Protein AF-0000000080712301 (afdb_homodimer)

Sequence (1314 aa):
MTIVARLCGILAAYFTLVSAQSAAVVVEVSPVVHVAAPFSALVRLPPSYAATGRTEAKASLVDAQGGEKELAKQKLKVSAGGEVFLEHKLEGLLVGSIGTSTIRVRVGGETQDVRVTCVPGLVSLLPPLVTLAISILYRQVLVALLVGIWAGALLVSGFNPLGAFLRTFDTYFVGAFVGEGNAEVLLFTFLLGGTIGLVQRSGGALGLANALKGFMGTRTRGQVCTVTLGCLIFFDDYSSILIVGNSLRDVVRTVGVSPEKFAWLVHSVGVALASLSPISSWVGLQIGYTAAVLDSLGAPLDGFLVVLRSLPFRFFPLFYLLLIIIVLVSGKDFGPMASAEDSGSSDAVSGDQNTESPASGSQLEGDSAAGGGGGGITPKAGTPLRSRNALVPFAAVIGVTFLGMILDGISKIEAAGNEVPKTMVNILSSCDSVSVLIWASAAGWLTSLVLVCGQGILTLPEAMETWMEGMKEVLEPQFVLVLAWALGQVVKDVQTAEYLSGALETGIPPYMLPALISALCYVISYACGSTFGTMGIVFPLVGPLAWRLGNGDIEFLHHCFACILGASIFGNVCSPISDTTILTSLATGCGLGEHVRTTSPYTFIVAALSIILGSIPVGMGLYGPWVALLLGTGVMAALVYGLGKEPTSSTSSKKAAMTIVARLCGILAAYFTLVSAQSAAVVVEVSPVVHVAAPFSALVRLPPSYAATGRTEAKASLVDAQGGEKELAKQKLKVSAGGEVFLEHKLEGLLVGSIGTSTIRVRVGGETQDVRVTCVPGLVSLLPPLVTLAISILYRQVLVALLVGIWAGALLVSGFNPLGAFLRTFDTYFVGAFVGEGNAEVLLFTFLLGGTIGLVQRSGGALGLANALKGFMGTRTRGQVCTVTLGCLIFFDDYSSILIVGNSLRDVVRTVGVSPEKFAWLVHSVGVALASLSPISSWVGLQIGYTAAVLDSLGAPLDGFLVVLRSLPFRFFPLFYLLLIIIVLVSGKDFGPMASAEDSGSSDAVSGDQNTESPASGSQLEGDSAAGGGGGGITPKAGTPLRSRNALVPFAAVIGVTFLGMILDGISKIEAAGNEVPKTMVNILSSCDSVSVLIWASAAGWLTSLVLVCGQGILTLPEAMETWMEGMKEVLEPQFVLVLAWALGQVVKDVQTAEYLSGALETGIPPYMLPALISALCYVISYACGSTFGTMGIVFPLVGPLAWRLGNGDIEFLHHCFACILGASIFGNVCSPISDTTILTSLATGCGLGEHVRTTSPYTFIVAALSIILGSIPVGMGLYGPWVALLLGTGVMAALVYGLGKEPTSSTSSKKAA

Secondary structure (DSSP, 8-state):
-HHHHHHHHHHHHHHHHHHH--SS--------EEE-S-EEEEEE--HHHHHHT-SEEEEEEEETTTTSEEEEEEEEE--TTSEEEEEE---S-EES-SEEEEEEEEETTEEEEEEEEEE-GGGGGHHHHHHHHHHHHH--HHHHHHHHHHHHHHHHTTT-HHHHHHHIIIIIIHHHHH-HHHHHHHHHHHHHHHHHHHHHHTTHHHHHHHHHHTT--SHHHHHHHHHHHHHHTTT-HHHHHHHHHHHHHHHHHHTT--HHHHHHHHHHHHHHHHHH-SSSTTHHHHHHHHHHHHHHHT----HHHHHHHTGGG-HHHHHHHHHHHHHHHH--B-THHHHHHHHHHHHHHS----------S------SS-S-S-STTSPPTT----THHHHHHHHHHHHHHHHHHHHHHHHHHHHTTS-S---HHHHHHHS-HHHHHHHHHHHHHHHHHHHHHHTTSS-HHHHHHHHHHHHHHTHHHHHHHHHHHHHHHHHHHHTHHHHHHHHHTTTS-GGGHHHHHHHHHHHHHHHH--HHHHHHHHHHHHHHHHHHHTTT-HHHHHHHHHHHHHHTTHHHHH-TTSHHHHHHHHHH---HHHHHHHHHHHHHHHHHHIIIIIIHHHHHTSS-HHHHHHHHHHHHHHHHHHH-B--HHHHHHHHH-/-HHHHHHHHHHHHHHHHHHH--SS------------S-EEEEEE--HHHHHHT-SEEEEEEEETTTTSEEEEEEEEE--TTSEEEEEE---S---S-SEEEEEEEEETTEEEEEEEEE--GGGGGHHHHHHHHHHHHH--HHHHHHHHHHHHHHHHTTT-HHHHHHHIIIIIIHHHHH-HHHHHHHHHHHHHHHHHHHHHHTTHHHHHHHHHHTT--SHHHHHHHHHHHHHHTTT-HHHHHHHHHHHHHHHHHHTT--HHHHHHHHHHHHHHHHHH-SSSTTHHHHHHHHHHHHHHHT----HHHHHHHTGGG-HHHHHHHHHHHHHHHH--B-THHHHHHHHHHHHHHS----------S-----TTS---S-GGGSPPTT----THHHHHHHHHHHHHHHHHHHHHHHHHHHHTTS-S---HHHHHHHS-HHHHHHHHHHHHHHHHHHHHHHTTSS-HHHHHHHHHHHHHHTHHHHHHHHHHHHHHHHHHHHTHHHHHHHHHTTTS-GGGHHHHHHHHHHHHHHHH--HHHHHHHHHHHHHHHHHHHTTT-HHHHHHHHHHHHHHTTHHHHH-TTSHHHHHHHHHH---HHHHHHHHHHHHHHHHHHIIIIIIHHHHHTSS-HHHHHHHHHHHHHHHHHHH-B--HHHHHHHHH-

Organism: Ectocarpus siliculosus (NCBI:txid2880)

Structure (mmCIF, N/CA/C/O backbone):
data_AF-0000000080712301-model_v1
#
loop_
_entity.id
_entity.type
_entity.pdbx_description
1 polymer 'Na+/H+ antiporter NhaC-like C-terminal domain-containing protein'
#
loop_
_atom_site.group_PDB
_atom_site.id
_atom_site.type_symbol
_atom_site.label_atom_id
_atom_site.label_alt_id
_atom_site.label_comp_id
_atom_site.label_asym_id
_atom_site.label_entity_id
_atom_site.label_seq_id
_atom_site.pdbx_PDB_ins_code
_atom_site.Cartn_x
_atom_site.Cartn_y
_atom_site.Cartn_z
_atom_site.occupancy
_atom_site.B_iso_or_equiv
_atom_site.auth_seq_id
_atom_site.auth_comp_id
_atom_site.auth_asym_id
_atom_site.auth_atom_id
_atom_site.pdbx_PDB_model_num
ATOM 1 N N . MET A 1 1 ? 10.25 -5.762 -34.031 1 31.62 1 MET A N 1
ATOM 2 C CA . MET A 1 1 ? 9.039 -5.262 -34.688 1 31.62 1 MET A CA 1
ATOM 3 C C . MET A 1 1 ? 8.367 -6.359 -35.5 1 31.62 1 MET A C 1
ATOM 5 O O . MET A 1 1 ? 7.137 -6.469 -35.5 1 31.62 1 MET A O 1
ATOM 9 N N . THR A 1 2 ? 9.266 -7.23 -36.062 1 39.69 2 THR A N 1
ATOM 10 C CA . THR A 1 2 ? 8.727 -8.227 -36.969 1 39.69 2 THR A CA 1
ATOM 11 C C . THR A 1 2 ? 8.078 -9.375 -36.188 1 39.69 2 THR A C 1
ATOM 13 O O . THR A 1 2 ? 7.035 -9.891 -36.594 1 39.69 2 THR A O 1
ATOM 16 N N . ILE A 1 3 ? 8.711 -9.703 -35.156 1 35 3 ILE A N 1
ATOM 17 C CA . ILE A 1 3 ? 8.18 -10.852 -34.438 1 35 3 ILE A CA 1
ATOM 18 C C . ILE A 1 3 ? 6.887 -10.461 -33.719 1 35 3 ILE A C 1
ATOM 20 O O . ILE A 1 3 ? 5.938 -11.242 -33.688 1 35 3 ILE A O 1
ATOM 24 N N . VAL A 1 4 ? 6.844 -9.258 -33.281 1 35.81 4 VAL A N 1
ATOM 25 C CA . VAL A 1 4 ? 5.625 -8.742 -32.656 1 35.81 4 VAL A CA 1
ATOM 26 C C . VAL A 1 4 ? 4.512 -8.656 -33.719 1 35.81 4 VAL A C 1
ATOM 28 O O . VAL A 1 4 ? 3.371 -9.047 -33.438 1 35.81 4 VAL A O 1
ATOM 31 N N . ALA A 1 5 ? 4.883 -8.266 -34.875 1 37.12 5 ALA A N 1
ATOM 32 C CA . ALA A 1 5 ? 3.924 -8.219 -35.969 1 37.12 5 ALA A CA 1
ATOM 33 C C . ALA A 1 5 ? 3.432 -9.617 -36.312 1 37.12 5 ALA A C 1
ATOM 35 O O . ALA A 1 5 ? 2.238 -9.82 -36.562 1 37.12 5 ALA A O 1
ATOM 36 N N . ARG A 1 6 ? 4.316 -10.531 -36.281 1 39.47 6 ARG A N 1
ATOM 37 C CA . ARG A 1 6 ? 3.904 -11.891 -36.625 1 39.47 6 ARG A CA 1
ATOM 38 C C . ARG A 1 6 ? 3.051 -12.492 -35.5 1 39.47 6 ARG A C 1
ATOM 40 O O . ARG A 1 6 ? 2.066 -13.18 -35.781 1 39.47 6 ARG A O 1
ATOM 47 N N . LEU A 1 7 ? 3.441 -12.133 -34.344 1 37.69 7 LEU A N 1
ATOM 48 C CA . LEU A 1 7 ? 2.65 -12.672 -33.25 1 37.69 7 LEU A CA 1
ATOM 49 C C . LEU A 1 7 ? 1.282 -12.008 -33.188 1 37.69 7 LEU A C 1
ATOM 51 O O . LEU A 1 7 ? 0.269 -12.672 -32.969 1 37.69 7 LEU A O 1
ATOM 55 N N . CYS A 1 8 ? 1.254 -10.742 -33.375 1 40.34 8 CYS A N 1
ATOM 56 C CA . CYS A 1 8 ? -0.028 -10.078 -33.594 1 40.34 8 CYS A CA 1
ATOM 57 C C . CYS A 1 8 ? -0.733 -10.625 -34.812 1 40.34 8 CYS A C 1
ATOM 59 O O . CYS A 1 8 ? -1.96 -10.742 -34.844 1 40.34 8 CYS A O 1
ATOM 61 N N . GLY A 1 9 ? 0.039 -10.992 -35.812 1 39.66 9 GLY A N 1
ATOM 62 C CA . GLY A 1 9 ? -0.502 -11.664 -37 1 39.66 9 GLY A CA 1
ATOM 63 C C . GLY A 1 9 ? -1.082 -13.031 -36.688 1 39.66 9 GLY A C 1
ATOM 64 O O . GLY A 1 9 ? -2.162 -13.375 -37.156 1 39.66 9 GLY A O 1
ATOM 65 N N . ILE A 1 10 ? -0.347 -13.758 -35.969 1 40.22 10 ILE A N 1
ATOM 66 C CA . ILE A 1 10 ? -0.856 -15.07 -35.594 1 40.22 10 ILE A CA 1
ATOM 67 C C . ILE A 1 10 ? -2.08 -14.922 -34.688 1 40.22 10 ILE A C 1
ATOM 69 O O . ILE A 1 10 ? -3.078 -15.625 -34.875 1 40.22 10 ILE A O 1
ATOM 73 N N . LEU A 1 11 ? -1.97 -14.008 -33.781 1 40.12 11 LEU A N 1
ATOM 74 C CA . LEU A 1 11 ? -3.178 -13.734 -33 1 40.12 11 LEU A CA 1
ATOM 75 C C . LEU A 1 11 ? -4.262 -13.133 -33.906 1 40.12 11 LEU A C 1
ATOM 77 O O . LEU A 1 11 ? -5.434 -13.5 -33.781 1 40.12 11 LEU A O 1
ATOM 81 N N . ALA A 1 12 ? -3.863 -12.297 -34.812 1 38.16 12 ALA A N 1
ATOM 82 C CA . ALA A 1 12 ? -4.781 -11.836 -35.844 1 38.16 12 ALA A CA 1
ATOM 83 C C . ALA A 1 12 ? -5.184 -12.977 -36.781 1 38.16 12 ALA A C 1
ATOM 85 O O . ALA A 1 12 ? -6.355 -13.102 -37.156 1 38.16 12 ALA A O 1
ATOM 86 N N . ALA A 1 13 ? -4.227 -13.758 -37.312 1 37.91 13 ALA A N 1
ATOM 87 C CA . ALA A 1 13 ? -4.57 -14.93 -38.094 1 37.91 13 ALA A CA 1
ATOM 88 C C . ALA A 1 13 ? -5.469 -15.883 -37.312 1 37.91 13 ALA A C 1
ATOM 90 O O . ALA A 1 13 ? -6.395 -16.469 -37.875 1 37.91 13 ALA A O 1
ATOM 91 N N . TYR A 1 14 ? -5.109 -16.109 -36.125 1 35.28 14 TYR A N 1
ATOM 92 C CA . TYR A 1 14 ? -6.031 -16.906 -35.344 1 35.28 14 TYR A CA 1
ATOM 93 C C . TYR A 1 14 ? -7.398 -16.234 -35.25 1 35.28 14 TYR A C 1
ATOM 95 O O . TYR A 1 14 ? -8.43 -16.875 -35.406 1 35.28 14 TYR A O 1
ATOM 103 N N . PHE A 1 15 ? -7.328 -14.953 -35.156 1 35.94 15 PHE A N 1
ATOM 104 C CA . PHE A 1 15 ? -8.617 -14.273 -35.25 1 35.94 15 PHE A CA 1
ATOM 105 C C . PHE A 1 15 ? -9.133 -14.305 -36.688 1 35.94 15 PHE A C 1
ATOM 107 O O . PHE A 1 15 ? -10.344 -14.383 -36.906 1 35.94 15 PHE A O 1
ATOM 114 N N . THR A 1 16 ? -8.281 -14.227 -37.688 1 32.91 16 THR A N 1
ATOM 115 C CA . THR A 1 16 ? -8.734 -14.359 -39.062 1 32.91 16 THR A CA 1
ATOM 116 C C . THR A 1 16 ? -9.133 -15.797 -39.375 1 32.91 16 THR A C 1
ATOM 118 O O . THR A 1 16 ? -10.078 -16.047 -40.125 1 32.91 16 THR A O 1
ATOM 121 N N . LEU A 1 17 ? -8.32 -16.797 -39.125 1 31.56 17 LEU A N 1
ATOM 122 C CA . LEU A 1 17 ? -8.773 -18.156 -39.375 1 31.56 17 LEU A CA 1
ATOM 123 C C . LEU A 1 17 ? -10.125 -18.406 -38.719 1 31.56 17 LEU A C 1
ATOM 125 O O . LEU A 1 17 ? -10.977 -19.109 -39.281 1 31.56 17 LEU A O 1
ATOM 129 N N . VAL A 1 18 ? -10.242 -17.859 -37.625 1 31.31 18 VAL A N 1
ATOM 130 C CA . VAL A 1 18 ? -11.602 -17.938 -37.094 1 31.31 18 VAL A CA 1
ATOM 131 C C . VAL A 1 18 ? -12.547 -17.141 -38 1 31.31 18 VAL A C 1
ATOM 133 O O . VAL A 1 18 ? -13.695 -17.547 -38.219 1 31.31 18 VAL A O 1
ATOM 136 N N . SER A 1 19 ? -11.961 -16.219 -38.75 1 28.56 19 SER A N 1
ATOM 137 C CA . SER A 1 19 ? -12.852 -15.477 -39.656 1 28.56 19 SER A CA 1
ATOM 138 C C . SER A 1 19 ? -13 -16.172 -41 1 28.56 19 SER A C 1
ATOM 140 O O . SER A 1 19 ? -13.984 -15.969 -41.688 1 28.56 19 SER A O 1
ATOM 142 N N . ALA A 1 20 ? -12.023 -16.844 -41.656 1 28.25 20 ALA A N 1
ATOM 143 C CA . ALA A 1 20 ? -12.164 -17.328 -43.031 1 28.25 20 ALA A CA 1
ATOM 144 C C . ALA A 1 20 ? -13.164 -18.484 -43.094 1 28.25 20 ALA A C 1
ATOM 146 O O . ALA A 1 20 ? -13.516 -18.938 -44.188 1 28.25 20 ALA A O 1
ATOM 147 N N . GLN A 1 21 ? -13.195 -19.453 -42.375 1 26.77 21 GLN A N 1
ATOM 148 C CA . GLN A 1 21 ? -14.242 -20.406 -42.719 1 26.77 21 GLN A CA 1
ATOM 149 C C . GLN A 1 21 ? -15.586 -19.703 -42.906 1 26.77 21 GLN A C 1
ATOM 151 O O . GLN A 1 21 ? -16.344 -19.547 -41.938 1 26.77 21 GLN A O 1
ATOM 156 N N . SER A 1 22 ? -15.688 -18.75 -43.812 1 25.59 22 SER A N 1
ATOM 157 C CA . SER A 1 22 ? -16.906 -18.125 -44.312 1 25.59 22 SER A CA 1
ATOM 158 C C . SER A 1 22 ? -17.688 -19.062 -45.219 1 25.59 22 SER A C 1
ATOM 160 O O . SER A 1 22 ? -18.516 -18.625 -46.031 1 25.59 22 SER A O 1
ATOM 162 N N . ALA A 1 23 ? -17.391 -20.234 -45.688 1 24.27 23 ALA A N 1
ATOM 163 C CA . ALA A 1 23 ? -18.562 -20.781 -46.375 1 24.27 23 ALA A CA 1
ATOM 164 C C . ALA A 1 23 ? -19.844 -20.484 -45.594 1 24.27 23 ALA A C 1
ATOM 166 O O . ALA A 1 23 ? -19.797 -20.156 -44.406 1 24.27 23 ALA A O 1
ATOM 167 N N . ALA A 1 24 ? -21.203 -20.953 -46.531 1 23.81 24 ALA A N 1
ATOM 168 C CA . ALA A 1 24 ? -22.609 -20.641 -46.219 1 23.81 24 ALA A CA 1
ATOM 169 C C . ALA A 1 24 ? -22.906 -20.906 -44.75 1 23.81 24 ALA A C 1
ATOM 171 O O . ALA A 1 24 ? -24.078 -20.938 -44.344 1 23.81 24 ALA A O 1
ATOM 172 N N . VAL A 1 25 ? -22.188 -21.781 -44.156 1 22.56 25 VAL A N 1
ATOM 173 C CA . VAL A 1 25 ? -22.844 -22.062 -42.906 1 22.56 25 VAL A CA 1
ATOM 174 C C . VAL A 1 25 ? -23.219 -20.734 -42.219 1 22.56 25 VAL A C 1
ATOM 176 O O . VAL A 1 25 ? -22.375 -19.875 -42.031 1 22.56 25 VAL A O 1
ATOM 179 N N . VAL A 1 26 ? -24.578 -20.266 -42.531 1 23.77 26 VAL A N 1
ATOM 180 C CA . VAL A 1 26 ? -25.391 -19.312 -41.781 1 23.77 26 VAL A CA 1
ATOM 181 C C . VAL A 1 26 ? -24.938 -19.297 -40.312 1 23.77 26 VAL A C 1
ATOM 183 O O . VAL A 1 26 ? -25.219 -20.234 -39.562 1 23.77 26 VAL A O 1
ATOM 186 N N . VAL A 1 27 ? -23.781 -19.484 -40.25 1 24.03 27 VAL A N 1
ATOM 187 C CA . VAL A 1 27 ? -23.469 -19.297 -38.844 1 24.03 27 VAL A CA 1
ATOM 188 C C . VAL A 1 27 ? -24.219 -18.078 -38.312 1 24.03 27 VAL A C 1
ATOM 190 O O . VAL A 1 27 ? -23.953 -16.953 -38.75 1 24.03 27 VAL A O 1
ATOM 193 N N . GLU A 1 28 ? -25.547 -18.266 -38.281 1 23.92 28 GLU A N 1
ATOM 194 C CA . GLU A 1 28 ? -26.406 -17.438 -37.438 1 23.92 28 GLU A CA 1
ATOM 195 C C . GLU A 1 28 ? -25.641 -16.906 -36.25 1 23.92 28 GLU A C 1
ATOM 197 O O . GLU A 1 28 ? -25.453 -17.625 -35.25 1 23.92 28 GLU A O 1
ATOM 202 N N . VAL A 1 29 ? -24.516 -16.656 -36.5 1 27.3 29 VAL A N 1
ATOM 203 C CA . VAL A 1 29 ? -23.781 -15.891 -35.5 1 27.3 29 VAL A CA 1
ATOM 204 C C . VAL A 1 29 ? -24.688 -14.812 -34.938 1 27.3 29 VAL A C 1
ATOM 206 O O . VAL A 1 29 ? -25.031 -13.852 -35.625 1 27.3 29 VAL A O 1
ATOM 209 N N . SER A 1 30 ? -25.844 -15.234 -34.531 1 27.44 30 SER A N 1
ATOM 210 C CA . SER A 1 30 ? -26.688 -14.422 -33.656 1 27.44 30 SER A CA 1
ATOM 211 C C . SER A 1 30 ? -25.844 -13.477 -32.781 1 27.44 30 SER A C 1
ATOM 213 O O . SER A 1 30 ? -24.906 -13.906 -32.125 1 27.44 30 SER A O 1
ATOM 215 N N . PRO A 1 31 ? -25.641 -12.32 -33.281 1 31.12 31 PRO A N 1
ATOM 216 C CA . PRO A 1 31 ? -24.969 -11.188 -32.656 1 31.12 31 PRO A CA 1
ATOM 217 C C . PRO A 1 31 ? -25.188 -11.133 -31.156 1 31.12 31 PRO A C 1
ATOM 219 O O . PRO A 1 31 ? -26.297 -10.883 -30.688 1 31.12 31 PRO A O 1
ATOM 222 N N . VAL A 1 32 ? -25.016 -12.102 -30.531 1 33.91 32 VAL A N 1
ATOM 223 C CA . VAL A 1 32 ? -25.156 -12.055 -29.078 1 33.91 32 VAL A CA 1
ATOM 224 C C . VAL A 1 32 ? -24.391 -10.859 -28.516 1 33.91 32 VAL A C 1
ATOM 226 O O . VAL A 1 32 ? -23.172 -10.75 -28.688 1 33.91 32 VAL A O 1
ATOM 229 N N . VAL A 1 33 ? -24.906 -9.703 -28.797 1 40.81 33 VAL A N 1
ATOM 230 C CA . VAL A 1 33 ? -24.484 -8.461 -28.156 1 40.81 33 VAL A CA 1
ATOM 231 C C . VAL A 1 33 ? -24.641 -8.586 -26.641 1 40.81 33 VAL A C 1
ATOM 233 O O . VAL A 1 33 ? -25.703 -8.945 -26.141 1 40.81 33 VAL A O 1
ATOM 236 N N . HIS A 1 34 ? -23.797 -8.992 -25.953 1 40.91 34 HIS A N 1
ATOM 237 C CA . HIS A 1 34 ? -23.891 -8.977 -24.5 1 40.91 34 HIS A CA 1
ATOM 238 C C . HIS A 1 34 ? -24.094 -7.562 -23.969 1 40.91 34 HIS A C 1
ATOM 240 O O . HIS A 1 34 ? -23.516 -6.609 -24.516 1 40.91 34 HIS A O 1
ATOM 246 N N . VAL A 1 35 ? -25.359 -7.34 -23.531 1 44.47 35 VAL A N 1
ATOM 247 C CA . VAL A 1 35 ? -25.75 -6.152 -22.781 1 44.47 35 VAL A CA 1
ATOM 248 C C . VAL A 1 35 ? -24.766 -5.91 -21.641 1 44.47 35 VAL A C 1
ATOM 250 O O . VAL A 1 35 ? -24.672 -6.715 -20.719 1 44.47 35 VAL A O 1
ATOM 253 N N . ALA A 1 36 ? -23.781 -5.539 -21.969 1 41.78 36 ALA A N 1
ATOM 254 C CA . ALA A 1 36 ? -22.688 -5.301 -21.031 1 41.78 36 ALA A CA 1
ATOM 255 C C . ALA A 1 36 ? -23.172 -4.535 -19.812 1 41.78 36 ALA A C 1
ATOM 257 O O . ALA A 1 36 ? -22.625 -4.684 -18.719 1 41.78 36 ALA A O 1
ATOM 258 N N . ALA A 1 37 ? -23.906 -3.262 -20.016 1 39.25 37 ALA A N 1
ATOM 259 C CA . ALA A 1 37 ? -24 -2.426 -18.812 1 39.25 37 ALA A CA 1
ATOM 260 C C . ALA A 1 37 ? -25.156 -2.869 -17.922 1 39.25 37 ALA A C 1
ATOM 262 O O . ALA A 1 37 ? -26.203 -3.279 -18.422 1 39.25 37 ALA A O 1
ATOM 263 N N . PRO A 1 38 ? -24.969 -3.227 -16.703 1 40.41 38 PRO A N 1
ATOM 264 C CA . PRO A 1 38 ? -26.078 -3.379 -15.773 1 40.41 38 PRO A CA 1
ATOM 265 C C . PRO A 1 38 ? -27.172 -2.338 -15.992 1 40.41 38 PRO A C 1
ATOM 267 O O . PRO A 1 38 ? -26.875 -1.17 -16.266 1 40.41 38 PRO A O 1
ATOM 270 N N . PHE A 1 39 ? -28.312 -2.711 -16.594 1 41.03 39 PHE A N 1
ATOM 271 C CA . PHE A 1 39 ? -29.375 -1.715 -16.703 1 41.03 39 PHE A CA 1
ATOM 272 C C . PHE A 1 39 ? -30.375 -1.884 -15.57 1 41.03 39 PHE A C 1
ATOM 274 O O . PHE A 1 39 ? -30.547 -2.982 -15.031 1 41.03 39 PHE A O 1
ATOM 281 N N . SER A 1 40 ? -30.531 -0.935 -14.852 1 41.78 40 SER A N 1
ATOM 282 C CA . SER A 1 40 ? -31.609 -0.895 -13.875 1 41.78 40 SER A CA 1
ATOM 283 C C . SER A 1 40 ? -32.906 -0.349 -14.492 1 41.78 40 SER A C 1
ATOM 285 O O . SER A 1 40 ? -32.844 0.558 -15.328 1 41.78 40 SER A O 1
ATOM 287 N N . ALA A 1 41 ? -33.969 -1.261 -14.555 1 41.78 41 ALA A N 1
ATOM 288 C CA . ALA A 1 41 ? -35.25 -0.764 -15.031 1 41.78 41 ALA A CA 1
ATOM 289 C C . ALA A 1 41 ? -36.281 -0.791 -13.914 1 41.78 41 ALA A C 1
ATOM 291 O O . ALA A 1 41 ? -36.344 -1.745 -13.141 1 41.78 41 ALA A O 1
ATOM 292 N N . LEU A 1 42 ? -36.75 0.309 -13.609 1 43.72 42 LEU A N 1
ATOM 293 C CA . LEU A 1 42 ? -37.875 0.393 -12.711 1 43.72 42 LEU A CA 1
ATOM 294 C C . LEU A 1 42 ? -39.188 0.097 -13.453 1 43.72 42 LEU A C 1
ATOM 296 O O . LEU A 1 42 ? -39.531 0.801 -14.398 1 43.72 42 LEU A O 1
ATOM 300 N N . VAL A 1 43 ? -39.688 -1.2 -13.297 1 46.56 43 VAL A N 1
ATOM 301 C CA . VAL A 1 43 ? -40.969 -1.527 -13.898 1 46.56 43 VAL A CA 1
ATOM 302 C C . VAL A 1 43 ? -42.062 -1.407 -12.852 1 46.56 43 VAL A C 1
ATOM 304 O O . VAL A 1 43 ? -41.969 -1.979 -11.766 1 46.56 43 VAL A O 1
ATOM 307 N N . ARG A 1 44 ? -42.906 -0.51 -12.992 1 48.94 44 ARG A N 1
ATOM 308 C CA . ARG A 1 44 ? -44.062 -0.391 -12.133 1 48.94 44 ARG A CA 1
ATOM 309 C C . ARG A 1 44 ? -45.094 -1.479 -12.445 1 48.94 44 ARG A C 1
ATOM 311 O O . ARG A 1 44 ? -45.562 -1.58 -13.578 1 48.94 44 ARG A O 1
ATOM 318 N N . LEU A 1 45 ? -45.156 -2.416 -11.547 1 54.75 45 LEU A N 1
ATOM 319 C CA . LEU A 1 45 ? -46.094 -3.508 -11.727 1 54.75 45 LEU A CA 1
ATOM 320 C C . LEU A 1 45 ? -47.531 -3.047 -11.438 1 54.75 45 LEU A C 1
ATOM 322 O O . LEU A 1 45 ? -47.719 -2.092 -10.68 1 54.75 45 LEU A O 1
ATOM 326 N N . PRO A 1 46 ? -48.438 -3.639 -12.156 1 52.78 46 PRO A N 1
ATOM 327 C CA . PRO A 1 46 ? -49.844 -3.291 -11.852 1 52.78 46 PRO A CA 1
ATOM 328 C C . PRO A 1 46 ? -50.188 -3.52 -10.383 1 52.78 46 PRO A C 1
ATOM 330 O O . PRO A 1 46 ? -49.562 -4.352 -9.719 1 52.78 46 PRO A O 1
ATOM 333 N N . PRO A 1 47 ? -50.906 -2.68 -9.828 1 52.88 47 PRO A N 1
ATOM 334 C CA . PRO A 1 47 ? -51.344 -2.77 -8.438 1 52.88 47 PRO A CA 1
ATOM 335 C C . PRO A 1 47 ? -51.781 -4.18 -8.047 1 52.88 47 PRO A C 1
ATOM 337 O O . PRO A 1 47 ? -51.719 -4.543 -6.867 1 52.88 47 PRO A O 1
ATOM 340 N N . SER A 1 48 ? -52.188 -4.965 -9.016 1 56.47 48 SER A N 1
ATOM 341 C CA . SER A 1 48 ? -52.656 -6.309 -8.688 1 56.47 48 SER A CA 1
ATOM 342 C C . SER A 1 48 ? -51.531 -7.16 -8.094 1 56.47 48 SER A C 1
ATOM 344 O O . SER A 1 48 ? -51.781 -8.055 -7.285 1 56.47 48 SER A O 1
ATOM 346 N N . TYR A 1 49 ? -50.281 -6.883 -8.453 1 55.84 49 TYR A N 1
ATOM 347 C CA . TYR A 1 49 ? -49.188 -7.684 -7.934 1 55.84 49 TYR A CA 1
ATOM 348 C C . TYR A 1 49 ? -48.875 -7.301 -6.492 1 55.84 49 TYR A C 1
ATOM 350 O O . TYR A 1 49 ? -48.5 -8.156 -5.684 1 55.84 49 TYR A O 1
ATOM 358 N N . ALA A 1 50 ? -48.969 -6.039 -6.242 1 53.09 50 ALA A N 1
ATOM 359 C CA . ALA A 1 50 ? -48.844 -5.609 -4.852 1 53.09 50 ALA A CA 1
ATOM 360 C C . ALA A 1 50 ? -49.938 -6.238 -3.992 1 53.09 50 ALA A C 1
ATOM 362 O O . ALA A 1 50 ? -49.719 -6.566 -2.826 1 53.09 50 ALA A O 1
ATOM 363 N N . ALA A 1 51 ? -51.094 -6.438 -4.582 1 54.56 51 ALA A N 1
ATOM 364 C CA . ALA A 1 51 ? -52.219 -6.984 -3.852 1 54.56 51 ALA A CA 1
ATOM 365 C C . ALA A 1 51 ? -52.062 -8.484 -3.627 1 54.56 51 ALA A C 1
ATOM 367 O O . ALA A 1 51 ? -52.531 -9.016 -2.615 1 54.56 51 ALA A O 1
ATOM 368 N N . THR A 1 52 ? -51.5 -9.125 -4.617 1 55.47 52 THR A N 1
ATOM 369 C CA . THR A 1 52 ? -51.469 -10.578 -4.504 1 55.47 52 THR A CA 1
ATOM 370 C C . THR A 1 52 ? -50.219 -11.031 -3.736 1 55.47 52 THR A C 1
ATOM 372 O O . THR A 1 52 ? -50.094 -12.219 -3.408 1 55.47 52 THR A O 1
ATOM 375 N N . GLY A 1 53 ? -49.375 -10.086 -3.104 1 53.19 53 GLY A N 1
ATOM 376 C CA . GLY A 1 53 ? -48.25 -10.438 -2.266 1 53.19 53 GLY A CA 1
ATOM 377 C C . GLY A 1 53 ? -47.188 -11.227 -3.002 1 53.19 53 GLY A C 1
ATOM 378 O O . GLY A 1 53 ? -46.406 -11.945 -2.383 1 53.19 53 GLY A O 1
ATOM 379 N N . ARG A 1 54 ? -47.156 -11.375 -4.203 1 57.19 54 ARG A N 1
ATOM 380 C CA . ARG A 1 54 ? -46.156 -12.172 -4.938 1 57.19 54 ARG A CA 1
ATOM 381 C C . ARG A 1 54 ? -44.781 -11.531 -4.887 1 57.19 54 ARG A C 1
ATOM 383 O O . ARG A 1 54 ? -44.656 -10.32 -5.105 1 57.19 54 ARG A O 1
ATOM 390 N N . THR A 1 55 ? -43.812 -12.219 -4.355 1 58.06 55 THR A N 1
ATOM 391 C CA . THR A 1 55 ? -42.469 -11.734 -4.16 1 58.06 55 THR A CA 1
ATOM 392 C C . THR A 1 55 ? -41.625 -11.945 -5.422 1 58.06 55 THR A C 1
ATOM 394 O O . THR A 1 55 ? -40.5 -11.453 -5.512 1 58.06 55 THR A O 1
ATOM 397 N N . GLU A 1 56 ? -42.25 -12.711 -6.391 1 63.22 56 GLU A N 1
ATOM 398 C CA . GLU A 1 56 ? -41.531 -12.961 -7.629 1 63.22 56 GLU A CA 1
ATOM 399 C C . GLU A 1 56 ? -42.406 -12.766 -8.852 1 63.22 56 GLU A C 1
ATOM 401 O O . GLU A 1 56 ? -43.625 -13.008 -8.781 1 63.22 56 GLU A O 1
ATOM 406 N N . ALA A 1 57 ? -42.031 -12.023 -9.805 1 63.81 57 ALA A N 1
ATOM 407 C CA . ALA A 1 57 ? -42.75 -11.883 -11.07 1 63.81 57 ALA A CA 1
ATOM 408 C C . ALA A 1 57 ? -41.938 -12.406 -12.234 1 63.81 57 ALA A C 1
ATOM 410 O O . ALA A 1 57 ? -40.719 -12.258 -12.25 1 63.81 57 ALA A O 1
ATOM 411 N N . LYS A 1 58 ? -42.562 -13.156 -13.039 1 66.62 58 LYS A N 1
ATOM 412 C CA . LYS A 1 58 ? -41.906 -13.633 -14.25 1 66.62 58 LYS A CA 1
ATOM 413 C C . LYS A 1 58 ? -41.844 -12.547 -15.312 1 66.62 58 LYS A C 1
ATOM 415 O O . LYS A 1 58 ? -42.875 -11.945 -15.656 1 66.62 58 LYS A O 1
ATOM 420 N N . ALA A 1 59 ? -40.656 -12.125 -15.578 1 67.25 59 ALA A N 1
ATOM 421 C CA . ALA A 1 59 ? -40.469 -11.117 -16.625 1 67.25 59 ALA A CA 1
ATOM 422 C C . ALA A 1 59 ? -39.906 -11.75 -17.891 1 67.25 59 ALA A C 1
ATOM 424 O O . ALA A 1 59 ? -39.094 -12.68 -17.844 1 67.25 59 ALA A O 1
ATOM 425 N N . SER A 1 60 ? -40.594 -11.391 -18.984 1 71.56 60 SER A N 1
ATOM 426 C CA . SER A 1 60 ? -40.094 -11.781 -20.297 1 71.56 60 SER A CA 1
ATOM 427 C C . SER A 1 60 ? -39.375 -10.617 -20.984 1 71.56 60 SER A C 1
ATOM 429 O O . SER A 1 60 ? -39.938 -9.508 -21.062 1 71.56 60 SER A O 1
ATOM 431 N N . LEU A 1 61 ? -38.094 -10.82 -21.281 1 68.62 61 LEU A N 1
ATOM 432 C CA . LEU A 1 61 ? -37.312 -9.828 -22.016 1 68.62 61 LEU A CA 1
ATOM 433 C C . LEU A 1 61 ? -37.406 -10.078 -23.516 1 68.62 61 LEU A C 1
ATOM 435 O O . LEU A 1 61 ? -37.156 -11.195 -23.984 1 68.62 61 LEU A O 1
ATOM 439 N N . VAL A 1 62 ? -37.969 -9.133 -24.219 1 71.19 62 VAL A N 1
ATOM 440 C CA . VAL A 1 62 ? -38.156 -9.281 -25.656 1 71.19 62 VAL A CA 1
ATOM 441 C C . VAL A 1 62 ? -37.375 -8.211 -26.406 1 71.19 62 VAL A C 1
ATOM 443 O O . VAL A 1 62 ? -37.25 -7.082 -25.922 1 71.19 62 VAL A O 1
ATOM 446 N N . ASP A 1 63 ? -36.719 -8.57 -27.438 1 66 63 ASP A N 1
ATOM 447 C CA . ASP A 1 63 ? -36.062 -7.621 -28.344 1 66 63 ASP A CA 1
ATOM 448 C C . ASP A 1 63 ? -37.094 -6.809 -29.125 1 66 63 ASP A C 1
ATOM 450 O O . ASP A 1 63 ? -37.688 -7.309 -30.062 1 66 63 ASP A O 1
ATOM 454 N N . ALA A 1 64 ? -37.281 -5.637 -28.594 1 67.56 64 ALA A N 1
ATOM 455 C CA . ALA A 1 64 ? -38.312 -4.812 -29.188 1 67.56 64 ALA A CA 1
ATOM 456 C C . ALA A 1 64 ? -37.969 -4.438 -30.625 1 67.56 64 ALA A C 1
ATOM 458 O O . ALA A 1 64 ? -38.875 -4.23 -31.453 1 67.56 64 ALA A O 1
ATOM 459 N N . GLN A 1 65 ? -36.688 -4.281 -30.891 1 62.22 65 GLN A N 1
ATOM 460 C CA . GLN A 1 65 ? -36.312 -3.832 -32.219 1 62.22 65 GLN A CA 1
ATOM 461 C C . GLN A 1 65 ? -36.125 -5.012 -33.156 1 62.22 65 GLN A C 1
ATOM 463 O O . GLN A 1 65 ? -36.281 -4.863 -34.375 1 62.22 65 GLN A O 1
ATOM 468 N N . GLY A 1 66 ? -35.781 -6.27 -32.656 1 57.81 66 GLY A N 1
ATOM 469 C CA . GLY A 1 66 ? -35.531 -7.418 -33.5 1 57.81 66 GLY A CA 1
ATOM 470 C C . GLY A 1 66 ? -36.719 -8.352 -33.625 1 57.81 66 GLY A C 1
ATOM 471 O O . GLY A 1 66 ? -36.594 -9.57 -33.469 1 57.81 66 GLY A O 1
ATOM 472 N N . GLY A 1 67 ? -38 -7.887 -33.781 1 60.72 67 GLY A N 1
ATOM 473 C CA . GLY A 1 67 ? -39.156 -8.711 -34.062 1 60.72 67 GLY A CA 1
ATOM 474 C C . GLY A 1 67 ? -39.781 -9.312 -32.812 1 60.72 67 GLY A C 1
ATOM 475 O O . GLY A 1 67 ? -40.406 -10.383 -32.875 1 60.72 67 GLY A O 1
ATOM 476 N N . GLU A 1 68 ? -39.594 -8.703 -31.609 1 63.53 68 GLU A N 1
ATOM 477 C CA . GLU A 1 68 ? -40.188 -9.094 -30.344 1 63.53 68 GLU A CA 1
ATOM 478 C C . GLU A 1 68 ? -39.781 -10.508 -29.938 1 63.53 68 GLU A C 1
ATOM 480 O O . GLU A 1 68 ? -40.594 -11.281 -29.422 1 63.53 68 GLU A O 1
ATOM 485 N N . LYS A 1 69 ? -38.656 -10.883 -30.375 1 64.62 69 LYS A N 1
ATOM 486 C CA . LYS A 1 69 ? -38.125 -12.18 -29.969 1 64.62 69 LYS A CA 1
ATOM 487 C C . LYS A 1 69 ? -37.844 -12.203 -28.469 1 64.62 69 LYS A C 1
ATOM 489 O O . LYS A 1 69 ? -37.281 -11.242 -27.922 1 64.62 69 LYS A O 1
ATOM 494 N N . GLU A 1 70 ? -38.344 -13.281 -27.812 1 66.06 70 GLU A N 1
ATOM 495 C CA . GLU A 1 70 ? -38.094 -13.453 -26.375 1 66.06 70 GLU A CA 1
ATOM 496 C C . GLU A 1 70 ? -36.625 -13.781 -26.109 1 66.06 70 GLU A C 1
ATOM 498 O O . GLU A 1 70 ? -36.094 -14.742 -26.656 1 66.06 70 GLU A O 1
ATOM 503 N N . LEU A 1 71 ? -35.969 -12.891 -25.5 1 65.06 71 LEU A N 1
ATOM 504 C CA . LEU A 1 71 ? -34.562 -13.016 -25.219 1 65.06 71 LEU A CA 1
ATOM 505 C C . LEU A 1 71 ? -34.312 -13.867 -23.984 1 65.06 71 LEU A C 1
ATOM 507 O O . LEU A 1 71 ? -33.406 -14.711 -23.969 1 65.06 71 LEU A O 1
ATOM 511 N N . ALA A 1 72 ? -35.031 -13.531 -22.953 1 63.62 72 ALA A N 1
ATOM 512 C CA . ALA A 1 72 ? -34.875 -14.266 -21.703 1 63.62 72 ALA A CA 1
ATOM 513 C C . ALA A 1 72 ? -36.094 -14.141 -20.812 1 63.62 72 ALA A C 1
ATOM 515 O O . ALA A 1 72 ? -36.875 -13.188 -20.953 1 63.62 72 ALA A O 1
ATOM 516 N N . LYS A 1 73 ? -36.375 -15.273 -20.094 1 63.25 73 LYS A N 1
ATOM 517 C CA . LYS A 1 73 ? -37.344 -15.25 -19.016 1 63.25 73 LYS A CA 1
ATOM 518 C C . LYS A 1 73 ? -36.656 -15.234 -17.656 1 63.25 73 LYS A C 1
ATOM 520 O O . LYS A 1 73 ? -35.719 -15.984 -17.422 1 63.25 73 LYS A O 1
ATOM 525 N N . GLN A 1 74 ? -36.781 -14.117 -17.031 1 62.22 74 GLN A N 1
ATOM 526 C CA . GLN A 1 74 ? -36.156 -14.047 -15.711 1 62.22 74 GLN A CA 1
ATOM 527 C C . GLN A 1 74 ? -37.188 -13.805 -14.617 1 62.22 74 GLN A C 1
ATOM 529 O O . GLN A 1 74 ? -38.281 -13.266 -14.883 1 62.22 74 GLN A O 1
ATOM 534 N N . LYS A 1 75 ? -36.969 -14.398 -13.453 1 61.81 75 LYS A N 1
ATOM 535 C CA . LYS A 1 75 ? -37.75 -14.125 -12.25 1 61.81 75 LYS A CA 1
ATOM 536 C C . LYS A 1 75 ? -37.25 -12.883 -11.531 1 61.81 75 LYS A C 1
ATOM 538 O O . LYS A 1 75 ? -36.031 -12.766 -11.25 1 61.81 75 LYS A O 1
ATOM 543 N N . LEU A 1 76 ? -38.062 -11.93 -11.484 1 58.31 76 LEU A N 1
ATOM 544 C CA . LEU A 1 76 ? -37.688 -10.68 -10.812 1 58.31 76 LEU A CA 1
ATOM 545 C C . LEU A 1 76 ? -38.281 -10.648 -9.398 1 58.31 76 LEU A C 1
ATOM 547 O O . LEU A 1 76 ? -39.344 -11.18 -9.141 1 58.31 76 LEU A O 1
ATOM 551 N N . LYS A 1 77 ? -37.531 -10.219 -8.438 1 58.06 77 LYS A N 1
ATOM 552 C CA . LYS A 1 77 ? -38.031 -10.016 -7.078 1 58.06 77 LYS A CA 1
ATOM 553 C C . LYS A 1 77 ? -38.812 -8.719 -6.965 1 58.06 77 LYS A C 1
ATOM 555 O O . LYS A 1 77 ? -38.375 -7.672 -7.438 1 58.06 77 LYS A O 1
ATOM 560 N N . VAL A 1 78 ? -40.062 -8.922 -6.539 1 55.72 78 VAL A N 1
ATOM 561 C CA . VAL A 1 78 ? -41 -7.805 -6.383 1 55.72 78 VAL A CA 1
ATOM 562 C C . VAL A 1 78 ? -40.906 -7.25 -4.965 1 55.72 78 VAL A C 1
ATOM 564 O O . VAL A 1 78 ? -40.938 -8.008 -3.992 1 55.72 78 VAL A O 1
ATOM 567 N N . SER A 1 79 ? -40.375 -6.055 -4.879 1 51.34 79 SER A N 1
ATOM 568 C CA . SER A 1 79 ? -40.406 -5.434 -3.559 1 51.34 79 SER A CA 1
ATOM 569 C C . SER A 1 79 ? -41.812 -5.156 -3.094 1 51.34 79 SER A C 1
ATOM 571 O O . SER A 1 79 ? -42.75 -5.117 -3.904 1 51.34 79 SER A O 1
ATOM 573 N N . ALA A 1 80 ? -42 -5.07 -1.892 1 47.72 80 ALA A N 1
ATOM 574 C CA . ALA A 1 80 ? -43.281 -4.973 -1.217 1 47.72 80 ALA A CA 1
ATOM 575 C C . ALA A 1 80 ? -44.125 -3.85 -1.811 1 47.72 80 ALA A C 1
ATOM 577 O O . ALA A 1 80 ? -45.375 -3.938 -1.837 1 47.72 80 ALA A O 1
ATOM 578 N N . GLY A 1 81 ? -43.625 -2.672 -2.045 1 48.12 81 GLY A N 1
ATOM 579 C CA . GLY A 1 81 ? -44.531 -1.557 -2.318 1 48.12 81 GLY A CA 1
ATOM 580 C C . GLY A 1 81 ? -45.094 -1.566 -3.73 1 48.12 81 GLY A C 1
ATOM 581 O O . GLY A 1 81 ? -45.781 -0.629 -4.141 1 48.12 81 GLY A O 1
ATOM 582 N N . GLY A 1 82 ? -45.125 -2.637 -4.453 1 44.09 82 GLY A N 1
ATOM 583 C CA . GLY A 1 82 ? -45.656 -2.76 -5.801 1 44.09 82 GLY A CA 1
ATOM 584 C C . GLY A 1 82 ? -44.719 -2.25 -6.867 1 44.09 82 GLY A C 1
ATOM 585 O O . GLY A 1 82 ? -45.031 -2.279 -8.055 1 44.09 82 GLY A O 1
ATOM 586 N N . GLU A 1 83 ? -43.969 -1.211 -6.664 1 41.84 83 GLU A N 1
ATOM 587 C CA . GLU A 1 83 ? -42.969 -0.744 -7.645 1 41.84 83 GLU A CA 1
ATOM 588 C C . GLU A 1 83 ? -41.75 -1.662 -7.688 1 41.84 83 GLU A C 1
ATOM 590 O O . GLU A 1 83 ? -41.25 -2.062 -6.645 1 41.84 83 GLU A O 1
ATOM 595 N N . VAL A 1 84 ? -41.75 -2.555 -8.477 1 42.06 84 VAL A N 1
ATOM 596 C CA . VAL A 1 84 ? -40.594 -3.42 -8.664 1 42.06 84 VAL A CA 1
ATOM 597 C C . VAL A 1 84 ? -39.438 -2.613 -9.25 1 42.06 84 VAL A C 1
ATOM 599 O O . VAL A 1 84 ? -39.531 -2.072 -10.352 1 42.06 84 VAL A O 1
ATOM 602 N N . PHE A 1 85 ? -38.656 -1.902 -8.539 1 40.47 85 PHE A N 1
ATOM 603 C CA . PHE A 1 85 ? -37.375 -1.424 -9.055 1 40.47 85 PHE A CA 1
ATOM 604 C C . PHE A 1 85 ? -36.5 -2.59 -9.492 1 40.47 85 PHE A C 1
ATOM 606 O O . PHE A 1 85 ? -36.156 -3.445 -8.68 1 40.47 85 PHE A O 1
ATOM 613 N N . LEU A 1 86 ? -36.75 -3.084 -10.633 1 39.59 86 LEU A N 1
ATOM 614 C CA . LEU A 1 86 ? -35.906 -4.09 -11.266 1 39.59 86 LEU A CA 1
ATOM 615 C C . LEU A 1 86 ? -34.469 -3.584 -11.406 1 39.59 86 LEU A C 1
ATOM 617 O O . LEU A 1 86 ? -34.188 -2.684 -12.211 1 39.59 86 LEU A O 1
ATOM 621 N N . GLU A 1 87 ? -33.781 -3.299 -10.508 1 40.03 87 GLU A N 1
ATOM 622 C CA . GLU A 1 87 ? -32.375 -3.145 -10.797 1 40.03 87 GLU A CA 1
ATOM 623 C C . GLU A 1 87 ? -31.75 -4.457 -11.289 1 40.03 87 GLU A C 1
ATOM 625 O O . GLU A 1 87 ? -31.484 -5.355 -10.492 1 40.03 87 GLU A O 1
ATOM 630 N N . HIS A 1 88 ? -32.375 -5.027 -12.398 1 39.88 88 HIS A N 1
ATOM 631 C CA . HIS A 1 88 ? -31.766 -6.293 -12.781 1 39.88 88 HIS A CA 1
ATOM 632 C C . HIS A 1 88 ? -30.609 -6.074 -13.75 1 39.88 88 HIS A C 1
ATOM 634 O O . HIS A 1 88 ? -30.703 -5.246 -14.656 1 39.88 88 HIS A O 1
ATOM 640 N N . LYS A 1 89 ? -29.516 -6.426 -13.328 1 44.31 89 LYS A N 1
ATOM 641 C CA . LYS A 1 89 ? -28.375 -6.598 -14.234 1 44.31 89 LYS A CA 1
ATOM 642 C C . LYS A 1 89 ? -28.641 -7.73 -15.227 1 44.31 89 LYS A C 1
ATOM 644 O O . LYS A 1 89 ? -28.906 -8.867 -14.82 1 44.31 89 LYS A O 1
ATOM 649 N N . LEU A 1 90 ? -29.219 -7.457 -16.391 1 44.22 90 LEU A N 1
ATOM 650 C CA . LEU A 1 90 ? -29.391 -8.477 -17.422 1 44.22 90 LEU A CA 1
ATOM 651 C C . LEU A 1 90 ? -28.062 -9.078 -17.828 1 44.22 90 LEU A C 1
ATOM 653 O O . LEU A 1 90 ? -27.172 -8.359 -18.312 1 44.22 90 LEU A O 1
ATOM 657 N N . GLU A 1 91 ? -27.656 -10.047 -17.219 1 47.56 91 GLU A N 1
ATOM 658 C CA . GLU A 1 91 ? -26.438 -10.75 -17.562 1 47.56 91 GLU A CA 1
ATOM 659 C C . GLU A 1 91 ? -26.688 -11.789 -18.656 1 47.56 91 GLU A C 1
ATOM 661 O O . GLU A 1 91 ? -27.75 -12.43 -18.688 1 47.56 91 GLU A O 1
ATOM 666 N N . GLY A 1 92 ? -25.922 -11.789 -19.672 1 47.88 92 GLY A N 1
ATOM 667 C CA . GLY A 1 92 ? -25.875 -12.891 -20.609 1 47.88 92 GLY A CA 1
ATOM 668 C C . GLY A 1 92 ? -26.875 -12.766 -21.734 1 47.88 92 GLY A C 1
ATOM 669 O O . GLY A 1 92 ? -27.328 -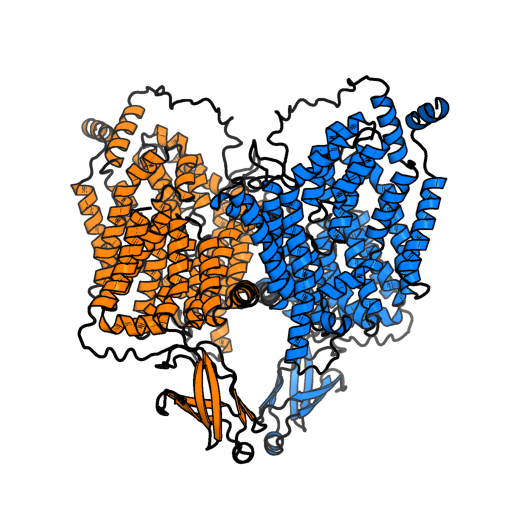13.766 -22.297 1 47.88 92 GLY A O 1
ATOM 670 N N . LEU A 1 93 ? -27.453 -11.57 -21.891 1 53.56 93 LEU A N 1
ATOM 671 C CA . LEU A 1 93 ? -28.438 -11.477 -22.969 1 53.56 93 LEU A CA 1
ATOM 672 C C . LEU A 1 93 ? -27.766 -11.172 -24.297 1 53.56 93 LEU A C 1
ATOM 674 O O . LEU A 1 93 ? -26.906 -10.289 -24.375 1 53.56 93 LEU A O 1
ATOM 678 N N . LEU A 1 94 ? -27.922 -12.039 -25.266 1 54.19 94 LEU A N 1
ATOM 679 C CA . LEU A 1 94 ? -27.422 -11.867 -26.609 1 54.19 94 LEU A CA 1
ATOM 680 C C . LEU A 1 94 ? -28.438 -11.148 -27.5 1 54.19 94 LEU A C 1
ATOM 682 O O . LEU A 1 94 ? -29.578 -11.586 -27.609 1 54.19 94 LEU A O 1
ATOM 686 N N . VAL A 1 95 ? -28.125 -9.836 -27.703 1 56.53 95 VAL A N 1
ATOM 687 C CA . VAL A 1 95 ? -29.016 -9.086 -28.578 1 56.53 95 VAL A CA 1
ATOM 688 C C . VAL A 1 95 ? -28.422 -9.039 -29.984 1 56.53 95 VAL A C 1
ATOM 690 O O . VAL A 1 95 ? -27.203 -8.969 -30.156 1 56.53 95 VAL A O 1
ATOM 693 N N . GLY A 1 96 ? -29.125 -9.406 -31.031 1 50.28 96 GLY A N 1
ATOM 694 C CA . GLY A 1 96 ? -28.703 -9.477 -32.406 1 50.28 96 GLY A CA 1
ATOM 695 C C . GLY A 1 96 ? -28.469 -8.109 -33.031 1 50.28 96 GLY A C 1
ATOM 696 O O . GLY A 1 96 ? -28.203 -8.008 -34.25 1 50.28 96 GLY A O 1
ATOM 697 N N . SER A 1 97 ? -28.688 -6.941 -32.281 1 53.28 97 SER A N 1
ATOM 698 C CA . SER A 1 97 ? -28.531 -5.645 -32.938 1 53.28 97 SER A CA 1
ATOM 699 C C . SER A 1 97 ? -27.359 -4.863 -32.344 1 53.28 97 SER A C 1
ATOM 701 O O . SER A 1 97 ? -27.047 -5.023 -31.156 1 53.28 97 SER A O 1
ATOM 703 N N . ILE A 1 98 ? -26.516 -4.238 -33.25 1 56.06 98 ILE A N 1
ATOM 704 C CA . ILE A 1 98 ? -25.422 -3.35 -32.875 1 56.06 98 ILE A CA 1
ATOM 705 C C . ILE A 1 98 ? -25.969 -1.942 -32.625 1 56.06 98 ILE A C 1
ATOM 707 O O . ILE A 1 98 ? -26.828 -1.467 -33.375 1 56.06 98 ILE A O 1
ATOM 711 N N . GLY A 1 99 ? -25.531 -1.255 -31.422 1 58.97 99 GLY A N 1
ATOM 712 C CA . GLY A 1 99 ? -25.938 0.095 -31.078 1 58.97 99 GLY A CA 1
ATOM 713 C C . GLY A 1 99 ? -26.938 0.139 -29.938 1 58.97 99 GLY A C 1
ATOM 714 O O . GLY A 1 99 ? -26.875 -0.665 -29.016 1 58.97 99 GLY A O 1
ATOM 715 N N . THR A 1 100 ? -27.812 1.134 -29.938 1 60.09 100 THR A N 1
ATOM 716 C CA . THR A 1 100 ? -28.844 1.27 -28.906 1 60.09 100 THR A CA 1
ATOM 717 C C . THR A 1 100 ? -30.031 0.367 -29.219 1 60.09 100 THR A C 1
ATOM 719 O O . THR A 1 100 ? -30.594 0.411 -30.312 1 60.09 100 THR A O 1
ATOM 722 N N . SER A 1 101 ? -30.094 -0.73 -28.453 1 62.62 101 SER A N 1
ATOM 723 C CA . SER A 1 101 ? -31.25 -1.604 -28.625 1 62.62 101 SER A CA 1
ATOM 724 C C . SER A 1 101 ? -32.25 -1.417 -27.484 1 62.62 101 SER A C 1
ATOM 726 O O . SER A 1 101 ? -31.891 -0.993 -26.391 1 62.62 101 SER A O 1
ATOM 728 N N . THR A 1 102 ? -33.562 -1.415 -27.828 1 63.97 102 THR A N 1
ATOM 729 C CA . THR A 1 102 ? -34.625 -1.315 -26.828 1 63.97 102 THR A CA 1
ATOM 730 C C . THR A 1 102 ? -35.094 -2.703 -26.406 1 63.97 102 THR A C 1
ATOM 732 O O . THR A 1 102 ? -35.438 -3.529 -27.25 1 63.97 102 THR A O 1
ATOM 735 N N . ILE A 1 103 ? -34.812 -2.99 -25.156 1 65.25 103 ILE A N 1
ATOM 736 C CA . ILE A 1 103 ? -35.312 -4.234 -24.594 1 65.25 103 ILE A CA 1
ATOM 737 C C . ILE A 1 103 ? -36.656 -3.971 -23.859 1 65.25 103 ILE A C 1
ATOM 739 O O . ILE A 1 103 ? -36.75 -3.043 -23.062 1 65.25 103 ILE A O 1
ATOM 743 N N . ARG A 1 104 ? -37.75 -4.691 -24.359 1 68.25 104 ARG A N 1
ATOM 744 C CA . ARG A 1 104 ? -39.062 -4.582 -23.734 1 68.25 104 ARG A CA 1
ATOM 745 C C . ARG A 1 104 ? -39.219 -5.617 -22.625 1 68.25 104 ARG A C 1
ATOM 747 O O . ARG A 1 104 ? -39.031 -6.812 -22.844 1 68.25 104 ARG A O 1
ATOM 754 N N . VAL A 1 105 ? -39.25 -5.141 -21.406 1 66.12 105 VAL A N 1
ATOM 755 C CA . VAL A 1 105 ? -39.5 -6.004 -20.25 1 66.12 105 VAL A CA 1
ATOM 756 C C . VAL A 1 105 ? -41 -6.145 -20.016 1 66.12 105 VAL A C 1
ATOM 758 O O . VAL A 1 105 ? -41.688 -5.145 -19.844 1 66.12 105 VAL A O 1
ATOM 761 N N . ARG A 1 106 ? -41.531 -7.367 -20.203 1 68.88 106 ARG A N 1
ATOM 762 C CA . ARG A 1 106 ? -42.938 -7.652 -20 1 68.88 106 ARG A CA 1
ATOM 763 C C . ARG A 1 106 ? -43.188 -8.344 -18.672 1 68.88 106 ARG A C 1
ATOM 765 O O . ARG A 1 106 ? -42.594 -9.406 -18.406 1 68.88 106 ARG A O 1
ATOM 772 N N . VAL A 1 107 ? -43.719 -7.621 -17.75 1 64.12 107 VAL A N 1
ATOM 773 C CA . VAL A 1 107 ? -44.062 -8.203 -16.469 1 64.12 107 VAL A CA 1
ATOM 774 C C . VAL A 1 107 ? -45.594 -8.117 -16.266 1 64.12 107 VAL A C 1
ATOM 776 O O . VAL A 1 107 ? -46.156 -7.02 -16.172 1 64.12 107 VAL A O 1
ATOM 779 N N . GLY A 1 108 ? -46.25 -9.281 -15.969 1 60.44 108 GLY A N 1
ATOM 780 C CA . GLY A 1 108 ? -47.688 -9.312 -15.648 1 60.44 108 GLY A CA 1
ATOM 781 C C . GLY A 1 108 ? -48.531 -8.461 -16.578 1 60.44 108 GLY A C 1
ATOM 782 O O . GLY A 1 108 ? -49.469 -7.801 -16.141 1 60.44 108 GLY A O 1
ATOM 783 N N . GLY A 1 109 ? -48.188 -8.352 -17.828 1 61.25 109 GLY A N 1
ATOM 784 C CA . GLY A 1 109 ? -48.969 -7.609 -18.797 1 61.25 109 GLY A CA 1
ATOM 785 C C . GLY A 1 109 ? -48.438 -6.207 -19.031 1 61.25 109 GLY A C 1
ATOM 786 O O . GLY A 1 109 ? -48.844 -5.539 -19.984 1 61.25 109 GLY A O 1
ATOM 787 N N . GLU A 1 110 ? -47.688 -5.652 -18.109 1 60.91 110 GLU A N 1
ATOM 788 C CA . GLU A 1 110 ? -47.062 -4.336 -18.312 1 60.91 110 GLU A CA 1
ATOM 789 C C . GLU A 1 110 ? -45.719 -4.441 -19.016 1 60.91 110 GLU A C 1
ATOM 791 O O . GLU A 1 110 ? -45 -5.426 -18.844 1 60.91 110 GLU A O 1
ATOM 796 N N . THR A 1 111 ? -45.625 -3.48 -20 1 65.25 111 THR A N 1
ATOM 797 C CA . THR A 1 111 ? -44.375 -3.488 -20.781 1 65.25 111 THR A CA 1
ATOM 798 C C . THR A 1 111 ? -43.594 -2.215 -20.547 1 65.25 111 THR A C 1
ATOM 800 O O . THR A 1 111 ? -44.156 -1.135 -20.375 1 65.25 111 THR A O 1
ATOM 803 N N . GLN A 1 112 ? -42.281 -2.363 -20.172 1 61.06 112 GLN A N 1
ATOM 804 C CA . GLN A 1 112 ? -41.344 -1.231 -20.094 1 61.06 112 GLN A CA 1
ATOM 805 C C . GLN A 1 112 ? -40.156 -1.409 -21.031 1 61.06 112 GLN A C 1
ATOM 807 O O . GLN A 1 112 ? -39.594 -2.5 -21.141 1 61.06 112 GLN A O 1
ATOM 812 N N . ASP A 1 113 ? -39.969 -0.336 -21.828 1 63.06 113 ASP A N 1
ATOM 813 C CA . ASP A 1 113 ? -38.844 -0.344 -22.75 1 63.06 113 ASP A CA 1
ATOM 814 C C . ASP A 1 113 ? -37.594 0.258 -22.109 1 63.06 113 ASP A C 1
ATOM 816 O O . ASP A 1 113 ? -37.656 1.288 -21.438 1 63.06 113 ASP A O 1
ATOM 820 N N . VAL A 1 114 ? -36.562 -0.591 -22.062 1 61.75 114 VAL A N 1
ATOM 821 C CA . VAL A 1 114 ? -35.281 -0.102 -21.578 1 61.75 114 VAL A CA 1
ATOM 822 C C . VAL A 1 114 ? -34.281 -0.02 -22.734 1 61.75 114 VAL A C 1
ATOM 824 O O . VAL A 1 114 ? -34.188 -0.949 -23.531 1 61.75 114 VAL A O 1
ATOM 827 N N . ARG A 1 115 ? -33.75 1.193 -22.891 1 61.09 115 ARG A N 1
ATOM 828 C CA . ARG A 1 115 ? -32.719 1.377 -23.922 1 61.09 115 ARG A CA 1
ATOM 829 C C . ARG A 1 115 ? -31.359 0.89 -23.422 1 61.09 115 ARG A C 1
ATOM 831 O O . ARG A 1 115 ? -30.922 1.246 -22.328 1 61.09 115 ARG A O 1
ATOM 838 N N . VAL A 1 116 ? -30.812 -0.146 -24.141 1 60.19 116 VAL A N 1
ATOM 839 C CA . VAL A 1 116 ? -29.516 -0.666 -23.766 1 60.19 116 VAL A CA 1
ATOM 840 C C . VAL A 1 116 ? -28.531 -0.49 -24.922 1 60.19 116 VAL A C 1
ATOM 842 O O . VAL A 1 116 ? -28.922 -0.568 -26.094 1 60.19 116 VAL A O 1
ATOM 845 N N . THR A 1 117 ? -27.328 -0.01 -24.641 1 62.5 117 THR A N 1
ATOM 846 C CA . THR A 1 117 ? -26.266 0.069 -25.656 1 62.5 117 THR A CA 1
ATOM 847 C C . THR A 1 117 ? -25.625 -1.298 -25.875 1 62.5 117 THR A C 1
ATOM 849 O O . THR A 1 117 ? -25.203 -1.95 -24.922 1 62.5 117 THR A O 1
ATOM 852 N N . CYS A 1 118 ? -25.75 -1.768 -27.156 1 62.78 118 CYS A N 1
ATOM 853 C CA . CYS A 1 118 ? -25.203 -3.074 -27.5 1 62.78 118 CYS A CA 1
ATOM 854 C C . CYS A 1 118 ? -23.922 -2.93 -28.328 1 62.78 118 CYS A C 1
ATOM 856 O O . CYS A 1 118 ? -23.859 -2.084 -29.219 1 62.78 118 CYS A O 1
ATOM 858 N N . VAL A 1 119 ? -22.891 -3.6 -27.891 1 68 119 VAL A N 1
ATOM 859 C CA . VAL A 1 119 ? -21.625 -3.621 -28.625 1 68 119 VAL A CA 1
ATOM 860 C C . VAL A 1 119 ? -21.359 -5.027 -29.156 1 68 119 VAL A C 1
ATOM 862 O O . VAL A 1 119 ? -21.75 -6.016 -28.531 1 68 119 VAL A O 1
ATOM 865 N N . PRO A 1 120 ? -20.766 -5.141 -30.469 1 67.88 120 PRO A N 1
ATOM 866 C CA . PRO A 1 120 ? -20.453 -6.469 -31 1 67.88 120 PRO A CA 1
ATOM 867 C C . PRO A 1 120 ? -19.562 -7.277 -30.047 1 67.88 120 PRO A C 1
ATOM 869 O O . PRO A 1 120 ? -18.703 -6.719 -29.375 1 67.88 120 PRO A O 1
ATOM 872 N N . GLY A 1 121 ? -19.859 -8.562 -29.984 1 69.69 121 GLY A N 1
ATOM 873 C CA . GLY A 1 121 ? -19.125 -9.453 -29.109 1 69.69 121 GLY A CA 1
ATOM 874 C C . GLY A 1 121 ? -17.625 -9.422 -29.328 1 69.69 121 GLY A C 1
ATOM 875 O O . GLY A 1 121 ? -16.844 -9.492 -28.375 1 69.69 121 GLY A O 1
ATOM 876 N N . LEU A 1 122 ? -17.188 -9.203 -30.547 1 72.94 122 LEU A N 1
ATOM 877 C CA . LEU A 1 122 ? -15.766 -9.172 -30.891 1 72.94 122 LEU A CA 1
ATOM 878 C C . LEU A 1 122 ? -15.07 -8 -30.203 1 72.94 122 LEU A C 1
ATOM 880 O O . LEU A 1 122 ? -13.891 -8.094 -29.844 1 72.94 122 LEU A O 1
ATOM 884 N N . VAL A 1 123 ? -15.859 -6.977 -29.984 1 80 123 VAL A N 1
ATOM 885 C CA . VAL A 1 123 ? -15.289 -5.773 -29.391 1 80 123 VAL A CA 1
ATOM 886 C C . VAL A 1 123 ? -15.031 -6.004 -27.906 1 80 123 VAL A C 1
ATOM 888 O O . VAL A 1 123 ? -14.227 -5.293 -27.297 1 80 123 VAL A O 1
ATOM 891 N N . SER A 1 124 ? -15.688 -7.047 -27.375 1 81.62 124 SER A N 1
ATOM 892 C CA . SER A 1 124 ? -15.469 -7.367 -25.969 1 81.62 124 SER A CA 1
ATOM 893 C C . SER A 1 124 ? -14.055 -7.867 -25.719 1 81.62 124 SER A C 1
ATOM 895 O O . SER A 1 124 ? -13.586 -7.891 -24.578 1 81.62 124 SER A O 1
ATOM 897 N N . LEU A 1 125 ? -13.391 -8.203 -26.797 1 82.12 125 LEU A N 1
ATOM 898 C CA . LEU A 1 125 ? -12.016 -8.695 -26.672 1 82.12 125 LEU A CA 1
ATOM 899 C C . LEU A 1 125 ? -11.023 -7.543 -26.641 1 82.12 125 LEU A C 1
ATOM 901 O O . LEU A 1 125 ? -9.844 -7.742 -26.359 1 82.12 125 LEU A O 1
ATOM 905 N N . LEU A 1 126 ? -11.453 -6.41 -26.766 1 86.38 126 LEU A N 1
ATOM 906 C CA . LEU A 1 126 ? -10.578 -5.246 -26.859 1 86.38 126 LEU A CA 1
ATOM 907 C C . LEU A 1 126 ? -9.758 -5.078 -25.594 1 86.38 126 LEU A C 1
ATOM 9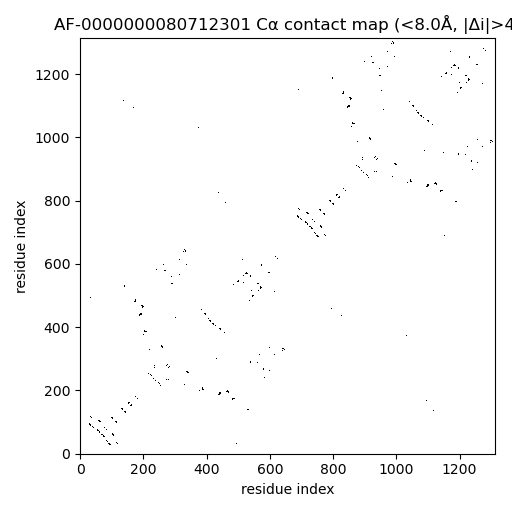09 O O . LEU A 1 126 ? -8.539 -4.906 -25.641 1 86.38 126 LEU A O 1
ATOM 913 N N . PRO A 1 127 ? -10.375 -5.168 -24.422 1 89.19 127 PRO A N 1
ATOM 914 C CA . PRO A 1 127 ? -9.594 -4.93 -23.203 1 89.19 127 PRO A CA 1
ATOM 915 C C . PRO A 1 127 ? -8.445 -5.922 -23.031 1 89.19 127 PRO A C 1
ATOM 917 O O . PRO A 1 127 ? -7.289 -5.516 -22.875 1 89.19 127 PRO A O 1
ATOM 920 N N . PRO A 1 128 ? -8.727 -7.203 -23.094 1 86 128 PRO A N 1
ATOM 921 C CA . PRO A 1 128 ? -7.605 -8.133 -22.938 1 86 128 PRO A CA 1
ATOM 922 C C . PRO A 1 128 ? -6.594 -8.031 -24.078 1 86 128 PRO A C 1
ATOM 924 O O . PRO A 1 128 ? -5.387 -8.172 -23.844 1 86 128 PRO A O 1
ATOM 927 N N . LEU A 1 129 ? -6.984 -7.746 -25.266 1 84.94 129 LEU A N 1
ATOM 928 C CA . LEU A 1 129 ? -6.078 -7.68 -26.406 1 84.94 129 LEU A CA 1
ATOM 929 C C . LEU A 1 129 ? -5.184 -6.449 -26.328 1 84.94 129 LEU A C 1
ATOM 931 O O . LEU A 1 129 ? -3.994 -6.52 -26.641 1 84.94 129 LEU A O 1
ATOM 935 N N . VAL A 1 130 ? -5.797 -5.418 -26 1 90.19 130 VAL A N 1
ATOM 936 C CA . VAL A 1 130 ? -5.016 -4.191 -25.859 1 90.19 130 VAL A CA 1
ATOM 937 C C . VAL A 1 130 ? -4.004 -4.348 -24.719 1 90.19 130 VAL A C 1
ATOM 939 O O . VAL A 1 130 ? -2.861 -3.898 -24.844 1 90.19 130 VAL A O 1
ATOM 942 N N . THR A 1 131 ? -4.426 -4.961 -23.625 1 90.12 131 THR A N 1
ATOM 943 C CA . THR A 1 131 ? -3.518 -5.207 -22.516 1 90.12 131 THR A CA 1
ATOM 944 C C . THR A 1 131 ? -2.328 -6.055 -22.953 1 90.12 131 THR A C 1
ATOM 946 O O . THR A 1 131 ? -1.18 -5.734 -22.641 1 90.12 131 THR A O 1
ATOM 949 N N . LEU A 1 132 ? -2.631 -7.078 -23.672 1 84.94 132 LEU A N 1
ATOM 950 C CA . LEU A 1 132 ? -1.593 -7.98 -24.156 1 84.94 132 LEU A CA 1
ATOM 951 C C . LEU A 1 132 ? -0.646 -7.254 -25.109 1 84.94 132 LEU A C 1
ATOM 953 O O . LEU A 1 132 ? 0.575 -7.34 -24.953 1 84.94 132 LEU A O 1
ATOM 957 N N . ALA A 1 133 ? -1.141 -6.516 -25.984 1 86.25 133 ALA A N 1
ATOM 958 C CA . ALA A 1 133 ? -0.349 -5.816 -27 1 86.25 133 ALA A CA 1
ATOM 959 C C . ALA A 1 133 ? 0.569 -4.781 -26.359 1 86.25 133 ALA A C 1
ATOM 961 O O . ALA A 1 133 ? 1.76 -4.719 -26.672 1 86.25 133 ALA A O 1
ATOM 962 N N . ILE A 1 134 ? 0.014 -4.055 -25.5 1 88 134 ILE A N 1
ATOM 963 C CA . ILE A 1 134 ? 0.783 -2.982 -24.875 1 88 134 ILE A CA 1
ATOM 964 C C . ILE A 1 134 ? 1.857 -3.582 -23.969 1 88 134 ILE A C 1
ATOM 966 O O . ILE A 1 134 ? 2.963 -3.047 -23.875 1 88 134 ILE A O 1
ATOM 970 N N . SER A 1 135 ? 1.502 -4.625 -23.281 1 85.31 135 SER A N 1
ATOM 971 C CA . SER A 1 135 ? 2.473 -5.266 -22.406 1 85.31 135 SER A CA 1
ATOM 972 C C . SER A 1 135 ? 3.684 -5.766 -23.188 1 85.31 135 SER A C 1
ATOM 974 O O . SER A 1 135 ? 4.812 -5.688 -22.703 1 85.31 135 SER A O 1
ATOM 976 N N . ILE A 1 136 ? 3.496 -6.289 -24.281 1 80.31 136 ILE A N 1
ATOM 977 C CA . ILE A 1 136 ? 4.559 -6.859 -25.109 1 80.31 136 ILE A CA 1
ATOM 978 C C . ILE A 1 136 ? 5.328 -5.742 -25.812 1 80.31 136 ILE A C 1
ATOM 980 O O . ILE A 1 136 ? 6.559 -5.746 -25.828 1 80.31 136 ILE A O 1
ATOM 984 N N . LEU A 1 137 ? 4.582 -4.715 -26.328 1 82.38 137 LEU A N 1
ATOM 985 C CA . LEU A 1 137 ? 5.184 -3.658 -27.125 1 82.38 137 LEU A CA 1
ATOM 986 C C . LEU A 1 137 ? 5.988 -2.701 -26.25 1 82.38 137 LEU A C 1
ATOM 988 O O . LEU A 1 137 ? 7.074 -2.268 -26.641 1 82.38 137 LEU A O 1
ATOM 992 N N . TYR A 1 138 ? 5.441 -2.396 -25.109 1 82.25 138 TYR A N 1
ATOM 993 C CA . TYR A 1 138 ? 6.078 -1.369 -24.297 1 82.25 138 TYR A CA 1
ATOM 994 C C . TYR A 1 138 ? 6.766 -1.985 -23.078 1 82.25 138 TYR A C 1
ATOM 996 O O . TYR A 1 138 ? 7.465 -1.293 -22.344 1 82.25 138 TYR A O 1
ATOM 1004 N N . ARG A 1 139 ? 6.602 -3.268 -22.906 1 81.56 139 ARG A N 1
ATOM 1005 C CA . ARG A 1 139 ? 7.258 -4.016 -21.844 1 81.56 139 ARG A CA 1
ATOM 1006 C C . ARG A 1 139 ? 6.934 -3.414 -20.469 1 81.56 139 ARG A C 1
ATOM 1008 O O . ARG A 1 139 ? 7.824 -3.238 -19.641 1 81.56 139 ARG A O 1
ATOM 1015 N N . GLN A 1 140 ? 5.691 -2.912 -20.438 1 85.94 140 GLN A N 1
ATOM 1016 C CA . GLN A 1 140 ? 5.211 -2.344 -19.172 1 85.94 140 GLN A CA 1
ATOM 1017 C C . GLN A 1 140 ? 3.834 -2.895 -18.812 1 85.94 140 GLN A C 1
ATOM 1019 O O . GLN A 1 140 ? 2.826 -2.482 -19.391 1 85.94 140 GLN A O 1
ATOM 1024 N N . VAL A 1 141 ? 3.879 -3.619 -17.734 1 87 141 VAL A N 1
ATOM 1025 C CA . VAL A 1 141 ? 2.672 -4.344 -17.359 1 87 141 VAL A CA 1
ATOM 1026 C C . VAL A 1 141 ? 1.665 -3.383 -16.734 1 87 141 VAL A C 1
ATOM 1028 O O . VAL A 1 141 ? 0.461 -3.488 -16.969 1 87 141 VAL A O 1
ATOM 1031 N N . LEU A 1 142 ? 2.119 -2.455 -15.914 1 90.38 142 LEU A N 1
ATOM 1032 C CA . LEU A 1 142 ? 1.224 -1.534 -15.219 1 90.38 142 LEU A CA 1
ATOM 1033 C C . LEU A 1 142 ? 0.458 -0.67 -16.219 1 90.38 142 LEU A C 1
ATOM 1035 O O . LEU A 1 142 ? -0.759 -0.508 -16.094 1 90.38 142 LEU A O 1
ATOM 1039 N N . VAL A 1 143 ? 1.139 -0.154 -17.188 1 90.38 143 VAL A N 1
ATOM 1040 C CA . VAL A 1 143 ? 0.52 0.676 -18.203 1 90.38 143 VAL A CA 1
ATOM 1041 C C . VAL A 1 143 ? -0.423 -0.172 -19.062 1 90.38 143 VAL A C 1
ATOM 1043 O O . VAL A 1 143 ? -1.51 0.279 -19.422 1 90.38 143 VAL A O 1
ATOM 1046 N N . ALA A 1 144 ? 0.049 -1.353 -19.312 1 91.62 144 ALA A N 1
ATOM 1047 C CA . ALA A 1 144 ? -0.768 -2.262 -20.125 1 91.62 144 ALA A CA 1
ATOM 1048 C C . ALA A 1 144 ? -2.104 -2.541 -19.438 1 91.62 144 ALA A C 1
ATOM 1050 O O . ALA A 1 144 ? -3.156 -2.508 -20.078 1 91.62 144 ALA A O 1
ATOM 1051 N N . LEU A 1 145 ? -2.07 -2.838 -18.172 1 92.12 145 LEU A N 1
ATOM 1052 C CA . LEU A 1 145 ? -3.283 -3.127 -17.406 1 92.12 145 LEU A CA 1
ATOM 1053 C C . LEU A 1 145 ? -4.188 -1.899 -17.344 1 92.12 145 LEU A C 1
ATOM 1055 O O . LEU A 1 145 ? -5.402 -2.01 -17.5 1 92.12 145 LEU A O 1
ATOM 1059 N N . LEU A 1 146 ? -3.607 -0.737 -17.141 1 93.19 146 LEU A N 1
ATOM 1060 C CA . LEU A 1 146 ? -4.387 0.493 -17.062 1 93.19 146 LEU A CA 1
ATOM 1061 C C . LEU A 1 146 ? -5.078 0.792 -18.391 1 93.19 146 LEU A C 1
ATOM 1063 O O . LEU A 1 146 ? -6.242 1.193 -18.406 1 93.19 146 LEU A O 1
ATOM 1067 N N . VAL A 1 147 ? -4.375 0.652 -19.453 1 93.12 147 VAL A N 1
ATOM 1068 C CA . VAL A 1 147 ? -4.938 0.91 -20.781 1 93.12 147 VAL A CA 1
ATOM 1069 C C . VAL A 1 147 ? -6.02 -0.123 -21.094 1 93.12 147 VAL A C 1
ATOM 1071 O O . VAL A 1 147 ? -7.027 0.195 -21.734 1 93.12 147 VAL A O 1
ATOM 1074 N N . GLY A 1 148 ? -5.75 -1.378 -20.719 1 93.12 148 GLY A N 1
ATOM 1075 C CA . GLY A 1 148 ? -6.777 -2.395 -20.875 1 93.12 148 GLY A CA 1
ATOM 1076 C C . GLY A 1 148 ? -8.062 -2.068 -20.125 1 93.12 148 GLY A C 1
ATOM 1077 O O . GLY A 1 148 ? -9.156 -2.23 -20.672 1 93.12 148 GLY A O 1
ATOM 1078 N N . ILE A 1 149 ? -7.973 -1.619 -18.875 1 94.19 149 ILE A N 1
ATOM 1079 C CA . ILE A 1 149 ? -9.125 -1.216 -18.078 1 94.19 149 ILE A CA 1
ATOM 1080 C C . ILE A 1 149 ? -9.836 -0.042 -18.75 1 94.19 149 ILE A C 1
ATOM 1082 O O . ILE A 1 149 ? -11.062 -0.025 -18.844 1 94.19 149 ILE A O 1
ATOM 1086 N N . TRP A 1 150 ? -9.016 0.914 -19.203 1 94.31 150 TRP A N 1
ATOM 1087 C CA . TRP A 1 150 ? -9.586 2.07 -19.875 1 94.31 150 TRP A CA 1
ATOM 1088 C C . TRP A 1 150 ? -10.336 1.647 -21.141 1 94.31 150 TRP A C 1
ATOM 1090 O O . TRP A 1 150 ? -11.414 2.172 -21.438 1 94.31 150 TRP A O 1
ATOM 1100 N N . ALA A 1 151 ? -9.797 0.741 -21.891 1 92 151 ALA A N 1
ATOM 1101 C CA . ALA A 1 151 ? -10.438 0.249 -23.109 1 92 151 ALA A CA 1
ATOM 1102 C C . ALA A 1 151 ? -11.773 -0.416 -22.797 1 92 151 ALA A C 1
ATOM 1104 O O . ALA A 1 151 ? -12.742 -0.255 -23.547 1 92 151 ALA A O 1
ATOM 1105 N N . GLY A 1 152 ? -11.812 -1.226 -21.781 1 90.25 152 GLY A N 1
ATOM 1106 C CA . GLY A 1 152 ? -13.07 -1.818 -21.359 1 90.25 152 GLY A CA 1
ATOM 1107 C C . GLY A 1 152 ? -14.07 -0.795 -20.844 1 90.25 152 GLY A C 1
ATOM 1108 O O . GLY A 1 152 ? -15.266 -0.892 -21.141 1 90.25 152 GLY A O 1
ATOM 1109 N N . ALA A 1 153 ? -13.523 0.177 -20.078 1 89.69 153 ALA A N 1
ATOM 1110 C CA . ALA A 1 153 ? -14.383 1.246 -19.562 1 89.69 153 ALA A CA 1
ATOM 1111 C C . ALA A 1 153 ? -14.953 2.078 -20.703 1 89.69 153 ALA A C 1
ATOM 1113 O O . ALA A 1 153 ? -16.062 2.598 -20.609 1 89.69 153 ALA A O 1
ATOM 1114 N N . LEU A 1 154 ? -14.203 2.223 -21.781 1 87.94 154 LEU A N 1
ATOM 1115 C CA . LEU A 1 154 ? -14.68 2.928 -22.969 1 87.94 154 LEU A CA 1
ATOM 1116 C C . LEU A 1 154 ? -15.914 2.246 -23.547 1 87.94 154 LEU A C 1
ATOM 1118 O O . LEU A 1 154 ? -16.859 2.918 -23.984 1 87.94 154 LEU A O 1
ATOM 1122 N N . LEU A 1 155 ? -15.898 0.958 -23.516 1 81.44 155 LEU A N 1
ATOM 1123 C CA . LEU A 1 155 ? -17.031 0.192 -24.031 1 81.44 155 LEU A CA 1
ATOM 1124 C C . LEU A 1 155 ? -18.234 0.314 -23.109 1 81.44 155 LEU A C 1
ATOM 1126 O O . LEU A 1 155 ? -19.359 0.472 -23.578 1 81.44 155 LEU A O 1
ATOM 1130 N N . VAL A 1 156 ? -17.984 0.284 -21.828 1 80.69 156 VAL A N 1
ATOM 1131 C CA . VAL A 1 156 ? -19.062 0.326 -20.844 1 80.69 156 VAL A CA 1
ATOM 1132 C C . VAL A 1 156 ? -19.672 1.728 -20.797 1 80.69 156 VAL A C 1
ATOM 1134 O O . VAL A 1 156 ? -20.859 1.886 -20.562 1 80.69 156 VAL A O 1
ATOM 1137 N N . SER A 1 157 ? -18.828 2.73 -21.062 1 78.12 157 SER A N 1
ATOM 1138 C CA . SER A 1 157 ? -19.266 4.113 -20.969 1 78.12 157 SER A CA 1
ATOM 1139 C C . SER A 1 157 ? -19.797 4.621 -22.312 1 78.12 157 SER A C 1
ATOM 1141 O O . SER A 1 157 ? -19.828 5.828 -22.547 1 78.12 157 SER A O 1
ATOM 1143 N N . GLY A 1 158 ? -20.125 3.854 -23.25 1 74.25 158 GLY A N 1
ATOM 1144 C CA . GLY A 1 158 ? -20.672 4.27 -24.531 1 74.25 158 GLY A CA 1
ATOM 1145 C C . GLY A 1 158 ? -19.656 4.977 -25.406 1 74.25 158 GLY A C 1
ATOM 1146 O O . GLY A 1 158 ? -19.969 5.973 -26.062 1 74.25 158 GLY A O 1
ATOM 1147 N N . PHE A 1 159 ? -18.438 4.621 -25.297 1 78.19 159 PHE A N 1
ATOM 1148 C CA . PHE A 1 159 ? -17.328 5.102 -26.125 1 78.19 159 PHE A CA 1
ATOM 1149 C C . PHE A 1 159 ? -17.016 6.555 -25.797 1 78.19 159 PHE A C 1
ATOM 1151 O O . PHE A 1 159 ? -16.547 7.305 -26.656 1 78.19 159 PHE A O 1
ATOM 1158 N N . ASN A 1 160 ? -17.359 7.016 -24.656 1 81.69 160 ASN A N 1
ATOM 1159 C CA . ASN A 1 160 ? -16.938 8.32 -24.141 1 81.69 160 ASN A CA 1
ATOM 1160 C C . ASN A 1 160 ? -15.562 8.242 -23.484 1 81.69 160 ASN A C 1
ATOM 1162 O O . ASN A 1 160 ? -15.422 7.66 -22.406 1 81.69 160 ASN A O 1
ATOM 1166 N N . PRO A 1 161 ? -14.578 8.859 -24.047 1 88.94 161 PRO A N 1
ATOM 1167 C CA . PRO A 1 161 ? -13.219 8.711 -23.531 1 88.94 161 PRO A CA 1
ATOM 1168 C C . PRO A 1 161 ? -13.047 9.328 -22.141 1 88.94 161 PRO A C 1
ATOM 1170 O O . PRO A 1 161 ? -12.328 8.773 -21.297 1 88.94 161 PRO A O 1
ATOM 1173 N N . LEU A 1 162 ? -13.68 10.43 -21.906 1 87.38 162 LEU A N 1
ATOM 1174 C CA . LEU A 1 162 ? -13.562 11.062 -20.609 1 87.38 162 LEU A CA 1
ATOM 1175 C C . LEU A 1 162 ? -14.289 10.25 -19.547 1 87.38 162 LEU A C 1
ATOM 1177 O O . LEU A 1 162 ? -13.789 10.086 -18.422 1 87.38 162 LEU A O 1
ATOM 1181 N N . GLY A 1 163 ? -15.484 9.805 -19.922 1 85.75 163 GLY A N 1
ATOM 1182 C CA . GLY A 1 163 ? -16.203 8.93 -19 1 85.75 163 GLY A CA 1
ATOM 1183 C C . GLY A 1 163 ? -15.43 7.664 -18.672 1 85.75 163 GLY A C 1
ATOM 1184 O O . GLY A 1 163 ? -15.445 7.211 -17.516 1 85.75 163 GLY A O 1
ATOM 1185 N N . ALA A 1 164 ? -14.789 7.156 -19.672 1 88.75 164 ALA A N 1
ATOM 1186 C CA . ALA A 1 164 ? -13.984 5.953 -19.469 1 88.75 164 ALA A CA 1
ATOM 1187 C C . ALA A 1 164 ? -12.82 6.215 -18.531 1 88.75 164 ALA A C 1
ATOM 1189 O O . ALA A 1 164 ? -12.477 5.363 -17.703 1 88.75 164 ALA A O 1
ATOM 1190 N N . PHE A 1 165 ? -12.266 7.406 -18.688 1 90.19 165 PHE A N 1
ATOM 1191 C CA . PHE A 1 165 ? -11.156 7.785 -17.828 1 90.19 165 PHE A CA 1
ATOM 1192 C C . PHE A 1 165 ? -11.609 7.902 -16.375 1 90.19 165 PHE A C 1
ATOM 1194 O O . PHE A 1 165 ? -10.945 7.395 -15.469 1 90.19 165 PHE A O 1
ATOM 1201 N N . LEU A 1 166 ? -12.695 8.531 -16.188 1 88.44 166 LEU A N 1
ATOM 1202 C CA . LEU A 1 166 ? -13.211 8.711 -14.844 1 88.44 166 LEU A CA 1
ATOM 1203 C C . LEU A 1 166 ? -13.586 7.371 -14.219 1 88.44 166 LEU A C 1
ATOM 1205 O O . LEU A 1 166 ? -13.227 7.102 -13.07 1 88.44 166 LEU A O 1
ATOM 1209 N N . ARG A 1 167 ? -14.172 6.477 -14.953 1 88.25 167 ARG A N 1
ATOM 1210 C CA . ARG A 1 167 ? -14.641 5.191 -14.445 1 88.25 167 ARG A CA 1
ATOM 1211 C C . ARG A 1 167 ? -13.469 4.254 -14.172 1 88.25 167 ARG A C 1
ATOM 1213 O O . ARG A 1 167 ? -13.539 3.404 -13.281 1 88.25 167 ARG A O 1
ATOM 1220 N N . THR A 1 168 ? -12.453 4.422 -14.938 1 92.06 168 THR A N 1
ATOM 1221 C CA . THR A 1 168 ? -11.258 3.607 -14.719 1 92.06 168 THR A CA 1
ATOM 1222 C C . THR A 1 168 ? -10.75 3.764 -13.289 1 92.06 168 THR A C 1
ATOM 1224 O O . THR A 1 168 ? -10.406 2.775 -12.633 1 92.06 168 THR A O 1
ATOM 1227 N N . PHE A 1 169 ? -10.828 4.953 -12.797 1 90.06 169 PHE A N 1
ATOM 1228 C CA . PHE A 1 169 ? -10.18 5.211 -11.516 1 90.06 169 PHE A CA 1
ATOM 1229 C C . PHE A 1 169 ? -11.195 5.227 -10.383 1 90.06 169 PHE A C 1
ATOM 1231 O O . PHE A 1 169 ? -10.914 4.77 -9.273 1 90.06 169 PHE A O 1
ATOM 1238 N N . ASP A 1 170 ? -12.367 5.762 -10.664 1 86.06 170 ASP A N 1
ATOM 1239 C CA . ASP A 1 170 ? -13.312 5.902 -9.57 1 86.06 170 ASP A CA 1
ATOM 1240 C C . ASP A 1 170 ? -14.109 4.621 -9.359 1 86.06 170 ASP A C 1
ATOM 1242 O O . ASP A 1 170 ? -14.586 4.348 -8.258 1 86.06 170 ASP A O 1
ATOM 1246 N N . THR A 1 171 ? -14.336 3.842 -10.391 1 87.25 171 THR A N 1
ATOM 1247 C CA . THR A 1 171 ? -15.18 2.66 -10.289 1 87.25 171 THR A CA 1
ATOM 1248 C C . THR A 1 171 ? -14.336 1.389 -10.273 1 87.25 171 THR A C 1
ATOM 1250 O O . THR A 1 171 ? -14.352 0.633 -9.305 1 87.25 171 THR A O 1
ATOM 1253 N N . TYR A 1 172 ? -13.578 1.194 -11.273 1 89.25 172 TYR A N 1
ATOM 1254 C CA . TYR A 1 172 ? -12.891 -0.083 -11.43 1 89.25 172 TYR A CA 1
ATOM 1255 C C . TYR A 1 172 ? -11.68 -0.164 -10.5 1 89.25 172 TYR A C 1
ATOM 1257 O O . TYR A 1 172 ? -11.453 -1.189 -9.859 1 89.25 172 TYR A O 1
ATOM 1265 N N . PHE A 1 173 ? -10.898 0.876 -10.469 1 89.62 173 PHE A N 1
ATOM 1266 C CA . PHE A 1 173 ? -9.711 0.881 -9.625 1 89.62 173 PHE A CA 1
ATOM 1267 C C . PHE A 1 173 ? -10.086 0.822 -8.148 1 89.62 173 PHE A C 1
ATOM 1269 O O . PHE A 1 173 ? -9.547 0.015 -7.395 1 89.62 173 PHE A O 1
ATOM 1276 N N . VAL A 1 174 ? -11.031 1.608 -7.738 1 86.38 174 VAL A N 1
ATOM 1277 C CA . VAL A 1 174 ? -11.477 1.654 -6.348 1 86.38 174 VAL A CA 1
ATOM 1278 C C . VAL A 1 174 ? -12.211 0.361 -5.996 1 86.38 174 VAL A C 1
ATOM 1280 O O . VAL A 1 174 ? -12.016 -0.192 -4.91 1 86.38 174 VAL A O 1
ATOM 1283 N N . GLY A 1 175 ? -13.031 -0.114 -6.902 1 85.94 175 GLY A N 1
ATOM 1284 C CA . GLY A 1 175 ? -13.773 -1.347 -6.68 1 85.94 175 GLY A CA 1
ATOM 1285 C C . GLY A 1 175 ? -12.875 -2.549 -6.461 1 85.94 175 GLY A C 1
ATOM 1286 O O . GLY A 1 175 ? -13.211 -3.451 -5.691 1 85.94 175 GLY A O 1
ATOM 1287 N N . ALA A 1 176 ? -11.82 -2.504 -7.109 1 85.31 176 ALA A N 1
ATOM 1288 C CA . ALA A 1 176 ? -10.859 -3.596 -6.98 1 85.31 176 ALA A CA 1
ATOM 1289 C C . ALA A 1 176 ? -10.211 -3.598 -5.598 1 85.31 176 ALA A C 1
ATOM 1291 O O . ALA A 1 176 ? -9.859 -4.656 -5.07 1 85.31 176 ALA A O 1
ATOM 1292 N N . PHE A 1 177 ? -10.211 -2.516 -4.992 1 81.81 177 PHE A N 1
ATOM 1293 C CA . PHE A 1 177 ? -9.523 -2.338 -3.719 1 81.81 177 PHE A CA 1
ATOM 1294 C C . PHE A 1 177 ? -10.445 -2.688 -2.555 1 81.81 177 PHE A C 1
ATOM 1296 O O . PHE A 1 177 ? -9.984 -3.145 -1.506 1 81.81 177 PHE A O 1
ATOM 1303 N N . VAL A 1 178 ? -11.773 -2.553 -2.592 1 77.25 178 VAL A N 1
ATOM 1304 C CA . VAL A 1 178 ? -12.727 -2.605 -1.489 1 77.25 178 VAL A CA 1
ATOM 1305 C C . VAL A 1 178 ? -13.195 -4.043 -1.282 1 77.25 178 VAL A C 1
ATOM 1307 O O . VAL A 1 178 ? -13.625 -4.41 -0.185 1 77.25 178 VAL A O 1
ATOM 1310 N N . GLY A 1 179 ? -13.016 -4.953 -2.023 1 74.62 179 GLY A N 1
ATOM 1311 C CA . GLY A 1 179 ? -13.477 -6.305 -1.744 1 74.62 179 GLY A CA 1
ATOM 1312 C C . GLY A 1 179 ? -12.82 -6.918 -0.523 1 74.62 179 GLY A C 1
ATOM 1313 O O . GLY A 1 179 ? -11.602 -6.816 -0.348 1 74.62 179 GLY A O 1
ATOM 1314 N N . GLU A 1 180 ? -13.617 -7.277 0.534 1 66.75 180 GLU A N 1
ATOM 1315 C CA . GLU A 1 180 ? -13.094 -7.824 1.783 1 66.75 180 GLU A CA 1
ATOM 1316 C C . GLU A 1 180 ? -12.039 -8.891 1.52 1 66.75 180 GLU A C 1
ATOM 1318 O O . GLU A 1 180 ? -10.977 -8.891 2.148 1 66.75 180 GLU A O 1
ATOM 1323 N N . GLY A 1 181 ? -12.352 -9.805 0.634 1 77.62 181 GLY A N 1
ATOM 1324 C CA . GLY A 1 181 ? -11.359 -10.82 0.31 1 77.62 181 GLY A CA 1
ATOM 1325 C C . GLY A 1 181 ? -10.078 -10.242 -0.261 1 77.62 181 GLY A C 1
ATOM 1326 O O . GLY A 1 181 ? -8.984 -10.711 0.061 1 77.62 181 GLY A O 1
ATOM 1327 N N . ASN A 1 182 ? -10.211 -9.195 -1.01 1 85.25 182 ASN A N 1
ATOM 1328 C CA . ASN A 1 182 ? -9.055 -8.555 -1.628 1 85.25 182 ASN A CA 1
ATOM 1329 C C . ASN A 1 182 ? -8.188 -7.84 -0.594 1 85.25 182 ASN A C 1
ATOM 1331 O O . ASN A 1 182 ? -6.957 -7.883 -0.672 1 85.25 182 ASN A O 1
ATOM 1335 N N . ALA A 1 183 ? -8.859 -7.258 0.401 1 85.5 183 ALA A N 1
ATOM 1336 C CA . ALA A 1 183 ? -8.141 -6.52 1.437 1 85.5 183 ALA A CA 1
ATOM 1337 C C . ALA A 1 183 ? -7.277 -7.453 2.279 1 85.5 183 ALA A C 1
ATOM 1339 O O . ALA A 1 183 ? -6.152 -7.109 2.648 1 85.5 183 ALA A O 1
ATOM 1340 N N . GLU A 1 184 ? -7.816 -8.586 2.598 1 87.31 184 GLU A N 1
ATOM 1341 C CA . GLU A 1 184 ? -7.082 -9.555 3.408 1 87.31 184 GLU A CA 1
ATOM 1342 C C . GLU A 1 184 ? -5.824 -10.039 2.688 1 87.31 184 GLU A C 1
ATOM 1344 O O . GLU A 1 184 ? -4.766 -10.188 3.303 1 87.31 184 GLU A O 1
ATOM 1349 N N . VAL A 1 185 ? -6.008 -10.25 1.391 1 87.25 185 VAL A N 1
ATOM 1350 C CA . VAL A 1 185 ? -4.887 -10.719 0.582 1 87.25 185 VAL A CA 1
ATOM 1351 C C . VAL A 1 185 ? -3.797 -9.656 0.542 1 87.25 185 VAL A C 1
ATOM 1353 O O . VAL A 1 185 ? -2.611 -9.961 0.685 1 87.25 185 VAL A O 1
ATOM 1356 N N . LEU A 1 186 ? -4.195 -8.453 0.359 1 89.81 186 LEU A N 1
ATOM 1357 C CA . LEU A 1 186 ? -3.242 -7.355 0.296 1 89.81 186 LEU A CA 1
ATOM 1358 C C . LEU A 1 186 ? -2.516 -7.188 1.627 1 89.81 186 LEU A C 1
ATOM 1360 O O . LEU A 1 186 ? -1.29 -7.055 1.657 1 89.81 186 LEU A O 1
ATOM 1364 N N . LEU A 1 187 ? -3.227 -7.227 2.715 1 89.56 187 LEU A N 1
ATOM 1365 C CA . LEU A 1 187 ? -2.664 -6.957 4.031 1 89.56 187 LEU A CA 1
ATOM 1366 C C . LEU A 1 187 ? -1.701 -8.062 4.449 1 89.56 187 LEU A C 1
ATOM 1368 O O . LEU A 1 187 ? -0.632 -7.789 4.996 1 89.56 187 LEU A O 1
ATOM 1372 N N . PHE A 1 188 ? -2.105 -9.289 4.316 1 90.81 188 PHE A N 1
ATOM 1373 C CA . PHE A 1 188 ? -1.185 -10.32 4.777 1 90.81 188 PHE A CA 1
ATOM 1374 C C . PHE A 1 188 ? 0.072 -10.352 3.914 1 90.81 188 PHE A C 1
ATOM 1376 O O . PHE A 1 188 ? 1.153 -10.695 4.395 1 90.81 188 PHE A O 1
ATOM 1383 N N . THR A 1 189 ? -0.035 -10 2.557 1 90.12 189 THR A N 1
ATOM 1384 C CA . THR A 1 189 ? 1.139 -9.922 1.694 1 90.12 189 THR A CA 1
ATOM 1385 C C . THR A 1 189 ? 2.1 -8.844 2.18 1 90.12 189 THR A C 1
ATOM 1387 O O . THR A 1 189 ? 3.316 -9.031 2.162 1 90.12 189 THR A O 1
ATOM 1390 N N . PHE A 1 190 ? 1.542 -7.719 2.58 1 92.06 190 PHE A N 1
ATOM 1391 C CA . PHE A 1 190 ? 2.371 -6.656 3.137 1 92.06 190 PHE A CA 1
ATOM 1392 C C . PHE A 1 190 ? 3.068 -7.125 4.41 1 92.06 190 PHE A C 1
ATOM 1394 O O . PHE A 1 190 ? 4.266 -6.895 4.586 1 92.06 190 PHE A O 1
ATOM 1401 N N . LEU A 1 191 ? 2.354 -7.77 5.297 1 92.44 191 LEU A N 1
ATOM 1402 C CA . LEU A 1 191 ? 2.92 -8.242 6.555 1 92.44 191 LEU A CA 1
ATOM 1403 C C . LEU A 1 191 ? 4.043 -9.242 6.305 1 92.44 191 LEU A C 1
ATOM 1405 O O . LEU A 1 191 ? 5.094 -9.18 6.945 1 92.44 191 LEU A O 1
ATOM 1409 N N . LEU A 1 192 ? 3.748 -10.078 5.379 1 91.81 192 LEU A N 1
ATOM 1410 C CA . LEU A 1 192 ? 4.754 -11.086 5.047 1 91.81 192 LEU A CA 1
ATOM 1411 C C . LEU A 1 192 ? 5.988 -10.438 4.43 1 91.81 192 LEU A C 1
ATOM 1413 O O . LEU A 1 192 ? 7.117 -10.844 4.707 1 91.81 192 LEU A O 1
ATOM 1417 N N . GLY A 1 193 ? 5.754 -9.516 3.496 1 91.31 193 GLY A N 1
ATOM 1418 C CA . GLY A 1 193 ? 6.871 -8.773 2.936 1 91.31 193 GLY A CA 1
ATOM 1419 C C . GLY A 1 193 ? 7.73 -8.109 3.992 1 91.31 193 GLY A C 1
ATOM 1420 O O . GLY A 1 193 ? 8.961 -8.117 3.893 1 91.31 193 GLY A O 1
ATOM 1421 N N . GLY A 1 194 ? 7.109 -7.496 4.965 1 93 194 GLY A N 1
ATOM 1422 C CA . GLY A 1 194 ? 7.852 -6.922 6.074 1 93 194 GLY A CA 1
ATOM 1423 C C . GLY A 1 194 ? 8.664 -7.945 6.848 1 93 194 GLY A C 1
ATOM 1424 O O . GLY A 1 194 ? 9.789 -7.672 7.254 1 93 194 GLY A O 1
ATOM 1425 N N . THR A 1 195 ? 8.078 -9.109 7.07 1 92.88 195 THR A N 1
ATOM 1426 C CA . THR A 1 195 ? 8.766 -10.188 7.777 1 92.88 195 THR A CA 1
ATOM 1427 C C . THR A 1 195 ? 10.016 -10.617 7.012 1 92.88 195 THR A C 1
ATOM 1429 O O . THR A 1 195 ? 11.07 -10.836 7.609 1 92.88 195 THR A O 1
ATOM 1432 N N . ILE A 1 196 ? 9.852 -10.734 5.738 1 91.38 196 ILE A N 1
ATOM 1433 C CA . ILE A 1 196 ? 10.977 -11.109 4.891 1 91.38 196 ILE A CA 1
ATOM 1434 C C . ILE A 1 196 ? 12.078 -10.07 5.012 1 91.38 196 ILE A C 1
ATOM 1436 O O . ILE A 1 196 ? 13.266 -10.414 5.105 1 91.38 196 ILE A O 1
ATOM 1440 N N . GLY A 1 197 ? 11.711 -8.797 5.051 1 90.56 197 GLY A N 1
ATOM 1441 C CA . GLY A 1 197 ? 12.688 -7.73 5.234 1 90.56 197 GLY A CA 1
ATOM 1442 C C . GLY A 1 197 ? 13.438 -7.832 6.551 1 90.56 197 GLY A C 1
ATOM 1443 O O . GLY A 1 197 ? 14.656 -7.656 6.59 1 90.56 197 GLY A O 1
ATOM 1444 N N . LEU A 1 198 ? 12.766 -8.125 7.602 1 92.38 198 LEU A N 1
ATOM 1445 C CA . LEU A 1 198 ? 13.375 -8.258 8.922 1 92.38 198 LEU A CA 1
ATOM 1446 C C . LEU A 1 198 ? 14.336 -9.438 8.961 1 92.38 198 LEU A C 1
ATOM 1448 O O . LEU A 1 198 ? 15.414 -9.352 9.562 1 92.38 198 LEU A O 1
ATOM 1452 N N . VAL A 1 199 ? 13.938 -10.5 8.383 1 90.81 199 VAL A N 1
ATOM 1453 C CA . VAL A 1 199 ? 14.758 -11.711 8.359 1 90.81 199 VAL A CA 1
ATOM 1454 C C . VAL A 1 199 ? 16.047 -11.445 7.586 1 90.81 199 VAL A C 1
ATOM 1456 O O . VAL A 1 199 ? 17.125 -11.906 7.98 1 90.81 199 VAL A O 1
ATOM 1459 N N . GLN A 1 200 ? 15.945 -10.734 6.547 1 88.44 200 GLN A N 1
ATOM 1460 C CA . GLN A 1 200 ? 17.125 -10.406 5.75 1 88.44 200 GLN A CA 1
ATOM 1461 C C . GLN A 1 200 ? 18.078 -9.5 6.527 1 88.44 200 GLN A C 1
ATOM 1463 O O . GLN A 1 200 ? 19.281 -9.75 6.57 1 88.44 200 GLN A O 1
ATOM 1468 N N . ARG A 1 201 ? 17.516 -8.508 7.125 1 90.81 201 ARG A N 1
ATOM 1469 C CA . ARG A 1 201 ? 18.344 -7.547 7.84 1 90.81 201 ARG A CA 1
ATOM 1470 C C . ARG A 1 201 ? 18.938 -8.164 9.102 1 90.81 201 ARG A C 1
ATOM 1472 O O . ARG A 1 201 ? 19.984 -7.742 9.578 1 90.81 201 ARG A O 1
ATOM 1479 N N . SER A 1 202 ? 18.297 -9.148 9.656 1 91.62 202 SER A N 1
ATOM 1480 C CA . SER A 1 202 ? 18.781 -9.82 10.867 1 91.62 202 SER A CA 1
ATOM 1481 C C . SER A 1 202 ? 20.016 -10.672 10.578 1 91.62 202 SER A C 1
ATOM 1483 O O . SER A 1 202 ? 20.719 -11.086 11.492 1 91.62 202 SER A O 1
ATOM 1485 N N . GLY A 1 203 ? 20.281 -10.922 9.281 1 88.88 203 GLY A N 1
ATOM 1486 C CA . GLY A 1 203 ? 21.391 -11.781 8.898 1 88.88 203 GLY A CA 1
ATOM 1487 C C . GLY A 1 203 ? 21.062 -13.258 8.984 1 88.88 203 GLY A C 1
ATOM 1488 O O . GLY A 1 203 ? 21.953 -14.102 8.875 1 88.88 203 GLY A O 1
ATOM 1489 N N . GLY A 1 204 ? 19.875 -13.547 9.234 1 88.06 204 GLY A N 1
ATOM 1490 C CA . GLY A 1 204 ? 19.484 -14.945 9.359 1 88.06 204 GLY A CA 1
ATOM 1491 C C . GLY A 1 204 ? 19.781 -15.766 8.117 1 88.06 204 GLY A C 1
ATOM 1492 O O . GLY A 1 204 ? 20.328 -16.875 8.219 1 88.06 204 GLY A O 1
ATOM 1493 N N . ALA A 1 205 ? 19.469 -15.281 6.98 1 85.69 205 ALA A N 1
ATOM 1494 C CA . ALA A 1 205 ? 19.719 -15.984 5.727 1 85.69 205 ALA A CA 1
ATOM 1495 C C . ALA A 1 205 ? 21.219 -16.125 5.461 1 85.69 205 ALA A C 1
ATOM 1497 O O . ALA A 1 205 ? 21.672 -17.141 4.93 1 85.69 205 ALA A O 1
ATOM 1498 N N . LEU A 1 206 ? 21.938 -15.094 5.836 1 87.31 206 LEU A N 1
ATOM 1499 C CA . LEU A 1 206 ? 23.391 -15.164 5.715 1 87.31 206 LEU A CA 1
ATOM 1500 C C . LEU A 1 206 ? 23.969 -16.203 6.668 1 87.31 206 LEU A C 1
ATOM 1502 O O . LEU A 1 206 ? 24.969 -16.859 6.355 1 87.31 206 LEU A O 1
ATOM 1506 N N . GLY A 1 207 ? 23.359 -16.312 7.809 1 88.44 207 GLY A N 1
ATOM 1507 C CA . GLY A 1 207 ? 23.75 -17.359 8.727 1 88.44 207 GLY A CA 1
ATOM 1508 C C . GLY A 1 207 ? 23.594 -18.75 8.141 1 88.44 207 GLY A C 1
ATOM 1509 O O . GLY A 1 207 ? 24.438 -19.625 8.367 1 88.44 207 GLY A O 1
ATOM 1510 N N . LEU A 1 208 ? 22.562 -18.984 7.414 1 87.94 208 LEU A N 1
ATOM 1511 C CA . LEU A 1 208 ? 22.344 -20.25 6.723 1 87.94 208 LEU A CA 1
ATOM 1512 C C . LEU A 1 208 ? 23.438 -20.5 5.684 1 87.94 208 LEU A C 1
ATOM 1514 O O . LEU A 1 208 ? 23.922 -21.625 5.543 1 87.94 208 LEU A O 1
ATOM 1518 N N . ALA A 1 209 ? 23.75 -19.469 4.949 1 87.62 209 ALA A N 1
ATOM 1519 C CA . ALA A 1 209 ? 24.797 -19.562 3.936 1 87.62 209 ALA A CA 1
ATOM 1520 C C . ALA A 1 209 ? 26.125 -19.938 4.562 1 87.62 209 ALA A C 1
ATOM 1522 O O . ALA A 1 209 ? 26.844 -20.797 4.035 1 87.62 209 ALA A O 1
ATOM 1523 N N . ASN A 1 210 ? 26.438 -19.375 5.668 1 87.5 210 ASN A N 1
ATOM 1524 C CA . ASN A 1 210 ? 27.688 -19.641 6.355 1 87.5 210 ASN A CA 1
ATOM 1525 C C . ASN A 1 210 ? 27.734 -21.078 6.879 1 87.5 210 ASN A C 1
ATOM 1527 O O . ASN A 1 210 ? 28.797 -21.719 6.871 1 87.5 210 ASN A O 1
ATOM 1531 N N . ALA A 1 211 ? 26.703 -21.547 7.32 1 88.56 211 ALA A N 1
ATOM 1532 C CA . ALA A 1 211 ? 26.625 -22.922 7.832 1 88.56 211 ALA A CA 1
ATOM 1533 C C . ALA A 1 211 ? 26.891 -23.938 6.723 1 88.56 211 ALA A C 1
ATOM 1535 O O . ALA A 1 211 ? 27.469 -25 6.965 1 88.56 211 ALA A O 1
ATOM 1536 N N . LEU A 1 212 ? 26.562 -23.609 5.496 1 90.06 212 LEU A N 1
ATOM 1537 C CA . LEU A 1 212 ? 26.656 -24.562 4.395 1 90.06 212 LEU A CA 1
ATOM 1538 C C . LEU A 1 212 ? 28.016 -24.453 3.707 1 90.06 212 LEU A C 1
ATOM 1540 O O . LEU A 1 212 ? 28.453 -25.391 3.035 1 90.06 212 LEU A O 1
ATOM 1544 N N . LYS A 1 213 ? 28.688 -23.297 3.83 1 88.06 213 LYS A N 1
ATOM 1545 C CA . LYS A 1 213 ? 30 -23.094 3.209 1 88.06 213 LYS A CA 1
ATOM 1546 C C . LYS A 1 213 ? 31 -24.141 3.674 1 88.06 213 LYS A C 1
ATOM 1548 O O . LYS A 1 213 ? 31.875 -24.547 2.912 1 88.06 213 LYS A O 1
ATOM 1553 N N . GLY A 1 214 ? 30.797 -24.578 4.871 1 85.06 214 GLY A N 1
ATOM 1554 C CA . GLY A 1 214 ? 31.703 -25.562 5.422 1 85.06 214 GLY A CA 1
ATOM 1555 C C . GLY A 1 214 ? 31.609 -26.922 4.742 1 85.06 214 GLY A C 1
ATOM 1556 O O . GLY A 1 214 ? 32.531 -27.719 4.805 1 85.06 214 GLY A O 1
ATOM 1557 N N . PHE A 1 215 ? 30.594 -27.141 3.969 1 90 215 PHE A N 1
ATOM 1558 C CA . PHE A 1 215 ? 30.375 -28.453 3.354 1 90 215 PHE A CA 1
ATOM 1559 C C . PHE A 1 215 ? 30.766 -28.438 1.882 1 90 215 PHE A C 1
ATOM 1561 O O . PHE A 1 215 ? 30.688 -29.453 1.199 1 90 215 PHE A O 1
ATOM 1568 N N . MET A 1 216 ? 31.312 -27.297 1.364 1 89.06 216 MET A N 1
ATOM 1569 C CA . MET A 1 216 ? 31.578 -27.125 -0.063 1 89.06 216 MET A CA 1
ATOM 1570 C C . MET A 1 216 ? 33 -27.469 -0.403 1 89.06 216 MET A C 1
ATOM 1572 O O . MET A 1 216 ? 33.812 -26.609 -0.769 1 89.06 216 MET A O 1
ATOM 1576 N N . GLY A 1 217 ? 33.312 -28.75 -0.39 1 85.69 217 GLY A N 1
ATOM 1577 C CA . GLY A 1 217 ? 34.688 -29.172 -0.621 1 85.69 217 GLY A CA 1
ATOM 1578 C C . GLY A 1 217 ? 34.906 -29.703 -2.02 1 85.69 217 GLY A C 1
ATOM 1579 O O . GLY A 1 217 ? 36.062 -29.766 -2.484 1 85.69 217 GLY A O 1
ATOM 1580 N N . THR A 1 218 ? 33.906 -30.234 -2.686 1 88.31 218 THR A N 1
ATOM 1581 C CA . THR A 1 218 ? 34.031 -30.781 -4.031 1 88.31 218 THR A CA 1
ATOM 1582 C C . THR A 1 218 ? 33.031 -30.094 -4.977 1 88.31 218 THR A C 1
ATOM 1584 O O . THR A 1 218 ? 32.156 -29.344 -4.535 1 88.31 218 THR A O 1
ATOM 1587 N N . ARG A 1 219 ? 33.25 -30.391 -6.219 1 89.5 219 ARG A N 1
ATOM 1588 C CA . ARG A 1 219 ? 32.375 -29.797 -7.246 1 89.5 219 ARG A CA 1
ATOM 1589 C C . ARG A 1 219 ? 30.922 -30.188 -7.031 1 89.5 219 ARG A C 1
ATOM 1591 O O . ARG A 1 219 ? 30.031 -29.344 -7.066 1 89.5 219 ARG A O 1
ATOM 1598 N N . THR A 1 220 ? 30.719 -31.438 -6.793 1 90.88 220 THR A N 1
ATOM 1599 C CA . THR A 1 220 ? 29.359 -31.938 -6.586 1 90.88 220 THR A CA 1
ATOM 1600 C C . THR A 1 220 ? 28.766 -31.375 -5.301 1 90.88 220 THR A C 1
ATOM 1602 O O . THR A 1 220 ? 27.609 -30.953 -5.281 1 90.88 220 THR A O 1
ATOM 1605 N N . ARG A 1 221 ? 29.484 -31.312 -4.305 1 92.12 221 ARG A N 1
ATOM 1606 C CA . ARG A 1 221 ? 29 -30.781 -3.031 1 92.12 221 ARG A CA 1
ATOM 1607 C C . ARG A 1 221 ? 28.703 -29.297 -3.139 1 92.12 221 ARG A C 1
ATOM 1609 O O . ARG A 1 221 ? 27.781 -28.781 -2.492 1 92.12 221 ARG A O 1
ATOM 1616 N N . GLY A 1 222 ? 29.562 -28.641 -3.912 1 91.81 222 GLY A N 1
ATOM 1617 C CA . GLY A 1 222 ? 29.312 -27.219 -4.141 1 91.81 222 GLY A CA 1
ATOM 1618 C C . GLY A 1 222 ? 27.969 -26.953 -4.805 1 91.81 222 GLY A C 1
ATOM 1619 O O . GLY A 1 222 ? 27.25 -26.031 -4.422 1 91.81 222 GLY A O 1
ATOM 1620 N N . GLN A 1 223 ? 27.688 -27.75 -5.777 1 94.56 223 GLN A N 1
ATOM 1621 C CA . GLN A 1 223 ? 26.406 -27.594 -6.48 1 94.56 223 GLN A CA 1
ATOM 1622 C C . GLN A 1 223 ? 25.234 -27.969 -5.582 1 94.56 223 GLN A C 1
ATOM 1624 O O . GLN A 1 223 ? 24.219 -27.281 -5.57 1 94.56 223 GLN A O 1
ATOM 1629 N N . VAL A 1 224 ? 25.391 -29.031 -4.844 1 94.75 224 VAL A N 1
ATOM 1630 C CA . VAL A 1 224 ? 24.328 -29.5 -3.955 1 94.75 224 VAL A CA 1
ATOM 1631 C C . VAL A 1 224 ? 24.094 -28.469 -2.854 1 94.75 224 VAL A C 1
ATOM 1633 O O . VAL A 1 224 ? 22.953 -28.203 -2.479 1 94.75 224 VAL A O 1
ATOM 1636 N N . CYS A 1 225 ? 25.141 -27.891 -2.357 1 93.75 225 CYS A N 1
ATOM 1637 C CA . CYS A 1 225 ? 25.016 -26.859 -1.329 1 93.75 225 CYS A CA 1
ATOM 1638 C C . CYS A 1 225 ? 24.297 -25.625 -1.877 1 93.75 225 CYS A C 1
ATOM 1640 O O . CYS A 1 225 ? 23.516 -25 -1.172 1 93.75 225 CYS A O 1
ATOM 1642 N N . THR A 1 226 ? 24.625 -25.297 -3.08 1 94.88 226 THR A N 1
ATOM 1643 C CA . THR A 1 226 ? 23.953 -24.172 -3.732 1 94.88 226 THR A CA 1
ATOM 1644 C C . THR A 1 226 ? 22.453 -24.406 -3.812 1 94.88 226 THR A C 1
ATOM 1646 O O . THR A 1 226 ? 21.656 -23.531 -3.451 1 94.88 226 THR A O 1
ATOM 1649 N N . VAL A 1 227 ? 22.078 -25.562 -4.23 1 96.19 227 VAL A N 1
ATOM 1650 C CA . VAL A 1 227 ? 20.672 -25.906 -4.383 1 96.19 227 VAL A CA 1
ATOM 1651 C C . VAL A 1 227 ? 20.016 -26.016 -3.012 1 96.19 227 VAL A C 1
ATOM 1653 O O . VAL A 1 227 ? 18.875 -25.562 -2.826 1 96.19 227 VAL A O 1
ATOM 1656 N N . THR A 1 228 ? 20.672 -26.594 -2.068 1 95.06 228 THR A N 1
ATOM 1657 C CA . THR A 1 228 ? 20.141 -26.75 -0.722 1 95.06 228 THR A CA 1
ATOM 1658 C C . THR A 1 228 ? 19.891 -25.391 -0.078 1 95.06 228 THR A C 1
ATOM 1660 O O . THR A 1 228 ? 18.859 -25.172 0.559 1 95.06 228 THR A O 1
ATOM 1663 N N . LEU A 1 229 ? 20.859 -24.516 -0.242 1 93.44 229 LEU A N 1
ATOM 1664 C CA . LEU A 1 229 ? 20.688 -23.172 0.302 1 93.44 229 LEU A CA 1
ATOM 1665 C C . LEU A 1 229 ? 19.484 -22.484 -0.35 1 93.44 229 LEU A C 1
ATOM 1667 O O . LEU A 1 229 ? 18.703 -21.812 0.328 1 93.44 229 LEU A O 1
ATOM 1671 N N . GLY A 1 230 ? 19.375 -22.625 -1.645 1 93.94 230 GLY A N 1
ATOM 1672 C CA . GLY A 1 230 ? 18.203 -22.094 -2.33 1 93.94 230 GLY A CA 1
ATOM 1673 C C . GLY A 1 230 ? 16.891 -22.672 -1.803 1 93.94 230 GLY A C 1
ATOM 1674 O O . GLY A 1 230 ? 15.906 -21.938 -1.671 1 93.94 230 GLY A O 1
ATOM 1675 N N . CYS A 1 231 ? 16.938 -23.875 -1.479 1 94 231 CYS A N 1
ATOM 1676 C CA . CYS A 1 231 ? 15.75 -24.531 -0.955 1 94 231 CYS A CA 1
ATOM 1677 C C . CYS A 1 231 ? 15.414 -24.031 0.445 1 94 231 CYS A C 1
ATOM 1679 O O . CYS A 1 231 ? 14.242 -23.938 0.812 1 94 231 CYS A O 1
ATOM 1681 N N . LEU A 1 232 ? 16.406 -23.719 1.141 1 91.38 232 LEU A N 1
ATOM 1682 C CA . LEU A 1 232 ? 16.188 -23.234 2.5 1 91.38 232 LEU A CA 1
ATOM 1683 C C . LEU A 1 232 ? 15.664 -21.797 2.494 1 91.38 232 LEU A C 1
ATOM 1685 O O . LEU A 1 232 ? 14.922 -21.391 3.393 1 91.38 232 LEU A O 1
ATOM 1689 N N . ILE A 1 233 ? 16.109 -21.109 1.479 1 91.38 233 ILE A N 1
ATOM 1690 C CA . ILE A 1 233 ? 15.617 -19.75 1.34 1 91.38 233 ILE A CA 1
ATOM 1691 C C . ILE A 1 233 ? 14.469 -19.719 0.333 1 91.38 233 ILE A C 1
ATOM 1693 O O . ILE A 1 233 ? 14.508 -18.953 -0.635 1 91.38 233 ILE A O 1
ATOM 1697 N N . PHE A 1 234 ? 13.453 -20.438 0.602 1 91.19 234 PHE A N 1
ATOM 1698 C CA . PHE A 1 234 ? 12.336 -20.656 -0.314 1 91.19 234 PHE A CA 1
ATOM 1699 C C . PHE A 1 234 ? 11.344 -19.516 -0.243 1 91.19 234 PHE A C 1
ATOM 1701 O O . PHE A 1 234 ? 10.477 -19.375 -1.108 1 91.19 234 PHE A O 1
ATOM 1708 N N . PHE A 1 235 ? 11.461 -18.625 0.688 1 88.25 235 PHE A N 1
ATOM 1709 C CA . PHE A 1 235 ? 10.391 -17.703 1.042 1 88.25 235 PHE A CA 1
ATOM 1710 C C . PHE A 1 235 ? 10.391 -16.484 0.121 1 88.25 235 PHE A C 1
ATOM 1712 O O . PHE A 1 235 ? 9.422 -15.727 0.072 1 88.25 235 PHE A O 1
ATOM 1719 N N . ASP A 1 236 ? 11.477 -16.312 -0.57 1 90.25 236 ASP A N 1
ATOM 1720 C CA . ASP A 1 236 ? 11.555 -15.164 -1.469 1 90.25 236 ASP A CA 1
ATOM 1721 C C . ASP A 1 236 ? 12.602 -15.391 -2.559 1 90.25 236 ASP A C 1
ATOM 1723 O O . ASP A 1 236 ? 13.742 -15.758 -2.266 1 90.25 236 ASP A O 1
ATOM 1727 N N . ASP A 1 237 ? 12.25 -15.133 -3.797 1 93.12 237 ASP A N 1
ATOM 1728 C CA . ASP A 1 237 ? 13.172 -15.422 -4.895 1 93.12 237 ASP A CA 1
ATOM 1729 C C . ASP A 1 237 ? 14.281 -14.375 -4.969 1 93.12 237 ASP A C 1
ATOM 1731 O O . ASP A 1 237 ? 15.445 -14.711 -5.184 1 93.12 237 ASP A O 1
ATOM 1735 N N . TYR A 1 238 ? 13.992 -13.117 -4.777 1 88.06 238 TYR A N 1
ATOM 1736 C CA . TYR A 1 238 ? 15.016 -12.07 -4.82 1 88.06 238 TYR A CA 1
ATOM 1737 C C . TYR A 1 238 ? 16.062 -12.289 -3.736 1 88.06 238 TYR A C 1
ATOM 1739 O O . TYR A 1 238 ? 17.266 -12.258 -4.012 1 88.06 238 TYR A O 1
ATOM 1747 N N . SER A 1 239 ? 15.578 -12.523 -2.572 1 88.94 239 SER A N 1
ATOM 1748 C CA . SER A 1 239 ? 16.484 -12.773 -1.461 1 88.94 239 SER A CA 1
ATOM 1749 C C . SER A 1 239 ? 17.312 -14.031 -1.697 1 88.94 239 SER A C 1
ATOM 1751 O O . SER A 1 239 ? 18.516 -14.055 -1.397 1 88.94 239 SER A O 1
ATOM 1753 N N . SER A 1 240 ? 16.641 -15.047 -2.197 1 93.69 240 SER A N 1
ATOM 1754 C CA . SER A 1 240 ? 17.359 -16.281 -2.477 1 93.69 240 SER A CA 1
ATOM 1755 C C . SER A 1 240 ? 18.484 -16.062 -3.48 1 93.69 240 SER A C 1
ATOM 1757 O O . SER A 1 240 ? 19.625 -16.469 -3.236 1 93.69 240 SER A O 1
ATOM 1759 N N . ILE A 1 241 ? 18.234 -15.383 -4.539 1 93.19 241 ILE A N 1
ATOM 1760 C CA . ILE A 1 241 ? 19.203 -15.148 -5.605 1 93.19 241 ILE A CA 1
ATOM 1761 C C . ILE A 1 241 ? 20.344 -14.281 -5.082 1 93.19 241 ILE A C 1
ATOM 1763 O O . ILE A 1 241 ? 21.516 -14.586 -5.305 1 93.19 241 ILE A O 1
ATOM 1767 N N . LEU A 1 242 ? 20.016 -13.266 -4.359 1 87.62 242 LEU A N 1
ATOM 1768 C CA . LEU A 1 242 ? 21.031 -12.32 -3.879 1 87.62 242 LEU A CA 1
ATOM 1769 C C . LEU A 1 242 ? 21.922 -12.961 -2.82 1 87.62 242 LEU A C 1
ATOM 1771 O O . LEU A 1 242 ? 23.141 -12.805 -2.848 1 87.62 242 LEU A O 1
ATOM 1775 N N . ILE A 1 243 ? 21.312 -13.68 -1.944 1 88.19 243 ILE A N 1
ATOM 1776 C CA . ILE A 1 243 ? 22.062 -14.227 -0.818 1 88.19 243 ILE A CA 1
ATOM 1777 C C . ILE A 1 243 ? 22.875 -15.438 -1.277 1 88.19 243 ILE A C 1
ATOM 1779 O O . ILE A 1 243 ? 24.062 -15.539 -0.976 1 88.19 243 ILE A O 1
ATOM 1783 N N . VAL A 1 244 ? 22.266 -16.312 -1.966 1 93.12 244 VAL A N 1
ATOM 1784 C CA . VAL A 1 244 ? 22.984 -17.484 -2.453 1 93.12 244 VAL A CA 1
ATOM 1785 C C . VAL A 1 244 ? 24.078 -17.047 -3.432 1 93.12 244 VAL A C 1
ATOM 1787 O O . VAL A 1 244 ? 25.219 -17.516 -3.344 1 93.12 244 VAL A O 1
ATOM 1790 N N . GLY A 1 245 ? 23.781 -16.172 -4.328 1 92.12 245 GLY A N 1
ATOM 1791 C CA . GLY A 1 245 ? 24.719 -15.703 -5.328 1 92.12 245 GLY A CA 1
ATOM 1792 C C . GLY A 1 245 ? 25.906 -14.984 -4.734 1 92.12 245 GLY A C 1
ATOM 1793 O O . GLY A 1 245 ? 27.062 -15.32 -5.031 1 92.12 245 GLY A O 1
ATOM 1794 N N . ASN A 1 246 ? 25.703 -14.125 -3.84 1 86 246 ASN A N 1
ATOM 1795 C CA . ASN A 1 246 ? 26.766 -13.312 -3.262 1 86 246 ASN A CA 1
ATOM 1796 C C . ASN A 1 246 ? 27.578 -14.102 -2.238 1 86 246 ASN A C 1
ATOM 1798 O O . ASN A 1 246 ? 28.781 -13.914 -2.131 1 86 246 ASN A O 1
ATOM 1802 N N . SER A 1 247 ? 26.953 -14.914 -1.565 1 87.56 247 SER A N 1
ATOM 1803 C CA . SER A 1 247 ? 27.609 -15.586 -0.455 1 87.56 247 SER A CA 1
ATOM 1804 C C . SER A 1 247 ? 28.484 -16.734 -0.946 1 87.56 247 SER A C 1
ATOM 1806 O O . SER A 1 247 ? 29.5 -17.062 -0.334 1 87.56 247 SER A O 1
ATOM 1808 N N . LEU A 1 248 ? 28.094 -17.344 -2.01 1 91.25 248 LEU A N 1
ATOM 1809 C CA . LEU A 1 248 ? 28.781 -18.578 -2.395 1 91.25 248 LEU A CA 1
ATOM 1810 C C . LEU A 1 248 ? 29.625 -18.359 -3.641 1 91.25 248 LEU A C 1
ATOM 1812 O O . LEU A 1 248 ? 30.375 -19.25 -4.055 1 91.25 248 LEU A O 1
ATOM 1816 N N . ARG A 1 249 ? 29.547 -17.25 -4.207 1 88.69 249 ARG A N 1
ATOM 1817 C CA . ARG A 1 249 ? 30.188 -16.953 -5.484 1 88.69 249 ARG A CA 1
ATOM 1818 C C . ARG A 1 249 ? 31.672 -17.312 -5.445 1 88.69 249 ARG A C 1
ATOM 1820 O O . ARG A 1 249 ? 32.188 -18 -6.34 1 88.69 249 ARG A O 1
ATOM 1827 N N . ASP A 1 250 ? 32.406 -16.953 -4.398 1 82.81 250 ASP A N 1
ATOM 1828 C CA . ASP A 1 250 ? 33.844 -17.172 -4.312 1 82.81 250 ASP A CA 1
ATOM 1829 C C . ASP A 1 250 ? 34.156 -18.641 -4.031 1 82.81 250 ASP A C 1
ATOM 1831 O O . ASP A 1 250 ? 35.094 -19.203 -4.598 1 82.81 250 ASP A O 1
ATOM 1835 N N . VAL A 1 251 ? 33.375 -19.234 -3.268 1 87.12 251 VAL A N 1
ATOM 1836 C CA . VAL A 1 251 ? 33.625 -20.625 -2.871 1 87.12 251 VAL A CA 1
ATOM 1837 C C . VAL A 1 251 ? 33.344 -21.562 -4.047 1 87.12 251 VAL A C 1
ATOM 1839 O O . VAL A 1 251 ? 34.062 -22.531 -4.262 1 87.12 251 VAL A O 1
ATOM 1842 N N . VAL A 1 252 ? 32.344 -21.297 -4.746 1 89.25 252 VAL A N 1
ATOM 1843 C CA . VAL A 1 252 ? 31.922 -22.156 -5.852 1 89.25 252 VAL A CA 1
ATOM 1844 C C . VAL A 1 252 ? 32.969 -22.109 -6.953 1 89.25 252 VAL A C 1
ATOM 1846 O O . VAL A 1 252 ? 33.219 -23.125 -7.625 1 89.25 252 VAL A O 1
ATOM 1849 N N . ARG A 1 253 ? 33.594 -21.062 -7.125 1 83.31 253 ARG A N 1
ATOM 1850 C CA . ARG A 1 253 ? 34.656 -20.938 -8.125 1 83.31 253 ARG A CA 1
ATOM 1851 C C . ARG A 1 253 ? 35.875 -21.797 -7.758 1 83.31 253 ARG A C 1
ATOM 1853 O O . ARG A 1 253 ? 36.531 -22.344 -8.641 1 83.31 253 ARG A O 1
ATOM 1860 N N . THR A 1 254 ? 36.094 -21.938 -6.539 1 84.25 254 THR A N 1
ATOM 1861 C CA . THR A 1 254 ? 37.25 -22.688 -6.07 1 84.25 254 THR A CA 1
ATOM 1862 C C . THR A 1 254 ? 37.031 -24.188 -6.277 1 84.25 254 THR A C 1
ATOM 1864 O O . THR A 1 254 ? 38 -24.938 -6.391 1 84.25 254 THR A O 1
ATOM 1867 N N . VAL A 1 255 ? 35.875 -24.578 -6.324 1 87.81 255 VAL A N 1
ATOM 1868 C CA . VAL A 1 255 ? 35.594 -26.016 -6.422 1 87.81 255 VAL A CA 1
ATOM 1869 C C . VAL A 1 255 ? 35.406 -26.391 -7.887 1 87.81 255 VAL A C 1
ATOM 1871 O O . VAL A 1 255 ? 35.125 -27.562 -8.195 1 87.81 255 VAL A O 1
ATOM 1874 N N . GLY A 1 256 ? 35.469 -25.422 -8.812 1 86.75 256 GLY A N 1
ATOM 1875 C CA . GLY A 1 256 ? 35.5 -25.734 -10.234 1 86.75 256 GLY A CA 1
ATOM 1876 C C . GLY A 1 256 ? 34.156 -25.672 -10.906 1 86.75 256 GLY A C 1
ATOM 1877 O O . GLY A 1 256 ? 33.938 -26.281 -11.961 1 86.75 256 GLY A O 1
ATOM 1878 N N . VAL A 1 257 ? 33.219 -25.094 -10.344 1 91.69 257 VAL A N 1
ATOM 1879 C CA . VAL A 1 257 ? 31.906 -24.891 -10.969 1 91.69 257 VAL A CA 1
ATOM 1880 C C . VAL A 1 257 ? 31.938 -23.609 -11.805 1 91.69 257 VAL A C 1
ATOM 1882 O O . VAL A 1 257 ? 32.406 -22.578 -11.344 1 91.69 257 VAL A O 1
ATOM 1885 N N . SER A 1 258 ? 31.547 -23.703 -13 1 92.62 258 SER A N 1
ATOM 1886 C CA . SER A 1 258 ? 31.531 -22.531 -13.867 1 92.62 258 SER A CA 1
ATOM 1887 C C . SER A 1 258 ? 30.547 -21.484 -13.352 1 92.62 258 SER A C 1
ATOM 1889 O O . SER A 1 258 ? 29.547 -21.828 -12.727 1 92.62 258 SER A O 1
ATOM 1891 N N . PRO A 1 259 ? 30.797 -20.25 -13.609 1 93.56 259 PRO A N 1
ATOM 1892 C CA . PRO A 1 259 ? 29.844 -19.203 -13.227 1 93.56 259 PRO A CA 1
ATOM 1893 C C . PRO A 1 259 ? 28.484 -19.359 -13.875 1 93.56 259 PRO A C 1
ATOM 1895 O O . PRO A 1 259 ? 27.469 -19 -13.281 1 93.56 259 PRO A O 1
ATOM 1898 N N . GLU A 1 260 ? 28.469 -19.906 -15.039 1 95.06 260 GLU A N 1
ATOM 1899 C CA . GLU A 1 260 ? 27.219 -20.109 -15.758 1 95.06 260 GLU A CA 1
ATOM 1900 C C . GLU A 1 260 ? 26.359 -21.156 -15.055 1 95.06 260 GLU A C 1
ATOM 1902 O O . GLU A 1 260 ? 25.156 -20.953 -14.883 1 95.06 260 GLU A O 1
ATOM 1907 N N . LYS A 1 261 ? 26.984 -22.219 -14.672 1 95.44 261 LYS A N 1
ATOM 1908 C CA . LYS A 1 261 ? 26.266 -23.266 -13.953 1 95.44 261 LYS A CA 1
ATOM 1909 C C . LYS A 1 261 ? 25.781 -22.781 -12.594 1 95.44 261 LYS A C 1
ATOM 1911 O O . LYS A 1 261 ? 24.656 -23.062 -12.188 1 95.44 261 LYS A O 1
ATOM 1916 N N . PHE A 1 262 ? 26.688 -22.094 -11.945 1 95.62 262 PHE A N 1
ATOM 1917 C CA . PHE A 1 262 ? 26.344 -21.516 -10.656 1 95.62 262 PHE A CA 1
ATOM 1918 C C . PHE A 1 262 ? 25.141 -20.578 -10.805 1 95.62 262 PHE A C 1
ATOM 1920 O O . PHE A 1 262 ? 24.188 -20.656 -10.023 1 95.62 262 PHE A O 1
ATOM 1927 N N . ALA A 1 263 ? 25.109 -19.75 -11.797 1 96.81 263 ALA A N 1
ATOM 1928 C CA . ALA A 1 263 ? 24.031 -18.797 -12.055 1 96.81 263 ALA A CA 1
ATOM 1929 C C . ALA A 1 263 ? 22.734 -19.531 -12.383 1 96.81 263 ALA A C 1
ATOM 1931 O O . ALA A 1 263 ? 21.656 -19.109 -11.938 1 96.81 263 ALA A O 1
ATOM 1932 N N . TRP A 1 264 ? 22.875 -20.547 -13.156 1 97.31 264 TRP A N 1
ATOM 1933 C CA . TRP A 1 264 ? 21.688 -21.312 -13.539 1 97.31 264 TRP A CA 1
ATOM 1934 C C . TRP A 1 264 ? 21.031 -21.938 -12.312 1 97.31 264 TRP A C 1
ATOM 1936 O O . TRP A 1 264 ? 19.812 -21.906 -12.172 1 97.31 264 TRP A O 1
ATOM 1946 N N . LEU A 1 265 ? 21.781 -22.516 -11.438 1 97 265 LEU A N 1
ATOM 1947 C CA . LEU A 1 265 ? 21.266 -23.156 -10.234 1 97 265 LEU A CA 1
ATOM 1948 C C . LEU A 1 265 ? 20.609 -22.125 -9.312 1 97 265 LEU A C 1
ATOM 1950 O O . LEU A 1 265 ? 19.5 -22.344 -8.836 1 97 265 LEU A O 1
ATOM 1954 N N . VAL A 1 266 ? 21.328 -21.047 -9.102 1 96.38 266 VAL A N 1
ATOM 1955 C CA . VAL A 1 266 ? 20.844 -20 -8.203 1 96.38 266 VAL A CA 1
ATOM 1956 C C . VAL A 1 266 ? 19.531 -19.422 -8.734 1 96.38 266 VAL A C 1
ATOM 1958 O O . VAL A 1 266 ? 18.578 -19.25 -7.984 1 96.38 266 VAL A O 1
ATOM 1961 N N . HIS A 1 267 ? 19.484 -19.156 -9.953 1 96.62 267 HIS A N 1
ATOM 1962 C CA . HIS A 1 267 ? 18.359 -18.516 -10.633 1 96.62 267 HIS A CA 1
ATOM 1963 C C . HIS A 1 267 ? 17.141 -19.422 -10.625 1 96.62 267 HIS A C 1
ATOM 1965 O O . HIS A 1 267 ? 16.062 -19.016 -10.164 1 96.62 267 HIS A O 1
ATOM 1971 N N . SER A 1 268 ? 17.312 -20.578 -11.109 1 96 268 SER A N 1
ATOM 1972 C CA . SER A 1 268 ? 16.188 -21.484 -11.336 1 96 268 SER A CA 1
ATOM 1973 C C . SER A 1 268 ? 15.602 -21.984 -10.023 1 96 268 SER A C 1
ATOM 1975 O O . SER A 1 268 ? 14.383 -22.047 -9.859 1 96 268 SER A O 1
ATOM 1977 N N . VAL A 1 269 ? 16.422 -22.344 -9.102 1 95.88 269 VAL A N 1
ATOM 1978 C CA . VAL A 1 269 ? 15.938 -22.828 -7.816 1 95.88 269 VAL A CA 1
ATOM 1979 C C . VAL A 1 269 ? 15.219 -21.703 -7.07 1 95.88 269 VAL A C 1
ATOM 1981 O O . VAL A 1 269 ? 14.141 -21.922 -6.5 1 95.88 269 VAL A O 1
ATOM 1984 N N . GLY A 1 270 ? 15.812 -20.578 -7.105 1 94.44 270 GLY A N 1
ATOM 1985 C CA . GLY A 1 270 ? 15.211 -19.453 -6.41 1 94.44 270 GLY A CA 1
ATOM 1986 C C . GLY A 1 270 ? 13.812 -19.125 -6.895 1 94.44 270 GLY A C 1
ATOM 1987 O O . GLY A 1 270 ? 12.883 -19 -6.09 1 94.44 270 GLY A O 1
ATOM 1988 N N . VAL A 1 271 ? 13.633 -19.078 -8.148 1 95.31 271 VAL A N 1
ATOM 1989 C CA . VAL A 1 271 ? 12.367 -18.656 -8.734 1 95.31 271 VAL A CA 1
ATOM 1990 C C . VAL A 1 271 ? 11.359 -19.797 -8.633 1 95.31 271 VAL A C 1
ATOM 1992 O O . VAL A 1 271 ? 10.203 -19.594 -8.258 1 95.31 271 VAL A O 1
ATOM 1995 N N . ALA A 1 272 ? 11.75 -21 -8.938 1 96.06 272 ALA A N 1
ATOM 1996 C CA . ALA A 1 272 ? 10.852 -22.141 -8.945 1 96.06 272 ALA A CA 1
ATOM 1997 C C . ALA A 1 272 ? 10.328 -22.453 -7.547 1 96.06 272 ALA A C 1
ATOM 1999 O O . ALA A 1 272 ? 9.133 -22.688 -7.359 1 96.06 272 ALA A O 1
ATOM 2000 N N . LEU A 1 273 ? 11.148 -22.422 -6.605 1 94.75 273 LEU A N 1
ATOM 2001 C CA . LEU A 1 273 ? 10.734 -22.781 -5.254 1 94.75 273 LEU A CA 1
ATOM 2002 C C . LEU A 1 273 ? 9.828 -21.703 -4.664 1 94.75 273 LEU A C 1
ATOM 2004 O O . LEU A 1 273 ? 8.875 -22.016 -3.947 1 94.75 273 LEU A O 1
ATOM 2008 N N . ALA A 1 274 ? 10.219 -20.484 -4.859 1 92.94 274 ALA A N 1
ATOM 2009 C CA . ALA A 1 274 ? 9.375 -19.391 -4.371 1 92.94 274 ALA A CA 1
ATOM 2010 C C . ALA A 1 274 ? 7.973 -19.484 -4.965 1 92.94 274 ALA A C 1
ATOM 2012 O O . ALA A 1 274 ? 6.988 -19.156 -4.297 1 92.94 274 ALA A O 1
ATOM 2013 N N . SER A 1 275 ? 7.848 -19.891 -6.191 1 94.81 275 SER A N 1
ATOM 2014 C CA . SER A 1 275 ? 6.559 -19.984 -6.871 1 94.81 275 SER A CA 1
ATOM 2015 C C . SER A 1 275 ? 5.754 -21.172 -6.371 1 94.81 275 SER A C 1
ATOM 2017 O O . SER A 1 275 ? 4.52 -21.156 -6.414 1 94.81 275 SER A O 1
ATOM 2019 N N . LEU A 1 276 ? 6.418 -22.188 -5.887 1 95.31 276 LEU A N 1
ATOM 2020 C CA . LEU A 1 276 ? 5.75 -23.422 -5.508 1 95.31 276 LEU A CA 1
ATOM 2021 C C . LEU A 1 276 ? 5.473 -23.469 -4.012 1 95.31 276 LEU A C 1
ATOM 2023 O O . LEU A 1 276 ? 4.609 -24.219 -3.551 1 95.31 276 LEU A O 1
ATOM 2027 N N . SER A 1 277 ? 6.152 -22.641 -3.258 1 92.06 277 SER A N 1
ATOM 2028 C CA . SER A 1 277 ? 6.051 -22.688 -1.804 1 92.06 277 SER A CA 1
ATOM 2029 C C . SER A 1 277 ? 4.723 -22.109 -1.323 1 92.06 277 SER A C 1
ATOM 2031 O O . SER A 1 277 ? 4.273 -21.078 -1.818 1 92.06 277 SER A O 1
ATOM 2033 N N . PRO A 1 278 ? 4.113 -22.828 -0.373 1 88.25 278 PRO A N 1
ATOM 2034 C CA . PRO A 1 278 ? 2.844 -22.344 0.168 1 88.25 278 PRO A CA 1
ATOM 2035 C C . PRO A 1 278 ? 3 -21.062 0.994 1 88.25 278 PRO A C 1
ATOM 2037 O O . PRO A 1 278 ? 2.016 -20.375 1.264 1 88.25 278 PRO A O 1
ATOM 2040 N N . ILE A 1 279 ? 4.219 -20.859 1.445 1 87.12 279 ILE A N 1
ATOM 2041 C CA . ILE A 1 279 ? 4.488 -19.641 2.205 1 87.12 279 ILE A CA 1
ATOM 2042 C C . ILE A 1 279 ? 5.676 -18.891 1.589 1 87.12 279 ILE A C 1
ATOM 2044 O O . ILE A 1 279 ? 6.828 -19.297 1.775 1 87.12 279 ILE A O 1
ATOM 2048 N N . SER A 1 280 ? 5.434 -17.984 0.786 1 90.44 280 SER A N 1
ATOM 2049 C CA . SER A 1 280 ? 6.457 -17.188 0.128 1 90.44 280 SER A CA 1
ATOM 2050 C C . SER A 1 280 ? 5.91 -15.812 -0.271 1 90.44 280 SER A C 1
ATOM 2052 O O . SER A 1 280 ? 4.73 -15.531 -0.068 1 90.44 280 SER A O 1
ATOM 2054 N N . SER A 1 281 ? 6.781 -15.039 -0.745 1 87.75 281 SER A N 1
ATOM 2055 C CA . SER A 1 281 ? 6.391 -13.719 -1.226 1 87.75 281 SER A CA 1
ATOM 2056 C C . SER A 1 281 ? 5.438 -13.82 -2.41 1 87.75 281 SER A C 1
ATOM 2058 O O . SER A 1 281 ? 4.781 -12.836 -2.771 1 87.75 281 SER A O 1
ATOM 2060 N N . TRP A 1 282 ? 5.242 -15 -2.988 1 92.19 282 TRP A N 1
ATOM 2061 C CA . TRP A 1 282 ? 4.426 -15.203 -4.18 1 92.19 282 TRP A CA 1
ATOM 2062 C C . TRP A 1 282 ? 2.994 -15.562 -3.805 1 92.19 282 TRP A C 1
ATOM 2064 O O . TRP A 1 282 ? 2.068 -15.359 -4.594 1 92.19 282 TRP A O 1
ATOM 2074 N N . VAL A 1 283 ? 2.865 -16.141 -2.703 1 90.38 283 VAL A N 1
ATOM 2075 C CA . VAL A 1 283 ? 1.637 -16.844 -2.365 1 90.38 283 VAL A CA 1
ATOM 2076 C C . VAL A 1 283 ? 0.47 -15.867 -2.303 1 90.38 283 VAL A C 1
ATOM 2078 O O . VAL A 1 283 ? -0.639 -16.172 -2.74 1 90.38 283 VAL A O 1
ATOM 2081 N N . GLY A 1 284 ? 0.662 -14.75 -1.738 1 88.62 284 GLY A N 1
ATOM 2082 C CA . GLY A 1 284 ? -0.404 -13.766 -1.66 1 88.62 284 GLY A CA 1
ATOM 2083 C C . GLY A 1 284 ? -0.964 -13.383 -3.018 1 88.62 284 GLY A C 1
ATOM 2084 O O . GLY A 1 284 ? -2.182 -13.336 -3.201 1 88.62 284 GLY A O 1
ATOM 2085 N N . LEU A 1 285 ? -0.134 -13.164 -3.906 1 91.19 285 LEU A N 1
ATOM 2086 C CA . LEU A 1 285 ? -0.551 -12.773 -5.25 1 91.19 285 LEU A CA 1
ATOM 2087 C C . LEU A 1 285 ? -1.232 -13.938 -5.965 1 91.19 285 LEU A C 1
ATOM 2089 O O . LEU A 1 285 ? -2.244 -13.742 -6.645 1 91.19 285 LEU A O 1
ATOM 2093 N N . GLN A 1 286 ? -0.723 -15.086 -5.789 1 94.88 286 GLN A N 1
ATOM 2094 C CA . GLN A 1 286 ? -1.319 -16.25 -6.43 1 94.88 286 GLN A CA 1
ATOM 2095 C C . GLN A 1 286 ? -2.732 -16.5 -5.91 1 94.88 286 GLN A C 1
ATOM 2097 O O . GLN A 1 286 ? -3.645 -16.781 -6.688 1 94.88 286 GLN A O 1
ATOM 2102 N N . ILE A 1 287 ? -2.859 -16.422 -4.648 1 92.69 287 ILE A N 1
ATOM 2103 C CA . ILE A 1 287 ? -4.176 -16.578 -4.043 1 92.69 287 ILE A CA 1
ATOM 2104 C C . ILE A 1 287 ? -5.098 -15.453 -4.523 1 92.69 287 ILE A C 1
ATOM 2106 O O . ILE A 1 287 ? -6.27 -15.695 -4.828 1 92.69 287 ILE A O 1
ATOM 2110 N N . GLY A 1 288 ? -4.551 -14.266 -4.57 1 91.5 288 GLY A N 1
ATOM 2111 C CA . GLY A 1 288 ? -5.344 -13.117 -5 1 91.5 288 GLY A CA 1
ATOM 2112 C C . GLY A 1 288 ? -5.926 -13.289 -6.391 1 91.5 288 GLY A C 1
ATOM 2113 O O . GLY A 1 288 ? -7.109 -13.023 -6.605 1 91.5 288 GLY A O 1
ATOM 2114 N N . TYR A 1 289 ? -5.152 -13.734 -7.332 1 93.25 289 TYR A N 1
ATOM 2115 C CA . TYR A 1 289 ? -5.621 -13.953 -8.695 1 93.25 289 TYR A CA 1
ATOM 2116 C C . TYR A 1 289 ? -6.672 -15.055 -8.742 1 93.25 289 TYR A C 1
ATOM 2118 O O . TYR A 1 289 ? -7.719 -14.898 -9.375 1 93.25 289 TYR A O 1
ATOM 2126 N N . THR A 1 290 ? -6.402 -16.094 -8.062 1 93.38 290 THR A N 1
ATOM 2127 C CA . THR A 1 290 ? -7.266 -17.281 -8.094 1 93.38 290 THR A CA 1
ATOM 2128 C C . THR A 1 290 ? -8.594 -16.984 -7.41 1 93.38 290 THR A C 1
ATOM 2130 O O . THR A 1 290 ? -9.656 -17.297 -7.953 1 93.38 290 THR A O 1
ATOM 2133 N N . ALA A 1 291 ? -8.523 -16.391 -6.281 1 89.69 291 ALA A N 1
ATOM 2134 C CA . ALA A 1 291 ? -9.727 -16.094 -5.512 1 89.69 291 ALA A CA 1
ATOM 2135 C C . ALA A 1 291 ? -10.633 -15.117 -6.254 1 89.69 291 ALA A C 1
ATOM 2137 O O . ALA A 1 291 ? -11.859 -15.227 -6.195 1 89.69 291 ALA A O 1
ATOM 2138 N N . ALA A 1 292 ? -10.047 -14.242 -6.898 1 87.88 292 ALA A N 1
ATOM 2139 C CA . ALA A 1 292 ? -10.828 -13.25 -7.633 1 87.88 292 ALA A CA 1
ATOM 2140 C C . ALA A 1 292 ? -11.641 -13.906 -8.742 1 87.88 292 ALA A C 1
ATOM 2142 O O . ALA A 1 292 ? -12.805 -13.555 -8.961 1 87.88 292 ALA A O 1
ATOM 2143 N N . VAL A 1 293 ? -11.008 -14.773 -9.438 1 89 293 VAL A N 1
ATOM 2144 C CA . VAL A 1 293 ? -11.695 -15.477 -10.516 1 89 293 VAL A CA 1
ATOM 2145 C C . VAL A 1 293 ? -12.797 -16.359 -9.938 1 89 293 VAL A C 1
ATOM 2147 O O . VAL A 1 293 ? -13.914 -16.391 -10.461 1 89 293 VAL A O 1
ATOM 2150 N N . LEU A 1 294 ? -12.516 -17.047 -8.883 1 89.25 294 LEU A N 1
ATOM 2151 C CA . LEU A 1 294 ? -13.492 -17.922 -8.25 1 89.25 294 LEU A CA 1
ATOM 2152 C C . LEU A 1 294 ? -14.695 -17.125 -7.7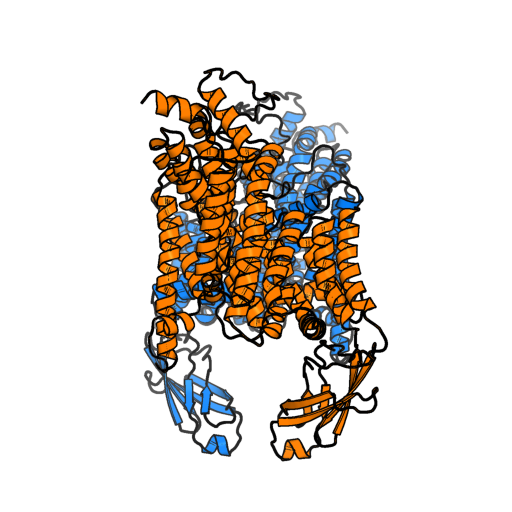62 1 89.25 294 LEU A C 1
ATOM 2154 O O . LEU A 1 294 ? -15.836 -17.578 -7.898 1 89.25 294 LEU A O 1
ATOM 2158 N N . ASP A 1 295 ? -14.445 -16.016 -7.234 1 84.25 295 ASP A N 1
ATOM 2159 C CA . ASP A 1 295 ? -15.523 -15.141 -6.762 1 84.25 295 ASP A CA 1
ATOM 2160 C C . ASP A 1 295 ? -16.391 -14.656 -7.922 1 84.25 295 ASP A C 1
ATOM 2162 O O . ASP A 1 295 ? -17.609 -14.578 -7.805 1 84.25 295 ASP A O 1
ATOM 2166 N N . SER A 1 296 ? -15.703 -14.352 -8.945 1 80.12 296 SER A N 1
ATOM 2167 C CA . SER A 1 296 ? -16.438 -13.867 -10.109 1 80.12 296 SER A CA 1
ATOM 2168 C C . SER A 1 296 ? -17.328 -14.953 -10.703 1 80.12 296 SER A C 1
ATOM 2170 O O . SER A 1 296 ? -18.344 -14.664 -11.32 1 80.12 296 SER A O 1
ATOM 2172 N N . LEU A 1 297 ? -16.953 -16.203 -10.469 1 81.81 297 LEU A N 1
ATOM 2173 C CA . LEU A 1 297 ? -17.688 -17.344 -11.008 1 81.81 297 LEU A CA 1
ATOM 2174 C C . LEU A 1 297 ? -18.734 -17.812 -10.008 1 81.81 297 LEU A C 1
ATOM 2176 O O . LEU A 1 297 ? -19.625 -18.594 -10.367 1 81.81 297 LEU A O 1
ATOM 2180 N N . GLY A 1 298 ? -18.641 -17.281 -8.789 1 79.12 298 GLY A N 1
ATOM 2181 C CA . GLY A 1 298 ? -19.547 -17.75 -7.742 1 79.12 298 GLY A CA 1
ATOM 2182 C C . GLY A 1 298 ? -19.234 -19.156 -7.27 1 79.12 298 GLY A C 1
ATOM 2183 O O . GLY A 1 298 ? -20.109 -19.859 -6.777 1 79.12 298 GLY A O 1
ATOM 2184 N N . ALA A 1 299 ? -18.047 -19.578 -7.535 1 79.19 299 ALA A N 1
ATOM 2185 C CA . ALA A 1 299 ? -17.641 -20.922 -7.102 1 79.19 299 ALA A CA 1
ATOM 2186 C C . ALA A 1 299 ? -17.266 -20.922 -5.625 1 79.19 299 ALA A C 1
ATOM 2188 O O . ALA A 1 299 ? -16.484 -20.078 -5.176 1 79.19 299 ALA A O 1
ATOM 2189 N N . PRO A 1 300 ? -17.875 -21.688 -4.855 1 77.81 300 PRO A N 1
ATOM 2190 C CA . PRO A 1 300 ? -17.594 -21.719 -3.418 1 77.81 300 PRO A CA 1
ATOM 2191 C C . PRO A 1 300 ? -16.281 -22.438 -3.084 1 77.81 300 PRO A C 1
ATOM 2193 O O . PRO A 1 300 ? -16.281 -23.422 -2.346 1 77.81 300 PRO A O 1
ATOM 2196 N N . LEU A 1 301 ? -15.242 -22.141 -3.678 1 84.12 301 LEU A N 1
ATOM 2197 C CA . LEU A 1 301 ? -13.938 -22.734 -3.436 1 84.12 301 LEU A CA 1
ATOM 2198 C C . LEU A 1 301 ? -13 -21.734 -2.762 1 84.12 301 LEU A C 1
ATOM 2200 O O . LEU A 1 301 ? -13.062 -20.531 -3.035 1 84.12 301 LEU A O 1
ATOM 2204 N N . ASP A 1 302 ? -12.156 -22.297 -1.871 1 86.94 302 ASP A N 1
ATOM 2205 C CA . ASP A 1 302 ? -11.164 -21.484 -1.18 1 86.94 302 ASP A CA 1
ATOM 2206 C C . ASP A 1 302 ? -9.945 -21.25 -2.064 1 86.94 302 ASP A C 1
ATOM 2208 O O . ASP A 1 302 ? -9.383 -22.188 -2.627 1 86.94 302 ASP A O 1
ATOM 2212 N N . GLY A 1 303 ? -9.531 -20 -2.146 1 88.5 303 GLY A N 1
ATOM 2213 C CA . GLY A 1 303 ? -8.43 -19.625 -3.018 1 88.5 303 GLY A CA 1
ATOM 2214 C C . GLY A 1 303 ? -7.129 -20.312 -2.66 1 88.5 303 GLY A C 1
ATOM 2215 O O . GLY A 1 303 ? -6.391 -20.75 -3.543 1 88.5 303 GLY A O 1
ATOM 2216 N N . PHE A 1 304 ? -6.785 -20.391 -1.403 1 89.44 304 PHE A N 1
ATOM 2217 C CA . PHE A 1 304 ? -5.539 -21 -0.955 1 89.44 304 PHE A CA 1
ATOM 2218 C C . PHE A 1 304 ? -5.531 -22.484 -1.252 1 89.44 304 PHE A C 1
ATOM 2220 O O . PHE A 1 304 ? -4.527 -23.031 -1.726 1 89.44 304 PHE A O 1
ATOM 2227 N N . LEU A 1 305 ? -6.641 -23.109 -0.998 1 88.25 305 LEU A N 1
ATOM 2228 C CA . LEU A 1 305 ? -6.723 -24.547 -1.224 1 88.25 305 LEU A CA 1
ATOM 2229 C C . LEU A 1 305 ? -6.641 -24.875 -2.713 1 88.25 305 LEU A C 1
ATOM 2231 O O . LEU A 1 305 ? -6.074 -25.906 -3.1 1 88.25 305 LEU A O 1
ATOM 2235 N N . VAL A 1 306 ? -7.219 -24.031 -3.494 1 91 306 VAL A N 1
ATOM 2236 C CA . VAL A 1 306 ? -7.152 -24.234 -4.938 1 91 306 VAL A CA 1
ATOM 2237 C C . VAL A 1 306 ? -5.707 -24.094 -5.414 1 91 306 VAL A C 1
ATOM 2239 O O . VAL A 1 306 ? -5.25 -24.844 -6.27 1 91 306 VAL A O 1
ATOM 2242 N N . VAL A 1 307 ? -5.016 -23.141 -4.848 1 93.06 307 VAL A N 1
ATOM 2243 C CA . VAL A 1 307 ? -3.615 -22.938 -5.199 1 93.06 307 VAL A CA 1
ATOM 2244 C C . VAL A 1 307 ? -2.797 -24.156 -4.793 1 93.06 307 VAL A C 1
ATOM 2246 O O . VAL A 1 307 ? -1.924 -24.609 -5.543 1 93.06 307 VAL A O 1
ATOM 2249 N N . LEU A 1 308 ? -3.066 -24.703 -3.68 1 90.75 308 LEU A N 1
ATOM 2250 C CA . LEU A 1 308 ? -2.342 -25.875 -3.199 1 90.75 308 LEU A CA 1
ATOM 2251 C C . LEU A 1 308 ? -2.668 -27.109 -4.043 1 90.75 308 LEU A C 1
ATOM 2253 O O . LEU A 1 308 ? -1.78 -27.906 -4.359 1 90.75 308 LEU A O 1
ATOM 2257 N N . ARG A 1 309 ? -3.881 -27.203 -4.43 1 91.19 309 ARG A N 1
ATOM 2258 C CA . ARG A 1 309 ? -4.312 -28.359 -5.207 1 91.19 309 ARG A CA 1
ATOM 2259 C C . ARG A 1 309 ? -3.809 -28.281 -6.645 1 91.19 309 ARG A C 1
ATOM 2261 O O . ARG A 1 309 ? -3.736 -29.281 -7.344 1 91.19 309 ARG A O 1
ATOM 2268 N N . SER A 1 310 ? -3.463 -27.109 -7.047 1 94.19 310 SER A N 1
ATOM 2269 C CA . SER A 1 310 ? -2.961 -26.922 -8.406 1 94.19 310 SER A CA 1
ATOM 2270 C C . SER A 1 310 ? -1.491 -27.328 -8.508 1 94.19 310 SER A C 1
ATOM 2272 O O . SER A 1 310 ? -0.959 -27.469 -9.609 1 94.19 310 SER A O 1
ATOM 2274 N N . LEU A 1 311 ? -0.821 -27.594 -7.414 1 95 311 LEU A N 1
ATOM 2275 C CA . LEU A 1 311 ? 0.624 -27.797 -7.367 1 95 311 LEU A CA 1
ATOM 2276 C C . LEU A 1 311 ? 1.05 -28.953 -8.266 1 95 311 LEU A C 1
ATOM 2278 O O . LEU A 1 311 ? 1.986 -28.812 -9.055 1 95 311 LEU A O 1
ATOM 2282 N N . PRO A 1 312 ? 0.303 -30.094 -8.258 1 94.25 312 PRO A N 1
ATOM 2283 C CA . PRO A 1 312 ? 0.76 -31.203 -9.094 1 94.25 312 PRO A CA 1
ATOM 2284 C C . PRO A 1 312 ? 0.623 -30.922 -10.586 1 94.25 312 PRO A C 1
ATOM 2286 O O . PRO A 1 312 ? 1.285 -31.562 -11.398 1 94.25 312 PRO A O 1
ATOM 2289 N N . PHE A 1 313 ? -0.197 -29.922 -10.922 1 95.75 313 PHE A N 1
ATOM 2290 C CA . PHE A 1 313 ? -0.442 -29.594 -12.32 1 95.75 313 PHE A CA 1
ATOM 2291 C C . PHE A 1 313 ? 0.527 -28.531 -12.812 1 95.75 313 PHE A C 1
ATOM 2293 O O . PHE A 1 313 ? 0.536 -28.188 -14 1 95.75 313 PHE A O 1
ATOM 2300 N N . ARG A 1 314 ? 1.362 -28.016 -11.891 1 97.44 314 ARG A N 1
ATOM 2301 C CA . ARG A 1 314 ? 2.32 -26.984 -12.281 1 97.44 314 ARG A CA 1
ATOM 2302 C C . ARG A 1 314 ? 3.564 -27.594 -12.914 1 97.44 314 ARG A C 1
ATOM 2304 O O . ARG A 1 314 ? 4.656 -27.516 -12.344 1 97.44 314 ARG A O 1
ATOM 2311 N N . PHE A 1 315 ? 3.473 -28 -14.031 1 97.44 315 PHE A N 1
ATOM 2312 C CA . PHE A 1 315 ? 4.461 -28.859 -14.68 1 97.44 315 PHE A CA 1
ATOM 2313 C C . PHE A 1 315 ? 5.754 -28.094 -14.938 1 97.44 315 PHE A C 1
ATOM 2315 O O . PHE A 1 315 ? 6.848 -28.625 -14.727 1 97.44 315 PHE A O 1
ATOM 2322 N N . PHE A 1 316 ? 5.68 -26.891 -15.352 1 97.44 316 PHE A N 1
ATOM 2323 C CA . PHE A 1 316 ? 6.887 -26.188 -15.75 1 97.44 316 PHE A CA 1
ATOM 2324 C C . PHE A 1 316 ? 7.852 -26.047 -14.578 1 97.44 316 PHE A C 1
ATOM 2326 O O . PHE A 1 316 ? 8.992 -26.516 -14.648 1 97.44 316 PHE A O 1
ATOM 2333 N N . PRO A 1 317 ? 7.449 -25.422 -13.477 1 97.56 317 PRO A N 1
ATOM 2334 C CA . PRO A 1 317 ? 8.406 -25.297 -12.375 1 97.56 317 PRO A CA 1
ATOM 2335 C C . PRO A 1 317 ? 8.789 -26.641 -11.766 1 97.56 317 PRO A C 1
ATOM 2337 O O . PRO A 1 317 ? 9.922 -26.828 -11.328 1 97.56 317 PRO A O 1
ATOM 2340 N N . LEU A 1 318 ? 7.934 -27.562 -11.719 1 97.5 318 LEU A N 1
ATOM 2341 C CA . LEU A 1 318 ? 8.242 -28.859 -11.156 1 97.5 318 LEU A CA 1
ATOM 2342 C C . LEU A 1 318 ? 9.25 -29.609 -12.039 1 97.5 318 LEU A C 1
ATOM 2344 O O . LEU A 1 318 ? 10.211 -30.188 -11.531 1 97.5 318 LEU A O 1
ATOM 2348 N N . PHE A 1 319 ? 8.977 -29.609 -13.352 1 97.25 319 PHE A N 1
ATOM 2349 C CA . PHE A 1 319 ? 9.922 -30.219 -14.273 1 97.25 319 PHE A CA 1
ATOM 2350 C C . PHE A 1 319 ? 11.281 -29.531 -14.188 1 97.25 319 PHE A C 1
ATOM 2352 O O . PHE A 1 319 ? 12.32 -30.188 -14.344 1 97.25 319 PHE A O 1
ATOM 2359 N N . TYR A 1 320 ? 11.219 -28.234 -13.992 1 96.19 320 TYR A N 1
ATOM 2360 C CA . TYR A 1 320 ? 12.469 -27.484 -13.898 1 96.19 320 TYR A CA 1
ATOM 2361 C C . TYR A 1 320 ? 13.281 -27.938 -12.688 1 96.19 320 TYR A C 1
ATOM 2363 O O . TYR A 1 320 ? 14.5 -28.109 -12.781 1 96.19 320 TYR A O 1
ATOM 2371 N N . LEU A 1 321 ? 12.664 -28.062 -11.547 1 96.44 321 LEU A N 1
ATOM 2372 C CA . LEU A 1 321 ? 13.336 -28.531 -10.344 1 96.44 321 LEU A CA 1
ATOM 2373 C C . LEU A 1 321 ? 13.836 -29.969 -10.523 1 96.44 321 LEU A C 1
ATOM 2375 O O . LEU A 1 321 ? 14.93 -30.312 -10.078 1 96.44 321 LEU A O 1
ATOM 2379 N N . LEU A 1 322 ? 13.07 -30.766 -11.164 1 96.44 322 LEU A N 1
ATOM 2380 C CA . LEU A 1 322 ? 13.461 -32.156 -11.414 1 96.44 322 LEU A CA 1
ATOM 2381 C C . LEU A 1 322 ? 14.656 -32.188 -12.359 1 96.44 322 LEU A C 1
ATOM 2383 O O . LEU A 1 322 ? 15.539 -33.062 -12.203 1 96.44 322 LEU A O 1
ATOM 2387 N N . LEU A 1 323 ? 14.648 -31.359 -13.367 1 96.62 323 LEU A N 1
ATOM 2388 C CA . LEU A 1 323 ? 15.797 -31.297 -14.258 1 96.62 323 LEU A CA 1
ATOM 2389 C C . LEU A 1 323 ? 17.062 -30.969 -13.477 1 96.62 323 LEU A C 1
ATOM 2391 O O . LEU A 1 323 ? 18.125 -31.547 -13.742 1 96.62 323 LEU A O 1
ATOM 2395 N N . ILE A 1 324 ? 16.984 -30.031 -12.57 1 96.5 324 ILE A N 1
ATOM 2396 C CA . ILE A 1 324 ? 18.125 -29.641 -11.75 1 96.5 324 ILE A CA 1
ATOM 2397 C C . ILE A 1 324 ? 18.641 -30.844 -10.969 1 96.5 324 ILE A C 1
ATOM 2399 O O . ILE A 1 324 ? 19.844 -31.094 -10.914 1 96.5 324 ILE A O 1
ATOM 2403 N N . ILE A 1 325 ? 17.734 -31.609 -10.398 1 95.94 325 ILE A N 1
ATOM 2404 C CA . ILE A 1 325 ? 18.109 -32.781 -9.633 1 95.94 325 ILE A CA 1
ATOM 2405 C C . ILE A 1 325 ? 18.781 -33.812 -10.562 1 95.94 325 ILE A C 1
ATOM 2407 O O . ILE A 1 325 ? 19.797 -34.406 -10.203 1 95.94 325 ILE A O 1
ATOM 2411 N N . ILE A 1 326 ? 18.297 -34 -11.734 1 95.81 326 ILE A N 1
ATOM 2412 C CA . ILE A 1 326 ? 18.828 -34.969 -12.695 1 95.81 326 ILE A CA 1
ATOM 2413 C C . ILE A 1 326 ? 20.234 -34.562 -13.125 1 95.81 326 ILE A C 1
ATOM 2415 O O . ILE A 1 326 ? 21.125 -35.406 -13.234 1 95.81 326 ILE A O 1
ATOM 2419 N N . VAL A 1 327 ? 20.375 -33.281 -13.359 1 94.75 327 VAL A N 1
ATOM 2420 C CA . VAL A 1 327 ? 21.672 -32.75 -13.789 1 94.75 327 VAL A CA 1
ATOM 2421 C C . VAL A 1 327 ? 22.688 -32.906 -12.656 1 94.75 327 VAL A C 1
ATOM 2423 O O . VAL A 1 327 ? 23.859 -33.25 -12.898 1 94.75 327 VAL A O 1
ATOM 2426 N N . LEU A 1 328 ? 22.297 -32.719 -11.43 1 93.56 328 LEU A N 1
ATOM 2427 C CA . LEU A 1 328 ? 23.188 -32.844 -10.273 1 93.56 328 LEU A CA 1
ATOM 2428 C C . LEU A 1 328 ? 23.578 -34.312 -10.047 1 93.56 328 LEU A C 1
ATOM 2430 O O . LEU A 1 328 ? 24.719 -34.594 -9.711 1 93.56 328 LEU A O 1
ATOM 2434 N N . VAL A 1 329 ? 22.656 -35.219 -10.25 1 92.56 329 VAL A N 1
ATOM 2435 C CA . VAL A 1 329 ? 22.906 -36.625 -10 1 92.56 329 VAL A CA 1
ATOM 2436 C C . VAL A 1 329 ? 23.719 -37.219 -11.148 1 92.56 329 VAL A C 1
ATOM 2438 O O . VAL A 1 329 ? 24.641 -38.031 -10.922 1 92.56 329 VAL A O 1
ATOM 2441 N N . SER A 1 330 ? 23.484 -36.844 -12.352 1 92 330 SER A N 1
ATOM 2442 C CA . SER A 1 330 ? 24.188 -37.406 -13.516 1 92 330 SER A CA 1
ATOM 2443 C C . SER A 1 330 ? 25.578 -36.781 -13.664 1 92 330 SER A C 1
ATOM 2445 O O . SER A 1 330 ? 26.484 -37.406 -14.195 1 92 330 SER A O 1
ATOM 2447 N N . GLY A 1 331 ? 25.656 -35.469 -13.281 1 90.5 331 GLY A N 1
ATOM 2448 C CA . GLY A 1 331 ? 26.906 -34.719 -13.461 1 90.5 331 GLY A CA 1
ATOM 2449 C C . GLY A 1 331 ? 27.141 -34.312 -14.898 1 90.5 331 GLY A C 1
ATOM 2450 O O . GLY A 1 331 ? 28.266 -33.938 -15.258 1 90.5 331 GLY A O 1
ATOM 2451 N N . LYS A 1 332 ? 26.078 -34.5 -15.703 1 93.19 332 LYS A N 1
ATOM 2452 C CA . LYS A 1 332 ? 26.203 -34.188 -17.125 1 93.19 332 LYS A CA 1
ATOM 2453 C C . LYS A 1 332 ? 25.484 -32.906 -17.484 1 93.19 332 LYS A C 1
ATOM 2455 O O . LYS A 1 332 ? 24.469 -32.562 -16.875 1 93.19 332 LYS A O 1
ATOM 2460 N N . ASP A 1 333 ? 26.109 -32.188 -18.391 1 94.38 333 ASP A N 1
ATOM 2461 C CA . ASP A 1 333 ? 25.5 -31 -18.953 1 94.38 333 ASP A CA 1
ATOM 2462 C C . ASP A 1 333 ? 25.438 -31.078 -20.484 1 94.38 333 ASP A C 1
ATOM 2464 O O . ASP A 1 333 ? 26.125 -31.906 -21.094 1 94.38 333 ASP A O 1
ATOM 2468 N N . PHE A 1 334 ? 24.562 -30.344 -21.062 1 92.31 334 PHE A N 1
ATOM 2469 C CA . PHE A 1 334 ? 24.469 -30.359 -22.516 1 92.31 334 PHE A CA 1
ATOM 2470 C C . PHE A 1 334 ? 24.344 -28.953 -23.062 1 92.31 334 PHE A C 1
ATOM 2472 O O . PHE A 1 334 ? 24.125 -28 -22.312 1 92.31 334 PHE A O 1
ATOM 2479 N N . GLY A 1 335 ? 24.656 -28.797 -24.406 1 91.75 335 GLY A N 1
ATOM 2480 C CA . GLY A 1 335 ? 24.562 -27.5 -25.047 1 91.75 335 GLY A CA 1
ATOM 2481 C C . GLY A 1 335 ? 25.656 -26.547 -24.609 1 91.75 335 GLY A C 1
ATOM 2482 O O . GLY A 1 335 ? 26.781 -26.953 -24.344 1 91.75 335 GLY A O 1
ATOM 2483 N N . PRO A 1 336 ? 25.312 -25.312 -24.594 1 93.62 336 PRO A N 1
ATOM 2484 C CA . PRO A 1 336 ? 26.297 -24.297 -24.203 1 93.62 336 PRO A CA 1
ATOM 2485 C C . PRO A 1 336 ? 26.766 -24.438 -22.766 1 93.62 336 PRO A C 1
ATOM 2487 O O . PRO A 1 336 ? 27.891 -24.047 -22.422 1 93.62 336 PRO A O 1
ATOM 2490 N N . MET A 1 337 ? 25.953 -24.984 -21.922 1 94.75 337 MET A N 1
ATOM 2491 C CA . MET A 1 337 ? 26.328 -25.172 -20.531 1 94.75 337 MET A CA 1
ATOM 2492 C C . MET A 1 337 ? 27.469 -26.188 -20.406 1 94.75 337 MET A C 1
ATOM 2494 O O . MET A 1 337 ? 28.344 -26.047 -19.547 1 94.75 337 MET A O 1
ATOM 2498 N N . ALA A 1 338 ? 27.438 -27.188 -21.25 1 93.19 338 ALA A N 1
ATOM 2499 C CA . ALA A 1 338 ? 28.5 -28.172 -21.25 1 93.19 338 ALA A CA 1
ATOM 2500 C C . ALA A 1 338 ? 29.844 -27.531 -21.625 1 93.19 338 ALA A C 1
ATOM 2502 O O . ALA A 1 338 ? 30.875 -27.875 -21.047 1 93.19 338 ALA A O 1
ATOM 2503 N N . SER A 1 339 ? 29.75 -26.656 -22.594 1 91.44 339 SER A N 1
ATOM 2504 C CA . SER A 1 339 ? 30.953 -25.938 -23 1 91.44 339 SER A CA 1
ATOM 2505 C C . SER A 1 339 ? 31.453 -25.031 -21.891 1 91.44 339 SER A C 1
ATOM 2507 O O . SER A 1 339 ? 32.656 -24.859 -21.703 1 91.44 339 SER A O 1
ATOM 2509 N N . ALA A 1 340 ? 30.562 -24.422 -21.203 1 91.81 340 ALA A N 1
ATOM 2510 C CA . ALA A 1 340 ? 30.938 -23.547 -20.094 1 91.81 340 ALA A CA 1
ATOM 2511 C C . ALA A 1 340 ? 31.562 -24.328 -18.953 1 91.81 340 ALA A C 1
ATOM 2513 O O . ALA A 1 340 ? 32.531 -23.875 -18.344 1 91.81 340 ALA A O 1
ATOM 2514 N N . GLU A 1 341 ? 31 -25.453 -18.641 1 90.38 341 GLU A N 1
ATOM 2515 C CA . GLU A 1 341 ? 31.5 -26.281 -17.547 1 90.38 341 GLU A CA 1
ATOM 2516 C C . GLU A 1 341 ? 32.875 -26.859 -17.891 1 90.38 341 GLU A C 1
ATOM 2518 O O . GLU A 1 341 ? 33.719 -27.047 -17 1 90.38 341 GLU A O 1
ATOM 2523 N N . ASP A 1 342 ? 33.125 -27.156 -19.078 1 87 342 ASP A N 1
ATOM 2524 C CA . ASP A 1 342 ? 34.406 -27.656 -19.516 1 87 342 ASP A CA 1
ATOM 2525 C C . ASP A 1 342 ? 35.5 -26.578 -19.391 1 87 342 ASP A C 1
ATOM 2527 O O . ASP A 1 342 ? 36.625 -26.875 -19 1 87 342 ASP A O 1
ATOM 2531 N N . SER A 1 343 ? 35.094 -25.406 -19.703 1 82.31 343 SER A N 1
ATOM 2532 C CA . SER A 1 343 ? 36.031 -24.297 -19.594 1 82.31 343 SER A CA 1
ATOM 2533 C C . SER A 1 343 ? 36.312 -23.953 -18.125 1 82.31 343 SER A C 1
ATOM 2535 O O . SER A 1 343 ? 37.469 -23.609 -17.781 1 82.31 343 SER A O 1
ATOM 2537 N N . GLY A 1 344 ? 35.375 -23.969 -17.328 1 72.44 344 GLY A N 1
ATOM 2538 C CA . GLY A 1 344 ? 35.5 -23.641 -15.914 1 72.44 344 GLY A CA 1
ATOM 2539 C C . GLY A 1 344 ? 36.375 -24.656 -15.164 1 72.44 344 GLY A C 1
ATOM 2540 O O . GLY A 1 344 ? 37.156 -24.281 -14.289 1 72.44 344 GLY A O 1
ATOM 2541 N N . SER A 1 345 ? 36.25 -25.859 -15.484 1 67.81 345 SER A N 1
ATOM 2542 C CA . SER A 1 345 ? 37 -26.922 -14.844 1 67.81 345 SER A CA 1
ATOM 2543 C C . SER A 1 345 ? 38.469 -26.859 -15.219 1 67.81 345 SER A C 1
ATOM 2545 O O . SER A 1 345 ? 39.344 -27.203 -14.406 1 67.81 345 SER A O 1
ATOM 2547 N N . SER A 1 346 ? 38.688 -26.422 -16.406 1 63.62 346 SER A N 1
ATOM 2548 C CA . SER A 1 346 ? 40.062 -26.281 -16.859 1 63.62 346 SER A CA 1
ATOM 2549 C C . SER A 1 346 ? 40.75 -25.125 -16.156 1 63.62 346 SER A C 1
ATOM 2551 O O . SER A 1 346 ? 41.969 -25.203 -15.852 1 63.62 346 SER A O 1
ATOM 2553 N N . ASP A 1 347 ? 40.031 -24.078 -15.945 1 57.78 347 ASP A N 1
ATOM 2554 C CA . ASP A 1 347 ? 40.625 -22.906 -15.289 1 57.78 347 ASP A CA 1
ATOM 2555 C C . ASP A 1 347 ? 40.969 -23.219 -13.836 1 57.78 347 ASP A C 1
ATOM 2557 O O . ASP A 1 347 ? 41.969 -22.688 -13.305 1 57.78 347 ASP A O 1
ATOM 2561 N N . ALA A 1 348 ? 40.219 -23.953 -13.141 1 56.66 348 ALA A N 1
ATOM 2562 C CA . ALA A 1 348 ? 40.5 -24.328 -11.758 1 56.66 348 ALA A CA 1
ATOM 2563 C C . ALA A 1 348 ? 41.75 -25.188 -11.648 1 56.66 348 ALA A C 1
ATOM 2565 O O . ALA A 1 348 ? 42.5 -25.094 -10.68 1 56.66 348 ALA A O 1
ATOM 2566 N N . VAL A 1 349 ? 42.062 -26.141 -12.648 1 49.47 349 VAL A N 1
ATOM 2567 C CA . VAL A 1 349 ? 43.25 -26.984 -12.633 1 49.47 349 VAL A CA 1
ATOM 2568 C C . VAL A 1 349 ? 44.469 -26.141 -12.977 1 49.47 349 VAL A C 1
ATOM 2570 O O . VAL A 1 349 ? 45.562 -26.344 -12.406 1 49.47 349 VAL A O 1
ATOM 2573 N N . SER A 1 350 ? 44.344 -25.312 -14.086 1 46.91 350 SER A N 1
ATOM 2574 C CA . SER A 1 350 ? 45.531 -24.609 -14.492 1 46.91 350 SER A CA 1
ATOM 2575 C C . SER A 1 350 ? 45.875 -23.484 -13.516 1 46.91 350 SER A C 1
ATOM 2577 O O . SER A 1 350 ? 47 -22.938 -13.562 1 46.91 350 SER A O 1
ATOM 2579 N N . GLY A 1 351 ? 45.719 -23.453 -12.305 1 42.72 351 GLY A N 1
ATOM 2580 C CA . GLY A 1 351 ? 46.125 -22.438 -11.359 1 42.72 351 GLY A CA 1
ATOM 2581 C C . GLY A 1 351 ? 46.062 -21.031 -11.938 1 42.72 351 GLY A C 1
ATOM 2582 O O . GLY A 1 351 ? 46.656 -20.094 -11.375 1 42.72 351 GLY A O 1
ATOM 2583 N N . ASP A 1 352 ? 46.094 -20.828 -13.195 1 36.56 352 ASP A N 1
ATOM 2584 C CA . ASP A 1 352 ? 46.188 -19.516 -13.828 1 36.56 352 ASP A CA 1
ATOM 2585 C C . ASP A 1 352 ? 45.031 -18.625 -13.43 1 36.56 352 ASP A C 1
ATOM 2587 O O . ASP A 1 352 ? 43.906 -18.828 -13.875 1 36.56 352 ASP A O 1
ATOM 2591 N N . GLN A 1 353 ? 45 -18.234 -12.32 1 36.91 353 GLN A N 1
ATOM 2592 C CA . GLN A 1 353 ? 44.125 -17.234 -11.742 1 36.91 353 GLN A CA 1
ATOM 2593 C C . GLN A 1 353 ? 44.031 -15.992 -12.633 1 36.91 353 GLN A C 1
ATOM 2595 O O . GLN A 1 353 ? 43.344 -15.023 -12.289 1 36.91 353 GLN A O 1
ATOM 2600 N N . ASN A 1 354 ? 45.062 -15.797 -13.625 1 32.34 354 ASN A N 1
ATOM 2601 C CA . ASN A 1 354 ? 45.188 -14.492 -14.258 1 32.34 354 ASN A CA 1
ATOM 2602 C C . ASN A 1 354 ? 44.062 -14.234 -15.266 1 32.34 354 ASN A C 1
ATOM 2604 O O . ASN A 1 354 ? 44.219 -13.391 -16.156 1 32.34 354 ASN A O 1
ATOM 2608 N N . THR A 1 355 ? 43.531 -15.18 -15.797 1 32.16 355 THR A N 1
ATOM 2609 C CA . THR A 1 355 ? 42.625 -14.641 -16.781 1 32.16 355 THR A CA 1
ATOM 2610 C C . THR A 1 355 ? 41.844 -13.453 -16.219 1 32.16 355 THR A C 1
ATOM 2612 O O . THR A 1 355 ? 41.125 -13.602 -15.234 1 32.16 355 THR A O 1
ATOM 2615 N N . GLU A 1 356 ? 42.5 -12.312 -16.438 1 28.89 356 GLU A N 1
ATOM 2616 C CA . GLU A 1 356 ? 42 -10.961 -16.219 1 28.89 356 GLU A CA 1
ATOM 2617 C C . GLU A 1 356 ? 40.5 -10.891 -16.562 1 28.89 356 GLU A C 1
ATOM 2619 O O . GLU A 1 356 ? 40.094 -11.172 -17.703 1 28.89 356 GLU A O 1
ATOM 2624 N N . SER A 1 357 ? 39.719 -11.461 -15.922 1 30.7 357 SER A N 1
ATOM 2625 C CA . SER A 1 357 ? 38.375 -10.875 -16.141 1 30.7 357 SER A CA 1
ATOM 2626 C C . SER A 1 357 ? 38.5 -9.414 -16.562 1 30.7 357 SER A C 1
ATOM 2628 O O . SER A 1 357 ? 39.312 -8.664 -16.031 1 30.7 357 SER A O 1
ATOM 2630 N N . PRO A 1 358 ? 38.531 -9.062 -17.891 1 26.94 358 PRO A N 1
ATOM 2631 C CA . PRO A 1 358 ? 38.625 -7.617 -18.141 1 26.94 358 PRO A CA 1
ATOM 2632 C C . PRO A 1 358 ? 38.219 -6.785 -16.938 1 26.94 358 PRO A C 1
ATOM 2634 O O . PRO A 1 358 ? 37.125 -6.977 -16.375 1 26.94 358 PRO A O 1
ATOM 2637 N N . ALA A 1 359 ? 39.25 -6.449 -16.156 1 26.86 359 ALA A N 1
ATOM 2638 C CA . ALA A 1 359 ? 39.219 -5.379 -15.172 1 26.86 359 ALA A CA 1
ATOM 2639 C C . ALA A 1 359 ? 38.562 -4.121 -15.727 1 26.86 359 ALA A C 1
ATOM 2641 O O . ALA A 1 359 ? 39.25 -3.234 -16.25 1 26.86 359 ALA A O 1
ATOM 2642 N N . SER A 1 360 ? 37.906 -3.949 -16.859 1 25.5 360 SER A N 1
ATOM 2643 C CA . SER A 1 360 ? 37.406 -2.582 -16.75 1 25.5 360 SER A CA 1
ATOM 2644 C C . SER A 1 360 ? 37.25 -2.18 -15.289 1 25.5 360 SER A C 1
ATOM 2646 O O . SER A 1 360 ? 36.75 -2.961 -14.477 1 25.5 360 SER A O 1
ATOM 2648 N N . GLY A 1 361 ? 38.219 -1.434 -14.727 1 25.53 361 GLY A N 1
ATOM 2649 C CA . GLY A 1 361 ? 38.625 -0.624 -13.578 1 25.53 361 GLY A CA 1
ATOM 2650 C C . GLY A 1 361 ? 37.438 -0.124 -12.773 1 25.53 361 GLY A C 1
ATOM 2651 O O . GLY A 1 361 ? 37.562 0.765 -11.93 1 25.53 361 GLY A O 1
ATOM 2652 N N . SER A 1 362 ? 36.312 0.097 -13.406 1 24.81 362 SER A N 1
ATOM 2653 C CA . SER A 1 362 ? 35.531 0.709 -12.336 1 24.81 362 SER A CA 1
ATOM 2654 C C . SER A 1 362 ? 35.594 -0.142 -11.07 1 24.81 362 SER A C 1
ATOM 2656 O O . SER A 1 362 ? 35.125 -1.291 -11.07 1 24.81 362 SER A O 1
ATOM 2658 N N . GLN A 1 363 ? 36.875 -0.337 -10.492 1 24.17 363 GLN A N 1
ATOM 2659 C CA . GLN A 1 363 ? 36.938 -0.651 -9.07 1 24.17 363 GLN A CA 1
ATOM 2660 C C . GLN A 1 363 ? 35.594 -0.46 -8.391 1 24.17 363 GLN A C 1
ATOM 2662 O O . GLN A 1 363 ? 35.156 0.671 -8.203 1 24.17 363 GLN A O 1
ATOM 2667 N N . LEU A 1 364 ? 34.75 -1.324 -8.742 1 25.11 364 LEU A N 1
ATOM 2668 C CA . LEU A 1 364 ? 33.75 -1.324 -7.691 1 25.11 364 LEU A CA 1
ATOM 2669 C C . LEU A 1 364 ? 34.406 -1.312 -6.312 1 25.11 364 LEU A C 1
ATOM 2671 O O . LEU A 1 364 ? 35.125 -2.246 -5.953 1 25.11 364 LEU A O 1
ATOM 2675 N N . GLU A 1 365 ? 35.281 -0.313 -5.848 1 25.8 365 GLU A N 1
ATOM 2676 C CA . GLU A 1 365 ? 35.469 -0.058 -4.426 1 25.8 365 GLU A CA 1
ATOM 2677 C C . GLU A 1 365 ? 34.688 -1.04 -3.566 1 25.8 365 GLU A C 1
ATOM 2679 O O . GLU A 1 365 ? 33.594 -1.47 -3.951 1 25.8 365 GLU A O 1
ATOM 2684 N N . GLY A 1 366 ? 35.5 -1.879 -2.748 1 25.86 366 GLY A N 1
ATOM 2685 C CA . GLY A 1 366 ? 35.156 -2.836 -1.709 1 25.86 366 GLY A CA 1
ATOM 2686 C C . GLY A 1 366 ? 33.75 -2.641 -1.155 1 25.86 366 GLY A C 1
ATOM 2687 O O . GLY A 1 366 ? 33.406 -1.568 -0.638 1 25.86 366 GLY A O 1
ATOM 2688 N N . ASP A 1 367 ? 32.969 -3.441 -1.659 1 27.81 367 ASP A N 1
ATOM 2689 C CA . ASP A 1 367 ? 31.562 -3.768 -1.834 1 27.81 367 ASP A CA 1
ATOM 2690 C C . ASP A 1 367 ? 30.859 -3.943 -0.485 1 27.81 367 ASP A C 1
ATOM 2692 O O . ASP A 1 367 ? 30.672 -5.07 -0.022 1 27.81 367 ASP A O 1
ATOM 2696 N N . SER A 1 368 ? 31.453 -3.621 0.558 1 27.34 368 SER A N 1
ATOM 2697 C CA . SER A 1 368 ? 30.469 -3.457 1.633 1 27.34 368 SER A CA 1
ATOM 2698 C C . SER A 1 368 ? 29.125 -2.971 1.094 1 27.34 368 SER A C 1
ATOM 2700 O O . SER A 1 368 ? 28.141 -2.91 1.832 1 27.34 368 SER A O 1
ATOM 2702 N N . ALA A 1 369 ? 29.281 -2.252 -0.112 1 28.72 369 ALA A N 1
ATOM 2703 C CA . ALA A 1 369 ? 28.031 -1.771 -0.722 1 28.72 369 ALA A CA 1
ATOM 2704 C C . ALA A 1 369 ? 27.344 -2.885 -1.497 1 28.72 369 ALA A C 1
ATOM 2706 O O . ALA A 1 369 ? 26.453 -2.619 -2.307 1 28.72 369 ALA A O 1
ATOM 2707 N N . ALA A 1 370 ? 27.891 -4.004 -1.88 1 28.81 370 ALA A N 1
ATOM 2708 C CA . ALA A 1 370 ? 27.422 -5.051 -2.779 1 28.81 370 ALA A CA 1
ATOM 2709 C C . ALA A 1 370 ? 26 -5.457 -2.445 1 28.81 370 ALA A C 1
ATOM 2711 O O . ALA A 1 370 ? 25.406 -6.297 -3.131 1 28.81 370 ALA A O 1
ATOM 2712 N N . GLY A 1 371 ? 25.75 -5.957 -1.255 1 31.2 371 GLY A N 1
ATOM 2713 C CA . GLY A 1 371 ? 24.328 -6.258 -1.23 1 31.2 371 GLY A CA 1
ATOM 2714 C C . GLY A 1 371 ? 23.484 -5.188 -1.896 1 31.2 371 GLY A C 1
ATOM 2715 O O . GLY A 1 371 ? 23.344 -4.086 -1.362 1 31.2 371 GLY A O 1
ATOM 2716 N N . GLY A 1 372 ? 23.641 -5 -3.096 1 32.47 372 GLY A N 1
ATOM 2717 C CA . GLY A 1 372 ? 22.875 -4.105 -3.949 1 32.47 372 GLY A CA 1
ATOM 2718 C C . GLY A 1 372 ? 21.484 -3.828 -3.422 1 32.47 372 GLY A C 1
ATOM 2719 O O . GLY A 1 372 ? 20.625 -3.346 -4.156 1 32.47 372 GLY A O 1
ATOM 2720 N N . GLY A 1 373 ? 20.969 -4.934 -3.021 1 34.09 373 GLY A N 1
ATOM 2721 C CA . GLY A 1 373 ? 19.672 -4.438 -2.602 1 34.09 373 GLY A CA 1
ATOM 2722 C C . GLY A 1 373 ? 19.734 -3.061 -1.971 1 34.09 373 GLY A C 1
ATOM 2723 O O . GLY A 1 373 ? 20.703 -2.725 -1.291 1 34.09 373 GLY A O 1
ATOM 2724 N N . GLY A 1 374 ? 19.312 -2.186 -2.656 1 38.09 374 GLY A N 1
ATOM 2725 C CA . GLY A 1 374 ? 19.234 -0.847 -2.094 1 38.09 374 GLY A CA 1
ATOM 2726 C C . GLY A 1 374 ? 19.453 -0.813 -0.596 1 38.09 374 GLY A C 1
ATOM 2727 O O . GLY A 1 374 ? 19.766 -1.84 0.013 1 38.09 374 GLY A O 1
ATOM 2728 N N . GLY A 1 375 ? 18.656 0.07 0.041 1 44.5 375 GLY A N 1
ATOM 2729 C CA . GLY A 1 375 ? 18.484 0.838 1.266 1 44.5 375 GLY A CA 1
ATOM 2730 C C . GLY A 1 375 ? 18.625 -0.005 2.52 1 44.5 375 GLY A C 1
ATOM 2731 O O . GLY A 1 375 ? 19.25 -1.064 2.5 1 44.5 375 GLY A O 1
ATOM 2732 N N . GLY A 1 376 ? 17.719 0.02 3.443 1 57.03 376 GLY A N 1
ATOM 2733 C CA . GLY A 1 376 ? 17.391 -0.149 4.852 1 57.03 376 GLY A CA 1
ATOM 2734 C C . GLY A 1 376 ? 17.281 -1.604 5.266 1 57.03 376 GLY A C 1
ATOM 2735 O O . GLY A 1 376 ? 17.047 -1.903 6.441 1 57.03 376 GLY A O 1
ATOM 2736 N N . ILE A 1 377 ? 17.703 -2.781 4.152 1 71.94 377 ILE A N 1
ATOM 2737 C CA . ILE A 1 377 ? 17.438 -4.125 4.645 1 71.94 377 ILE A CA 1
ATOM 2738 C C . ILE A 1 377 ? 18.734 -4.926 4.707 1 71.94 377 ILE A C 1
ATOM 2740 O O . ILE A 1 377 ? 18.719 -6.129 4.977 1 71.94 377 ILE A O 1
ATOM 2744 N N . THR A 1 378 ? 19.938 -4.426 4.512 1 74.88 378 THR A N 1
ATOM 2745 C CA . THR A 1 378 ? 21.219 -5.09 4.676 1 74.88 378 THR A CA 1
ATOM 2746 C C . THR A 1 378 ? 21.656 -5.086 6.141 1 74.88 378 THR A C 1
ATOM 2748 O O . THR A 1 378 ? 21.438 -4.102 6.852 1 74.88 378 THR A O 1
ATOM 2751 N N . PRO A 1 379 ? 22.062 -6.281 6.543 1 83.75 379 PRO A N 1
ATOM 2752 C CA . PRO A 1 379 ? 22.5 -6.328 7.945 1 83.75 379 PRO A CA 1
ATOM 2753 C C . PRO A 1 379 ? 23.594 -5.32 8.258 1 83.75 379 PRO A C 1
ATOM 2755 O O . PRO A 1 379 ? 24.469 -5.066 7.418 1 83.75 379 PRO A O 1
ATOM 2758 N N . LYS A 1 380 ? 23.5 -4.762 9.484 1 79.94 380 LYS A N 1
ATOM 2759 C CA . LYS A 1 380 ? 24.547 -3.852 9.953 1 79.94 380 LYS A CA 1
ATOM 2760 C C . LYS A 1 380 ? 25.875 -4.574 10.086 1 79.94 380 LYS A C 1
ATOM 2762 O O . LYS A 1 380 ? 25.906 -5.793 10.266 1 79.94 380 LYS A O 1
ATOM 2767 N N . ALA A 1 381 ? 26.922 -3.764 9.961 1 78.56 381 ALA A N 1
ATOM 2768 C CA . ALA A 1 381 ? 28.266 -4.328 10.148 1 78.56 381 ALA A CA 1
ATOM 2769 C C . ALA A 1 381 ? 28.406 -4.938 11.539 1 78.56 381 ALA A C 1
ATOM 2771 O O . ALA A 1 381 ? 28 -4.336 12.531 1 78.56 381 ALA A O 1
ATOM 2772 N N . GLY A 1 382 ? 28.812 -6.184 11.641 1 79 382 GLY A N 1
ATOM 2773 C CA . GLY A 1 382 ? 29.094 -6.824 12.922 1 79 382 GLY A CA 1
ATOM 2774 C C . GLY A 1 382 ? 27.906 -7.613 13.453 1 79 382 GLY A C 1
ATOM 2775 O O . GLY A 1 382 ? 27.969 -8.18 14.547 1 79 382 GLY A O 1
ATOM 2776 N N . THR A 1 383 ? 26.906 -7.648 12.711 1 86.94 383 THR A N 1
ATOM 2777 C CA . THR A 1 383 ? 25.734 -8.383 13.156 1 86.94 383 THR A CA 1
ATOM 2778 C C . THR A 1 383 ? 26.016 -9.883 13.195 1 86.94 383 THR A C 1
ATOM 2780 O O . THR A 1 383 ? 26.594 -10.438 12.266 1 86.94 383 THR A O 1
ATOM 2783 N N . PRO A 1 384 ? 25.719 -10.516 14.32 1 87.81 384 PRO A N 1
ATOM 2784 C CA . PRO A 1 384 ? 25.891 -11.977 14.375 1 87.81 384 PRO A CA 1
ATOM 2785 C C . PRO A 1 384 ? 24.969 -12.703 13.391 1 87.81 384 PRO A C 1
ATOM 2787 O O . PRO A 1 384 ? 23.766 -12.438 13.352 1 87.81 384 PRO A O 1
ATOM 2790 N N . LEU A 1 385 ? 25.594 -13.508 12.648 1 89.06 385 LEU A N 1
ATOM 2791 C CA . LEU A 1 385 ? 24.844 -14.234 11.625 1 89.06 385 LEU A CA 1
ATOM 2792 C C . LEU A 1 385 ? 24.344 -15.57 12.172 1 89.06 385 LEU A C 1
ATOM 2794 O O . LEU A 1 385 ? 25.094 -16.547 12.219 1 89.06 385 LEU A O 1
ATOM 2798 N N . ARG A 1 386 ? 23.078 -15.578 12.617 1 90.94 386 ARG A N 1
ATOM 2799 C CA . ARG A 1 386 ? 22.469 -16.781 13.195 1 90.94 386 ARG A CA 1
ATOM 2800 C C . ARG A 1 386 ? 21.344 -17.297 12.312 1 90.94 386 ARG A C 1
ATOM 2802 O O . ARG A 1 386 ? 20.359 -16.578 12.07 1 90.94 386 ARG A O 1
ATOM 2809 N N . SER A 1 387 ? 21.359 -18.594 11.945 1 91.25 387 SER A N 1
ATOM 2810 C CA . SER A 1 387 ? 20.375 -19.203 11.055 1 91.25 387 SER A CA 1
ATOM 2811 C C . SER A 1 387 ? 19 -19.234 11.695 1 91.25 387 SER A C 1
ATOM 2813 O O . SER A 1 387 ? 17.984 -19.219 10.992 1 91.25 387 SER A O 1
ATOM 2815 N N . ARG A 1 388 ? 18.875 -19.219 12.953 1 92.69 388 ARG A N 1
ATOM 2816 C CA . ARG A 1 388 ? 17.609 -19.281 13.672 1 92.69 388 ARG A CA 1
ATOM 2817 C C . ARG A 1 388 ? 16.75 -18.047 13.375 1 92.69 388 ARG A C 1
ATOM 2819 O O . ARG A 1 388 ? 15.523 -18.125 13.43 1 92.69 388 ARG A O 1
ATOM 2826 N N . ASN A 1 389 ? 17.422 -16.953 13.086 1 93 389 ASN A N 1
ATOM 2827 C CA . ASN A 1 389 ? 16.688 -15.711 12.812 1 93 389 ASN A CA 1
ATOM 2828 C C . ASN A 1 389 ? 15.953 -15.781 11.477 1 93 389 ASN A C 1
ATOM 2830 O O . ASN A 1 389 ? 15.086 -14.953 11.203 1 93 389 ASN A O 1
ATOM 2834 N N . ALA A 1 390 ? 16.266 -16.781 10.68 1 90.19 390 ALA A N 1
ATOM 2835 C CA . ALA A 1 390 ? 15.523 -17 9.445 1 90.19 390 ALA A CA 1
ATOM 2836 C C . ALA A 1 390 ? 14.555 -18.172 9.594 1 90.19 390 ALA A C 1
ATOM 2838 O O . ALA A 1 390 ? 13.398 -18.094 9.156 1 90.19 390 ALA A O 1
ATOM 2839 N N . LEU A 1 391 ? 14.898 -19.188 10.203 1 92 391 LEU A N 1
ATOM 2840 C CA . LEU A 1 391 ? 14.148 -20.438 10.258 1 92 391 LEU A CA 1
ATOM 2841 C C . LEU A 1 391 ? 12.961 -20.312 11.203 1 92 391 LEU A C 1
ATOM 2843 O O . LEU A 1 391 ? 11.875 -20.828 10.914 1 92 391 LEU A O 1
ATOM 2847 N N . VAL A 1 392 ? 13.102 -19.688 12.328 1 93.62 392 VAL A N 1
ATOM 2848 C CA . VAL A 1 392 ? 12.078 -19.672 13.367 1 93.62 392 VAL A CA 1
ATOM 2849 C C . VAL A 1 392 ? 10.867 -18.859 12.898 1 93.62 392 VAL A C 1
ATOM 2851 O O . VAL A 1 392 ? 9.727 -19.297 13.031 1 93.62 392 VAL A O 1
ATOM 2854 N N . PRO A 1 393 ? 11.086 -17.641 12.398 1 92.81 393 PRO A N 1
ATOM 2855 C CA . PRO A 1 393 ? 9.93 -16.875 11.93 1 92.81 393 PRO A CA 1
ATOM 2856 C C . PRO A 1 393 ? 9.125 -17.609 10.859 1 92.81 393 PRO A C 1
ATOM 2858 O O . PRO A 1 393 ? 7.895 -17.625 10.914 1 92.81 393 PRO A O 1
ATOM 2861 N N . PHE A 1 394 ? 9.75 -18.219 9.93 1 90.06 394 PHE A N 1
ATOM 2862 C CA . PHE A 1 394 ? 9.023 -18.891 8.859 1 90.06 394 PHE A CA 1
ATOM 2863 C C . PHE A 1 394 ? 8.438 -20.203 9.336 1 90.06 394 PHE A C 1
ATOM 2865 O O . PHE A 1 394 ? 7.371 -20.625 8.875 1 90.06 394 PHE A O 1
ATOM 2872 N N . ALA A 1 395 ? 9.07 -20.859 10.234 1 92 395 ALA A N 1
ATOM 2873 C CA . ALA A 1 395 ? 8.453 -22.016 10.883 1 92 395 ALA A CA 1
ATOM 2874 C C . ALA A 1 395 ? 7.172 -21.609 11.609 1 92 395 ALA A C 1
ATOM 2876 O O . ALA A 1 395 ? 6.191 -22.359 11.609 1 92 395 ALA A O 1
ATOM 2877 N N . ALA A 1 396 ? 7.258 -20.453 12.242 1 92.5 396 ALA A N 1
ATOM 2878 C CA . ALA A 1 396 ? 6.074 -19.938 12.922 1 92.5 396 ALA A CA 1
ATOM 2879 C C . ALA A 1 396 ? 4.945 -19.656 11.922 1 92.5 396 ALA A C 1
ATOM 2881 O O . ALA A 1 396 ? 3.785 -19.984 12.195 1 92.5 396 ALA A O 1
ATOM 2882 N N . VAL A 1 397 ? 5.234 -19.016 10.812 1 92.19 397 VAL A N 1
ATOM 2883 C CA . VAL A 1 397 ? 4.227 -18.734 9.797 1 92.19 397 VAL A CA 1
ATOM 2884 C C . VAL A 1 397 ? 3.605 -20.031 9.297 1 92.19 397 VAL A C 1
ATOM 2886 O O . VAL A 1 397 ? 2.383 -20.156 9.203 1 92.19 397 VAL A O 1
ATOM 2889 N N . ILE A 1 398 ? 4.426 -21.016 8.984 1 91.19 398 ILE A N 1
ATOM 2890 C CA . ILE A 1 398 ? 3.959 -22.312 8.484 1 91.19 398 ILE A CA 1
ATOM 2891 C C . ILE A 1 398 ? 3.123 -23 9.562 1 91.19 398 ILE A C 1
ATOM 2893 O O . ILE A 1 398 ? 2.025 -23.5 9.281 1 91.19 398 ILE A O 1
ATOM 2897 N N . GLY A 1 399 ? 3.594 -23.047 10.734 1 91.56 399 GLY A N 1
ATOM 2898 C CA . GLY A 1 399 ? 2.887 -23.672 11.836 1 91.56 399 GLY A CA 1
ATOM 2899 C C . GLY A 1 399 ? 1.535 -23.047 12.117 1 91.56 399 GLY A C 1
ATOM 2900 O O . GLY A 1 399 ? 0.533 -23.75 12.25 1 91.56 399 GLY A O 1
ATOM 2901 N N . VAL A 1 400 ? 1.503 -21.734 12.203 1 91.56 400 VAL A N 1
ATOM 2902 C CA . VAL A 1 400 ? 0.257 -21.031 12.492 1 91.56 400 VAL A CA 1
ATOM 2903 C C . VAL A 1 400 ? -0.708 -21.188 11.32 1 91.56 400 VAL A C 1
ATOM 2905 O O . VAL A 1 400 ? -1.923 -21.266 11.516 1 91.56 400 VAL A O 1
ATOM 2908 N N . THR A 1 401 ? -0.217 -21.219 10.125 1 89.81 401 THR A N 1
ATOM 2909 C CA . THR A 1 401 ? -1.078 -21.406 8.961 1 89.81 401 THR A CA 1
ATOM 2910 C C . THR A 1 401 ? -1.818 -22.734 9.039 1 89.81 401 THR A C 1
ATOM 2912 O O . THR A 1 401 ? -3.047 -22.781 8.953 1 89.81 401 THR A O 1
ATOM 2915 N N . PHE A 1 402 ? -1.113 -23.781 9.25 1 89.44 402 PHE A N 1
ATOM 2916 C CA . PHE A 1 402 ? -1.733 -25.094 9.25 1 89.44 402 PHE A CA 1
ATOM 2917 C C . PHE A 1 402 ? -2.557 -25.312 10.508 1 89.44 402 PHE A C 1
ATOM 2919 O O . PHE A 1 402 ? -3.684 -25.812 10.445 1 89.44 402 PHE A O 1
ATOM 2926 N N . LEU A 1 403 ? -2.016 -24.922 11.609 1 89.62 403 LEU A N 1
ATOM 2927 C CA . LEU A 1 403 ? -2.768 -25.047 12.852 1 89.62 403 LEU A CA 1
ATOM 2928 C C . LEU A 1 403 ? -3.984 -24.125 12.844 1 89.62 403 LEU A C 1
ATOM 2930 O O . LEU A 1 403 ? -5.055 -24.5 13.336 1 89.62 403 LEU A O 1
ATOM 2934 N N . GLY A 1 404 ? -3.822 -22.938 12.359 1 88.75 404 GLY A N 1
ATOM 2935 C CA . GLY A 1 404 ? -4.926 -22 12.266 1 88.75 404 GLY A CA 1
ATOM 2936 C C . GLY A 1 404 ? -6.047 -22.469 11.359 1 88.75 404 GLY A C 1
ATOM 2937 O O . GLY A 1 404 ? -7.223 -22.281 11.672 1 88.75 404 GLY A O 1
ATOM 2938 N N . MET A 1 405 ? -5.695 -23.062 10.289 1 87.94 405 MET A N 1
ATOM 2939 C CA . MET A 1 405 ? -6.699 -23.578 9.359 1 87.94 405 MET A CA 1
ATOM 2940 C C . MET A 1 405 ? -7.516 -24.703 10.008 1 87.94 405 MET A C 1
ATOM 2942 O O . MET A 1 405 ? -8.734 -24.75 9.852 1 87.94 405 MET A O 1
ATOM 2946 N N . ILE A 1 406 ? -6.863 -25.531 10.711 1 88.12 406 ILE A N 1
ATOM 2947 C CA . ILE A 1 406 ? -7.535 -26.641 11.383 1 88.12 406 ILE A CA 1
ATOM 2948 C C . ILE A 1 406 ? -8.453 -26.109 12.469 1 88.12 406 ILE A C 1
ATOM 2950 O O . ILE A 1 406 ? -9.633 -26.484 12.547 1 88.12 406 ILE A O 1
ATOM 2954 N N . LEU A 1 407 ? -7.961 -25.172 13.227 1 87 407 LEU A N 1
ATOM 2955 C CA . LEU A 1 407 ? -8.742 -24.656 14.344 1 87 407 LEU A CA 1
ATOM 2956 C C . LEU A 1 407 ? -9.906 -23.797 13.836 1 87 407 LEU A C 1
ATOM 2958 O O . LEU A 1 407 ? -11 -23.859 14.391 1 87 407 LEU A O 1
ATOM 2962 N N . ASP A 1 408 ? -9.664 -23.016 12.852 1 86.94 408 ASP A N 1
ATOM 2963 C CA . ASP A 1 408 ? -10.727 -22.203 12.281 1 86.94 408 ASP A CA 1
ATOM 2964 C C . ASP A 1 408 ? -11.805 -23.078 11.641 1 86.94 408 ASP A C 1
ATOM 2966 O O . ASP A 1 408 ? -13 -22.797 11.773 1 86.94 408 ASP A O 1
ATOM 2970 N N . GLY A 1 409 ? -11.375 -24.094 10.938 1 86.5 409 GLY A N 1
ATOM 2971 C CA . GLY A 1 409 ? -12.312 -25.031 10.344 1 86.5 409 GLY A CA 1
ATOM 2972 C C . GLY A 1 409 ? -13.195 -25.719 11.367 1 86.5 409 GLY A C 1
ATOM 2973 O O . GLY A 1 409 ? -14.406 -25.859 11.172 1 86.5 409 GLY A O 1
ATOM 2974 N N . ILE A 1 410 ? -12.602 -26.156 12.461 1 86.62 410 ILE A N 1
ATOM 2975 C CA . ILE A 1 410 ? -13.328 -26.812 13.531 1 86.62 410 ILE A CA 1
ATOM 2976 C C . ILE A 1 410 ? -14.344 -25.859 14.141 1 86.62 410 ILE A C 1
ATOM 2978 O O . ILE A 1 410 ? -15.492 -26.219 14.383 1 86.62 410 ILE A O 1
ATOM 2982 N N . SER A 1 411 ? -13.875 -24.641 14.352 1 84.56 411 SER A N 1
ATOM 2983 C CA . SER A 1 411 ? -14.742 -23.625 14.953 1 84.56 411 SER A CA 1
ATOM 2984 C C . SER A 1 411 ? -15.938 -23.328 14.055 1 84.56 411 SER A C 1
ATOM 2986 O O . SER A 1 411 ? -17.047 -23.125 14.539 1 84.56 411 SER A O 1
ATOM 2988 N N . LYS A 1 412 ? -15.758 -23.297 12.812 1 83.19 412 LYS A N 1
ATOM 2989 C CA . LYS A 1 412 ? -16.844 -22.984 11.875 1 83.19 412 LYS A CA 1
ATOM 2990 C C . LYS A 1 412 ? -17.812 -24.156 11.773 1 83.19 412 LYS A C 1
ATOM 2992 O O . LYS A 1 412 ? -19.016 -23.953 11.633 1 83.19 412 LYS A O 1
ATOM 2997 N N . ILE A 1 413 ? -17.281 -25.344 11.805 1 84.25 413 ILE A N 1
ATOM 2998 C CA . ILE A 1 413 ? -18.141 -26.516 11.781 1 84.25 413 ILE A CA 1
ATOM 2999 C C . ILE A 1 413 ? -18.969 -26.578 13.055 1 84.25 413 ILE A C 1
ATOM 3001 O O . ILE A 1 413 ? -20.172 -26.906 13.016 1 84.25 413 ILE A O 1
ATOM 3005 N N . GLU A 1 414 ? -18.344 -26.234 14.086 1 80.69 414 GLU A N 1
ATOM 3006 C CA . GLU A 1 414 ? -19.047 -26.219 15.367 1 80.69 414 GLU A CA 1
ATOM 3007 C C . GLU A 1 414 ? -20.094 -25.109 15.406 1 80.69 414 GLU A C 1
ATOM 3009 O O . GLU A 1 414 ? -21.188 -25.312 15.93 1 80.69 414 GLU A O 1
ATOM 3014 N N . ALA A 1 415 ? -19.75 -24 14.883 1 75.88 415 ALA A N 1
ATOM 3015 C CA . ALA A 1 415 ? -20.672 -22.859 14.836 1 75.88 415 ALA A CA 1
ATOM 3016 C C . ALA A 1 415 ? -21.875 -23.172 13.945 1 75.88 415 ALA A C 1
ATOM 3018 O O . ALA A 1 415 ? -22.969 -22.656 14.164 1 75.88 415 ALA A O 1
ATOM 3019 N N . ALA A 1 416 ? -21.609 -24.062 12.922 1 73.44 416 ALA A N 1
ATOM 3020 C CA . ALA A 1 416 ? -22.688 -24.438 12.008 1 73.44 416 ALA A CA 1
ATOM 3021 C C . ALA A 1 416 ? -23.484 -25.609 12.57 1 73.44 416 ALA A C 1
ATOM 3023 O O . ALA A 1 416 ? -24.375 -26.141 11.898 1 73.44 416 ALA A O 1
ATOM 3024 N N . GLY A 1 417 ? -23.281 -25.984 13.805 1 74.75 417 GLY A N 1
ATOM 3025 C CA . GLY A 1 417 ? -24.094 -26.984 14.477 1 74.75 417 GLY A CA 1
ATOM 3026 C C . GLY A 1 417 ? -23.594 -28.406 14.258 1 74.75 417 GLY A C 1
ATOM 3027 O O . GLY A 1 417 ? -24.391 -29.359 14.281 1 74.75 417 GLY A O 1
ATOM 3028 N N . ASN A 1 418 ? -22.328 -28.531 13.805 1 73.25 418 ASN A N 1
ATOM 3029 C CA . ASN A 1 418 ? -21.688 -29.844 13.617 1 73.25 418 ASN A CA 1
ATOM 3030 C C . ASN A 1 418 ? -22.453 -30.688 12.594 1 73.25 418 ASN A C 1
ATOM 3032 O O . ASN A 1 418 ? -22.625 -31.891 12.781 1 73.25 418 ASN A O 1
ATOM 3036 N N . GLU A 1 419 ? -22.984 -30.062 11.695 1 73.69 419 GLU A N 1
ATOM 3037 C CA . GLU A 1 419 ? -23.734 -30.75 10.648 1 73.69 419 GLU A CA 1
ATOM 3038 C C . GLU A 1 419 ? -22.812 -31.594 9.766 1 73.69 419 GLU A C 1
ATOM 3040 O O . GLU A 1 419 ? -23.266 -32.562 9.141 1 73.69 419 GLU A O 1
ATOM 3045 N N . VAL A 1 420 ? -21.672 -31.188 9.695 1 78.56 420 VAL A N 1
ATOM 3046 C CA . VAL A 1 420 ? -20.703 -31.875 8.859 1 78.56 420 VAL A CA 1
ATOM 3047 C C . VAL A 1 420 ? -19.672 -32.562 9.742 1 78.56 420 VAL A C 1
ATOM 3049 O O . VAL A 1 420 ? -19.266 -32.031 10.781 1 78.56 420 VAL A O 1
ATOM 3052 N N . PRO A 1 421 ? -19.422 -33.844 9.422 1 82.88 421 PRO A N 1
ATOM 3053 C CA . PRO A 1 421 ? -18.406 -34.531 10.211 1 82.88 421 PRO A CA 1
ATOM 3054 C C . PRO A 1 421 ? -17.062 -33.812 10.195 1 82.88 421 PRO A C 1
ATOM 3056 O O . PRO A 1 421 ? -16.688 -33.219 9.18 1 82.88 421 PRO A O 1
ATOM 3059 N N . LYS A 1 422 ? -16.453 -33.812 11.32 1 84.62 422 LYS A N 1
ATOM 3060 C CA . LYS A 1 422 ? -15.172 -33.125 11.492 1 84.62 422 LYS A CA 1
ATOM 3061 C C . LYS A 1 422 ? -14.039 -33.938 10.875 1 84.62 422 LYS A C 1
ATOM 3063 O O . LYS A 1 422 ? -13.109 -34.375 11.578 1 84.62 422 LYS A O 1
ATOM 3068 N N . THR A 1 423 ? -14.094 -34.281 9.586 1 83.75 423 THR A N 1
ATOM 3069 C CA . THR A 1 423 ? -12.984 -34.875 8.836 1 83.75 423 THR A CA 1
ATOM 3070 C C . THR A 1 423 ? -12 -33.781 8.391 1 83.75 423 THR A C 1
ATOM 3072 O O . THR A 1 423 ? -12.344 -32.625 8.32 1 83.75 423 THR A O 1
ATOM 3075 N N . MET A 1 424 ? -10.797 -34.25 8.141 1 86.06 424 MET A N 1
ATOM 3076 C CA . MET A 1 424 ? -9.758 -33.281 7.742 1 86.06 424 MET A CA 1
ATOM 3077 C C . MET A 1 424 ? -10.164 -32.531 6.477 1 86.06 424 MET A C 1
ATOM 3079 O O . MET A 1 424 ? -9.906 -31.344 6.348 1 86.06 424 MET A O 1
ATOM 3083 N N . VAL A 1 425 ? -10.836 -33.219 5.648 1 79.75 425 VAL A N 1
ATOM 3084 C CA . VAL A 1 425 ? -11.266 -32.625 4.383 1 79.75 425 VAL A CA 1
ATOM 3085 C C . VAL A 1 425 ? -12.328 -31.578 4.641 1 79.75 425 VAL A C 1
ATOM 3087 O O . VAL A 1 425 ? -12.281 -30.484 4.07 1 79.75 425 VAL A O 1
ATOM 3090 N N . ASN A 1 426 ? -13.242 -31.875 5.5 1 83.62 426 ASN A N 1
ATOM 3091 C CA . ASN A 1 426 ? -14.305 -30.938 5.809 1 83.62 426 ASN A CA 1
ATOM 3092 C C . ASN A 1 426 ? -13.781 -29.734 6.598 1 83.62 426 ASN A C 1
ATOM 3094 O O . ASN A 1 426 ? -14.25 -28.609 6.41 1 83.62 426 ASN A O 1
ATOM 3098 N N . ILE A 1 427 ? -12.859 -30.078 7.449 1 86.38 427 ILE A N 1
ATOM 3099 C CA . ILE A 1 427 ? -12.258 -29.031 8.258 1 86.38 427 ILE A CA 1
ATOM 3100 C C . ILE A 1 427 ? -11.547 -28.016 7.352 1 86.38 427 ILE A C 1
ATOM 3102 O O . ILE A 1 427 ? -11.758 -26.812 7.469 1 86.38 427 ILE A O 1
ATOM 3106 N N . LEU A 1 428 ? -10.859 -28.516 6.422 1 81.5 428 LEU A N 1
ATOM 3107 C CA . LEU A 1 428 ? -10.062 -27.656 5.551 1 81.5 428 LEU A CA 1
ATOM 3108 C C . LEU A 1 428 ? -10.953 -26.938 4.539 1 81.5 428 LEU A C 1
ATOM 3110 O O . LEU A 1 428 ? -10.648 -25.828 4.109 1 81.5 428 LEU A O 1
ATOM 3114 N N . SER A 1 429 ? -12.023 -27.562 4.266 1 79.56 429 SER A N 1
ATOM 3115 C CA . SER A 1 429 ? -12.938 -26.953 3.303 1 79.56 429 SER A CA 1
ATOM 3116 C C . SER A 1 429 ? -13.773 -25.859 3.949 1 79.56 429 SER A C 1
ATOM 3118 O O . SER A 1 429 ? -14.25 -24.953 3.264 1 79.56 429 SER A O 1
ATOM 3120 N N . SER A 1 430 ? -13.875 -25.938 5.223 1 79.44 430 SER A N 1
ATOM 3121 C CA . SER A 1 430 ? -14.734 -24.984 5.918 1 79.44 430 SER A CA 1
ATOM 3122 C C . SER A 1 430 ? -13.93 -23.797 6.465 1 79.44 430 SER A C 1
ATOM 3124 O O . SER A 1 430 ? -14.5 -22.781 6.844 1 79.44 430 SER A O 1
ATOM 3126 N N . CYS A 1 431 ? -12.695 -23.953 6.359 1 84 431 CYS A N 1
ATOM 3127 C CA . CYS A 1 431 ? -11.867 -22.922 6.973 1 84 431 CYS A CA 1
ATOM 3128 C C . CYS A 1 431 ? -11.758 -21.703 6.07 1 84 431 CYS A C 1
ATOM 3130 O O . CYS A 1 431 ? -11.953 -21.797 4.855 1 84 431 CYS A O 1
ATOM 3132 N N . ASP A 1 432 ? -11.508 -20.547 6.676 1 86.06 432 ASP A N 1
ATOM 3133 C CA . ASP A 1 432 ? -11.148 -19.328 5.969 1 86.06 432 ASP A CA 1
ATOM 3134 C C . ASP A 1 432 ? -9.633 -19.141 5.93 1 86.06 432 ASP A C 1
ATOM 3136 O O . ASP A 1 432 ? -9.062 -18.5 6.82 1 86.06 432 ASP A O 1
ATOM 3140 N N . SER A 1 433 ? -9.117 -19.609 4.879 1 85 433 SER A N 1
ATOM 3141 C CA . SER A 1 433 ? -7.664 -19.656 4.762 1 85 433 SER A CA 1
ATOM 3142 C C . SER A 1 433 ? -7.062 -18.25 4.758 1 85 433 SER A C 1
ATOM 3144 O O . SER A 1 433 ? -5.965 -18.047 5.277 1 85 433 SER A O 1
ATOM 3146 N N . VAL A 1 434 ? -7.703 -17.297 4.176 1 83.25 434 VAL A N 1
ATOM 3147 C CA . VAL A 1 434 ? -7.145 -15.953 4.012 1 83.25 434 VAL A CA 1
ATOM 3148 C C . VAL A 1 434 ? -7.027 -15.273 5.375 1 83.25 434 VAL A C 1
ATOM 3150 O O . VAL A 1 434 ? -6.027 -14.609 5.66 1 83.25 434 VAL A O 1
ATOM 3153 N N . SER A 1 435 ? -7.984 -15.422 6.207 1 85.69 435 SER A N 1
ATOM 3154 C CA . SER A 1 435 ? -7.906 -14.883 7.562 1 85.69 435 SER A CA 1
ATOM 3155 C C . SER A 1 435 ? -6.781 -15.539 8.359 1 85.69 435 SER A C 1
ATOM 3157 O O . SER A 1 435 ? -6.086 -14.867 9.125 1 85.69 435 SER A O 1
ATOM 3159 N N . VAL A 1 436 ? -6.688 -16.812 8.18 1 89.19 436 VAL A N 1
ATOM 3160 C CA . VAL A 1 436 ? -5.645 -17.562 8.883 1 89.19 436 VAL A CA 1
ATOM 3161 C C . VAL A 1 436 ? -4.27 -17.062 8.445 1 89.19 436 VAL A C 1
ATOM 3163 O O . VAL A 1 436 ? -3.346 -16.953 9.258 1 89.19 436 VAL A O 1
ATOM 3166 N N . LEU A 1 437 ? -4.18 -16.812 7.168 1 89 437 LEU A N 1
ATOM 3167 C CA . LEU A 1 437 ? -2.896 -16.344 6.645 1 89 437 LEU A CA 1
ATOM 3168 C C . LEU A 1 437 ? -2.51 -15 7.246 1 89 437 LEU A C 1
ATOM 3170 O O . LEU A 1 437 ? -1.325 -14.719 7.438 1 89 437 LEU A O 1
ATOM 3174 N N . ILE A 1 438 ? -3.451 -14.164 7.516 1 90.56 438 ILE A N 1
ATOM 3175 C CA . ILE A 1 438 ? -3.168 -12.891 8.172 1 90.56 438 ILE A CA 1
ATOM 3176 C C . ILE A 1 438 ? -2.625 -13.141 9.578 1 90.56 438 ILE A C 1
ATOM 3178 O O . ILE A 1 438 ? -1.677 -12.477 10.008 1 90.56 438 ILE A O 1
ATOM 3182 N N . TRP A 1 439 ? -3.213 -14.109 10.32 1 92.56 439 TRP A N 1
ATOM 3183 C CA . TRP A 1 439 ? -2.717 -14.492 11.641 1 92.56 439 TRP A CA 1
ATOM 3184 C C . TRP A 1 439 ? -1.282 -15 11.555 1 92.56 439 TRP A C 1
ATOM 3186 O O . TRP A 1 439 ? -0.437 -14.633 12.375 1 92.56 439 TRP A O 1
ATOM 3196 N N . ALA A 1 440 ? -1.163 -15.828 10.594 1 92.12 440 ALA A N 1
ATOM 3197 C CA . ALA A 1 440 ? 0.142 -16.453 10.422 1 92.12 440 ALA A CA 1
ATOM 3198 C C . ALA A 1 440 ? 1.217 -15.422 10.109 1 92.12 440 ALA A C 1
ATOM 3200 O O . ALA A 1 440 ? 2.322 -15.477 10.656 1 92.12 440 ALA A O 1
ATOM 3201 N N . SER A 1 441 ? 0.916 -14.539 9.195 1 92.94 441 SER A N 1
ATOM 3202 C CA . SER A 1 441 ? 1.868 -13.492 8.828 1 92.94 441 SER A CA 1
ATOM 3203 C C . SER A 1 441 ? 2.16 -12.57 10.008 1 92.94 441 SER A C 1
ATOM 3205 O O . SER A 1 441 ? 3.297 -12.133 10.195 1 92.94 441 SER A O 1
ATOM 3207 N N . ALA A 1 442 ? 1.154 -12.227 10.789 1 93.12 442 ALA A N 1
ATOM 3208 C CA . ALA A 1 442 ? 1.343 -11.422 11.984 1 93.12 442 ALA A CA 1
ATOM 3209 C C . ALA A 1 442 ? 2.225 -12.141 13 1 93.12 442 ALA A C 1
ATOM 3211 O O . ALA A 1 442 ? 3.092 -11.523 13.633 1 93.12 442 ALA A O 1
ATOM 3212 N N . ALA A 1 443 ? 1.984 -13.406 13.164 1 92.38 443 ALA A N 1
ATOM 3213 C CA . ALA A 1 443 ? 2.795 -14.211 14.07 1 92.38 443 ALA A CA 1
ATOM 3214 C C . ALA A 1 443 ? 4.25 -14.258 13.617 1 92.38 443 ALA A C 1
ATOM 3216 O O . ALA A 1 443 ? 5.168 -14.211 14.438 1 92.38 443 ALA A O 1
ATOM 3217 N N . GLY A 1 444 ? 4.375 -14.445 12.32 1 92.5 444 GLY A N 1
ATOM 3218 C CA . GLY A 1 444 ? 5.727 -14.414 11.781 1 92.5 444 GLY A CA 1
ATOM 3219 C C . GLY A 1 444 ? 6.441 -13.102 12.047 1 92.5 444 GLY A C 1
ATOM 3220 O O . GLY A 1 444 ? 7.617 -13.094 12.422 1 92.5 444 GLY A O 1
ATOM 3221 N N . TRP A 1 445 ? 5.73 -12 11.828 1 93.38 445 TRP A N 1
ATOM 3222 C CA . TRP A 1 445 ? 6.281 -10.672 12.094 1 93.38 445 TRP A CA 1
ATOM 3223 C C . TRP A 1 445 ? 6.652 -10.523 13.562 1 93.38 445 TRP A C 1
ATOM 3225 O O . TRP A 1 445 ? 7.754 -10.07 13.891 1 93.38 445 TRP A O 1
ATOM 3235 N N . LEU A 1 446 ? 5.793 -10.898 14.438 1 92.44 446 LEU A N 1
ATOM 3236 C CA . LEU A 1 446 ? 6.035 -10.773 15.875 1 92.44 446 LEU A CA 1
ATOM 3237 C C . LEU A 1 446 ? 7.227 -11.625 16.297 1 92.44 446 LEU A C 1
ATOM 3239 O O . LEU A 1 446 ? 8.055 -11.18 17.094 1 92.44 446 LEU A O 1
ATOM 3243 N N . THR A 1 447 ? 7.277 -12.828 15.836 1 93.62 447 THR A N 1
ATOM 3244 C CA . THR A 1 447 ? 8.383 -13.719 16.156 1 93.62 447 THR A CA 1
ATOM 3245 C C . THR A 1 447 ? 9.711 -13.125 15.703 1 93.62 447 THR A C 1
ATOM 3247 O O . THR A 1 447 ? 10.703 -13.156 16.438 1 93.62 447 THR A O 1
ATOM 3250 N N . SER A 1 448 ? 9.688 -12.641 14.477 1 93.81 448 SER A N 1
ATOM 3251 C CA . SER A 1 448 ? 10.898 -12.023 13.945 1 93.81 448 SER A CA 1
ATOM 3252 C C . SER A 1 448 ? 11.289 -10.789 14.75 1 93.81 448 SER A C 1
ATOM 3254 O O . SER A 1 448 ? 12.469 -10.57 15.039 1 93.81 448 SER A O 1
ATOM 3256 N N . LEU A 1 449 ? 10.32 -10.016 15.133 1 93.12 449 LEU A N 1
ATOM 3257 C CA . LEU A 1 449 ? 10.547 -8.805 15.914 1 93.12 449 LEU A CA 1
ATOM 3258 C C . LEU A 1 449 ? 11.148 -9.141 17.266 1 93.12 449 LEU A C 1
ATOM 3260 O O . LEU A 1 449 ? 12.109 -8.5 17.703 1 93.12 449 LEU A O 1
ATOM 3264 N N . VAL A 1 450 ? 10.633 -10.141 17.922 1 92.38 4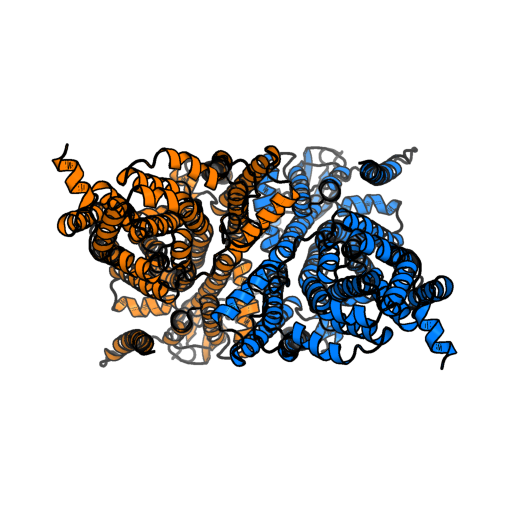50 VAL A N 1
ATOM 3265 C CA . VAL A 1 450 ? 11.102 -10.547 19.234 1 92.38 450 VAL A CA 1
ATOM 3266 C C . VAL A 1 450 ? 12.523 -11.078 19.141 1 92.38 450 VAL A C 1
ATOM 3268 O O . VAL A 1 450 ? 13.367 -10.789 19.984 1 92.38 450 VAL A O 1
ATOM 3271 N N . LEU A 1 451 ? 12.789 -11.812 18.125 1 92.56 451 LEU A N 1
ATOM 3272 C CA . LEU A 1 451 ? 14.117 -12.398 17.953 1 92.56 451 LEU A CA 1
ATOM 3273 C C . LEU A 1 451 ? 15.156 -11.305 17.703 1 92.56 451 LEU A C 1
ATOM 3275 O O . LEU A 1 451 ? 16.219 -11.305 18.312 1 92.56 451 LEU A O 1
ATOM 3279 N N . VAL A 1 452 ? 14.836 -10.391 16.797 1 93.19 452 VAL A N 1
ATOM 3280 C CA . VAL A 1 452 ? 15.812 -9.391 16.375 1 93.19 452 VAL A CA 1
ATOM 3281 C C . VAL A 1 452 ? 16.031 -8.383 17.5 1 93.19 452 VAL A C 1
ATOM 3283 O O . VAL A 1 452 ? 17.172 -7.973 17.766 1 93.19 452 VAL A O 1
ATOM 3286 N N . CYS A 1 453 ? 15.023 -7.961 18.188 1 91.62 453 CYS A N 1
ATOM 3287 C CA . CYS A 1 453 ? 15.141 -7.016 19.281 1 91.62 453 CYS A CA 1
ATOM 3288 C C . CYS A 1 453 ? 15.672 -7.703 20.547 1 91.62 453 CYS A C 1
ATOM 3290 O O . CYS A 1 453 ? 16.469 -7.125 21.281 1 91.62 453 CYS A O 1
ATOM 3292 N N . GLY A 1 454 ? 15.273 -8.914 20.797 1 92.12 454 GLY A N 1
ATOM 3293 C CA . GLY A 1 454 ? 15.711 -9.664 21.969 1 92.12 454 GLY A CA 1
ATOM 3294 C C . GLY A 1 454 ? 17.188 -9.969 21.953 1 92.12 454 GLY A C 1
ATOM 3295 O O . GLY A 1 454 ? 17.828 -9.992 23.016 1 92.12 454 GLY A O 1
ATOM 3296 N N . GLN A 1 455 ? 17.703 -10.18 20.844 1 92.38 455 GLN A N 1
ATOM 3297 C CA . GLN A 1 455 ? 19.125 -10.484 20.703 1 92.38 455 GLN A CA 1
ATOM 3298 C C . GLN A 1 455 ? 19.953 -9.203 20.609 1 92.38 455 GLN A C 1
ATOM 3300 O O . GLN A 1 455 ? 21.188 -9.25 20.562 1 92.38 455 GLN A O 1
ATOM 3305 N N . GLY A 1 456 ? 19.281 -8.031 20.531 1 91.38 456 GLY A N 1
ATOM 3306 C CA . GLY A 1 456 ? 19.969 -6.754 20.469 1 91.38 456 GLY A CA 1
ATOM 3307 C C . GLY A 1 456 ? 20.547 -6.449 19.094 1 91.38 456 GLY A C 1
ATOM 3308 O O . GLY A 1 456 ? 21.484 -5.656 18.969 1 91.38 456 GLY A O 1
ATOM 3309 N N . ILE A 1 457 ? 20.047 -7.18 18.141 1 91.81 457 ILE A N 1
ATOM 3310 C CA . ILE A 1 457 ? 20.547 -6.969 16.781 1 91.81 457 ILE A CA 1
ATOM 3311 C C . ILE A 1 457 ? 20.062 -5.617 16.25 1 91.81 457 ILE A C 1
ATOM 3313 O O . ILE A 1 457 ? 20.828 -4.871 15.648 1 91.81 457 ILE A O 1
ATOM 3317 N N . LEU A 1 458 ? 18.812 -5.344 16.453 1 92.25 458 LEU A N 1
ATOM 3318 C CA . LEU A 1 458 ? 18.188 -4.07 16.078 1 92.25 458 LEU A CA 1
ATOM 3319 C C . LEU A 1 458 ? 17.391 -3.494 17.234 1 92.25 458 LEU A C 1
ATOM 3321 O O . LEU A 1 458 ? 16.828 -4.238 18.047 1 92.25 458 LEU A O 1
ATOM 3325 N N . THR A 1 459 ? 17.406 -2.189 17.312 1 89.88 459 THR A N 1
ATOM 3326 C CA . THR A 1 459 ? 16.469 -1.524 18.219 1 89.88 459 THR A CA 1
ATOM 3327 C C . THR A 1 459 ? 15.055 -1.572 17.641 1 89.88 459 THR A C 1
ATOM 3329 O O . THR A 1 459 ? 14.867 -1.866 16.469 1 89.88 459 THR A O 1
ATOM 3332 N N . LEU A 1 460 ? 14.078 -1.318 18.422 1 89.56 460 LEU A N 1
ATOM 3333 C CA . LEU A 1 460 ? 12.688 -1.384 17.984 1 89.56 460 LEU A CA 1
ATOM 3334 C C . LEU A 1 460 ? 12.43 -0.415 16.844 1 89.56 460 LEU A C 1
ATOM 3336 O O . LEU A 1 460 ? 11.828 -0.787 15.828 1 89.56 460 LEU A O 1
ATOM 3340 N N . PRO A 1 461 ? 12.898 0.848 16.938 1 86.06 461 PRO A N 1
ATOM 3341 C CA . PRO A 1 461 ? 12.688 1.752 15.812 1 86.06 461 PRO A CA 1
ATOM 3342 C C . PRO A 1 461 ? 13.367 1.262 14.531 1 86.06 461 PRO A C 1
ATOM 3344 O O . PRO A 1 461 ? 12.781 1.354 13.445 1 86.06 461 PRO A O 1
ATOM 3347 N N . GLU A 1 462 ? 14.5 0.73 14.695 1 88.69 462 GLU A N 1
ATOM 3348 C CA . GLU A 1 462 ? 15.211 0.195 13.539 1 88.69 462 GLU A CA 1
ATOM 3349 C C . GLU A 1 462 ? 14.469 -0.99 12.93 1 88.69 462 GLU A C 1
ATOM 3351 O O . GLU A 1 462 ? 14.406 -1.131 11.703 1 88.69 462 GLU A O 1
ATOM 3356 N N . ALA A 1 463 ? 14.031 -1.806 13.828 1 92.44 463 ALA A N 1
ATOM 3357 C CA . ALA A 1 463 ? 13.312 -2.994 13.383 1 92.44 463 ALA A CA 1
ATOM 3358 C C . ALA A 1 463 ? 12.055 -2.611 12.609 1 92.44 463 ALA A C 1
ATOM 3360 O O . ALA A 1 463 ? 11.734 -3.213 11.578 1 92.44 463 ALA A O 1
ATOM 3361 N N . MET A 1 464 ? 11.375 -1.635 13.078 1 90 464 MET A N 1
ATOM 3362 C CA . MET A 1 464 ? 10.133 -1.215 12.43 1 90 464 MET A CA 1
ATOM 3363 C C . MET A 1 464 ? 10.422 -0.524 11.102 1 90 464 MET A C 1
ATOM 3365 O O . MET A 1 464 ? 9.648 -0.657 10.148 1 90 464 MET A O 1
ATOM 3369 N N . GLU A 1 465 ? 11.43 0.207 11.109 1 88.5 465 GLU A N 1
ATOM 3370 C CA . GLU A 1 465 ? 11.852 0.812 9.852 1 88.5 465 GLU A CA 1
ATOM 3371 C C . GLU A 1 465 ? 12.18 -0.253 8.805 1 88.5 465 GLU A C 1
ATOM 3373 O O . GLU A 1 465 ? 11.828 -0.115 7.637 1 88.5 465 GLU A O 1
ATOM 3378 N N . THR A 1 466 ? 12.898 -1.271 9.258 1 91.44 466 THR A N 1
ATOM 3379 C CA . THR A 1 466 ? 13.25 -2.379 8.375 1 91.44 466 THR A CA 1
ATOM 3380 C C . THR A 1 466 ? 11.992 -3.102 7.891 1 91.44 466 THR A C 1
ATOM 3382 O O . THR A 1 466 ? 11.906 -3.488 6.723 1 91.44 466 THR A O 1
ATOM 3385 N N . TRP A 1 467 ? 11.109 -3.277 8.82 1 92.69 467 TRP A N 1
ATOM 3386 C CA . TRP A 1 467 ? 9.844 -3.908 8.484 1 92.69 467 TRP A CA 1
ATOM 3387 C C . TRP A 1 467 ? 9.109 -3.125 7.398 1 92.69 467 TRP A C 1
ATOM 3389 O O . TRP A 1 467 ? 8.57 -3.713 6.461 1 92.69 467 TRP A O 1
ATOM 3399 N N . MET A 1 468 ? 9.125 -1.87 7.438 1 90.69 468 MET A N 1
ATOM 3400 C CA . MET A 1 468 ? 8.492 -1.004 6.449 1 90.69 468 MET A CA 1
ATOM 3401 C C . MET A 1 468 ? 9.203 -1.101 5.102 1 90.69 468 MET A C 1
ATOM 3403 O O . MET A 1 468 ? 8.555 -1.115 4.055 1 90.69 468 MET A O 1
ATOM 3407 N N . GLU A 1 469 ? 10.469 -1.117 5.164 1 91.06 469 GLU A N 1
ATOM 3408 C CA . GLU A 1 469 ? 11.234 -1.27 3.934 1 91.06 469 GLU A CA 1
ATOM 3409 C C . GLU A 1 469 ? 10.891 -2.576 3.225 1 91.06 469 GLU A C 1
ATOM 3411 O O . GLU A 1 469 ? 10.82 -2.621 1.995 1 91.06 469 GLU A O 1
ATOM 3416 N N . GLY A 1 470 ? 10.75 -3.629 4.043 1 91 470 GLY A N 1
ATOM 3417 C CA . GLY A 1 470 ? 10.32 -4.895 3.473 1 91 470 GLY A CA 1
ATOM 3418 C C . GLY A 1 470 ? 8.953 -4.812 2.816 1 91 470 GLY A C 1
ATOM 3419 O O . GLY A 1 470 ? 8.727 -5.422 1.769 1 91 470 GLY A O 1
ATOM 3420 N N . MET A 1 471 ? 8.039 -4.078 3.379 1 92.25 471 MET A N 1
ATOM 3421 C CA . MET A 1 471 ? 6.707 -3.893 2.814 1 92.25 471 MET A CA 1
ATOM 3422 C C . MET A 1 471 ? 6.773 -3.117 1.504 1 92.25 471 MET A C 1
ATOM 3424 O O . MET A 1 471 ? 6 -3.377 0.582 1 92.25 471 MET A O 1
ATOM 3428 N N . LYS A 1 472 ? 7.652 -2.168 1.452 1 91.69 472 LYS A N 1
ATOM 3429 C CA . LYS A 1 472 ? 7.809 -1.363 0.244 1 91.69 472 LYS A CA 1
ATOM 3430 C C . LYS A 1 472 ? 8.188 -2.234 -0.951 1 91.69 472 LYS A C 1
ATOM 3432 O O . LYS A 1 472 ? 7.789 -1.951 -2.082 1 91.69 472 LYS A O 1
ATOM 3437 N N . GLU A 1 473 ? 8.859 -3.34 -0.676 1 86.62 473 GLU A N 1
ATOM 3438 C CA . GLU A 1 473 ? 9.344 -4.203 -1.745 1 86.62 473 GLU A CA 1
ATOM 3439 C C . GLU A 1 473 ? 8.203 -4.961 -2.41 1 86.62 473 GLU A C 1
ATOM 3441 O O . GLU A 1 473 ? 8.312 -5.375 -3.566 1 86.62 473 GLU A O 1
ATOM 3446 N N . VAL A 1 474 ? 7.152 -5.121 -1.726 1 89.69 474 VAL A N 1
ATOM 3447 C CA . VAL A 1 474 ? 6.062 -5.906 -2.297 1 89.69 474 VAL A CA 1
ATOM 3448 C C . VAL A 1 474 ? 4.969 -4.973 -2.816 1 89.69 474 VAL A C 1
ATOM 3450 O O . VAL A 1 474 ? 3.926 -5.434 -3.287 1 89.69 474 VAL A O 1
ATOM 3453 N N . LEU A 1 475 ? 5.191 -3.729 -2.84 1 91.25 475 LEU A N 1
ATOM 3454 C CA . LEU A 1 475 ? 4.18 -2.756 -3.24 1 91.25 475 LEU A CA 1
ATOM 3455 C C . LEU A 1 475 ? 3.857 -2.891 -4.727 1 91.25 475 LEU A C 1
ATOM 3457 O O . LEU A 1 475 ? 2.686 -2.932 -5.109 1 91.25 475 LEU A O 1
ATOM 3461 N N . GLU A 1 476 ? 4.836 -2.975 -5.578 1 89.56 476 GLU A N 1
ATOM 3462 C CA . GLU A 1 476 ? 4.613 -3.008 -7.02 1 89.56 476 GLU A CA 1
ATOM 3463 C C . GLU A 1 476 ? 3.793 -4.23 -7.422 1 89.56 476 GLU A C 1
ATOM 3465 O O . GLU A 1 476 ? 2.777 -4.105 -8.109 1 89.56 476 GLU A O 1
ATOM 3470 N N . PRO A 1 477 ? 4.191 -5.449 -6.953 1 88.88 477 PRO A N 1
ATOM 3471 C CA . PRO A 1 477 ? 3.355 -6.609 -7.27 1 88.88 477 PRO A CA 1
ATOM 3472 C C . PRO A 1 477 ? 1.92 -6.457 -6.77 1 88.88 477 PRO A C 1
ATOM 3474 O O . PRO A 1 477 ? 0.987 -6.965 -7.398 1 88.88 477 PRO A O 1
ATOM 3477 N N . GLN A 1 478 ? 1.749 -5.836 -5.703 1 90.75 478 GLN A N 1
ATOM 3478 C CA . GLN A 1 478 ? 0.409 -5.645 -5.16 1 90.75 478 GLN A CA 1
ATOM 3479 C C . GLN A 1 478 ? -0.417 -4.719 -6.047 1 90.75 478 GLN A C 1
ATOM 3481 O O . GLN A 1 478 ? -1.619 -4.93 -6.223 1 90.75 478 GLN A O 1
ATOM 3486 N N . PHE A 1 479 ? 0.159 -3.727 -6.551 1 90.81 479 PHE A N 1
ATOM 3487 C CA . PHE A 1 479 ? -0.572 -2.842 -7.449 1 90.81 479 PHE A CA 1
ATOM 3488 C C . PHE A 1 479 ? -0.918 -3.557 -8.75 1 90.81 479 PHE A C 1
ATOM 3490 O O . PHE A 1 479 ? -1.965 -3.297 -9.344 1 90.81 479 PHE A O 1
ATOM 3497 N N . VAL A 1 480 ? -0.02 -4.426 -9.211 1 90.62 480 VAL A N 1
ATOM 3498 C CA . VAL A 1 480 ? -0.325 -5.25 -10.375 1 90.62 480 VAL A CA 1
ATOM 3499 C C . VAL A 1 480 ? -1.551 -6.113 -10.086 1 90.62 480 VAL A C 1
ATOM 3501 O O . VAL A 1 480 ? -2.43 -6.258 -10.938 1 90.62 480 VAL A O 1
ATOM 3504 N N . LEU A 1 481 ? -1.561 -6.629 -8.922 1 89.88 481 LEU A N 1
ATOM 3505 C CA . LEU A 1 481 ? -2.684 -7.465 -8.508 1 89.88 481 LEU A CA 1
ATOM 3506 C C . LEU A 1 481 ? -3.982 -6.664 -8.5 1 89.88 481 LEU A C 1
ATOM 3508 O O . LEU A 1 481 ? -5.004 -7.133 -9.008 1 89.88 481 LEU A O 1
ATOM 3512 N N . VAL A 1 482 ? -3.955 -5.477 -7.926 1 91 482 VAL A N 1
ATOM 3513 C CA . VAL A 1 482 ? -5.145 -4.641 -7.84 1 91 482 VAL A CA 1
ATOM 3514 C C . VAL A 1 482 ? -5.633 -4.289 -9.242 1 91 482 VAL A C 1
ATOM 3516 O O . VAL A 1 482 ? -6.836 -4.336 -9.516 1 91 482 VAL A O 1
ATOM 3519 N N . LEU A 1 483 ? -4.777 -3.91 -10.117 1 92 483 LEU A N 1
ATOM 3520 C CA . LEU A 1 483 ? -5.156 -3.582 -11.484 1 92 483 LEU A CA 1
ATOM 3521 C C . LEU A 1 483 ? -5.676 -4.812 -12.219 1 92 483 LEU A C 1
ATOM 3523 O O . LEU A 1 483 ? -6.566 -4.711 -13.07 1 92 483 LEU A O 1
ATOM 3527 N N . ALA A 1 484 ? -5.102 -5.957 -11.883 1 89.94 484 ALA A N 1
ATOM 3528 C CA . ALA A 1 484 ? -5.602 -7.203 -12.461 1 89.94 484 ALA A CA 1
ATOM 3529 C C . ALA A 1 484 ? -7.043 -7.469 -12.039 1 89.94 484 ALA A C 1
ATOM 3531 O O . ALA A 1 484 ? -7.855 -7.945 -12.836 1 89.94 484 ALA A O 1
ATOM 3532 N N . TRP A 1 485 ? -7.336 -7.238 -10.766 1 89.44 485 TRP A N 1
ATOM 3533 C CA . TRP A 1 485 ? -8.711 -7.359 -10.273 1 89.44 485 TRP A CA 1
ATOM 3534 C C . TRP A 1 485 ? -9.641 -6.414 -11.023 1 89.44 485 TRP A C 1
ATOM 3536 O O . TRP A 1 485 ? -10.758 -6.789 -11.383 1 89.44 485 TRP A O 1
ATOM 3546 N N . ALA A 1 486 ? -9.148 -5.207 -11.219 1 91.5 486 ALA A N 1
ATOM 3547 C CA . ALA A 1 486 ? -9.938 -4.223 -11.969 1 91.5 486 ALA A CA 1
ATOM 3548 C C . ALA A 1 486 ? -10.172 -4.688 -13.398 1 91.5 486 ALA A C 1
ATOM 3550 O O . ALA A 1 486 ? -11.281 -4.547 -13.93 1 91.5 486 ALA A O 1
ATOM 3551 N N . LEU A 1 487 ? -9.164 -5.176 -14 1 91.31 487 LEU A N 1
ATOM 3552 C CA . LEU A 1 487 ? -9.305 -5.699 -15.352 1 91.31 487 LEU A CA 1
ATOM 3553 C C . LEU A 1 487 ? -10.297 -6.852 -15.391 1 91.31 487 LEU A C 1
ATOM 3555 O O . LEU A 1 487 ? -11.102 -6.949 -16.328 1 91.31 487 LEU A O 1
ATOM 3559 N N . GLY A 1 488 ? -10.211 -7.754 -14.461 1 87 488 GLY A N 1
ATOM 3560 C CA . GLY A 1 488 ? -11.156 -8.852 -14.375 1 87 488 GLY A CA 1
ATOM 3561 C C . GLY A 1 488 ? -12.602 -8.391 -14.32 1 87 488 GLY A C 1
ATOM 3562 O O . GLY A 1 488 ? -13.469 -8.977 -14.977 1 87 488 GLY A O 1
ATOM 3563 N N . GLN A 1 489 ? -12.789 -7.352 -13.57 1 85.75 489 GLN A N 1
ATOM 3564 C CA . GLN A 1 489 ? -14.141 -6.824 -13.438 1 85.75 489 GLN A CA 1
ATOM 3565 C C . GLN A 1 489 ? -14.625 -6.207 -14.75 1 85.75 489 GLN A C 1
ATOM 3567 O O . GLN A 1 489 ? -15.789 -6.371 -15.133 1 85.75 489 GLN A O 1
ATOM 3572 N N . VAL A 1 490 ? -13.742 -5.469 -15.375 1 88.38 490 VAL A N 1
ATOM 3573 C CA . VAL A 1 490 ? -14.141 -4.828 -16.625 1 88.38 490 VAL A CA 1
ATOM 3574 C C . VAL A 1 490 ? -14.414 -5.891 -17.688 1 88.38 490 VAL A C 1
ATOM 3576 O O . VAL A 1 490 ? -15.359 -5.773 -18.469 1 88.38 490 VAL A O 1
ATOM 3579 N N . VAL A 1 491 ? -13.641 -6.875 -17.75 1 84.69 491 VAL A N 1
ATOM 3580 C CA . VAL A 1 491 ? -13.812 -7.973 -18.688 1 84.69 491 VAL A CA 1
ATOM 3581 C C . VAL A 1 491 ? -15.141 -8.688 -18.422 1 84.69 491 VAL A C 1
ATOM 3583 O O . VAL A 1 491 ? -15.828 -9.102 -19.344 1 84.69 491 VAL A O 1
ATOM 3586 N N . LYS A 1 492 ? -15.422 -8.852 -17.156 1 81.06 492 LYS A N 1
ATOM 3587 C CA . LYS A 1 492 ? -16.703 -9.438 -16.781 1 81.06 492 LYS A CA 1
ATOM 3588 C C . LYS A 1 492 ? -17.859 -8.555 -17.234 1 81.06 492 LYS A C 1
ATOM 3590 O O . LYS A 1 492 ? -18.875 -9.055 -17.734 1 81.06 492 LYS A O 1
ATOM 3595 N N . ASP A 1 493 ? -17.656 -7.266 -17.078 1 80.06 493 ASP A N 1
ATOM 3596 C CA . ASP A 1 493 ? -18.719 -6.32 -17.422 1 80.06 493 ASP A CA 1
ATOM 3597 C C . ASP A 1 493 ? -18.969 -6.289 -18.922 1 80.06 493 ASP A C 1
ATOM 3599 O O . ASP A 1 493 ? -20.094 -6.086 -19.359 1 80.06 493 ASP A O 1
ATOM 3603 N N . VAL A 1 494 ? -17.906 -6.488 -19.672 1 80.12 494 VAL A N 1
ATOM 3604 C CA . VAL A 1 494 ? -18.078 -6.445 -21.125 1 80.12 494 VAL A CA 1
ATOM 3605 C C . VAL A 1 494 ? -18.391 -7.844 -21.641 1 80.12 494 VAL A C 1
ATOM 3607 O O . VAL A 1 494 ? -18.578 -8.039 -22.844 1 80.12 494 VAL A O 1
ATOM 3610 N N . GLN A 1 495 ? -18.359 -8.859 -20.797 1 77.44 495 GLN A N 1
ATOM 3611 C CA . GLN A 1 495 ? -18.812 -10.219 -21.062 1 77.44 495 GLN A CA 1
ATOM 3612 C C . GLN A 1 495 ? -17.922 -10.906 -22.109 1 77.44 495 GLN A C 1
ATOM 3614 O O . GLN A 1 495 ? -18.438 -11.516 -23.047 1 77.44 495 GLN A O 1
ATOM 3619 N N . THR A 1 496 ? -16.719 -10.766 -21.938 1 76.62 496 THR A N 1
ATOM 3620 C CA . THR A 1 496 ? -15.742 -11.359 -22.844 1 76.62 496 THR A CA 1
ATOM 3621 C C . THR A 1 496 ? -15.805 -12.883 -22.766 1 76.62 496 THR A C 1
ATOM 3623 O O . THR A 1 496 ? -15.727 -13.555 -23.797 1 76.62 496 THR A O 1
ATOM 3626 N N . ALA A 1 497 ? -15.93 -13.438 -21.609 1 72.06 497 ALA A N 1
ATOM 3627 C CA . ALA A 1 497 ? -15.945 -14.883 -21.422 1 72.06 497 ALA A CA 1
ATOM 3628 C C . ALA A 1 497 ? -17.141 -15.508 -22.141 1 72.06 497 ALA A C 1
ATOM 3630 O O . ALA A 1 497 ? -17.031 -16.594 -22.703 1 72.06 497 ALA A O 1
ATOM 3631 N N . GLU A 1 498 ? -18.188 -14.867 -22 1 67.81 498 GLU A N 1
ATOM 3632 C CA . GLU A 1 498 ? -19.391 -15.352 -22.672 1 67.81 498 GLU A CA 1
ATOM 3633 C C . GLU A 1 498 ? -19.219 -15.367 -24.188 1 67.81 498 GLU A C 1
ATOM 3635 O O . GLU A 1 498 ? -19.641 -16.312 -24.859 1 67.81 498 GLU A O 1
ATOM 3640 N N . TYR A 1 499 ? -18.594 -14.359 -24.656 1 71.38 499 TYR A N 1
ATOM 3641 C CA . TYR A 1 499 ? -18.344 -14.289 -26.094 1 71.38 499 TYR A CA 1
ATOM 3642 C C . TYR A 1 499 ? -17.391 -15.391 -26.531 1 71.38 499 TYR A C 1
ATOM 3644 O O . TYR A 1 499 ? -17.656 -16.094 -27.5 1 71.38 499 TYR A O 1
ATOM 3652 N N . LEU A 1 500 ? -16.375 -15.555 -25.812 1 70.38 500 LEU A N 1
ATOM 3653 C CA . LEU A 1 500 ? -15.359 -16.531 -26.188 1 70.38 500 LEU A CA 1
ATOM 3654 C C . LEU A 1 500 ? -15.891 -17.953 -26.078 1 70.38 500 LEU A C 1
ATOM 3656 O O . LEU A 1 500 ? -15.547 -18.812 -26.891 1 70.38 500 LEU A O 1
ATOM 3660 N N . SER A 1 501 ? -16.609 -18.25 -25.047 1 67.06 501 SER A N 1
ATOM 3661 C CA . SER A 1 501 ? -17.188 -19.594 -24.891 1 67.06 501 SER A CA 1
ATOM 3662 C C . SER A 1 501 ? -18.094 -19.938 -26.062 1 67.06 501 SER A C 1
ATOM 3664 O O . SER A 1 501 ? -18.125 -21.094 -26.5 1 67.06 501 SER A O 1
ATOM 3666 N N . GLY A 1 502 ? -18.797 -18.969 -26.438 1 63.25 502 GLY A N 1
ATOM 3667 C CA . GLY A 1 502 ? -19.656 -19.188 -27.594 1 63.25 502 GLY A CA 1
ATOM 3668 C C . GLY A 1 502 ? -18.891 -19.375 -28.875 1 63.25 502 GLY A C 1
ATOM 3669 O O . GLY A 1 502 ? -19.234 -20.234 -29.703 1 63.25 502 GLY A O 1
ATOM 3670 N N . ALA A 1 503 ? -17.859 -18.656 -28.984 1 62.31 503 ALA A N 1
ATOM 3671 C CA . ALA A 1 503 ? -17.047 -18.688 -30.203 1 62.31 503 ALA A CA 1
ATOM 3672 C C . ALA A 1 503 ? -16.203 -19.953 -30.281 1 62.31 503 ALA A C 1
ATOM 3674 O O . ALA A 1 503 ? -15.938 -20.469 -31.375 1 62.31 503 ALA A O 1
ATOM 3675 N N . LEU A 1 504 ? -15.75 -20.453 -29.125 1 62.34 504 LEU A N 1
ATOM 3676 C CA . LEU A 1 504 ? -14.836 -21.594 -29.078 1 62.34 504 LEU A CA 1
ATOM 3677 C C . LEU A 1 504 ? -15.602 -22.906 -29.031 1 62.34 504 LEU A C 1
ATOM 3679 O O . LEU A 1 504 ? -15.047 -23.969 -29.344 1 62.34 504 LEU A O 1
ATOM 3683 N N . GLU A 1 505 ? -16.703 -22.906 -28.516 1 55.97 505 GLU A N 1
ATOM 3684 C CA . GLU A 1 505 ? -17.484 -24.141 -28.469 1 55.97 505 GLU A CA 1
ATOM 3685 C C . GLU A 1 505 ? -17.422 -24.875 -29.797 1 55.97 505 GLU A C 1
ATOM 3687 O O . GLU A 1 505 ? -17.406 -26.109 -29.844 1 55.97 505 GLU A O 1
ATOM 3692 N N . THR A 1 506 ? -17.266 -24.141 -30.781 1 54.84 506 THR A N 1
ATOM 3693 C CA . THR A 1 506 ? -17.328 -24.828 -32.062 1 54.84 506 THR A CA 1
ATOM 3694 C C . THR A 1 506 ? -15.914 -25.125 -32.562 1 54.84 506 THR A C 1
ATOM 3696 O O . THR A 1 506 ? -15.742 -25.938 -33.5 1 54.84 506 THR A O 1
ATOM 3699 N N . GLY A 1 507 ? -14.93 -24.703 -31.938 1 59.53 507 GLY A N 1
ATOM 3700 C CA . GLY A 1 507 ? -13.648 -24.812 -32.625 1 59.53 507 GLY A CA 1
ATOM 3701 C C . GLY A 1 507 ? -12.586 -25.5 -31.781 1 59.53 507 GLY A C 1
ATOM 3702 O O . GLY A 1 507 ? -12.031 -26.516 -32.188 1 59.53 507 GLY A O 1
ATOM 3703 N N . ILE A 1 508 ? -12.297 -25.062 -30.656 1 66.12 508 ILE A N 1
ATOM 3704 C CA . ILE A 1 508 ? -11.164 -25.578 -29.891 1 66.12 508 ILE A CA 1
ATOM 3705 C C . ILE A 1 508 ? -11.656 -26.562 -28.828 1 66.12 508 ILE A C 1
ATOM 3707 O O . ILE A 1 508 ? -12.516 -26.219 -28 1 66.12 508 ILE A O 1
ATOM 3711 N N . PRO A 1 509 ? -11.148 -27.812 -29.047 1 77.75 509 PRO A N 1
ATOM 3712 C CA . PRO A 1 509 ? -11.531 -28.75 -27.984 1 77.75 509 PRO A CA 1
ATOM 3713 C C . PRO A 1 509 ? -11.094 -28.281 -26.594 1 77.75 509 PRO A C 1
ATOM 3715 O O . PRO A 1 509 ? -9.977 -27.781 -26.438 1 77.75 509 PRO A O 1
ATOM 3718 N N . PRO A 1 510 ? -11.93 -28.344 -25.656 1 81.44 510 PRO A N 1
ATOM 3719 C CA . PRO A 1 510 ? -11.648 -27.859 -24.312 1 81.44 510 PRO A CA 1
ATOM 3720 C C . PRO A 1 510 ? -10.367 -28.469 -23.719 1 81.44 510 PRO A C 1
ATOM 3722 O O . PRO A 1 510 ? -9.688 -27.812 -22.922 1 81.44 510 PRO A O 1
ATOM 3725 N N . TYR A 1 511 ? -10 -29.656 -24.188 1 86.5 511 TYR A N 1
ATOM 3726 C CA . TYR A 1 511 ? -8.844 -30.328 -23.594 1 86.5 511 TYR A CA 1
ATOM 3727 C C . TYR A 1 511 ? -7.547 -29.641 -24 1 86.5 511 TYR A C 1
ATOM 3729 O O . TYR A 1 511 ? -6.5 -29.859 -23.391 1 86.5 511 TYR A O 1
ATOM 3737 N N . MET A 1 512 ? -7.57 -28.75 -25 1 88.81 512 MET A N 1
ATOM 3738 C CA . MET A 1 512 ? -6.379 -28.078 -25.5 1 88.81 512 MET A CA 1
ATOM 3739 C C . MET A 1 512 ? -6.176 -26.75 -24.766 1 88.81 512 MET A C 1
ATOM 3741 O O . MET A 1 512 ? -5.109 -26.141 -24.875 1 88.81 512 MET A O 1
ATOM 3745 N N . LEU A 1 513 ? -7.129 -26.406 -24 1 89.44 513 LEU A N 1
ATOM 3746 C CA . LEU A 1 513 ? -7.086 -25.094 -23.359 1 89.44 513 LEU A CA 1
ATOM 3747 C C . LEU A 1 513 ? -5.875 -24.984 -22.438 1 89.44 513 LEU A C 1
ATOM 3749 O O . LEU A 1 513 ? -5.16 -23.969 -22.469 1 89.44 513 LEU A O 1
ATOM 3753 N N . PRO A 1 514 ? -5.566 -25.984 -21.625 1 94 514 PRO A N 1
ATOM 3754 C CA . PRO A 1 514 ? -4.387 -25.875 -20.766 1 94 514 PRO A CA 1
ATOM 3755 C C . PRO A 1 514 ? -3.096 -25.672 -21.547 1 94 514 PRO A C 1
ATOM 3757 O O . PRO A 1 514 ? -2.248 -24.859 -21.156 1 94 514 PRO A O 1
ATOM 3760 N N . ALA A 1 515 ? -2.971 -26.391 -22.594 1 93.62 515 ALA A N 1
ATOM 3761 C CA . ALA A 1 515 ? -1.778 -26.266 -23.438 1 93.62 515 ALA A CA 1
ATOM 3762 C C . ALA A 1 515 ? -1.681 -24.859 -24.031 1 93.62 515 ALA A C 1
ATOM 3764 O O . ALA A 1 515 ? -0.595 -24.281 -24.094 1 93.62 515 ALA A O 1
ATOM 3765 N N . LEU A 1 516 ? -2.781 -24.406 -24.469 1 89.12 516 LEU A N 1
ATOM 3766 C CA . LEU A 1 516 ? -2.818 -23.062 -25.062 1 89.12 516 LEU A CA 1
ATOM 3767 C C . LEU A 1 516 ? -2.5 -22 -24.016 1 89.12 516 LEU A C 1
ATOM 3769 O O . LEU A 1 516 ? -1.817 -21.016 -24.312 1 89.12 516 LEU A O 1
ATOM 3773 N N . ILE A 1 517 ? -3.033 -22.172 -22.875 1 93.06 517 ILE A N 1
ATOM 3774 C CA . ILE A 1 517 ? -2.762 -21.25 -21.766 1 93.06 517 ILE A CA 1
ATOM 3775 C C . ILE A 1 517 ? -1.264 -21.234 -21.484 1 93.06 517 ILE A C 1
ATOM 3777 O O . ILE A 1 517 ? -0.674 -20.156 -21.328 1 93.06 517 ILE A O 1
ATOM 3781 N N . SER A 1 518 ? -0.673 -22.359 -21.375 1 96.06 518 SER A N 1
ATOM 3782 C CA . SER A 1 518 ? 0.755 -22.453 -21.094 1 96.06 518 SER A CA 1
ATOM 3783 C C . SER A 1 518 ? 1.578 -21.734 -22.156 1 96.06 518 SER A C 1
ATOM 3785 O O . SER A 1 518 ? 2.49 -20.969 -21.844 1 96.06 518 SER A O 1
ATOM 3787 N N . ALA A 1 519 ? 1.259 -21.984 -23.344 1 92.69 519 ALA A N 1
ATOM 3788 C CA . ALA A 1 519 ? 1.978 -21.359 -24.453 1 92.69 519 ALA A CA 1
ATOM 3789 C C . ALA A 1 519 ? 1.836 -19.828 -24.406 1 92.69 519 ALA A C 1
ATOM 3791 O O . ALA A 1 519 ? 2.807 -19.109 -24.625 1 92.69 519 ALA A O 1
ATOM 3792 N N . LEU A 1 520 ? 0.648 -19.438 -24.156 1 88.69 520 LEU A N 1
ATOM 3793 C CA . LEU A 1 520 ? 0.388 -18 -24.062 1 88.69 520 LEU A CA 1
ATOM 3794 C C . LEU A 1 520 ? 1.189 -17.375 -22.922 1 88.69 520 LEU A C 1
ATOM 3796 O O . LEU A 1 520 ? 1.764 -16.297 -23.094 1 88.69 520 LEU A O 1
ATOM 3800 N N . CYS A 1 521 ? 1.223 -17.969 -21.828 1 94.31 521 CYS A N 1
ATOM 3801 C CA . CYS A 1 521 ? 1.953 -17.469 -20.672 1 94.31 521 CYS A CA 1
ATOM 3802 C C . CYS A 1 521 ? 3.451 -17.422 -20.953 1 94.31 521 CYS A C 1
ATOM 3804 O O . CYS A 1 521 ? 4.145 -16.516 -20.5 1 94.31 521 CYS A O 1
ATOM 3806 N N . TYR A 1 522 ? 3.977 -18.453 -21.719 1 94.81 522 TYR A N 1
ATOM 3807 C CA . TYR A 1 522 ? 5.387 -18.453 -22.094 1 94.81 522 TYR A CA 1
ATOM 3808 C C . TYR A 1 522 ? 5.727 -17.203 -22.906 1 94.81 522 TYR A C 1
ATOM 3810 O O . TYR A 1 522 ? 6.711 -16.516 -22.609 1 94.81 522 TYR A O 1
ATOM 3818 N N . VAL A 1 523 ? 4.914 -16.891 -23.766 1 89 523 VAL A N 1
ATOM 3819 C CA . VAL A 1 523 ? 5.172 -15.805 -24.688 1 89 523 VAL A CA 1
ATOM 3820 C C . VAL A 1 523 ? 5.082 -14.469 -23.953 1 89 523 VAL A C 1
ATOM 3822 O O . VAL A 1 523 ? 5.973 -13.625 -24.062 1 89 523 VAL A O 1
ATOM 3825 N N . ILE A 1 524 ? 4.047 -14.297 -23.203 1 87.12 524 ILE A N 1
ATOM 3826 C CA . ILE A 1 524 ? 3.814 -13.023 -22.516 1 87.12 524 ILE A CA 1
ATOM 3827 C C . ILE A 1 524 ? 4.902 -12.797 -21.469 1 87.12 524 ILE A C 1
ATOM 3829 O O . ILE A 1 524 ? 5.473 -11.703 -21.391 1 87.12 524 ILE A O 1
ATOM 3833 N N . SER A 1 525 ? 5.172 -13.781 -20.703 1 93.25 525 SER A N 1
ATOM 3834 C CA . SER A 1 525 ? 6.145 -13.625 -19.625 1 93.25 525 SER A CA 1
ATOM 3835 C C . SER A 1 525 ? 7.543 -13.375 -20.172 1 93.25 525 SER A C 1
ATOM 3837 O O . SER A 1 525 ? 8.328 -12.641 -19.578 1 93.25 525 SER A O 1
ATOM 3839 N N . TYR A 1 526 ? 7.887 -14.008 -21.25 1 90.94 526 TYR A N 1
ATOM 3840 C CA . TYR A 1 526 ? 9.188 -13.781 -21.875 1 90.94 526 TYR A CA 1
ATOM 3841 C C . TYR A 1 526 ? 9.297 -12.359 -22.406 1 90.94 526 TYR A C 1
ATOM 3843 O O . TYR A 1 526 ? 10.344 -11.719 -22.266 1 90.94 526 TYR A O 1
ATOM 3851 N N . ALA A 1 527 ? 8.289 -11.906 -22.969 1 83.81 527 ALA A N 1
ATOM 3852 C CA . ALA A 1 527 ? 8.289 -10.594 -23.594 1 83.81 527 ALA A CA 1
ATOM 3853 C C . ALA A 1 527 ? 8.328 -9.477 -22.547 1 83.81 527 ALA A C 1
ATOM 3855 O O . ALA A 1 527 ? 9.031 -8.484 -22.734 1 83.81 527 ALA A O 1
ATOM 3856 N N . CYS A 1 528 ? 7.617 -9.602 -21.484 1 82.69 528 CYS A N 1
ATOM 3857 C CA . CYS A 1 528 ? 7.516 -8.508 -20.531 1 82.69 528 CYS A CA 1
ATOM 3858 C C . CYS A 1 528 ? 8.445 -8.734 -19.344 1 82.69 528 CYS A C 1
ATOM 3860 O O . CYS A 1 528 ? 8.734 -7.805 -18.578 1 82.69 528 CYS A O 1
ATOM 3862 N N . GLY A 1 529 ? 8.93 -9.945 -19.266 1 84.56 529 GLY A N 1
ATOM 3863 C CA . GLY A 1 529 ? 9.836 -10.25 -18.172 1 84.56 529 GLY A CA 1
ATOM 3864 C C . GLY A 1 529 ? 9.18 -10.164 -16.812 1 84.56 529 GLY A C 1
ATOM 3865 O O . GLY A 1 529 ? 9.82 -9.766 -15.836 1 84.56 529 GLY A O 1
ATOM 3866 N N . SER A 1 530 ? 7.859 -10.422 -16.75 1 88.12 530 SER A N 1
ATOM 3867 C CA . SER A 1 530 ? 7.129 -10.305 -15.484 1 88.12 530 SER A CA 1
ATOM 3868 C C . SER A 1 530 ? 6.145 -11.461 -15.305 1 88.12 530 SER A C 1
ATOM 3870 O O . SER A 1 530 ? 5.227 -11.633 -16.109 1 88.12 530 SER A O 1
ATOM 3872 N N . THR A 1 531 ? 6.379 -12.227 -14.242 1 93.94 531 THR A N 1
ATOM 3873 C CA . THR A 1 531 ? 5.496 -13.344 -13.922 1 93.94 531 THR A CA 1
ATOM 3874 C C . THR A 1 531 ? 4.152 -12.836 -13.406 1 93.94 531 THR A C 1
ATOM 3876 O O . THR A 1 531 ? 3.098 -13.281 -13.867 1 93.94 531 THR A O 1
ATOM 3879 N N . PHE A 1 532 ? 4.145 -11.945 -12.523 1 90.88 532 PHE A N 1
ATOM 3880 C CA . PHE A 1 532 ? 2.918 -11.445 -11.906 1 90.88 532 PHE A CA 1
ATOM 3881 C C . PHE A 1 532 ? 2.094 -10.648 -12.906 1 90.88 532 PHE A C 1
ATOM 3883 O O . PHE A 1 532 ? 0.862 -10.688 -12.875 1 90.88 532 PHE A O 1
ATOM 3890 N N . GLY A 1 533 ? 2.816 -9.922 -13.734 1 89.94 533 GLY A N 1
ATOM 3891 C CA . GLY A 1 533 ? 2.125 -9.242 -14.812 1 89.94 533 GLY A CA 1
ATOM 3892 C C . GLY A 1 533 ? 1.407 -10.18 -15.758 1 89.94 533 GLY A C 1
ATOM 3893 O O . GLY A 1 533 ? 0.258 -9.938 -16.125 1 89.94 533 GLY A O 1
ATOM 3894 N N . THR A 1 534 ? 2.084 -11.242 -16.047 1 92.44 534 THR A N 1
ATOM 3895 C CA . THR A 1 534 ? 1.494 -12.242 -16.922 1 92.44 534 THR A CA 1
ATOM 3896 C C . THR A 1 534 ? 0.261 -12.867 -16.281 1 92.44 534 THR A C 1
ATOM 3898 O O . THR A 1 534 ? -0.789 -12.984 -16.922 1 92.44 534 THR A O 1
ATOM 3901 N N . MET A 1 535 ? 0.366 -13.234 -15.047 1 95.31 535 MET A N 1
ATOM 3902 C CA . MET A 1 535 ? -0.772 -13.789 -14.32 1 95.31 535 MET A CA 1
ATOM 3903 C C . MET A 1 535 ? -1.937 -12.805 -14.297 1 95.31 535 MET A C 1
ATOM 3905 O O . MET A 1 535 ? -3.09 -13.195 -14.492 1 95.31 535 MET A O 1
ATOM 3909 N N . GLY A 1 536 ? -1.616 -11.562 -14.086 1 91.06 536 GLY A N 1
ATOM 3910 C CA . GLY A 1 536 ? -2.633 -10.523 -14.008 1 91.06 536 GLY A CA 1
ATOM 3911 C C . GLY A 1 536 ? -3.393 -10.328 -15.305 1 91.06 536 GLY A C 1
ATOM 3912 O O . GLY A 1 536 ? -4.578 -9.992 -15.289 1 91.06 536 GLY A O 1
ATOM 3913 N N . ILE A 1 537 ? -2.781 -10.594 -16.375 1 87.88 537 ILE A N 1
ATOM 3914 C CA . ILE A 1 537 ? -3.379 -10.414 -17.688 1 87.88 537 ILE A CA 1
ATOM 3915 C C . ILE A 1 537 ? -4.18 -11.656 -18.078 1 87.88 537 ILE A C 1
ATOM 3917 O O . ILE A 1 537 ? -5.285 -11.547 -18.609 1 87.88 537 ILE A O 1
ATOM 3921 N N . VAL A 1 538 ? -3.721 -12.797 -17.688 1 91 538 VAL A N 1
ATOM 3922 C CA . VAL A 1 538 ? -4.25 -14.039 -18.25 1 91 538 VAL A CA 1
ATOM 3923 C C . VAL A 1 538 ? -5.379 -14.562 -17.375 1 91 538 VAL A C 1
ATOM 3925 O O . VAL A 1 538 ? -6.355 -15.125 -17.875 1 91 538 VAL A O 1
ATOM 3928 N N . PHE A 1 539 ? -5.34 -14.406 -16.094 1 93 539 PHE A N 1
ATOM 3929 C CA . PHE A 1 539 ? -6.324 -14.969 -15.18 1 93 539 PHE A CA 1
ATOM 3930 C C . PHE A 1 539 ? -7.719 -14.445 -15.492 1 93 539 PHE A C 1
ATOM 3932 O O . PHE A 1 539 ? -8.672 -15.219 -15.609 1 93 539 PHE A O 1
ATOM 3939 N N . PRO A 1 540 ? -7.836 -13.156 -15.617 1 87 540 PRO A N 1
ATOM 3940 C CA . PRO A 1 540 ? -9.18 -12.641 -15.891 1 87 540 PRO A CA 1
ATOM 3941 C C . PRO A 1 540 ? -9.734 -13.125 -17.219 1 87 540 PRO A C 1
ATOM 3943 O O . PRO A 1 540 ? -10.953 -13.25 -17.375 1 87 540 PRO A O 1
ATOM 3946 N N . LEU A 1 541 ? -8.875 -13.398 -18.109 1 81.75 541 LEU A N 1
ATOM 3947 C CA . LEU A 1 541 ? -9.273 -13.828 -19.438 1 81.75 541 LEU A CA 1
ATOM 3948 C C . LEU A 1 541 ? -9.602 -15.32 -19.453 1 81.75 541 LEU A C 1
ATOM 3950 O O . LEU A 1 541 ? -10.648 -15.727 -19.969 1 81.75 541 LEU A O 1
ATOM 3954 N N . VAL A 1 542 ? -8.836 -16.094 -18.828 1 85.94 542 VAL A N 1
ATOM 3955 C CA . VAL A 1 542 ? -8.875 -17.547 -19.016 1 85.94 542 VAL A CA 1
ATOM 3956 C C . VAL A 1 542 ? -9.727 -18.172 -17.906 1 85.94 542 VAL A C 1
ATOM 3958 O O . VAL A 1 542 ? -10.344 -19.219 -18.125 1 85.94 542 VAL A O 1
ATOM 3961 N N . GLY A 1 543 ? -9.82 -17.547 -16.75 1 87.31 543 GLY A N 1
ATOM 3962 C CA . GLY A 1 543 ? -10.57 -18.109 -15.641 1 87.31 543 GLY A CA 1
ATOM 3963 C C . GLY A 1 543 ? -12.008 -18.422 -15.992 1 87.31 543 GLY A C 1
ATOM 3964 O O . GLY A 1 543 ? -12.422 -19.594 -15.977 1 87.31 543 GLY A O 1
ATOM 3965 N N . PRO A 1 544 ? -12.711 -17.406 -16.359 1 83.12 544 PRO A N 1
ATOM 3966 C CA . PRO A 1 544 ? -14.109 -17.641 -16.734 1 83.12 544 PRO A CA 1
ATOM 3967 C C . PRO A 1 544 ? -14.25 -18.547 -17.953 1 83.12 544 PRO A C 1
ATOM 3969 O O . PRO A 1 544 ? -15.203 -19.328 -18.031 1 83.12 544 PRO A O 1
ATOM 3972 N N . LEU A 1 545 ? -13.32 -18.5 -18.844 1 82 545 LEU A N 1
ATOM 3973 C CA . LEU A 1 545 ? -13.336 -19.344 -20.016 1 82 545 LEU A CA 1
ATOM 3974 C C . LEU A 1 545 ? -13.172 -20.812 -19.641 1 82 545 LEU A C 1
ATOM 3976 O O . LEU A 1 545 ? -13.875 -21.688 -20.156 1 82 545 LEU A O 1
ATOM 3980 N N . ALA A 1 546 ? -12.242 -21.062 -18.781 1 88.38 546 ALA A N 1
ATOM 3981 C CA . ALA A 1 546 ? -12 -22.422 -18.312 1 88.38 546 ALA A CA 1
ATOM 3982 C C . ALA A 1 546 ? -13.227 -22.984 -17.609 1 88.38 546 ALA A C 1
ATOM 3984 O O . ALA A 1 546 ? -13.547 -24.172 -17.75 1 88.38 546 ALA A O 1
ATOM 3985 N N . TRP A 1 547 ? -13.867 -22.156 -16.859 1 86.56 547 TRP A N 1
ATOM 3986 C CA . TRP A 1 547 ? -15.062 -22.594 -16.125 1 86.56 547 TRP A CA 1
ATOM 3987 C C . TRP A 1 547 ? -16.188 -22.953 -17.094 1 86.56 547 TRP A C 1
ATOM 3989 O O . TRP A 1 547 ? -16.859 -23.969 -16.906 1 86.56 547 TRP A O 1
ATOM 3999 N N . ARG A 1 548 ? -16.359 -22.219 -18.094 1 78.69 548 ARG A N 1
ATOM 4000 C CA . ARG A 1 548 ? -17.438 -22.422 -19.062 1 78.69 548 ARG A CA 1
ATOM 4001 C C . ARG A 1 548 ? -17.141 -23.625 -19.953 1 78.69 548 ARG A C 1
ATOM 4003 O O . ARG A 1 548 ? -18.016 -24.469 -20.156 1 78.69 548 ARG A O 1
ATOM 4010 N N . LEU A 1 549 ? -15.961 -23.672 -20.453 1 80.88 549 LEU A N 1
ATOM 4011 C CA . LEU A 1 549 ? -15.602 -24.766 -21.359 1 80.88 549 LEU A CA 1
ATOM 4012 C C . LEU A 1 549 ? -15.523 -26.094 -20.609 1 80.88 549 LEU A C 1
ATOM 4014 O O . LEU A 1 549 ? -15.789 -27.156 -21.188 1 80.88 549 LEU A O 1
ATOM 4018 N N . GLY A 1 550 ? -15.094 -26.016 -19.391 1 85.25 550 GLY A N 1
ATOM 4019 C CA . GLY A 1 550 ? -14.992 -27.219 -18.562 1 85.25 550 GLY A CA 1
ATOM 4020 C C . GLY A 1 550 ? -16.328 -27.641 -17.969 1 85.25 550 GLY A C 1
ATOM 4021 O O . GLY A 1 550 ? -16.406 -28.688 -17.312 1 85.25 550 GLY A O 1
ATOM 4022 N N . ASN A 1 551 ? -17.359 -26.938 -18.188 1 81.75 551 ASN A N 1
ATOM 4023 C CA . ASN A 1 551 ? -18.688 -27.203 -17.688 1 81.75 551 ASN A CA 1
ATOM 4024 C C . ASN A 1 551 ? -18.688 -27.359 -16.156 1 81.75 551 ASN A C 1
ATOM 4026 O O . ASN A 1 551 ? -19.266 -28.312 -15.625 1 81.75 551 ASN A O 1
ATOM 4030 N N . GLY A 1 552 ? -17.859 -26.516 -15.539 1 82.56 552 GLY A N 1
ATOM 4031 C CA . GLY A 1 552 ? -17.844 -26.469 -14.086 1 82.56 552 GLY A CA 1
ATOM 4032 C C . GLY A 1 552 ? -16.969 -27.547 -13.461 1 82.56 552 GLY A C 1
ATOM 4033 O O . GLY A 1 552 ? -17.016 -27.766 -12.25 1 82.56 552 GLY A O 1
ATOM 4034 N N . ASP A 1 553 ? -16.172 -28.234 -14.234 1 87.94 553 ASP A N 1
ATOM 4035 C CA . ASP A 1 553 ? -15.266 -29.25 -13.719 1 87.94 553 ASP A CA 1
ATOM 4036 C C . ASP A 1 553 ? -14.125 -28.625 -12.922 1 87.94 553 ASP A C 1
ATOM 4038 O O . ASP A 1 553 ? -13.297 -27.906 -13.477 1 87.94 553 ASP A O 1
ATOM 4042 N N . ILE A 1 554 ? -14.023 -29 -11.688 1 88.38 554 ILE A N 1
ATOM 4043 C CA . ILE A 1 554 ? -13.094 -28.375 -10.758 1 88.38 554 ILE A CA 1
ATOM 4044 C C . ILE A 1 554 ? -11.664 -28.812 -11.086 1 88.38 554 ILE A C 1
ATOM 4046 O O . ILE A 1 554 ? -10.727 -28.031 -10.953 1 88.38 554 ILE A O 1
ATOM 4050 N N . GLU A 1 555 ? -11.531 -30.031 -11.422 1 89.44 555 GLU A N 1
ATOM 4051 C CA . GLU A 1 555 ? -10.195 -30.516 -11.758 1 89.44 555 GLU A CA 1
ATOM 4052 C C . GLU A 1 555 ? -9.648 -29.844 -13.008 1 89.44 555 GLU A C 1
ATOM 4054 O O . GLU A 1 555 ? -8.453 -29.547 -13.086 1 89.44 555 GLU A O 1
ATOM 4059 N N . PHE A 1 556 ? -10.547 -29.656 -13.961 1 91.5 556 PHE A N 1
ATOM 4060 C CA . PHE A 1 556 ? -10.164 -28.938 -15.172 1 91.5 556 PHE A CA 1
ATOM 4061 C C . PHE A 1 556 ? -9.758 -27.516 -14.844 1 91.5 556 PHE A C 1
ATOM 4063 O O . PHE A 1 556 ? -8.781 -27 -15.398 1 91.5 556 PHE A O 1
ATOM 4070 N N . LEU A 1 557 ? -10.484 -26.938 -13.977 1 92.19 557 LEU A N 1
ATOM 4071 C CA . LEU A 1 557 ? -10.164 -25.578 -13.547 1 92.19 557 LEU A CA 1
ATOM 4072 C C . LEU A 1 557 ? -8.812 -25.531 -12.859 1 92.19 557 LEU A C 1
ATOM 4074 O O . LEU A 1 557 ? -8.016 -24.609 -13.102 1 92.19 557 LEU A O 1
ATOM 4078 N N . HIS A 1 558 ? -8.523 -26.5 -12.008 1 93.75 558 HIS A N 1
ATOM 4079 C CA . HIS A 1 558 ? -7.234 -26.594 -11.336 1 93.75 558 HIS A CA 1
ATOM 4080 C C . HIS A 1 558 ? -6.094 -26.688 -12.344 1 93.75 558 HIS A C 1
ATOM 4082 O O . HIS A 1 558 ? -5.047 -26.062 -12.172 1 93.75 558 HIS A O 1
ATOM 4088 N N . HIS A 1 559 ? -6.375 -27.5 -13.289 1 95.12 559 HIS A N 1
ATOM 4089 C CA . HIS A 1 559 ? -5.375 -27.703 -14.328 1 95.12 559 HIS A CA 1
ATOM 4090 C C . HIS A 1 559 ? -5.094 -26.406 -15.086 1 95.12 559 HIS A C 1
ATOM 4092 O O . HIS A 1 559 ? -3.934 -26.047 -15.305 1 95.12 559 HIS A O 1
ATOM 4098 N N . CYS A 1 560 ? -6.102 -25.688 -15.461 1 94.69 560 CYS A N 1
ATOM 4099 C CA . CYS A 1 560 ? -5.945 -24.422 -16.172 1 94.69 560 CYS A CA 1
ATOM 4100 C C . CYS A 1 560 ? -5.242 -23.391 -15.312 1 94.69 560 CYS A C 1
ATOM 4102 O O . CYS A 1 560 ? -4.344 -22.688 -15.781 1 94.69 560 CYS A O 1
ATOM 4104 N N . PHE A 1 561 ? -5.637 -23.281 -14.047 1 96.5 561 PHE A N 1
ATOM 4105 C CA . PHE A 1 561 ? -5.012 -22.344 -13.125 1 96.5 561 PHE A CA 1
ATOM 4106 C C . PHE A 1 561 ? -3.537 -22.688 -12.93 1 96.5 561 PHE A C 1
ATOM 4108 O O . PHE A 1 561 ? -2.691 -21.781 -12.875 1 96.5 561 PHE A O 1
ATOM 4115 N N . ALA A 1 562 ? -3.289 -23.938 -12.82 1 97.5 562 ALA A N 1
ATOM 4116 C CA . ALA A 1 562 ? -1.914 -24.391 -12.641 1 97.5 562 ALA A CA 1
ATOM 4117 C C . ALA A 1 562 ? -1.05 -24 -13.836 1 97.5 562 ALA A C 1
ATOM 4119 O O . ALA A 1 562 ? 0.131 -23.688 -13.68 1 97.5 562 ALA A O 1
ATOM 4120 N N . CYS A 1 563 ? -1.623 -24.125 -15.008 1 96.88 563 CYS A N 1
ATOM 4121 C CA . CYS A 1 563 ? -0.903 -23.75 -16.219 1 96.88 563 CYS A CA 1
ATOM 4122 C C . CYS A 1 563 ? -0.537 -22.266 -16.188 1 96.88 563 CYS A C 1
ATOM 4124 O O . CYS A 1 563 ? 0.562 -21.891 -16.594 1 96.88 563 CYS A O 1
ATOM 4126 N N . ILE A 1 564 ? -1.434 -21.438 -15.711 1 96.75 564 ILE A N 1
ATOM 4127 C CA . ILE A 1 564 ? -1.141 -20.016 -15.609 1 96.75 564 ILE A CA 1
ATOM 4128 C C . ILE A 1 564 ? -0.042 -19.797 -14.57 1 96.75 564 ILE A C 1
ATOM 4130 O O . ILE A 1 564 ? 0.964 -19.141 -14.859 1 96.75 564 ILE A O 1
ATOM 4134 N N . LEU A 1 565 ? -0.209 -20.344 -13.406 1 97.38 565 LEU A N 1
ATOM 4135 C CA . LEU A 1 565 ? 0.686 -20.141 -12.273 1 97.38 565 LEU A CA 1
ATOM 4136 C C . LEU A 1 565 ? 2.074 -20.703 -12.562 1 97.38 565 LEU A C 1
ATOM 4138 O O . LEU A 1 565 ? 3.078 -20.156 -12.102 1 97.38 565 LEU A O 1
ATOM 4142 N N . GLY A 1 566 ? 2.125 -21.75 -13.289 1 97.38 566 GLY A N 1
ATOM 4143 C CA . GLY A 1 566 ? 3.389 -22.422 -13.57 1 97.38 566 GLY A CA 1
ATOM 4144 C C . GLY A 1 566 ? 4.094 -21.859 -14.789 1 97.38 566 GLY A C 1
ATOM 4145 O O . GLY A 1 566 ? 5.285 -21.547 -14.742 1 97.38 566 GLY A O 1
ATOM 4146 N N . ALA A 1 567 ? 3.408 -21.719 -15.875 1 96.94 567 ALA A N 1
ATOM 4147 C CA . ALA A 1 567 ? 3.994 -21.312 -17.156 1 96.94 567 ALA A CA 1
ATOM 4148 C C . ALA A 1 567 ? 4.418 -19.859 -17.141 1 96.94 567 ALA A C 1
ATOM 4150 O O . ALA A 1 567 ? 5.32 -19.453 -17.875 1 96.94 567 ALA A O 1
ATOM 4151 N N . SER A 1 568 ? 3.842 -19.062 -16.266 1 96.44 568 SER A N 1
ATOM 4152 C CA . SER A 1 568 ? 4.164 -17.641 -16.188 1 96.44 568 SER A CA 1
ATOM 4153 C C . SER A 1 568 ? 5.586 -17.422 -15.688 1 96.44 568 SER A C 1
ATOM 4155 O O . SER A 1 568 ? 6.145 -16.328 -15.836 1 96.44 568 SER A O 1
ATOM 4157 N N . ILE A 1 569 ? 6.156 -18.406 -15.141 1 96.69 569 ILE A N 1
ATOM 4158 C CA . ILE A 1 569 ? 7.48 -18.297 -14.539 1 96.69 569 ILE A CA 1
ATOM 4159 C C . ILE A 1 569 ? 8.547 -18.359 -15.633 1 96.69 569 ILE A C 1
ATOM 4161 O O . ILE A 1 569 ? 9.711 -18.016 -15.391 1 96.69 569 ILE A O 1
ATOM 4165 N N . PHE A 1 570 ? 8.188 -18.766 -16.828 1 96.5 570 PHE A N 1
ATOM 4166 C CA . PHE A 1 570 ? 9.102 -18.969 -17.938 1 96.5 570 PHE A CA 1
ATOM 4167 C C . PHE A 1 570 ? 9.93 -17.719 -18.188 1 96.5 570 PHE A C 1
ATOM 4169 O O . PHE A 1 570 ? 11.156 -17.797 -18.328 1 96.5 570 PHE A O 1
ATOM 4176 N N . GLY A 1 571 ? 9.352 -16.594 -18.203 1 91.81 571 GLY A N 1
ATOM 4177 C CA . GLY A 1 571 ? 10.047 -15.336 -18.438 1 91.81 571 GLY A CA 1
ATOM 4178 C C . GLY A 1 571 ? 11.039 -14.992 -17.344 1 91.81 571 GLY A C 1
ATOM 4179 O O . GLY A 1 571 ? 12.125 -14.484 -17.625 1 91.81 571 GLY A O 1
ATOM 4180 N N . ASN A 1 572 ? 10.703 -15.227 -16.141 1 91.94 572 ASN A N 1
ATOM 4181 C CA . ASN A 1 572 ? 11.562 -14.922 -15.008 1 91.94 572 ASN A CA 1
ATOM 4182 C C . ASN A 1 572 ? 12.852 -15.75 -15.039 1 91.94 572 ASN A C 1
ATOM 4184 O O . ASN A 1 572 ? 13.875 -15.336 -14.492 1 91.94 572 ASN A O 1
ATOM 4188 N N . VAL A 1 573 ? 12.781 -16.859 -15.695 1 93 573 VAL A N 1
ATOM 4189 C CA . VAL A 1 573 ? 13.953 -17.734 -15.664 1 93 573 VAL A CA 1
ATOM 4190 C C . VAL A 1 573 ? 14.781 -17.547 -16.938 1 93 573 VAL A C 1
ATOM 4192 O O . VAL A 1 573 ? 15.969 -17.859 -16.953 1 93 573 VAL A O 1
ATOM 4195 N N . CYS A 1 574 ? 14.203 -16.922 -17.953 1 90.25 574 CYS A N 1
ATOM 4196 C CA . CYS A 1 574 ? 14.938 -17 -19.203 1 90.25 574 CYS A CA 1
ATOM 4197 C C . CYS A 1 574 ? 14.922 -15.664 -19.938 1 90.25 574 CYS A C 1
ATOM 4199 O O . CYS A 1 574 ? 15.719 -15.438 -20.844 1 90.25 574 CYS A O 1
ATOM 4201 N N . SER A 1 575 ? 14.117 -14.75 -19.531 1 91.38 575 SER A N 1
ATOM 4202 C CA . SER A 1 575 ? 14.047 -13.461 -20.219 1 91.38 575 SER A CA 1
ATOM 4203 C C . SER A 1 575 ? 15.203 -12.555 -19.797 1 91.38 575 SER A C 1
ATOM 4205 O O . SER A 1 575 ? 15.477 -12.398 -18.609 1 91.38 575 SER A O 1
ATOM 4207 N N . PRO A 1 576 ? 15.961 -11.961 -20.75 1 89.94 576 PRO A N 1
ATOM 4208 C CA . PRO A 1 576 ? 17.078 -11.07 -20.438 1 89.94 576 PRO A CA 1
ATOM 4209 C C . PRO A 1 576 ? 16.641 -9.773 -19.766 1 89.94 576 PRO A C 1
ATOM 4211 O O . PRO A 1 576 ? 17.453 -9.07 -19.156 1 89.94 576 PRO A O 1
ATOM 4214 N N . ILE A 1 577 ? 15.383 -9.5 -19.844 1 84.38 577 ILE A N 1
ATOM 4215 C CA . ILE A 1 577 ? 14.922 -8.219 -19.328 1 84.38 577 ILE A CA 1
ATOM 4216 C C . ILE A 1 577 ? 14.258 -8.414 -17.969 1 84.38 577 ILE A C 1
ATOM 4218 O O . ILE A 1 577 ? 13.844 -7.445 -17.328 1 84.38 577 ILE A O 1
ATOM 4222 N N . SER A 1 578 ? 14.164 -9.656 -17.547 1 89.19 578 SER A N 1
ATOM 4223 C CA . SER A 1 578 ? 13.539 -9.914 -16.25 1 89.19 578 SER A CA 1
ATOM 4224 C C . SER A 1 578 ? 14.453 -9.484 -15.102 1 89.19 578 SER A C 1
ATOM 4226 O O . SER A 1 578 ? 15.672 -9.625 -15.188 1 89.19 578 SER A O 1
ATOM 4228 N N . ASP A 1 579 ? 13.836 -8.992 -14.109 1 85.69 579 ASP A N 1
ATOM 4229 C CA . ASP A 1 579 ? 14.578 -8.547 -12.938 1 85.69 579 ASP A CA 1
ATOM 4230 C C . ASP A 1 579 ? 15.391 -9.688 -12.328 1 85.69 579 ASP A C 1
ATOM 4232 O O . ASP A 1 579 ? 16.531 -9.484 -11.898 1 85.69 579 ASP A O 1
ATOM 4236 N N . THR A 1 580 ? 14.797 -10.828 -12.281 1 92 580 THR A N 1
ATOM 4237 C CA . THR A 1 580 ? 15.484 -11.953 -11.656 1 92 580 THR A CA 1
ATOM 4238 C C . THR A 1 580 ? 16.688 -12.383 -12.492 1 92 580 THR A C 1
ATOM 4240 O O . THR A 1 580 ? 17.703 -12.797 -11.953 1 92 580 THR A O 1
ATOM 4243 N N . THR A 1 581 ? 16.609 -12.266 -13.805 1 92.56 581 THR A N 1
ATOM 4244 C CA . THR A 1 581 ? 17.734 -12.586 -14.68 1 92.56 581 THR A CA 1
ATOM 4245 C C . THR A 1 581 ? 18.875 -11.602 -14.469 1 92.56 581 THR A C 1
ATOM 4247 O O . THR A 1 581 ? 20.047 -12.008 -14.344 1 92.56 581 THR A O 1
ATOM 4250 N N . ILE A 1 582 ? 18.578 -10.414 -14.414 1 88.81 582 ILE A N 1
ATOM 4251 C CA . ILE A 1 582 ? 19.562 -9.367 -14.211 1 88.81 582 ILE A CA 1
ATOM 4252 C C . ILE A 1 582 ? 20.188 -9.508 -12.82 1 88.81 582 ILE A C 1
ATOM 4254 O O . ILE A 1 582 ? 21.406 -9.43 -12.664 1 88.81 582 ILE A O 1
ATOM 4258 N N . LEU A 1 583 ? 19.328 -9.742 -11.906 1 90.06 583 LEU A N 1
ATOM 4259 C CA . LEU A 1 583 ? 19.781 -9.891 -10.523 1 90.06 583 LEU A CA 1
ATOM 4260 C C . LEU A 1 583 ? 20.719 -11.078 -10.383 1 90.06 583 LEU A C 1
ATOM 4262 O O . LEU A 1 583 ? 21.688 -11.023 -9.633 1 90.06 583 LEU A O 1
ATOM 4266 N N . THR A 1 584 ? 20.359 -12.141 -11.023 1 94.56 584 THR A N 1
ATOM 4267 C CA . THR A 1 584 ? 21.203 -13.336 -10.984 1 94.56 584 THR A CA 1
ATOM 4268 C C . THR A 1 584 ? 22.594 -13.039 -11.547 1 94.56 584 THR A C 1
ATOM 4270 O O . THR A 1 584 ? 23.594 -13.469 -10.984 1 94.56 584 THR A O 1
ATOM 4273 N N . SER A 1 585 ? 22.656 -12.336 -12.641 1 92.62 585 SER A N 1
ATOM 4274 C CA . SER A 1 585 ? 23.938 -11.961 -13.242 1 92.62 585 SER A CA 1
ATOM 4275 C C . SER A 1 585 ? 24.766 -11.109 -12.289 1 92.62 585 SER A C 1
ATOM 4277 O O . SER A 1 585 ? 25.969 -11.352 -12.109 1 92.62 585 SER A O 1
ATOM 4279 N N . LEU A 1 586 ? 24.172 -10.242 -11.633 1 87.25 586 LEU A N 1
ATOM 4280 C CA . LEU A 1 586 ? 24.859 -9.344 -10.703 1 87.25 586 LEU A CA 1
ATOM 4281 C C . LEU A 1 586 ? 25.344 -10.102 -9.477 1 87.25 586 LEU A C 1
ATOM 4283 O O . LEU A 1 586 ? 26.469 -9.906 -9.023 1 87.25 586 LEU A O 1
ATOM 4287 N N . ALA A 1 587 ? 24.5 -10.953 -8.984 1 90.44 587 ALA A N 1
ATOM 4288 C CA . ALA A 1 587 ? 24.797 -11.656 -7.738 1 90.44 587 ALA A CA 1
ATOM 4289 C C . ALA A 1 587 ? 25.859 -12.719 -7.941 1 90.44 587 ALA A C 1
ATOM 4291 O O . ALA A 1 587 ? 26.703 -12.945 -7.059 1 90.44 587 ALA A O 1
ATOM 4292 N N . THR A 1 588 ? 25.906 -13.359 -9.078 1 93.19 588 THR A N 1
ATOM 4293 C CA . THR A 1 588 ? 26.797 -14.5 -9.312 1 93.19 588 THR A CA 1
ATOM 4294 C C . THR A 1 588 ? 28.062 -14.07 -10.039 1 93.19 588 THR A C 1
ATOM 4296 O O . THR A 1 588 ? 29.047 -14.805 -10.07 1 93.19 588 THR A O 1
ATOM 4299 N N . GLY A 1 589 ? 27.969 -12.875 -10.695 1 89.38 589 GLY A N 1
ATOM 4300 C CA . GLY A 1 589 ? 29.094 -12.398 -11.469 1 89.38 589 GLY A CA 1
ATOM 4301 C C . GLY A 1 589 ? 29.156 -12.984 -12.867 1 89.38 589 GLY A C 1
ATOM 4302 O O . GLY A 1 589 ? 30.156 -12.828 -13.57 1 89.38 589 GLY A O 1
ATOM 4303 N N . CYS A 1 590 ? 28.125 -13.742 -13.203 1 93.19 590 CYS A N 1
ATOM 4304 C CA . CYS A 1 590 ? 28.031 -14.281 -14.547 1 93.19 590 CYS A CA 1
ATOM 4305 C C . CYS A 1 590 ? 27.469 -13.242 -15.516 1 93.19 590 CYS A C 1
ATOM 4307 O O . CYS A 1 590 ? 26.484 -12.578 -15.219 1 93.19 590 CYS A O 1
ATOM 4309 N N . GLY A 1 591 ? 28.141 -13.078 -16.656 1 91.62 591 GLY A N 1
ATOM 4310 C CA . GLY A 1 591 ? 27.641 -12.148 -17.656 1 91.62 591 GLY A CA 1
ATOM 4311 C C . GLY A 1 591 ? 26.203 -12.43 -18.062 1 91.62 591 GLY A C 1
ATOM 4312 O O . GLY A 1 591 ? 25.797 -13.594 -18.172 1 91.62 591 GLY A O 1
ATOM 4313 N N . LEU A 1 592 ? 25.438 -11.445 -18.25 1 92.69 592 LEU A N 1
ATOM 4314 C CA . LEU A 1 592 ? 24.016 -11.555 -18.562 1 92.69 592 LEU A CA 1
ATOM 4315 C C . LEU A 1 592 ? 23.812 -12.375 -19.828 1 92.69 592 LEU A C 1
ATOM 4317 O O . LEU A 1 592 ? 22.969 -13.273 -19.859 1 92.69 592 LEU A O 1
ATOM 4321 N N . GLY A 1 593 ? 24.531 -12.039 -20.844 1 91.62 593 GLY A N 1
ATOM 4322 C CA . GLY A 1 593 ? 24.406 -12.758 -22.109 1 91.62 593 GLY A CA 1
ATOM 4323 C C . GLY A 1 593 ? 24.734 -14.234 -21.984 1 91.62 593 GLY A C 1
ATOM 4324 O O . GLY A 1 593 ? 24.047 -15.078 -22.547 1 91.62 593 GLY A O 1
ATOM 4325 N N . GLU A 1 594 ? 25.781 -14.555 -21.297 1 93.69 594 GLU A N 1
ATOM 4326 C CA . GLU A 1 594 ? 26.203 -15.938 -21.109 1 93.69 594 GLU A CA 1
ATOM 4327 C C . GLU A 1 594 ? 25.188 -16.703 -20.266 1 93.69 594 GLU A C 1
ATOM 4329 O O . GLU A 1 594 ? 24.938 -17.891 -20.516 1 93.69 594 GLU A O 1
ATOM 4334 N N . HIS A 1 595 ? 24.672 -16.078 -19.312 1 95.38 595 HIS A N 1
ATOM 4335 C CA . HIS A 1 595 ? 23.656 -16.703 -18.469 1 95.38 595 HIS A CA 1
ATOM 4336 C C . HIS A 1 595 ? 22.438 -17.094 -19.297 1 95.38 595 HIS A C 1
ATOM 4338 O O . HIS A 1 595 ? 21.953 -18.219 -19.203 1 95.38 595 HIS A O 1
ATOM 4344 N N . VAL A 1 596 ? 21.984 -16.156 -20.094 1 94.75 596 VAL A N 1
ATOM 4345 C CA . VAL A 1 596 ? 20.797 -16.406 -20.891 1 94.75 596 VAL A CA 1
ATOM 4346 C C . VAL A 1 596 ? 21.094 -17.469 -21.938 1 94.75 596 VAL A C 1
ATOM 4348 O O . VAL A 1 596 ? 20.266 -18.359 -22.172 1 94.75 596 VAL A O 1
ATOM 4351 N N . ARG A 1 597 ? 22.219 -17.391 -22.5 1 94.5 597 ARG A N 1
ATOM 4352 C CA . ARG A 1 597 ? 22.609 -18.328 -23.547 1 94.5 597 ARG A CA 1
ATOM 4353 C C . ARG A 1 597 ? 22.688 -19.75 -23 1 94.5 597 ARG A C 1
ATOM 4355 O O . ARG A 1 597 ? 22.25 -20.703 -23.656 1 94.5 597 ARG A O 1
ATOM 4362 N N . THR A 1 598 ? 23.188 -19.938 -21.891 1 95.38 598 THR A N 1
ATOM 4363 C CA . THR A 1 598 ? 23.422 -21.266 -21.328 1 95.38 598 THR A CA 1
ATOM 4364 C C . THR A 1 598 ? 22.141 -21.812 -20.688 1 95.38 598 THR A C 1
ATOM 4366 O O . THR A 1 598 ? 21.938 -23.031 -20.641 1 95.38 598 THR A O 1
ATOM 4369 N N . THR A 1 599 ? 21.25 -21 -20.141 1 95.62 599 THR A N 1
ATOM 4370 C CA . THR A 1 599 ? 20.031 -21.422 -19.453 1 95.62 599 THR A CA 1
ATOM 4371 C C . THR A 1 599 ? 18.922 -21.703 -20.453 1 95.62 599 THR A C 1
ATOM 4373 O O . THR A 1 599 ? 18.062 -22.562 -20.203 1 95.62 599 THR A O 1
ATOM 4376 N N . SER A 1 600 ? 18.938 -21.094 -21.594 1 95.19 600 SER A N 1
ATOM 4377 C CA . SER A 1 600 ? 17.828 -21.109 -22.547 1 95.19 600 SER A CA 1
ATOM 4378 C C . SER A 1 600 ? 17.547 -22.531 -23.031 1 95.19 600 SER A C 1
ATOM 4380 O O . SER A 1 600 ? 16.375 -22.953 -23.078 1 95.19 600 SER A O 1
ATOM 4382 N N . PRO A 1 601 ? 18.547 -23.297 -23.406 1 95.06 601 PRO A N 1
ATOM 4383 C CA . PRO A 1 601 ? 18.219 -24.656 -23.875 1 95.06 601 PRO A CA 1
ATOM 4384 C C . PRO A 1 601 ? 17.516 -25.484 -22.812 1 95.06 601 PRO A C 1
ATOM 4386 O O . PRO A 1 601 ? 16.578 -26.234 -23.125 1 95.06 601 PRO A O 1
ATOM 4389 N N . TYR A 1 602 ? 17.969 -25.406 -21.578 1 96.12 602 TYR A N 1
ATOM 4390 C CA . TYR A 1 602 ? 17.328 -26.125 -20.469 1 96.12 602 TYR A CA 1
ATOM 4391 C C . TYR A 1 602 ? 15.883 -25.688 -20.297 1 96.12 602 TYR A C 1
ATOM 4393 O O . TYR A 1 602 ? 14.984 -26.516 -20.141 1 96.12 602 TYR A O 1
ATOM 4401 N N . THR A 1 603 ? 15.656 -24.375 -20.328 1 96.69 603 THR A N 1
ATOM 4402 C CA . THR A 1 603 ? 14.344 -23.797 -20.062 1 96.69 603 THR A CA 1
ATOM 4403 C C . THR A 1 603 ? 13.375 -24.156 -21.188 1 96.69 603 THR A C 1
ATOM 4405 O O . THR A 1 603 ? 12.211 -24.484 -20.922 1 96.69 603 THR A O 1
ATOM 4408 N N . PHE A 1 604 ? 13.844 -24.109 -22.422 1 96 604 PHE A N 1
ATOM 4409 C CA . PHE A 1 604 ? 12.977 -24.406 -23.562 1 96 604 PHE A CA 1
ATOM 4410 C C . PHE A 1 604 ? 12.602 -25.875 -23.594 1 96 604 PHE A C 1
ATOM 4412 O O . PHE A 1 604 ? 11.477 -26.219 -23.969 1 96 604 PHE A O 1
ATOM 4419 N N . ILE A 1 605 ? 13.484 -26.719 -23.25 1 95.5 605 ILE A N 1
ATOM 4420 C CA . ILE A 1 605 ? 13.195 -28.141 -23.203 1 95.5 605 ILE A CA 1
ATOM 4421 C C . ILE A 1 605 ? 12.141 -28.422 -22.141 1 95.5 605 ILE A C 1
ATOM 4423 O O . ILE A 1 605 ? 11.188 -29.172 -22.375 1 95.5 605 ILE A O 1
ATOM 4427 N N . VAL A 1 606 ? 12.336 -27.844 -21 1 97.25 606 VAL A N 1
ATOM 4428 C CA . VAL A 1 606 ? 11.383 -28.031 -19.906 1 97.25 606 VAL A CA 1
ATOM 4429 C C . VAL A 1 606 ? 10.016 -27.484 -20.312 1 97.25 606 VAL A C 1
ATOM 4431 O O . VAL A 1 606 ? 8.984 -28.094 -20.016 1 97.25 606 VAL A O 1
ATOM 4434 N N . ALA A 1 607 ? 10.031 -26.297 -20.953 1 97.56 607 ALA A N 1
ATOM 4435 C CA . ALA A 1 607 ? 8.789 -25.688 -21.406 1 97.56 607 ALA A CA 1
ATOM 4436 C C . ALA A 1 607 ? 8.062 -26.609 -22.406 1 97.56 607 ALA A C 1
ATOM 4438 O O . ALA A 1 607 ? 6.852 -26.812 -22.297 1 97.56 607 ALA A O 1
ATOM 4439 N N . ALA A 1 608 ? 8.789 -27.156 -23.312 1 96.62 608 ALA A N 1
ATOM 4440 C CA . ALA A 1 608 ? 8.211 -28.031 -24.328 1 96.62 608 ALA A CA 1
ATOM 4441 C C . ALA A 1 608 ? 7.668 -29.312 -23.703 1 96.62 608 ALA A C 1
ATOM 4443 O O . ALA A 1 608 ? 6.562 -29.75 -24.016 1 96.62 608 ALA A O 1
ATOM 4444 N N . LEU A 1 609 ? 8.43 -29.906 -22.844 1 96.75 609 LEU A N 1
ATOM 4445 C CA . LEU A 1 609 ? 8.016 -31.141 -22.203 1 96.75 609 LEU A CA 1
ATOM 4446 C C . LEU A 1 609 ? 6.793 -30.922 -21.328 1 96.75 609 LEU A C 1
ATOM 4448 O O . LEU A 1 609 ? 5.945 -31.797 -21.188 1 96.75 609 LEU A O 1
ATOM 4452 N N . SER A 1 610 ? 6.75 -29.719 -20.688 1 97.56 610 SER A N 1
ATOM 4453 C CA . SER A 1 610 ? 5.602 -29.391 -19.859 1 97.56 610 SER A CA 1
ATOM 4454 C C . SER A 1 610 ? 4.309 -29.391 -20.656 1 97.56 610 SER A C 1
ATOM 4456 O O . SER A 1 610 ? 3.256 -29.797 -20.156 1 97.56 610 SER A O 1
ATOM 4458 N N . ILE A 1 611 ? 4.406 -28.969 -21.875 1 96.44 611 ILE A N 1
ATOM 4459 C CA . ILE A 1 611 ? 3.221 -28.922 -22.734 1 96.44 611 ILE A CA 1
ATOM 4460 C C . ILE A 1 611 ? 2.953 -30.297 -23.328 1 96.44 611 ILE A C 1
ATOM 4462 O O . ILE A 1 611 ? 1.834 -30.812 -23.25 1 96.44 611 ILE A O 1
ATOM 4466 N N . ILE A 1 612 ? 3.93 -31 -23.828 1 96.44 612 ILE A N 1
ATOM 4467 C CA . ILE A 1 612 ? 3.793 -32.219 -24.609 1 96.44 612 ILE A CA 1
ATOM 4468 C C . ILE A 1 612 ? 3.432 -33.375 -23.688 1 96.44 612 ILE A C 1
ATOM 4470 O O . ILE A 1 612 ? 2.615 -34.25 -24.047 1 96.44 612 ILE A O 1
ATOM 4474 N N . LEU A 1 613 ? 4.059 -33.406 -22.547 1 96.25 613 LEU A N 1
ATOM 4475 C CA . LEU A 1 613 ? 3.836 -34.562 -21.641 1 96.25 613 LEU A CA 1
ATOM 4476 C C . LEU A 1 613 ? 2.918 -34.156 -20.5 1 96.25 613 LEU A C 1
ATOM 4478 O O . LEU A 1 613 ? 2.365 -35.031 -19.812 1 96.25 613 LEU A O 1
ATOM 4482 N N . GLY A 1 614 ? 2.799 -32.906 -20.266 1 96.12 614 GLY A N 1
ATOM 4483 C CA . GLY A 1 614 ? 2.008 -32.438 -19.141 1 96.12 614 GLY A CA 1
ATOM 4484 C C . GLY A 1 614 ? 0.64 -31.938 -19.531 1 96.12 614 GLY A C 1
ATOM 4485 O O . GLY A 1 614 ? -0.346 -32.656 -19.5 1 96.12 614 GLY A O 1
ATOM 4486 N N . SER A 1 615 ? 0.56 -30.766 -20.109 1 95.12 615 SER A N 1
ATOM 4487 C CA . SER A 1 615 ? -0.684 -30.031 -20.328 1 95.12 615 SER A CA 1
ATOM 4488 C C . SER A 1 615 ? -1.578 -30.75 -21.328 1 95.12 615 SER A C 1
ATOM 4490 O O . SER A 1 615 ? -2.793 -30.828 -21.141 1 95.12 615 SER A O 1
ATOM 4492 N N . ILE A 1 616 ? -1.039 -31.312 -22.422 1 93.62 616 ILE A N 1
ATOM 4493 C CA . ILE A 1 616 ? -1.851 -31.891 -23.484 1 93.62 616 ILE A CA 1
ATOM 4494 C C . ILE A 1 616 ? -2.4 -33.25 -23.031 1 93.62 616 ILE A C 1
ATOM 4496 O O . ILE A 1 616 ? -3.617 -33.438 -23 1 93.62 616 ILE A O 1
ATOM 4500 N N . PRO A 1 617 ? -1.557 -34.219 -22.641 1 95.19 617 PRO A N 1
ATOM 4501 C CA . PRO A 1 617 ? -2.094 -35.531 -22.266 1 95.19 617 PRO A CA 1
ATOM 4502 C C . PRO A 1 617 ? -2.982 -35.469 -21.031 1 95.19 617 PRO A C 1
ATOM 4504 O O . PRO A 1 617 ? -3.973 -36.188 -20.938 1 95.19 617 PRO A O 1
ATOM 4507 N N . VAL A 1 618 ? -2.645 -34.656 -20.078 1 94.44 618 VAL A N 1
ATOM 4508 C CA . VAL A 1 618 ? -3.449 -34.531 -18.875 1 94.44 618 VAL A CA 1
ATOM 4509 C C . VAL A 1 618 ? -4.773 -33.844 -19.203 1 94.44 618 VAL A C 1
ATOM 4511 O O . VAL A 1 618 ? -5.82 -34.219 -18.656 1 94.44 618 VAL A O 1
ATOM 4514 N N . GLY A 1 619 ? -4.75 -32.875 -20.031 1 91 619 GLY A N 1
ATOM 4515 C CA . GLY A 1 619 ? -5.965 -32.188 -20.484 1 91 619 GLY A CA 1
ATOM 4516 C C . GLY A 1 619 ? -6.902 -33.125 -21.234 1 91 619 GLY A C 1
ATOM 4517 O O . GLY A 1 619 ? -8.125 -33 -21.141 1 91 619 GLY A O 1
ATOM 4518 N N . MET A 1 620 ? -6.332 -34.125 -21.922 1 91.25 620 MET A N 1
ATOM 4519 C CA . MET A 1 620 ? -7.109 -35.125 -22.672 1 91.25 620 MET A CA 1
ATOM 4520 C C . MET A 1 620 ? -7.641 -36.219 -21.75 1 91.25 620 MET A C 1
ATOM 4522 O O . MET A 1 620 ? -8.492 -37 -22.141 1 91.25 620 MET A O 1
ATOM 4526 N N . GLY A 1 621 ? -7.148 -36.188 -20.594 1 90.06 621 GLY A N 1
ATOM 4527 C CA . GLY A 1 621 ? -7.578 -37.188 -19.625 1 90.06 621 GLY A CA 1
ATOM 4528 C C . GLY A 1 621 ? -6.867 -38.531 -19.797 1 90.06 621 GLY A C 1
ATOM 4529 O O . GLY A 1 621 ? -7.348 -39.562 -19.328 1 90.06 621 GLY A O 1
ATOM 4530 N N . LEU A 1 622 ? -5.707 -38.562 -20.453 1 92.25 622 LEU A N 1
ATOM 4531 C CA . LEU A 1 622 ? -4.977 -39.781 -20.719 1 92.25 622 LEU A CA 1
ATOM 4532 C C . LEU A 1 622 ? -4.371 -40.344 -19.422 1 92.25 622 LEU A C 1
ATOM 4534 O O . LEU A 1 622 ? -4.387 -41.562 -19.203 1 92.25 622 LEU A O 1
ATOM 4538 N N . TYR A 1 623 ? -3.729 -39.469 -18.672 1 92.94 623 TYR A N 1
ATOM 4539 C CA . TYR A 1 623 ? -3.199 -39.844 -17.359 1 92.94 623 TYR A CA 1
ATOM 4540 C C . TYR A 1 623 ? -3.229 -38.656 -16.406 1 92.94 623 TYR A C 1
ATOM 4542 O O . TYR A 1 623 ? -3.492 -37.531 -16.828 1 92.94 623 TYR A O 1
ATOM 4550 N N . GLY A 1 624 ? -3.025 -38.938 -15.141 1 92.81 624 GLY A N 1
ATOM 4551 C CA . GLY A 1 624 ? -3.033 -37.906 -14.109 1 92.81 624 GLY A CA 1
ATOM 4552 C C . GLY A 1 624 ? -1.737 -37.125 -14.039 1 92.81 624 GLY A C 1
ATOM 4553 O O . GLY A 1 624 ? -0.761 -37.469 -14.711 1 92.81 624 GLY A O 1
ATOM 4554 N N . PRO A 1 625 ? -1.754 -36.062 -13.25 1 94.69 625 PRO A N 1
ATOM 4555 C CA . PRO A 1 625 ? -0.577 -35.188 -13.156 1 94.69 625 PRO A CA 1
ATOM 4556 C C . PRO A 1 625 ? 0.647 -35.906 -12.609 1 94.69 625 PRO A C 1
ATOM 4558 O O . PRO A 1 625 ? 1.774 -35.625 -13.031 1 94.69 625 PRO A O 1
ATOM 4561 N N . TRP A 1 626 ? 0.495 -36.844 -11.711 1 95.12 626 TRP A N 1
ATOM 4562 C CA . TRP A 1 626 ? 1.62 -37.562 -11.117 1 95.12 626 TRP A CA 1
ATOM 4563 C C . TRP A 1 626 ? 2.301 -38.469 -12.141 1 95.12 626 TRP A C 1
ATOM 4565 O O . TRP A 1 626 ? 3.525 -38.594 -12.133 1 95.12 626 TRP A O 1
ATOM 4575 N N . VAL A 1 627 ? 1.506 -39.031 -12.977 1 95.69 627 VAL A N 1
ATOM 4576 C CA . VAL A 1 627 ? 2.057 -39.875 -14.047 1 95.69 627 VAL A CA 1
ATOM 4577 C C . VAL A 1 627 ? 2.814 -39 -15.039 1 95.69 627 VAL A C 1
ATOM 4579 O O . VAL A 1 627 ? 3.863 -39.375 -15.555 1 95.69 627 VAL A O 1
ATOM 4582 N N . ALA A 1 628 ? 2.211 -37.844 -15.297 1 96 628 ALA A N 1
ATOM 4583 C CA . ALA A 1 628 ? 2.891 -36.906 -16.188 1 96 628 ALA A CA 1
ATOM 4584 C C . ALA A 1 628 ? 4.266 -36.531 -15.633 1 96 628 ALA A C 1
ATOM 4586 O O . ALA A 1 628 ? 5.238 -36.438 -16.391 1 96 628 ALA A O 1
ATOM 4587 N N . LEU A 1 629 ? 4.383 -36.312 -14.344 1 96.06 629 LEU A N 1
ATOM 4588 C CA . LEU A 1 629 ? 5.645 -35.938 -13.703 1 96.06 629 LEU A CA 1
ATOM 4589 C C . LEU A 1 629 ? 6.648 -37.062 -13.773 1 96.06 629 LEU A C 1
ATOM 4591 O O . LEU A 1 629 ? 7.84 -36.844 -14 1 96.06 629 LEU A O 1
ATOM 4595 N N . LEU A 1 630 ? 6.188 -38.281 -13.617 1 96 630 LEU A N 1
ATOM 4596 C CA . LEU A 1 630 ? 7.055 -39.438 -13.688 1 96 630 LEU A CA 1
ATOM 4597 C C . LEU A 1 630 ? 7.574 -39.656 -15.109 1 96 630 LEU A C 1
ATOM 4599 O O . LEU A 1 630 ? 8.766 -39.906 -15.312 1 96 630 LEU A O 1
ATOM 4603 N N . LEU A 1 631 ? 6.633 -39.594 -16.047 1 96.12 631 LEU A N 1
ATOM 4604 C CA . LEU A 1 631 ? 7.012 -39.75 -17.453 1 96.12 631 LEU A CA 1
ATOM 4605 C C . LEU A 1 631 ? 7.961 -38.656 -17.891 1 96.12 631 LEU A C 1
ATOM 4607 O O . LEU A 1 631 ? 8.93 -38.906 -18.609 1 96.12 631 LEU A O 1
ATOM 4611 N N . GLY A 1 632 ? 7.617 -37.438 -17.484 1 95.5 632 GLY A N 1
ATOM 4612 C CA . GLY A 1 632 ? 8.484 -36.312 -17.812 1 95.5 632 GLY A CA 1
ATOM 4613 C C . GLY A 1 632 ? 9.875 -36.438 -17.219 1 95.5 632 GLY A C 1
ATOM 4614 O O . GLY A 1 632 ? 10.867 -36.094 -17.875 1 95.5 632 GLY A O 1
ATOM 4615 N N . THR A 1 633 ? 9.922 -36.906 -15.977 1 96.06 633 THR A N 1
ATOM 4616 C CA . THR A 1 633 ? 11.211 -37.125 -15.336 1 96.06 633 THR A CA 1
ATOM 4617 C C . THR A 1 633 ? 12.023 -38.156 -16.109 1 96.06 633 THR A C 1
ATOM 4619 O O . THR A 1 633 ? 13.227 -38 -16.297 1 96.06 633 THR A O 1
ATOM 4622 N N . GLY A 1 634 ? 11.383 -39.219 -16.531 1 96.31 634 GLY A N 1
ATOM 4623 C CA . GLY A 1 634 ? 12.047 -40.25 -17.328 1 96.31 634 GLY A CA 1
ATOM 4624 C C . GLY A 1 634 ? 12.594 -39.719 -18.641 1 96.31 634 GLY A C 1
ATOM 4625 O O . GLY A 1 634 ? 13.734 -40 -19 1 96.31 634 GLY A O 1
ATOM 4626 N N . VAL A 1 635 ? 11.781 -38.938 -19.312 1 96.81 635 VAL A N 1
ATOM 4627 C CA . VAL A 1 635 ? 12.188 -38.406 -20.609 1 96.81 635 VAL A CA 1
ATOM 4628 C C . VAL A 1 635 ? 13.336 -37.406 -20.422 1 96.81 635 VAL A C 1
ATOM 4630 O O . VAL A 1 635 ? 14.273 -37.375 -21.219 1 96.81 635 VAL A O 1
ATOM 4633 N N . MET A 1 636 ? 13.25 -36.562 -19.422 1 96.12 636 MET A N 1
ATOM 4634 C CA . MET A 1 636 ? 14.305 -35.625 -19.141 1 96.12 636 MET A CA 1
ATOM 4635 C C . MET A 1 636 ? 15.609 -36.312 -18.781 1 96.12 636 MET A C 1
ATOM 4637 O O . MET A 1 636 ? 16.688 -35.906 -19.219 1 96.12 636 MET A O 1
ATOM 4641 N N . ALA A 1 637 ? 15.508 -37.375 -17.969 1 96 637 ALA A N 1
ATOM 4642 C CA . ALA A 1 637 ? 16.688 -38.156 -17.625 1 96 637 ALA A CA 1
ATOM 4643 C C . ALA A 1 637 ? 17.312 -38.75 -18.875 1 96 637 ALA A C 1
ATOM 4645 O O . ALA A 1 637 ? 18.547 -38.75 -19.047 1 96 637 ALA A O 1
ATOM 4646 N N . ALA A 1 638 ? 16.469 -39.312 -19.734 1 96 638 ALA A N 1
ATOM 4647 C CA . ALA A 1 638 ? 16.953 -39.875 -20.969 1 96 638 ALA A CA 1
ATOM 4648 C C . ALA A 1 638 ? 17.656 -38.844 -21.844 1 96 638 ALA A C 1
ATOM 4650 O O . ALA A 1 638 ? 18.672 -39.125 -22.469 1 96 638 ALA A O 1
ATOM 4651 N N . LEU A 1 639 ? 17.109 -37.688 -21.875 1 94.88 639 LEU A N 1
ATOM 4652 C CA . LEU A 1 639 ? 17.688 -36.625 -22.672 1 94.88 639 LEU A CA 1
ATOM 4653 C C . LEU A 1 639 ? 19.031 -36.188 -22.109 1 94.88 639 LEU A C 1
ATOM 4655 O O . LEU A 1 639 ? 19.984 -35.969 -22.859 1 94.88 639 LEU A O 1
ATOM 4659 N N . VAL A 1 640 ? 19.109 -36 -20.797 1 93.88 640 VAL A N 1
ATOM 4660 C CA . VAL A 1 640 ? 20.344 -35.531 -20.156 1 93.88 640 VAL A CA 1
ATOM 4661 C C . VAL A 1 640 ? 21.422 -36.625 -20.281 1 93.88 640 VAL A C 1
ATOM 4663 O O . VAL A 1 640 ? 22.578 -36.312 -20.578 1 93.88 640 VAL A O 1
ATOM 4666 N N . TYR A 1 641 ? 21.047 -37.906 -20.094 1 92.94 641 TYR A N 1
ATOM 4667 C CA . TYR A 1 641 ? 22.016 -38.969 -20.203 1 92.94 641 TYR A CA 1
ATOM 4668 C C . TYR A 1 641 ? 22.422 -39.219 -21.656 1 92.94 641 TYR A C 1
ATOM 4670 O O . TYR A 1 641 ? 23.562 -39.594 -21.938 1 92.94 641 TYR A O 1
ATOM 4678 N N . GLY A 1 642 ? 21.562 -38.969 -22.531 1 92.56 642 GLY A N 1
ATOM 4679 C CA . GLY A 1 642 ? 21.844 -39.156 -23.938 1 92.56 642 GLY A CA 1
ATOM 4680 C C . GLY A 1 642 ? 22.625 -38.031 -24.562 1 92.56 642 GLY A C 1
ATOM 4681 O O . GLY A 1 642 ? 23.562 -38.25 -25.312 1 92.56 642 GLY A O 1
ATOM 4682 N N . LEU A 1 643 ? 22.25 -36.812 -24.234 1 90.31 643 LEU A N 1
ATOM 4683 C CA . LEU A 1 643 ? 22.844 -35.625 -24.859 1 90.31 643 LEU A CA 1
ATOM 4684 C C . LEU A 1 643 ? 23.938 -35.031 -23.969 1 90.31 643 LEU A C 1
ATOM 4686 O O . LEU A 1 643 ? 24.766 -34.25 -24.453 1 90.31 643 LEU A O 1
ATOM 4690 N N . GLY A 1 644 ? 23.969 -35.406 -22.75 1 89.94 644 GLY A N 1
ATOM 4691 C CA . GLY A 1 644 ? 24.844 -34.75 -21.781 1 89.94 644 GLY A CA 1
ATOM 4692 C C . GLY A 1 644 ? 26.281 -35.25 -21.859 1 89.94 644 GLY A C 1
ATOM 4693 O O . GLY A 1 644 ? 26.531 -36.375 -22.25 1 89.94 644 GLY A O 1
ATOM 4694 N N . LYS A 1 645 ? 27.219 -34.312 -21.578 1 88.62 645 LYS A N 1
ATOM 4695 C CA . LYS A 1 645 ? 28.656 -34.594 -21.5 1 88.62 645 LYS A CA 1
ATOM 4696 C C . LYS A 1 645 ? 29.188 -34.281 -20.094 1 88.62 645 LYS A C 1
ATOM 4698 O O . LYS A 1 645 ? 28.766 -33.344 -19.453 1 88.62 645 LYS A O 1
ATOM 4703 N N . GLU A 1 646 ? 30.016 -35.156 -19.625 1 85.69 646 GLU A N 1
ATOM 4704 C CA . GLU A 1 646 ? 30.703 -34.906 -18.359 1 85.69 646 GLU A CA 1
ATOM 4705 C C . GLU A 1 646 ? 31.891 -34 -18.547 1 85.69 646 GLU A C 1
ATOM 4707 O O . GLU A 1 646 ? 32.562 -34.031 -19.578 1 85.69 646 GLU A O 1
ATOM 4712 N N . PRO A 1 647 ? 32.031 -33.156 -17.578 1 78.69 647 PRO A N 1
ATOM 4713 C CA . PRO A 1 647 ? 33.188 -32.281 -17.719 1 78.69 647 PRO A CA 1
ATOM 4714 C C . PRO A 1 647 ? 34.5 -33.031 -17.688 1 78.69 647 PRO A C 1
ATOM 4716 O O . PRO A 1 647 ? 34.594 -34.094 -17.031 1 78.69 647 PRO A O 1
ATOM 4719 N N . THR A 1 648 ? 35.469 -32.656 -18.5 1 65.88 648 THR A N 1
ATOM 4720 C CA . THR A 1 648 ? 36.75 -33.344 -18.703 1 65.88 648 THR A CA 1
ATOM 4721 C C . THR A 1 648 ? 37.5 -33.5 -17.375 1 65.88 648 THR A C 1
ATOM 4723 O O . THR A 1 648 ? 38.219 -34.469 -17.172 1 65.88 648 THR A O 1
ATOM 4726 N N . SER A 1 649 ? 37.531 -32.562 -16.547 1 57.88 649 SER A N 1
ATOM 4727 C CA . SER A 1 649 ? 38.375 -32.688 -15.359 1 57.88 649 SER A CA 1
ATOM 4728 C C . SER A 1 649 ? 37.812 -33.75 -14.422 1 57.88 649 SER A C 1
ATOM 4730 O O . SER A 1 649 ? 38.562 -34.312 -13.602 1 57.88 649 SER A O 1
ATOM 4732 N N . SER A 1 650 ? 36.625 -33.938 -14.328 1 54.19 650 SER A N 1
ATOM 4733 C CA . SER A 1 650 ? 36.094 -34.969 -13.43 1 54.19 650 SER A CA 1
ATOM 4734 C C . SER A 1 650 ? 36.406 -36.375 -13.914 1 54.19 650 SER A C 1
ATOM 4736 O O . SER A 1 650 ? 36.438 -37.312 -13.125 1 54.19 650 SER A O 1
ATOM 4738 N N . THR A 1 651 ? 36.625 -36.562 -15.172 1 46.56 651 THR A N 1
ATOM 4739 C CA . THR A 1 651 ? 37 -37.875 -15.719 1 46.56 651 THR A CA 1
ATOM 4740 C C . THR A 1 651 ? 38.438 -38.219 -15.359 1 46.56 651 THR A C 1
ATOM 4742 O O . THR A 1 651 ? 38.781 -39.406 -15.156 1 46.56 651 THR A O 1
ATOM 4745 N N . SER A 1 652 ? 39.281 -37.281 -15.352 1 43.28 652 SER A N 1
ATOM 4746 C CA . SER A 1 652 ? 40.688 -37.625 -15.023 1 43.28 652 SER A CA 1
ATOM 4747 C C . SER A 1 652 ? 40.781 -38.094 -13.57 1 43.28 652 SER A C 1
ATOM 4749 O O . SER A 1 652 ? 41.594 -38.969 -13.258 1 43.28 652 SER A O 1
ATOM 4751 N N . SER A 1 653 ? 40.094 -37.594 -12.75 1 42.09 653 SER A N 1
ATOM 4752 C CA . SER A 1 653 ? 40.219 -38 -11.352 1 42.09 653 SER A CA 1
ATOM 4753 C C . SER A 1 653 ? 39.531 -39.344 -11.125 1 42.09 653 SER A C 1
ATOM 4755 O O . SER A 1 653 ? 39.875 -40.062 -10.164 1 42.09 653 SER A O 1
ATOM 4757 N N . LYS A 1 654 ? 38.656 -39.844 -11.805 1 43.81 654 LYS A N 1
ATOM 4758 C CA . LYS A 1 654 ? 38.062 -41.188 -11.68 1 43.81 654 LYS A CA 1
ATOM 4759 C C . LYS A 1 654 ? 39.031 -42.25 -12.25 1 43.81 654 LYS A C 1
ATOM 4761 O O . LYS A 1 654 ? 39 -43.406 -11.805 1 43.81 654 LYS A O 1
ATOM 4766 N N . LYS A 1 655 ? 39.969 -42.125 -13.305 1 39.47 655 LYS A N 1
ATOM 4767 C CA . LYS A 1 655 ? 40.969 -43.062 -13.781 1 39.47 655 LYS A CA 1
ATOM 4768 C C . LYS A 1 655 ? 42.156 -43.156 -12.805 1 39.47 655 LYS A C 1
ATOM 4770 O O . LYS A 1 655 ? 42.875 -44.156 -12.82 1 39.47 655 LYS A O 1
ATOM 4775 N N . ALA A 1 656 ? 42.312 -42.062 -12.125 1 45.66 656 ALA A N 1
ATOM 4776 C CA . ALA A 1 656 ? 43.406 -42.188 -11.164 1 45.66 656 ALA A CA 1
ATOM 4777 C C . ALA A 1 656 ? 42.938 -42.938 -9.914 1 45.66 656 ALA A C 1
ATOM 4779 O O . ALA A 1 656 ? 43.75 -43.375 -9.102 1 45.66 656 ALA A O 1
ATOM 4780 N N . ALA A 1 657 ? 41.719 -43.031 -9.562 1 36.62 657 ALA A N 1
ATOM 4781 C CA . ALA A 1 657 ? 41.25 -43.844 -8.43 1 36.62 657 ALA A CA 1
ATOM 4782 C C . ALA A 1 657 ? 41 -45.281 -8.844 1 36.62 657 ALA A C 1
ATOM 4784 O O . ALA A 1 657 ? 40.438 -45.531 -9.914 1 36.62 657 ALA A O 1
ATOM 4785 N N . MET B 1 1 ? 13.008 8.602 31.938 1 31.67 1 MET B N 1
ATOM 4786 C CA . MET B 1 1 ? 12.164 7.699 32.719 1 31.67 1 MET B CA 1
ATOM 4787 C C . MET B 1 1 ? 11.297 8.477 33.688 1 31.67 1 MET B C 1
ATOM 4789 O O . MET B 1 1 ? 10.125 8.164 33.875 1 31.67 1 MET B O 1
ATOM 4793 N N . THR B 1 2 ? 11.93 9.586 34.188 1 38.66 2 THR B N 1
ATOM 4794 C CA . THR B 1 2 ? 11.234 10.328 35.219 1 38.66 2 THR B CA 1
ATOM 4795 C C . THR B 1 2 ? 10.141 11.203 34.625 1 38.66 2 THR B C 1
ATOM 4797 O O . THR B 1 2 ? 9.055 11.328 35.219 1 38.66 2 THR B O 1
ATOM 4800 N N . ILE B 1 3 ? 10.469 11.773 33.531 1 33.97 3 ILE B N 1
ATOM 4801 C CA . ILE B 1 3 ? 9.477 12.68 32.969 1 33.97 3 ILE B CA 1
ATOM 4802 C C . ILE B 1 3 ? 8.297 11.867 32.406 1 33.97 3 ILE B C 1
ATOM 4804 O O . ILE B 1 3 ? 7.141 12.266 32.562 1 33.97 3 ILE B O 1
ATOM 4808 N N . VAL B 1 4 ? 8.594 10.742 31.891 1 35.06 4 VAL B N 1
ATOM 4809 C CA . VAL B 1 4 ? 7.531 9.867 31.422 1 35.06 4 VAL B CA 1
ATOM 4810 C C . VAL B 1 4 ? 6.703 9.383 32.594 1 35.06 4 VAL B C 1
ATOM 4812 O O . VAL B 1 4 ? 5.473 9.359 32.562 1 35.06 4 VAL B O 1
ATOM 4815 N N . ALA B 1 5 ? 7.383 9.109 33.656 1 35.94 5 ALA B N 1
ATOM 4816 C CA . ALA B 1 5 ? 6.691 8.727 34.875 1 35.94 5 ALA B CA 1
ATOM 4817 C C . ALA B 1 5 ? 5.832 9.867 35.406 1 35.94 5 ALA B C 1
ATOM 4819 O O . ALA B 1 5 ? 4.691 9.656 35.844 1 35.94 5 ALA B O 1
ATOM 4820 N N . ARG B 1 6 ? 6.34 11.039 35.344 1 37.94 6 ARG B N 1
ATOM 4821 C CA . ARG B 1 6 ? 5.559 12.172 35.812 1 37.94 6 ARG B CA 1
ATOM 4822 C C . ARG B 1 6 ? 4.387 12.469 34.875 1 37.94 6 ARG B C 1
ATOM 4824 O O . ARG B 1 6 ? 3.285 12.773 35.344 1 37.94 6 ARG B O 1
ATOM 4831 N N . LEU B 1 7 ? 4.707 12.312 33.656 1 36.19 7 LEU B N 1
ATOM 4832 C CA . LEU B 1 7 ? 3.607 12.57 32.719 1 36.19 7 LEU B CA 1
ATOM 4833 C C . LEU B 1 7 ? 2.561 11.469 32.812 1 36.19 7 LEU B C 1
ATOM 4835 O O . LEU B 1 7 ? 1.358 11.742 32.781 1 36.19 7 LEU B O 1
ATOM 4839 N N . CYS B 1 8 ? 3 10.273 32.938 1 39.34 8 CYS B N 1
ATOM 4840 C CA . CYS B 1 8 ? 2.074 9.203 33.281 1 39.34 8 CYS B CA 1
ATOM 4841 C C . CYS B 1 8 ? 1.437 9.445 34.625 1 39.34 8 CYS B C 1
ATOM 4843 O O . CYS B 1 8 ? 0.266 9.117 34.844 1 39.34 8 CYS B O 1
ATOM 4845 N N . GLY B 1 9 ? 2.186 10.023 35.562 1 38.53 9 GLY B N 1
ATOM 4846 C CA . GLY B 1 9 ? 1.646 10.445 36.844 1 38.53 9 GLY B CA 1
ATOM 4847 C C . GLY B 1 9 ? 0.613 11.555 36.719 1 38.53 9 GLY B C 1
ATOM 4848 O O . GLY B 1 9 ? -0.428 11.508 37.375 1 38.53 9 GLY B O 1
ATOM 4849 N N . ILE B 1 10 ? 0.956 12.523 35.969 1 38.66 10 ILE B N 1
ATOM 4850 C CA . ILE B 1 10 ? -0.013 13.602 35.781 1 38.66 10 ILE B CA 1
ATOM 4851 C C . ILE B 1 10 ? -1.242 13.055 35.031 1 38.66 10 ILE B C 1
ATOM 4853 O O . ILE B 1 10 ? -2.377 13.375 35.406 1 38.66 10 ILE B O 1
ATOM 4857 N N . LEU B 1 11 ? -0.97 12.258 34.094 1 38.62 11 LEU B N 1
ATOM 4858 C CA . LEU B 1 11 ? -2.121 11.609 33.469 1 38.62 11 LEU B CA 1
ATOM 4859 C C . LEU B 1 11 ? -2.793 10.641 34.438 1 38.62 11 LEU B C 1
ATOM 4861 O O . LEU B 1 11 ? -4.023 10.594 34.531 1 38.62 11 LEU B O 1
ATOM 4865 N N . ALA B 1 12 ? -2.01 9.984 35.25 1 36.78 12 ALA B N 1
ATOM 4866 C CA . ALA B 1 12 ? -2.549 9.211 36.344 1 36.78 12 ALA B CA 1
ATOM 4867 C C . ALA B 1 12 ? -3.145 10.125 37.406 1 36.78 12 ALA B C 1
ATOM 4869 O O . ALA B 1 12 ? -4.215 9.844 37.969 1 36.78 12 ALA B O 1
ATOM 4870 N N . ALA B 1 13 ? -2.434 11.18 37.844 1 36.19 13 ALA B N 1
ATOM 4871 C CA . ALA B 1 13 ? -3.002 12.148 38.781 1 36.19 13 ALA B CA 1
ATOM 4872 C C . ALA B 1 13 ? -4.254 12.797 38.219 1 36.19 13 ALA B C 1
ATOM 4874 O O . ALA B 1 13 ? -5.223 13.047 38.938 1 36.19 13 ALA B O 1
ATOM 4875 N N . TYR B 1 14 ? -4.176 13.219 37.031 1 33.47 14 TYR B N 1
ATOM 4876 C CA . TYR B 1 14 ? -5.406 13.695 36.406 1 33.47 14 TYR B CA 1
ATOM 4877 C C . TYR B 1 14 ? -6.488 12.617 36.438 1 33.47 14 TYR B C 1
ATOM 4879 O O . TYR B 1 14 ? -7.637 12.906 36.781 1 33.47 14 TYR B O 1
ATOM 4887 N N . PHE B 1 15 ? -6.035 11.438 36.219 1 34.22 15 PHE B N 1
ATOM 4888 C CA . PHE B 1 15 ? -7.008 10.367 36.438 1 34.22 15 PHE B CA 1
ATOM 4889 C C . PHE B 1 15 ? -7.285 10.188 37.938 1 34.22 15 PHE B C 1
ATOM 4891 O O . PHE B 1 15 ? -8.414 9.883 38.312 1 34.22 15 PHE B O 1
ATOM 4898 N N . THR B 1 16 ? -6.324 10.359 38.781 1 31.98 16 THR B N 1
ATOM 4899 C CA . THR B 1 16 ? -6.586 10.312 40.219 1 31.98 16 THR B CA 1
ATOM 4900 C C . THR B 1 16 ? -7.34 11.555 40.688 1 31.98 16 THR B C 1
ATOM 4902 O O . THR B 1 16 ? -8.203 11.477 41.562 1 31.98 16 THR B O 1
ATOM 4905 N N . LEU B 1 17 ? -6.93 12.766 40.406 1 30.33 17 LEU B N 1
ATOM 4906 C CA . LEU B 1 17 ? -7.715 13.938 40.812 1 30.33 17 LEU B CA 1
ATOM 4907 C C . LEU B 1 17 ? -9.156 13.805 40.312 1 30.33 17 LEU B C 1
ATOM 4909 O O . LEU B 1 17 ? -10.094 14.188 41.031 1 30.33 17 LEU B O 1
ATOM 4913 N N . VAL B 1 18 ? -9.266 13.297 39.219 1 30.34 18 VAL B N 1
ATOM 4914 C CA . VAL B 1 18 ? -10.641 12.969 38.844 1 30.34 18 VAL B CA 1
ATOM 4915 C C . VAL B 1 18 ? -11.188 11.906 39.781 1 30.34 18 VAL B C 1
ATOM 4917 O O . VAL B 1 18 ? -12.359 11.945 40.156 1 30.34 18 VAL B O 1
ATOM 4920 N N . SER B 1 19 ? -10.281 11.188 40.406 1 28.16 19 SER B N 1
ATOM 4921 C CA . SER B 1 19 ? -10.758 10.203 41.375 1 28.16 19 SER B CA 1
ATOM 4922 C C . SER B 1 19 ? -10.922 10.828 42.75 1 28.16 19 SER B C 1
ATOM 4924 O O . SER B 1 19 ? -11.734 10.359 43.562 1 28.16 19 SER B O 1
ATOM 4926 N N . ALA B 1 20 ? -10.094 11.719 43.281 1 28.33 20 ALA B N 1
ATOM 4927 C CA . ALA B 1 20 ? -10.203 12.148 44.688 1 28.33 20 ALA B CA 1
ATOM 4928 C C . ALA B 1 20 ? -11.461 12.984 44.906 1 28.33 20 ALA B C 1
ATOM 4930 O O . ALA B 1 20 ? -11.898 13.18 46.031 1 28.33 20 ALA B O 1
ATOM 4931 N N . GLN B 1 21 ? -11.797 13.938 44.188 1 26.72 21 GLN B N 1
ATOM 4932 C CA . GLN B 1 21 ? -13.016 14.617 44.625 1 26.72 21 GLN B CA 1
ATOM 4933 C C . GLN B 1 21 ? -14.156 13.617 44.812 1 26.72 21 GLN B C 1
ATOM 4935 O O . GLN B 1 21 ? -15.102 13.586 44.031 1 26.72 21 GLN B O 1
ATOM 4940 N N . SER B 1 22 ? -13.859 12.414 45.25 1 25.66 22 SER B N 1
ATOM 4941 C CA . SER B 1 22 ? -14.914 11.547 45.781 1 25.66 22 SER B CA 1
ATOM 4942 C C . SER B 1 22 ? -15.336 11.961 47.188 1 25.66 22 SER B C 1
ATOM 4944 O O . SER B 1 22 ? -14.773 11.484 48.156 1 25.66 22 SER B O 1
ATOM 4946 N N . ALA B 1 23 ? -15.375 13.07 47.844 1 25.28 23 ALA B N 1
ATOM 4947 C CA . ALA B 1 23 ? -16.391 13.023 48.875 1 25.28 23 ALA B CA 1
ATOM 4948 C C . ALA B 1 23 ? -17.562 12.133 48.469 1 25.28 23 ALA B C 1
ATOM 4950 O O . ALA B 1 23 ? -17.688 11.773 47.312 1 25.28 23 ALA B O 1
ATOM 4951 N N . ALA B 1 24 ? -18.844 12.062 49.594 1 23.61 24 ALA B N 1
ATOM 4952 C CA . ALA B 1 24 ? -20.047 11.227 49.562 1 23.61 24 ALA B CA 1
ATOM 4953 C C . ALA B 1 24 ? -20.672 11.211 48.188 1 23.61 24 ALA B C 1
ATOM 4955 O O . ALA B 1 24 ? -21.828 10.789 48.031 1 23.61 24 ALA B O 1
ATOM 4956 N N . VAL B 1 25 ? -20.469 12.234 47.5 1 22.44 25 VAL B N 1
ATOM 4957 C CA . VAL B 1 25 ? -21.375 12.188 46.344 1 22.44 25 VAL B CA 1
ATOM 4958 C C . VAL B 1 25 ? -21.312 10.797 45.719 1 22.44 25 VAL B C 1
ATOM 4960 O O . VAL B 1 25 ? -20.234 10.297 45.406 1 22.44 25 VAL B O 1
ATOM 4963 N N . VAL B 1 26 ? -22.312 9.898 46.188 1 23.52 26 VAL B N 1
ATOM 4964 C CA . VAL B 1 26 ? -22.859 8.711 45.531 1 23.52 26 VAL B CA 1
ATOM 4965 C C . VAL B 1 26 ? -22.641 8.805 44.031 1 23.52 26 VAL B C 1
ATOM 4967 O O . VAL B 1 26 ? -23.281 9.602 43.344 1 23.52 26 VAL B O 1
ATOM 4970 N N . VAL B 1 27 ? -21.562 9.266 43.812 1 23.89 27 VAL B N 1
ATOM 4971 C CA . VAL B 1 27 ? -21.344 9.172 42.375 1 23.89 27 VAL B CA 1
ATOM 4972 C C . VAL B 1 27 ? -21.906 7.852 41.875 1 23.89 27 VAL B C 1
ATOM 4974 O O . VAL B 1 27 ? -21.422 6.773 42.219 1 23.89 27 VAL B O 1
ATOM 4977 N N . GLU B 1 28 ? -23.266 7.789 42 1 24.36 28 GLU B N 1
ATOM 4978 C CA . GLU B 1 28 ? -24.016 6.871 41.125 1 24.36 28 GLU B CA 1
ATOM 4979 C C . GLU B 1 28 ? -23.25 6.562 39.844 1 24.36 28 GLU B C 1
ATOM 4981 O O . GLU B 1 28 ? -23.125 7.414 38.969 1 24.36 28 GLU B O 1
ATOM 4986 N N . VAL B 1 29 ? -22.078 6.273 40.094 1 26.98 29 VAL B N 1
ATOM 4987 C CA . VAL B 1 29 ? -21.266 5.629 39.094 1 26.98 29 VAL B CA 1
ATOM 4988 C C . VAL B 1 29 ? -22.156 4.789 38.156 1 26.98 29 VAL B C 1
ATOM 4990 O O . VAL B 1 29 ? -22.719 3.779 38.594 1 26.98 29 VAL B O 1
ATOM 4993 N N . SER B 1 30 ? -23.188 5.426 37.688 1 27.14 30 SER B N 1
ATOM 4994 C CA . SER B 1 30 ? -23.953 4.891 36.562 1 27.14 30 SER B CA 1
ATOM 4995 C C . SER B 1 30 ? -23.094 4.012 35.656 1 27.14 30 SER B C 1
ATOM 4997 O O . SER B 1 30 ? -22.062 4.453 35.156 1 27.14 30 SER B O 1
ATOM 4999 N N . PRO B 1 31 ? -22.969 2.795 36.062 1 30.77 31 PRO B N 1
ATOM 5000 C CA . PRO B 1 31 ? -22.266 1.681 35.438 1 30.77 31 PRO B CA 1
ATOM 5001 C C . PRO B 1 31 ? -22.375 1.701 33.906 1 30.77 31 PRO B C 1
ATOM 5003 O O . PRO B 1 31 ? -23.281 1.099 33.344 1 30.77 31 PRO B O 1
ATOM 5006 N N . VAL B 1 32 ? -22.5 2.723 33.312 1 32.16 32 VAL B N 1
ATOM 5007 C CA . VAL B 1 32 ? -22.766 2.656 31.891 1 32.16 32 VAL B CA 1
ATOM 5008 C C . VAL B 1 32 ? -21.719 1.786 31.203 1 32.16 32 VAL B C 1
ATOM 5010 O O . VAL B 1 32 ? -20.531 2.104 31.234 1 32.16 32 VAL B O 1
ATOM 5013 N N . VAL B 1 33 ? -21.609 0.564 31.625 1 38.28 33 VAL B N 1
ATOM 5014 C CA . VAL B 1 33 ? -20.734 -0.313 30.859 1 38.28 33 VAL B CA 1
ATOM 5015 C C . VAL B 1 33 ? -21.234 -0.397 29.422 1 38.28 33 VAL B C 1
ATOM 5017 O O . VAL B 1 33 ? -22.406 -0.647 29.172 1 38.28 33 VAL B O 1
ATOM 5020 N N . HIS B 1 34 ? -20.812 0.299 28.5 1 36.66 34 HIS B N 1
ATOM 5021 C CA . HIS B 1 34 ? -21.141 0.147 27.094 1 36.66 34 HIS B CA 1
ATOM 5022 C C . HIS B 1 34 ? -20.781 -1.251 26.594 1 36.66 34 HIS B C 1
ATOM 5024 O O . HIS B 1 34 ? -19.656 -1.725 26.797 1 36.66 34 HIS B O 1
ATOM 5030 N N . VAL B 1 35 ? -21.75 -2.158 26.734 1 41.5 35 VAL B N 1
ATOM 5031 C CA . VAL B 1 35 ? -21.688 -3.486 26.125 1 41.5 35 VAL B CA 1
ATOM 5032 C C . VAL B 1 35 ? -21.391 -3.361 24.641 1 41.5 35 VAL B C 1
ATOM 5034 O O . VAL B 1 35 ? -22.25 -2.936 23.859 1 41.5 35 VAL B O 1
ATOM 5037 N N . ALA B 1 36 ? -20.562 -2.75 24.266 1 37.91 36 ALA B N 1
ATOM 5038 C CA . ALA B 1 36 ? -20.422 -2.52 22.828 1 37.91 36 ALA B CA 1
ATOM 5039 C C . ALA B 1 36 ? -20.391 -3.84 22.062 1 37.91 36 ALA B C 1
ATOM 5041 O O . ALA B 1 36 ? -20.047 -3.865 20.875 1 37.91 36 ALA B O 1
ATOM 5042 N N . ALA B 1 37 ? -20.25 -5.062 22.719 1 37.31 37 ALA B N 1
ATOM 5043 C CA . ALA B 1 37 ? -20.172 -6.047 21.641 1 37.31 37 ALA B CA 1
ATOM 5044 C C . ALA B 1 37 ? -21.516 -6.199 20.938 1 37.31 37 ALA B C 1
ATOM 5046 O O . ALA B 1 37 ? -22.562 -6.156 21.578 1 37.31 37 ALA B O 1
ATOM 5047 N N . PRO B 1 38 ? -21.641 -5.934 19.703 1 37.78 38 PRO B N 1
ATOM 5048 C CA . PRO B 1 38 ? -22.875 -6.285 19 1 37.78 38 PRO B CA 1
ATOM 5049 C C . PRO B 1 38 ? -23.469 -7.605 19.484 1 37.78 38 PRO B C 1
ATOM 5051 O O . PRO B 1 38 ? -22.734 -8.562 19.734 1 37.78 38 PRO B O 1
ATOM 5054 N N . PHE B 1 39 ? -24.516 -7.578 20.344 1 40.19 39 PHE B N 1
ATOM 5055 C CA . PHE B 1 39 ? -25.141 -8.859 20.656 1 40.19 39 PHE B CA 1
ATOM 5056 C C . PHE B 1 39 ? -26.328 -9.125 19.75 1 40.19 39 PHE B C 1
ATOM 5058 O O . PHE B 1 39 ? -26.953 -8.188 19.234 1 40.19 39 PHE B O 1
ATOM 5065 N N . SER B 1 40 ? -26.25 -10.086 19.078 1 40.62 40 SER B N 1
ATOM 5066 C CA . SER B 1 40 ? -27.406 -10.562 18.344 1 40.62 40 SER B CA 1
ATOM 5067 C C . SER B 1 40 ? -28.297 -11.445 19.203 1 40.62 40 SER B C 1
ATOM 5069 O O . SER B 1 40 ? -27.812 -12.258 19.984 1 40.62 40 SER B O 1
ATOM 5071 N N . ALA B 1 41 ? -29.516 -10.891 19.531 1 41.19 41 ALA B N 1
ATOM 5072 C CA . ALA B 1 41 ? -30.469 -11.742 20.234 1 41.19 41 ALA B CA 1
ATOM 5073 C C . ALA B 1 41 ? -31.641 -12.133 19.328 1 41.19 41 ALA B C 1
ATOM 5075 O O . ALA B 1 41 ? -32.156 -11.297 18.578 1 41.19 41 ALA B O 1
ATOM 5076 N N . LEU B 1 42 ? -31.719 -13.328 19.094 1 43.22 42 LEU B N 1
ATOM 5077 C CA . LEU B 1 42 ? -32.906 -13.844 18.422 1 43.22 42 LEU B CA 1
ATOM 5078 C C . LEU B 1 42 ? -34.062 -13.977 19.391 1 43.22 42 LEU B C 1
ATOM 5080 O O . LEU B 1 42 ? -34 -14.719 20.375 1 43.22 42 LEU B O 1
ATOM 5084 N N . VAL B 1 43 ? -34.969 -12.93 19.359 1 46.44 43 VAL B N 1
ATOM 5085 C CA . VAL B 1 43 ? -36.188 -13.047 20.172 1 46.44 43 VAL B CA 1
ATOM 5086 C C . VAL B 1 43 ? -37.344 -13.594 19.312 1 46.44 43 VAL B C 1
ATOM 5088 O O . VAL B 1 43 ? -37.625 -13.055 18.234 1 46.44 43 VAL B O 1
ATOM 5091 N N . ARG B 1 44 ? -37.719 -14.711 19.562 1 49.19 44 ARG B N 1
ATOM 5092 C CA . ARG B 1 44 ? -38.875 -15.273 18.906 1 49.19 44 ARG B CA 1
ATOM 5093 C C . ARG B 1 44 ? -40.156 -14.617 19.391 1 49.19 44 ARG B C 1
ATOM 5095 O O . ARG B 1 44 ? -40.469 -14.672 20.578 1 49.19 44 ARG B O 1
ATOM 5102 N N . LEU B 1 45 ? -40.688 -13.781 18.547 1 54.44 45 LEU B N 1
ATOM 5103 C CA . LEU B 1 45 ? -41.906 -13.094 18.891 1 54.44 45 LEU B CA 1
ATOM 5104 C C . LEU B 1 45 ? -43.094 -14.039 18.781 1 54.44 45 LEU B C 1
ATOM 5106 O O . LEU B 1 45 ? -43.062 -15.031 18.047 1 54.44 45 LEU B O 1
ATOM 5110 N N . PRO B 1 46 ? -44.062 -13.773 19.625 1 53.12 46 PRO B N 1
ATOM 5111 C CA . PRO B 1 46 ? -45.281 -14.602 19.5 1 53.12 46 PRO B CA 1
ATOM 5112 C C . PRO B 1 46 ? -45.875 -14.578 18.094 1 53.12 46 PRO B C 1
ATOM 5114 O O . PRO B 1 46 ? -45.688 -13.609 17.359 1 53.12 46 PRO B O 1
ATOM 5117 N N . PRO B 1 47 ? -46.281 -15.641 17.625 1 53.53 47 PRO B N 1
ATOM 5118 C CA . PRO B 1 47 ? -46.906 -15.766 16.312 1 53.53 47 PRO B CA 1
ATOM 5119 C C . PRO B 1 47 ? -47.844 -14.609 16 1 53.53 47 PRO B C 1
ATOM 5121 O O . PRO B 1 47 ? -48.094 -14.305 14.828 1 53.53 47 PRO B O 1
ATOM 5124 N N . SER B 1 48 ? -48.375 -13.961 17.016 1 57.09 48 SER B N 1
ATOM 5125 C CA . SER B 1 48 ? -49.312 -12.875 16.781 1 57.09 48 SER B CA 1
ATOM 5126 C C . SER B 1 48 ? -48.656 -11.727 16.031 1 57.09 48 SER B C 1
ATOM 5128 O O . SER B 1 48 ? -49.312 -11.016 15.258 1 57.09 48 SER B O 1
ATOM 5130 N N . TYR B 1 49 ? -47.344 -11.539 16.203 1 56.47 49 TYR B N 1
ATOM 5131 C CA . TYR B 1 49 ? -46.656 -10.438 15.523 1 56.47 49 TYR B CA 1
ATOM 5132 C C . TYR B 1 49 ? -46.438 -10.75 14.047 1 56.47 49 TYR B C 1
ATOM 5134 O O . TYR B 1 49 ? -46.531 -9.859 13.203 1 56.47 49 TYR B O 1
ATOM 5142 N N . ALA B 1 50 ? -46.156 -11.984 13.812 1 54 50 ALA B N 1
ATOM 5143 C CA . ALA B 1 50 ? -46.094 -12.406 12.414 1 54 50 ALA B CA 1
ATOM 5144 C C . ALA B 1 50 ? -47.469 -12.25 11.742 1 54 50 ALA B C 1
ATOM 5146 O O . ALA B 1 50 ? -47.531 -11.906 10.555 1 54 50 ALA B O 1
ATOM 5147 N N . ALA B 1 51 ? -48.5 -12.453 12.484 1 55.66 51 ALA B N 1
ATOM 5148 C CA . ALA B 1 51 ? -49.875 -12.391 11.953 1 55.66 51 ALA B CA 1
ATOM 5149 C C . ALA B 1 51 ? -50.312 -10.945 11.727 1 55.66 51 ALA B C 1
ATOM 5151 O O . ALA B 1 51 ? -51.062 -10.656 10.812 1 55.66 51 ALA B O 1
ATOM 5152 N N . THR B 1 52 ? -49.844 -10.07 12.625 1 56.34 52 THR B N 1
ATOM 5153 C CA . THR B 1 52 ? -50.344 -8.711 12.531 1 56.34 52 THR B CA 1
ATOM 5154 C C . THR B 1 52 ? -49.5 -7.879 11.586 1 56.34 52 THR B C 1
ATOM 5156 O O . THR B 1 52 ? -49.844 -6.742 11.25 1 56.34 52 THR B O 1
ATOM 5159 N N . GLY B 1 53 ? -48.438 -8.5 10.844 1 54.12 53 GLY B N 1
ATOM 5160 C CA . GLY B 1 53 ? -47.656 -7.809 9.844 1 54.12 53 GLY B CA 1
ATOM 5161 C C . GLY B 1 53 ? -46.844 -6.664 10.422 1 54.12 53 GLY B C 1
ATOM 5162 O O . GLY B 1 53 ? -46.438 -5.746 9.695 1 54.12 53 GLY B O 1
ATOM 5163 N N . ARG B 1 54 ? -46.688 -6.48 11.609 1 57.75 54 ARG B N 1
ATOM 5164 C CA . ARG B 1 54 ? -45.938 -5.363 12.203 1 57.75 54 ARG B CA 1
ATOM 5165 C C . ARG B 1 54 ? -44.438 -5.492 11.938 1 57.75 54 ARG B C 1
ATOM 5167 O O . ARG B 1 54 ? -43.875 -6.566 12.117 1 57.75 54 ARG B O 1
ATOM 5174 N N . THR B 1 55 ? -43.875 -4.516 11.281 1 58.38 55 THR B N 1
ATOM 5175 C CA . THR B 1 55 ? -42.469 -4.512 10.875 1 58.38 55 THR B CA 1
ATOM 5176 C C . THR B 1 55 ? -41.562 -3.959 11.992 1 58.38 55 THR B C 1
ATOM 5178 O O . THR B 1 55 ? -40.344 -4.027 11.906 1 58.38 55 THR B O 1
ATOM 5181 N N . GLU B 1 56 ? -42.312 -3.41 13.055 1 63.78 56 GLU B N 1
ATOM 5182 C CA . GLU B 1 56 ? -41.531 -2.855 14.164 1 63.78 56 GLU B CA 1
ATOM 5183 C C . GLU B 1 56 ? -42.094 -3.285 15.508 1 63.78 56 GLU B C 1
ATOM 5185 O O . GLU B 1 56 ? -43.312 -3.488 15.633 1 63.78 56 GLU B O 1
ATOM 5190 N N . ALA B 1 57 ? -41.375 -3.768 16.391 1 63.94 57 ALA B N 1
ATOM 5191 C CA . ALA B 1 57 ? -41.781 -4.086 17.75 1 63.94 57 ALA B CA 1
ATOM 5192 C C . ALA B 1 57 ? -41.031 -3.244 18.781 1 63.94 57 ALA B C 1
ATOM 5194 O O . ALA B 1 57 ? -39.844 -2.959 18.594 1 63.94 57 ALA B O 1
ATOM 5195 N N . LYS B 1 58 ? -41.75 -2.713 19.656 1 66.75 58 LYS B N 1
ATOM 5196 C CA . LYS B 1 58 ? -41.125 -1.968 20.75 1 66.75 58 LYS B CA 1
ATOM 5197 C C . LYS B 1 58 ? -40.531 -2.912 21.797 1 66.75 58 LYS B C 1
ATOM 5199 O O . LYS B 1 58 ? -41.219 -3.811 22.281 1 66.75 58 LYS B O 1
ATOM 5204 N N . ALA B 1 59 ? -39.25 -2.883 21.859 1 67 59 ALA B N 1
ATOM 5205 C CA . ALA B 1 59 ? -38.531 -3.707 22.859 1 67 59 ALA B CA 1
ATOM 5206 C C . ALA B 1 59 ? -38.062 -2.863 24.031 1 67 59 ALA B C 1
ATOM 5208 O O . ALA B 1 59 ? -37.656 -1.709 23.844 1 67 59 ALA B O 1
ATOM 5209 N N . SER B 1 60 ? -38.406 -3.379 25.219 1 70.56 60 SER B N 1
ATOM 5210 C CA . SER B 1 60 ? -37.844 -2.781 26.422 1 70.56 60 SER B CA 1
ATOM 5211 C C . SER B 1 60 ? -36.656 -3.59 26.953 1 70.56 60 SER B C 1
ATOM 5213 O O . SER B 1 60 ? -36.75 -4.809 27.109 1 70.56 60 SER B O 1
ATOM 5215 N N . LEU B 1 61 ? -35.5 -2.938 27.016 1 68.06 61 LEU B N 1
ATOM 5216 C CA . LEU B 1 61 ? -34.344 -3.568 27.594 1 68.06 61 LEU B CA 1
ATOM 5217 C C . LEU B 1 61 ? -34.25 -3.295 29.094 1 68.06 61 LEU B C 1
ATOM 5219 O O . LEU B 1 61 ? -34.344 -2.143 29.516 1 68.06 61 LEU B O 1
ATOM 5223 N N . VAL B 1 62 ? -34.344 -4.332 29.875 1 69.81 62 VAL B N 1
ATOM 5224 C CA . VAL B 1 62 ? -34.344 -4.199 31.328 1 69.81 62 VAL B CA 1
ATOM 5225 C C . VAL B 1 62 ? -33.125 -4.895 31.922 1 69.81 62 VAL B C 1
ATOM 5227 O O . VAL B 1 62 ? -32.656 -5.918 31.406 1 69.81 62 VAL B O 1
ATOM 5230 N N . ASP B 1 63 ? -32.438 -4.27 32.812 1 64.56 63 ASP B N 1
ATOM 5231 C CA . ASP B 1 63 ? -31.375 -4.891 33.594 1 64.56 63 ASP B CA 1
ATOM 5232 C C . ASP B 1 63 ? -31.906 -5.977 34.5 1 64.56 63 ASP B C 1
ATOM 5234 O O . ASP B 1 63 ? -32.469 -5.676 35.562 1 64.56 63 ASP B O 1
ATOM 5238 N N . ALA B 1 64 ? -31.75 -7.16 34 1 66.69 64 ALA B N 1
ATOM 5239 C CA . ALA B 1 64 ? -32.344 -8.273 34.75 1 66.69 64 ALA B CA 1
ATOM 5240 C C . ALA B 1 64 ? -31.641 -8.438 36.094 1 66.69 64 ALA B C 1
ATOM 5242 O O . ALA B 1 64 ? -32.25 -8.906 37.062 1 66.69 64 ALA B O 1
ATOM 5243 N N . GLN B 1 65 ? -30.359 -8.117 36.125 1 61.75 65 GLN B N 1
ATOM 5244 C CA . GLN B 1 65 ? -29.641 -8.344 37.375 1 61.75 65 GLN B CA 1
ATOM 5245 C C . GLN B 1 65 ? -29.734 -7.133 38.281 1 61.75 65 GLN B C 1
ATOM 5247 O O . GLN B 1 65 ? -29.625 -7.262 39.5 1 61.75 65 GLN B O 1
ATOM 5252 N N . GLY B 1 66 ? -29.969 -5.867 37.719 1 57.5 66 GLY B N 1
ATOM 5253 C CA . GLY B 1 66 ? -30 -4.66 38.531 1 57.5 66 GLY B CA 1
ATOM 5254 C C . GLY B 1 66 ? -31.406 -4.195 38.875 1 57.5 66 GLY B C 1
ATOM 5255 O O . GLY B 1 66 ? -31.719 -3.016 38.719 1 57.5 66 GLY B O 1
ATOM 5256 N N . GLY B 1 67 ? -32.375 -5.055 39.25 1 60.03 67 GLY B N 1
ATOM 5257 C CA . GLY B 1 67 ? -33.688 -4.684 39.75 1 60.03 67 GLY B CA 1
ATOM 5258 C C . GLY B 1 67 ? -34.688 -4.398 38.656 1 60.03 67 GLY B C 1
ATOM 5259 O O . GLY B 1 67 ? -35.625 -3.619 38.812 1 60.03 67 GLY B O 1
ATOM 5260 N N . GLU B 1 68 ? -34.469 -4.957 37.375 1 63.5 68 GLU B N 1
ATOM 5261 C CA . GLU B 1 68 ? -35.375 -4.859 36.25 1 63.5 68 GLU B CA 1
ATOM 5262 C C . GLU B 1 68 ? -35.562 -3.412 35.812 1 63.5 68 GLU B C 1
ATOM 5264 O O . GLU B 1 68 ? -36.656 -2.994 35.438 1 63.5 68 GLU B O 1
ATOM 5269 N N . LYS B 1 69 ? -34.594 -2.656 36.062 1 64.31 69 LYS B N 1
ATOM 5270 C CA . LYS B 1 69 ? -34.625 -1.275 35.594 1 64.31 69 LYS B CA 1
ATOM 5271 C C . LYS B 1 69 ? -34.594 -1.212 34.062 1 64.31 69 LYS B C 1
ATOM 5273 O O . LYS B 1 69 ? -33.844 -1.95 33.438 1 64.31 69 LYS B O 1
ATOM 5278 N N . GLU B 1 70 ? -35.531 -0.412 33.531 1 65.06 70 GLU B N 1
ATOM 5279 C CA . GLU B 1 70 ? -35.594 -0.225 32.094 1 65.06 70 GLU B CA 1
ATOM 5280 C C . GLU B 1 70 ? -34.406 0.573 31.578 1 65.06 70 GLU B C 1
ATOM 5282 O O . GLU B 1 70 ? -34.156 1.686 32.031 1 65.06 70 GLU B O 1
ATOM 5287 N N . LEU B 1 71 ? -33.594 -0.068 30.859 1 63.78 71 LEU B N 1
ATOM 5288 C CA . LEU B 1 71 ? -32.344 0.534 30.344 1 63.78 71 LEU B CA 1
ATOM 5289 C C . LEU B 1 71 ? -32.625 1.356 29.094 1 63.78 71 LEU B C 1
ATOM 5291 O O . LEU B 1 71 ? -32.094 2.453 28.938 1 63.78 71 LEU B O 1
ATOM 5295 N N . ALA B 1 72 ? -33.344 0.747 28.203 1 63.19 72 ALA B N 1
ATOM 5296 C CA . ALA B 1 72 ? -33.656 1.438 26.953 1 63.19 72 ALA B CA 1
ATOM 5297 C C . ALA B 1 72 ? -34.906 0.846 26.281 1 63.19 72 ALA B C 1
ATOM 5299 O O . ALA B 1 72 ? -35.25 -0.313 26.531 1 63.19 72 ALA B O 1
ATOM 5300 N N . LYS B 1 73 ? -35.656 1.783 25.641 1 63.28 73 LYS B N 1
ATOM 5301 C CA . LYS B 1 73 ? -36.719 1.369 24.75 1 63.28 73 LYS B CA 1
ATOM 5302 C C . LYS B 1 73 ? -36.312 1.516 23.281 1 63.28 73 LYS B C 1
ATOM 5304 O O . LYS B 1 73 ? -35.719 2.525 22.906 1 63.28 73 LYS B O 1
ATOM 5309 N N . GLN B 1 74 ? -36.125 0.37 22.688 1 62.31 74 GLN B N 1
ATOM 5310 C CA . GLN B 1 74 ? -35.719 0.45 21.281 1 62.31 74 GLN B CA 1
ATOM 5311 C C . GLN B 1 74 ? -36.781 -0.193 20.375 1 62.31 74 GLN B C 1
ATOM 5313 O O . GLN B 1 74 ? -37.531 -1.058 20.812 1 62.31 74 GLN B O 1
ATOM 5318 N N . LYS B 1 75 ? -36.938 0.38 19.188 1 62.25 75 LYS B N 1
ATOM 5319 C CA . LYS B 1 75 ? -37.75 -0.219 18.141 1 62.25 75 LYS B CA 1
ATOM 5320 C C . LYS B 1 75 ? -36.969 -1.236 17.328 1 62.25 75 LYS B C 1
ATOM 5322 O O . LYS B 1 75 ? -35.844 -0.937 16.859 1 62.25 75 LYS B O 1
ATOM 5327 N N . LEU B 1 76 ? -37.375 -2.43 17.406 1 59.94 76 LEU B N 1
ATOM 5328 C CA . LEU B 1 76 ? -36.688 -3.498 16.688 1 59.94 76 LEU B CA 1
ATOM 5329 C C . LEU B 1 76 ? -37.406 -3.814 15.383 1 59.94 76 LEU B C 1
ATOM 5331 O O . LEU B 1 76 ? -38.656 -3.725 15.312 1 59.94 76 LEU B O 1
ATOM 5335 N N . LYS B 1 77 ? -36.75 -4.012 14.32 1 59.25 77 LYS B N 1
ATOM 5336 C CA . LYS B 1 77 ? -37.312 -4.453 13.062 1 59.25 77 LYS B CA 1
ATOM 5337 C C . LYS B 1 77 ? -37.625 -5.949 13.086 1 59.25 77 LYS B C 1
ATOM 5339 O O . LYS B 1 77 ? -36.781 -6.75 13.5 1 59.25 77 LYS B O 1
ATOM 5344 N N . VAL B 1 78 ? -38.938 -6.246 12.852 1 57.06 78 VAL B N 1
ATOM 5345 C CA . VAL B 1 78 ? -39.406 -7.625 12.852 1 57.06 78 VAL B CA 1
ATOM 5346 C C . VAL B 1 78 ? -39.344 -8.195 11.438 1 57.06 78 VAL B C 1
ATOM 5348 O O . VAL B 1 78 ? -39.781 -7.551 10.477 1 57.06 78 VAL B O 1
ATOM 5351 N N . SER B 1 79 ? -38.469 -9.18 11.297 1 53.34 79 SER B N 1
ATOM 5352 C CA . SER B 1 79 ? -38.469 -9.852 10.008 1 53.34 79 SER B CA 1
ATOM 5353 C C . SER B 1 79 ? -39.75 -10.609 9.766 1 53.34 79 SER B C 1
ATOM 5355 O O . SER B 1 79 ? -40.5 -10.891 10.711 1 53.34 79 SER B O 1
ATOM 5357 N N . ALA B 1 80 ? -40.062 -10.859 8.617 1 49.31 80 ALA B N 1
ATOM 5358 C CA . ALA B 1 80 ? -41.312 -11.453 8.164 1 49.31 80 ALA B CA 1
ATOM 5359 C C . ALA B 1 80 ? -41.594 -12.758 8.898 1 49.31 80 ALA B C 1
ATOM 5361 O O . ALA B 1 80 ? -42.75 -13.109 9.117 1 49.31 80 ALA B O 1
ATOM 5362 N N . GLY B 1 81 ? -40.688 -13.609 9.141 1 49.53 81 GLY B N 1
ATOM 5363 C CA . GLY B 1 81 ? -41.031 -14.93 9.648 1 49.53 81 GLY B CA 1
ATOM 5364 C C . GLY B 1 81 ? -41.281 -14.953 11.141 1 49.53 81 GLY B C 1
ATOM 5365 O O . GLY B 1 81 ? -41.531 -16.016 11.719 1 49.53 81 GLY B O 1
ATOM 5366 N N . GLY B 1 82 ? -41.562 -13.883 11.805 1 45.06 82 GLY B N 1
ATOM 5367 C CA . GLY B 1 82 ? -41.875 -13.797 13.227 1 45.06 82 GLY B CA 1
ATOM 5368 C C . GLY B 1 82 ? -40.625 -13.852 14.102 1 45.06 82 GLY B C 1
ATOM 5369 O O . GLY B 1 82 ? -40.719 -13.906 15.328 1 45.06 82 GLY B O 1
ATOM 5370 N N . GLU B 1 83 ? -39.562 -14.469 13.719 1 44.12 83 GLU B N 1
ATOM 5371 C CA . GLU B 1 83 ? -38.344 -14.492 14.508 1 44.12 83 GLU B CA 1
ATOM 5372 C C . GLU B 1 83 ? -37.594 -13.18 14.375 1 44.12 83 GLU B C 1
ATOM 5374 O O . GLU B 1 83 ? -37.469 -12.633 13.273 1 44.12 83 GLU B O 1
ATOM 5379 N N . VAL B 1 84 ? -37.688 -12.359 15.219 1 44.25 84 VAL B N 1
ATOM 5380 C CA . VAL B 1 84 ? -36.906 -11.117 15.25 1 44.25 84 VAL B CA 1
ATOM 5381 C C . VAL B 1 84 ? -35.438 -11.43 15.562 1 44.25 84 VAL B C 1
ATOM 5383 O O . VAL B 1 84 ? -35.125 -11.969 16.625 1 44.25 84 VAL B O 1
ATOM 5386 N N . PHE B 1 85 ? -34.625 -11.766 14.68 1 41.09 85 PHE B N 1
ATOM 5387 C CA . PHE B 1 85 ? -33.188 -11.758 14.922 1 41.09 85 PHE B CA 1
ATOM 5388 C C . PHE B 1 85 ? -32.719 -10.359 15.273 1 41.09 85 PHE B C 1
ATOM 5390 O O . PHE B 1 85 ? -32.875 -9.422 14.492 1 41.09 85 PHE B O 1
ATOM 5397 N N . LEU B 1 86 ? -32.844 -10 16.484 1 40.84 86 LEU B N 1
ATOM 5398 C CA . LEU B 1 86 ? -32.312 -8.766 17.031 1 40.84 86 LEU B CA 1
ATOM 5399 C C . LEU B 1 86 ? -30.781 -8.711 16.859 1 40.84 86 LEU B C 1
ATOM 5401 O O . LEU B 1 86 ? -30.047 -9.438 17.516 1 40.84 86 LEU B O 1
ATOM 5405 N N . GLU B 1 87 ? -30.25 -8.758 15.844 1 40.34 87 GLU B N 1
ATOM 5406 C CA . GLU B 1 87 ? -28.844 -8.359 15.867 1 40.34 87 GLU B CA 1
ATOM 5407 C C . GLU B 1 87 ? -28.703 -6.895 16.281 1 40.34 87 GLU B C 1
ATOM 5409 O O . GLU B 1 87 ? -28.812 -5.992 15.453 1 40.34 87 GLU B O 1
ATOM 5414 N N . HIS B 1 88 ? -29.359 -6.523 17.438 1 40.53 88 HIS B N 1
ATOM 5415 C CA . HIS B 1 88 ? -29.172 -5.105 17.75 1 40.53 88 HIS B CA 1
ATOM 5416 C C . HIS B 1 88 ? -27.875 -4.859 18.5 1 40.53 88 HIS B C 1
ATOM 5418 O O . HIS B 1 88 ? -27.547 -5.609 19.422 1 40.53 88 HIS B O 1
ATOM 5424 N N . LYS B 1 89 ? -27.031 -4.164 17.891 1 44.91 89 LYS B N 1
ATOM 5425 C CA . LYS B 1 89 ? -25.938 -3.529 18.609 1 44.91 89 LYS B CA 1
ATOM 5426 C C . LYS B 1 89 ? -26.453 -2.537 19.641 1 44.91 89 LYS B C 1
ATOM 5428 O O . LYS B 1 89 ? -27.172 -1.59 19.297 1 44.91 89 LYS B O 1
ATOM 5433 N N . LEU B 1 90 ? -26.734 -2.963 20.859 1 44.75 90 LEU B N 1
ATOM 5434 C CA . LEU B 1 90 ? -27.125 -2.059 21.922 1 44.75 90 LEU B CA 1
ATOM 5435 C C . LEU B 1 90 ? -26.078 -0.97 22.141 1 44.75 90 LEU B C 1
ATOM 5437 O O . LEU B 1 90 ? -24.938 -1.264 22.484 1 44.75 90 LEU B O 1
ATOM 5441 N N . GLU B 1 91 ? -26.156 0.043 21.438 1 47.41 91 GLU B N 1
ATOM 5442 C CA . GLU B 1 91 ? -25.266 1.177 21.609 1 47.41 91 GLU B CA 1
ATOM 5443 C C . GLU B 1 91 ? -25.688 2.059 22.781 1 47.41 91 GLU B C 1
ATOM 5445 O O . GLU B 1 91 ? -26.891 2.273 23 1 47.41 91 GLU B O 1
ATOM 5450 N N . GLY B 1 92 ? -24.828 2.342 23.656 1 47.41 92 GLY B N 1
ATOM 5451 C CA . GLY B 1 92 ? -25.016 3.395 24.641 1 47.41 92 GLY B CA 1
ATOM 5452 C C . GLY B 1 92 ? -25.719 2.918 25.906 1 47.41 92 GLY B C 1
ATOM 5453 O O . GLY B 1 92 ? -26.422 3.693 26.562 1 47.41 92 GLY B O 1
ATOM 5454 N N . LEU B 1 93 ? -25.828 1.605 26.094 1 52.44 93 LEU B N 1
ATOM 5455 C CA . LEU B 1 93 ? -26.5 1.188 27.312 1 52.44 93 LEU B CA 1
ATOM 5456 C C . LEU B 1 93 ? -25.547 1.197 28.5 1 52.44 93 LEU B C 1
ATOM 5458 O O . LEU B 1 93 ? -24.422 0.717 28.391 1 52.44 93 LEU B O 1
ATOM 5462 N N . LEU B 1 94 ? -25.844 1.959 29.5 1 52.84 94 LEU B N 1
ATOM 5463 C CA . LEU B 1 94 ? -25.078 2.031 30.75 1 52.84 94 LEU B CA 1
ATOM 5464 C C . LEU B 1 94 ? -25.609 1.02 31.766 1 52.84 94 LEU B C 1
ATOM 5466 O O . LEU B 1 94 ? -26.797 1.017 32.094 1 52.84 94 LEU B O 1
ATOM 5470 N N . VAL B 1 95 ? -24.844 -0.12 31.812 1 55.41 95 VAL B N 1
ATOM 5471 C CA . VAL B 1 95 ? -25.25 -1.112 32.812 1 55.41 95 VAL B CA 1
ATOM 5472 C C . VAL B 1 95 ? -24.438 -0.916 34.094 1 55.41 95 VAL B C 1
ATOM 5474 O O . VAL B 1 95 ? -23.266 -0.536 34.031 1 55.41 95 VAL B O 1
ATOM 5477 N N . GLY B 1 96 ? -25.047 -0.751 35.25 1 49.91 96 GLY B N 1
ATOM 5478 C CA . GLY B 1 96 ? -24.438 -0.497 36.531 1 49.91 96 GLY B CA 1
ATOM 5479 C C . GLY B 1 96 ? -23.609 -1.663 37.031 1 49.91 96 GLY B C 1
ATOM 5480 O O . GLY B 1 96 ? -22.984 -1.576 38.094 1 49.91 96 GLY B O 1
ATOM 5481 N N . SER B 1 97 ? -23.609 -2.889 36.375 1 52.62 97 SER B N 1
ATOM 5482 C CA . SER B 1 97 ? -22.891 -4.023 36.938 1 52.62 97 SER B CA 1
ATOM 5483 C C . SER B 1 97 ? -21.656 -4.363 36.125 1 52.62 97 SER B C 1
ATOM 5485 O O . SER B 1 97 ? -21.625 -4.164 34.906 1 52.62 97 SER B O 1
ATOM 5487 N N . ILE B 1 98 ? -20.5 -4.559 36.875 1 54.84 98 ILE B N 1
ATOM 5488 C CA . ILE B 1 98 ? -19.25 -5.027 36.312 1 54.84 98 ILE B CA 1
ATOM 5489 C C . ILE B 1 98 ? -19.297 -6.543 36.125 1 54.84 98 ILE B C 1
ATOM 5491 O O . ILE B 1 98 ? -19.812 -7.262 37 1 54.84 98 ILE B O 1
ATOM 5495 N N . GLY B 1 99 ? -18.875 -7.07 34.875 1 58.12 99 GLY B N 1
ATOM 5496 C CA . GLY B 1 99 ? -18.859 -8.492 34.562 1 58.12 99 GLY B CA 1
ATOM 5497 C C . GLY B 1 99 ? -19.953 -8.914 33.625 1 58.12 99 GLY B C 1
ATOM 5498 O O . GLY B 1 99 ? -20.312 -8.164 32.719 1 58.12 99 GLY B O 1
ATOM 5499 N N . THR B 1 100 ? -20.438 -10.148 33.719 1 59.56 100 THR B N 1
ATOM 5500 C CA . THR B 1 100 ? -21.5 -10.664 32.844 1 59.56 100 THR B CA 1
ATOM 5501 C C . THR B 1 100 ? -22.859 -10.211 33.375 1 59.56 100 THR B C 1
ATOM 5503 O O . THR B 1 100 ? -23.172 -10.391 34.562 1 59.56 100 THR B O 1
ATOM 5506 N N . SER B 1 101 ? -23.422 -9.258 32.625 1 61.97 101 SER B N 1
ATOM 5507 C CA . SER B 1 101 ? -24.766 -8.828 33 1 61.97 101 SER B CA 1
ATOM 5508 C C . SER B 1 101 ? -25.812 -9.398 32.062 1 61.97 101 SER B C 1
ATOM 5510 O O . SER B 1 101 ? -25.484 -9.719 30.906 1 61.97 101 SER B O 1
ATOM 5512 N N . THR B 1 102 ? -26.984 -9.805 32.594 1 63.91 102 THR B N 1
ATOM 5513 C CA . THR B 1 102 ? -28.078 -10.312 31.781 1 63.91 102 THR B CA 1
ATOM 5514 C C . THR B 1 102 ? -29.062 -9.203 31.469 1 63.91 102 THR B C 1
ATOM 5516 O O . THR B 1 102 ? -29.547 -8.508 32.375 1 63.91 102 THR B O 1
ATOM 5519 N N . ILE B 1 103 ? -29.109 -8.906 30.188 1 64.62 103 ILE B N 1
ATOM 5520 C CA . ILE B 1 103 ? -30.109 -7.953 29.719 1 64.62 103 ILE B CA 1
ATOM 5521 C C . ILE B 1 103 ? -31.344 -8.703 29.219 1 64.62 103 ILE B C 1
ATOM 5523 O O . ILE B 1 103 ? -31.234 -9.641 28.438 1 64.62 103 ILE B O 1
ATOM 5527 N N . ARG B 1 104 ? -32.531 -8.398 29.906 1 67.88 104 ARG B N 1
ATOM 5528 C CA . ARG B 1 104 ? -33.781 -9 29.5 1 67.88 104 ARG B CA 1
ATOM 5529 C C . ARG B 1 104 ? -34.5 -8.141 28.453 1 67.88 104 ARG B C 1
ATOM 5531 O O . ARG B 1 104 ? -34.719 -6.945 28.672 1 67.88 104 ARG B O 1
ATOM 5538 N N . VAL B 1 105 ? -34.562 -8.656 27.234 1 65.88 105 VAL B N 1
ATOM 5539 C CA . VAL B 1 105 ? -35.281 -7.988 26.156 1 65.88 105 VAL B CA 1
ATOM 5540 C C . VAL B 1 105 ? -36.75 -8.398 26.172 1 65.88 105 VAL B C 1
ATOM 5542 O O . VAL B 1 105 ? -37.062 -9.586 26.109 1 65.88 105 VAL B O 1
ATOM 5545 N N . ARG B 1 106 ? -37.625 -7.414 26.5 1 68.12 106 ARG B N 1
ATOM 5546 C CA . ARG B 1 106 ? -39.094 -7.656 26.531 1 68.12 106 ARG B CA 1
ATOM 5547 C C . ARG B 1 106 ? -39.75 -7.148 25.266 1 68.12 106 ARG B C 1
ATOM 5549 O O . ARG B 1 106 ? -39.625 -5.969 24.922 1 68.12 106 ARG B O 1
ATOM 5556 N N . VAL B 1 107 ? -40.125 -8.07 24.453 1 64.12 107 VAL B N 1
ATOM 5557 C CA . VAL B 1 107 ? -40.875 -7.707 23.234 1 64.12 107 VAL B CA 1
ATOM 5558 C C . VAL B 1 107 ? -42.25 -8.336 23.281 1 64.12 107 VAL B C 1
ATOM 5560 O O . VAL B 1 107 ? -42.375 -9.562 23.266 1 64.12 107 VAL B O 1
ATOM 5563 N N . GLY B 1 108 ? -43.344 -7.508 23.141 1 61.06 108 GLY B N 1
ATOM 5564 C CA . GLY B 1 108 ? -44.688 -8 23.062 1 61.06 108 GLY B CA 1
ATOM 5565 C C . GLY B 1 108 ? -45 -9.062 24.094 1 61.06 108 GLY B C 1
ATOM 5566 O O . GLY B 1 108 ? -45.688 -10.047 23.797 1 61.06 108 GLY B O 1
ATOM 5567 N N . GLY B 1 109 ? -44.5 -8.977 25.281 1 61.72 109 GLY B N 1
ATOM 5568 C CA . GLY B 1 109 ? -44.781 -9.914 26.344 1 61.72 109 GLY B CA 1
ATOM 5569 C C . GLY B 1 109 ? -43.75 -11.023 26.453 1 61.72 109 GLY B C 1
ATOM 5570 O O . GLY B 1 109 ? -43.719 -11.75 27.453 1 61.72 109 GLY B O 1
ATOM 5571 N N . GLU B 1 110 ? -43 -11.289 25.391 1 62.06 110 GLU B N 1
ATOM 5572 C CA . GLU B 1 110 ? -41.938 -12.297 25.453 1 62.06 110 GLU B CA 1
ATOM 5573 C C . GLU B 1 110 ? -40.625 -11.695 25.953 1 62.06 110 GLU B C 1
ATOM 5575 O O . GLU B 1 110 ? -40.344 -10.523 25.688 1 62.06 110 GLU B O 1
ATOM 5580 N N . THR B 1 111 ? -40.031 -12.516 26.875 1 64.62 111 THR B N 1
ATOM 5581 C CA . THR B 1 111 ? -38.781 -12.047 27.453 1 64.62 111 THR B CA 1
ATOM 5582 C C . THR B 1 111 ? -37.625 -12.953 27.062 1 64.62 111 THR B C 1
ATOM 5584 O O . THR B 1 111 ? -37.781 -14.172 26.953 1 64.62 111 THR B O 1
ATOM 5587 N N . GLN B 1 112 ? -36.531 -12.375 26.484 1 62.06 112 GLN B N 1
ATOM 5588 C CA . GLN B 1 112 ? -35.281 -13.109 26.219 1 62.06 112 GLN B CA 1
ATOM 5589 C C . GLN B 1 112 ? -34.094 -12.477 26.969 1 62.06 112 GLN B C 1
ATOM 5591 O O . GLN B 1 112 ? -33.969 -11.258 26.984 1 62.06 112 GLN B O 1
ATOM 5596 N N . ASP B 1 113 ? -33.438 -13.367 27.703 1 62.62 113 ASP B N 1
ATOM 5597 C CA . ASP B 1 113 ? -32.25 -12.914 28.438 1 62.62 113 ASP B CA 1
ATOM 5598 C C . ASP B 1 113 ? -30.984 -13.062 27.594 1 62.62 113 ASP B C 1
ATOM 5600 O O . ASP B 1 113 ? -30.797 -14.078 26.922 1 62.62 113 ASP B O 1
ATOM 5604 N N . VAL B 1 114 ? -30.359 -11.914 27.406 1 61.38 114 VAL B N 1
ATOM 5605 C CA . VAL B 1 114 ? -29.078 -11.938 26.703 1 61.38 114 VAL B CA 1
ATOM 5606 C C . VAL B 1 114 ? -27.953 -11.609 27.688 1 61.38 114 VAL B C 1
ATOM 5608 O O . VAL B 1 114 ? -28.062 -10.68 28.484 1 61.38 114 VAL B O 1
ATOM 5611 N N . ARG B 1 115 ? -26.969 -12.531 27.719 1 60.53 115 ARG B N 1
ATOM 5612 C CA . ARG B 1 115 ? -25.797 -12.297 28.562 1 60.53 115 ARG B CA 1
ATOM 5613 C C . ARG B 1 115 ? -24.797 -11.375 27.875 1 60.53 115 ARG B C 1
ATOM 5615 O O . ARG B 1 115 ? -24.453 -11.594 26.703 1 60.53 115 ARG B O 1
ATOM 5622 N N . VAL B 1 116 ? -24.562 -10.195 28.531 1 59.5 116 VAL B N 1
ATOM 5623 C CA . VAL B 1 116 ? -23.609 -9.258 27.969 1 59.5 116 VAL B CA 1
ATOM 5624 C C . VAL B 1 116 ? -22.453 -9.047 28.953 1 59.5 116 VAL B C 1
ATOM 5626 O O . VAL B 1 116 ? -22.656 -9.062 30.156 1 59.5 116 VAL B O 1
ATOM 5629 N N . THR B 1 117 ? -21.203 -9.102 28.469 1 61.72 117 THR B N 1
ATOM 5630 C CA . THR B 1 117 ? -20.047 -8.781 29.297 1 61.72 117 THR B CA 1
ATOM 5631 C C . THR B 1 117 ? -19.875 -7.27 29.438 1 61.72 117 THR B C 1
ATOM 5633 O O . THR B 1 117 ? -19.844 -6.551 28.438 1 61.72 117 THR B O 1
ATOM 5636 N N . CYS B 1 118 ? -19.922 -6.816 30.734 1 61.34 118 CYS B N 1
ATOM 5637 C CA . CYS B 1 118 ? -19.812 -5.391 31 1 61.34 118 CYS B CA 1
ATOM 5638 C C . CYS B 1 118 ? -18.453 -5.059 31.609 1 61.34 118 CYS B C 1
ATOM 5640 O O . CYS B 1 118 ? -17.953 -5.801 32.469 1 61.34 118 CYS B O 1
ATOM 5642 N N . VAL B 1 119 ? -17.766 -4.082 31.031 1 67.5 119 VAL B N 1
ATOM 5643 C CA . VAL B 1 119 ? -16.484 -3.607 31.547 1 67.5 119 VAL B CA 1
ATOM 5644 C C . VAL B 1 119 ? -16.641 -2.18 32.062 1 67.5 119 VAL B C 1
ATOM 5646 O O . VAL B 1 119 ? -17.453 -1.409 31.562 1 67.5 119 VAL B O 1
ATOM 5649 N N . PRO B 1 120 ? -15.93 -1.824 33.25 1 67.25 120 PRO B N 1
ATOM 5650 C CA . PRO B 1 120 ? -16 -0.449 33.75 1 67.25 120 PRO B CA 1
ATOM 5651 C C . PRO B 1 120 ? -15.625 0.584 32.688 1 67.25 120 PRO B C 1
ATOM 5653 O O . PRO B 1 120 ? -14.75 0.334 31.875 1 67.25 120 PRO B O 1
ATOM 5656 N N . GLY B 1 121 ? -16.344 1.695 32.719 1 69.25 121 GLY B N 1
ATOM 5657 C CA . GLY B 1 121 ? -16.109 2.76 31.75 1 69.25 121 GLY B CA 1
ATOM 5658 C C . GLY B 1 121 ? -14.68 3.248 31.719 1 69.25 121 GLY B C 1
ATOM 5659 O O . GLY B 1 121 ? -14.141 3.559 30.656 1 69.25 121 GLY B O 1
ATOM 5660 N N . LEU B 1 122 ? -14 3.248 32.844 1 72 122 LEU B N 1
ATOM 5661 C CA . LEU B 1 122 ? -12.617 3.707 32.938 1 72 122 LEU B CA 1
ATOM 5662 C C . LEU B 1 122 ? -11.688 2.824 32.125 1 72 122 LEU B C 1
ATOM 5664 O O . LEU B 1 122 ? -10.688 3.305 31.578 1 72 122 LEU B O 1
ATOM 5668 N N . VAL B 1 123 ? -12.109 1.601 32 1 79.06 123 VAL B N 1
ATOM 5669 C CA . VAL B 1 123 ? -11.266 0.648 31.297 1 79.06 123 VAL B CA 1
ATOM 5670 C C . VAL B 1 123 ? -11.344 0.907 29.797 1 79.06 123 VAL B C 1
ATOM 5672 O O . VAL B 1 123 ? -10.461 0.496 29.047 1 79.06 123 VAL B O 1
ATOM 5675 N N . SER B 1 124 ? -12.398 1.646 29.406 1 81.06 124 SER B N 1
ATOM 5676 C CA . SER B 1 124 ? -12.539 1.979 27.984 1 81.06 124 SER B CA 1
ATOM 5677 C C . SER B 1 124 ? -11.438 2.93 27.531 1 81.06 124 SER B C 1
ATOM 5679 O O . SER B 1 124 ? -11.195 3.08 26.328 1 81.06 124 SER B O 1
ATOM 5681 N N . LEU B 1 125 ? -10.766 3.508 28.5 1 81.88 125 LEU B N 1
ATOM 5682 C CA . LEU B 1 125 ? -9.688 4.438 28.172 1 81.88 125 LEU B CA 1
ATOM 5683 C C . LEU B 1 125 ? -8.383 3.695 27.938 1 81.88 125 LEU B C 1
ATOM 5685 O O . LEU B 1 125 ? -7.402 4.285 27.484 1 81.88 125 LEU B O 1
ATOM 5689 N N . LEU B 1 126 ? -8.367 2.488 28.094 1 85.94 126 LEU B N 1
ATOM 5690 C CA . LEU B 1 126 ? -7.145 1.7 28.016 1 85.94 126 LEU B CA 1
ATOM 5691 C C . LEU B 1 126 ? -6.539 1.787 26.609 1 85.94 126 LEU B C 1
ATOM 5693 O O . LEU B 1 126 ? -5.344 2.049 26.469 1 85.94 126 LEU B O 1
ATOM 5697 N N . PRO B 1 127 ? -7.336 1.625 25.562 1 88.94 127 PRO B N 1
ATOM 5698 C CA . PRO B 1 127 ? -6.734 1.634 24.219 1 88.94 127 PRO B CA 1
ATOM 5699 C C . PRO B 1 127 ? -6.043 2.957 23.906 1 88.94 127 PRO B C 1
ATOM 5701 O O . PRO B 1 127 ? -4.859 2.969 23.547 1 88.94 127 PRO B O 1
ATOM 5704 N N . PRO B 1 128 ? -6.734 4.062 24.047 1 85.88 128 PRO B N 1
ATOM 5705 C CA . PRO B 1 128 ? -6.043 5.316 23.734 1 85.88 128 PRO B CA 1
ATOM 5706 C C . PRO B 1 128 ? -4.887 5.605 24.688 1 85.88 128 PRO B C 1
ATOM 5708 O O . PRO B 1 128 ? -3.861 6.152 24.281 1 85.88 128 PRO B O 1
ATOM 5711 N N . LEU B 1 129 ? -4.957 5.246 25.922 1 84.69 129 LEU B N 1
ATOM 5712 C CA . LEU B 1 129 ? -3.912 5.531 26.891 1 84.69 129 LEU B CA 1
ATOM 5713 C C . LEU B 1 129 ? -2.672 4.684 26.625 1 84.69 129 LEU B C 1
ATOM 5715 O O . LEU B 1 129 ? -1.545 5.168 26.75 1 84.69 129 LEU B O 1
ATOM 5719 N N . VAL B 1 130 ? -2.938 3.496 26.375 1 89.81 130 VAL B N 1
ATOM 5720 C CA . VAL B 1 130 ? -1.816 2.611 26.078 1 89.81 130 VAL B CA 1
ATOM 5721 C C . VAL B 1 130 ? -1.117 3.078 24.812 1 89.81 130 VAL B C 1
ATOM 5723 O O . VAL B 1 130 ? 0.113 3.053 24.719 1 89.81 130 VAL B O 1
ATOM 5726 N N . THR B 1 131 ? -1.9 3.461 23.812 1 89.88 131 THR B N 1
ATOM 5727 C CA . THR B 1 131 ? -1.327 3.971 22.562 1 89.88 131 THR B CA 1
ATOM 5728 C C . THR B 1 131 ? -0.448 5.188 22.828 1 89.88 131 THR B C 1
ATOM 5730 O O . THR B 1 131 ? 0.672 5.277 22.328 1 89.88 131 THR B O 1
ATOM 5733 N N . LEU B 1 132 ? -0.964 6.078 23.609 1 84.88 132 LEU B N 1
ATOM 5734 C CA . LEU B 1 132 ? -0.236 7.293 23.953 1 84.88 132 LEU B CA 1
ATOM 5735 C C . LEU B 1 132 ? 1.042 6.969 24.719 1 84.88 132 LEU B C 1
ATOM 5737 O O . LEU B 1 132 ? 2.119 7.465 24.375 1 84.88 132 LEU B O 1
ATOM 5741 N N . ALA B 1 133 ? 0.985 6.129 25.641 1 86.12 133 ALA B N 1
ATOM 5742 C CA . ALA B 1 133 ? 2.121 5.777 26.5 1 86.12 133 ALA B CA 1
ATOM 5743 C C . ALA B 1 133 ? 3.223 5.102 25.688 1 86.12 133 ALA B C 1
ATOM 5745 O O . ALA B 1 133 ? 4.398 5.465 25.797 1 86.12 133 ALA B O 1
ATOM 5746 N N . ILE B 1 134 ? 2.824 4.195 24.922 1 87.75 134 ILE B N 1
ATOM 5747 C CA . ILE B 1 134 ? 3.805 3.439 24.141 1 87.75 134 ILE B CA 1
ATOM 5748 C C . ILE B 1 134 ? 4.445 4.344 23.094 1 87.75 134 ILE B C 1
ATOM 5750 O O . ILE B 1 134 ? 5.637 4.223 22.797 1 87.75 134 ILE B O 1
ATOM 5754 N N . SER B 1 135 ? 3.641 5.176 22.516 1 85.25 135 SER B N 1
ATOM 5755 C CA . SER B 1 135 ? 4.176 6.086 21.5 1 85.25 135 SER B CA 1
ATOM 5756 C C . SER B 1 135 ? 5.25 6.992 22.078 1 85.25 135 SER B C 1
ATOM 5758 O O . SER B 1 135 ? 6.246 7.289 21.422 1 85.25 135 SER B O 1
ATOM 5760 N N . ILE B 1 136 ? 5.074 7.469 23.219 1 80.38 136 ILE B N 1
ATOM 5761 C CA . ILE B 1 136 ? 5.996 8.391 23.875 1 80.38 136 ILE B CA 1
ATOM 5762 C C . ILE B 1 136 ? 7.203 7.625 24.406 1 80.38 136 ILE B C 1
ATOM 5764 O O . ILE B 1 136 ? 8.352 8.055 24.234 1 80.38 136 ILE B O 1
ATOM 5768 N N . LEU B 1 137 ? 6.957 6.418 25 1 82.38 137 LEU B N 1
ATOM 5769 C CA . LEU B 1 137 ? 8.008 5.656 25.656 1 82.38 137 LEU B CA 1
ATOM 5770 C C . LEU B 1 137 ? 8.945 5.012 24.641 1 82.38 137 LEU B C 1
ATOM 5772 O O . LEU B 1 137 ? 10.156 4.988 24.844 1 82.38 137 LEU B O 1
ATOM 5776 N N . TYR B 1 138 ? 8.359 4.508 23.594 1 82 138 TYR B N 1
ATOM 5777 C CA . TYR B 1 138 ? 9.172 3.742 22.656 1 82 138 TYR B CA 1
ATOM 5778 C C . TYR B 1 138 ? 9.391 4.523 21.375 1 82 138 TYR B C 1
ATOM 5780 O O . TYR B 1 138 ? 10.156 4.094 20.5 1 82 138 TYR B O 1
ATOM 5788 N N . ARG B 1 139 ? 8.773 5.656 21.266 1 81.56 139 ARG B N 1
ATOM 5789 C CA . ARG B 1 139 ? 8.945 6.551 20.125 1 81.56 139 ARG B CA 1
ATOM 5790 C C . ARG B 1 139 ? 8.625 5.84 18.812 1 81.56 139 ARG B C 1
ATOM 5792 O O . ARG B 1 139 ? 9.375 5.957 17.844 1 81.56 139 ARG B O 1
ATOM 5799 N N . GLN B 1 140 ? 7.645 4.938 18.969 1 86 140 GLN B N 1
ATOM 5800 C CA . GLN B 1 140 ? 7.191 4.203 17.781 1 86 140 GLN B CA 1
ATOM 5801 C C . GLN B 1 140 ? 5.668 4.234 17.672 1 86 140 GLN B C 1
ATOM 5803 O O . GLN B 1 140 ? 4.973 3.521 18.391 1 86 140 GLN B O 1
ATOM 5808 N N . VAL B 1 141 ? 5.277 4.895 16.609 1 87 141 VAL B N 1
ATOM 5809 C CA . VAL B 1 141 ? 3.85 5.148 16.453 1 87 141 VAL B CA 1
ATOM 5810 C C . VAL B 1 141 ? 3.152 3.877 15.977 1 87 141 VAL B C 1
ATOM 5812 O O . VAL B 1 141 ? 2.043 3.566 16.422 1 87 141 VAL B O 1
ATOM 5815 N N . LEU B 1 142 ? 3.756 3.137 15.07 1 90.38 142 LEU B N 1
ATOM 5816 C CA . LEU B 1 142 ? 3.135 1.941 14.508 1 90.38 142 LEU B CA 1
ATOM 5817 C C . LEU B 1 142 ? 2.889 0.897 15.586 1 90.38 142 LEU B C 1
ATOM 5819 O O . LEU B 1 142 ? 1.801 0.322 15.664 1 90.38 142 LEU B O 1
ATOM 5823 N N . VAL B 1 143 ? 3.85 0.678 16.406 1 90.38 143 VAL B N 1
ATOM 5824 C CA . VAL B 1 143 ? 3.732 -0.285 17.5 1 90.38 143 VAL B CA 1
ATOM 5825 C C . VAL B 1 143 ? 2.707 0.209 18.516 1 90.38 143 VAL B C 1
ATOM 5827 O O . VAL B 1 143 ? 1.919 -0.579 19.047 1 90.38 143 VAL B O 1
ATOM 5830 N N . ALA B 1 144 ? 2.781 1.489 18.734 1 91.69 144 ALA B N 1
ATOM 5831 C CA . ALA B 1 144 ? 1.843 2.082 19.688 1 91.69 144 ALA B CA 1
ATOM 5832 C C . ALA B 1 144 ? 0.4 1.865 19.234 1 91.69 144 ALA B C 1
ATOM 5834 O O . ALA B 1 144 ? -0.455 1.488 20.047 1 91.69 144 ALA B O 1
ATOM 5835 N N . LEU B 1 145 ? 0.124 2.115 17.984 1 92.12 145 LEU B N 1
ATOM 5836 C CA . LEU B 1 145 ? -1.221 1.947 17.453 1 92.12 145 LEU B CA 1
ATOM 5837 C C . LEU B 1 145 ? -1.644 0.483 17.484 1 92.12 145 LEU B C 1
ATOM 5839 O O . LEU B 1 145 ? -2.781 0.17 17.844 1 92.12 145 LEU B O 1
ATOM 5843 N N . LEU B 1 146 ? -0.744 -0.41 17.156 1 93.12 146 LEU B N 1
ATOM 5844 C CA . LEU B 1 146 ? -1.055 -1.836 17.172 1 93.12 146 LEU B CA 1
ATOM 5845 C C . LEU B 1 146 ? -1.371 -2.316 18.578 1 93.12 146 LEU B C 1
ATOM 5847 O O . LEU B 1 146 ? -2.309 -3.092 18.781 1 93.12 146 LEU B O 1
ATOM 5851 N N . VAL B 1 147 ? -0.59 -1.918 19.531 1 93 147 VAL B N 1
ATOM 5852 C CA . VAL B 1 147 ? -0.809 -2.314 20.922 1 93 147 VAL B CA 1
ATOM 5853 C C . VAL B 1 147 ? -2.113 -1.71 21.438 1 93 147 VAL B C 1
ATOM 5855 O O . VAL B 1 147 ? -2.83 -2.338 22.219 1 93 147 VAL B O 1
ATOM 5858 N N . GLY B 1 148 ? -2.357 -0.453 21.047 1 93 148 GLY B N 1
ATOM 5859 C CA . GLY B 1 148 ? -3.631 0.152 21.406 1 93 148 GLY B CA 1
ATOM 5860 C C . GLY B 1 148 ? -4.824 -0.616 20.875 1 93 148 GLY B C 1
ATOM 5861 O O . GLY B 1 148 ? -5.809 -0.825 21.594 1 93 148 GLY B O 1
ATOM 5862 N N . ILE B 1 149 ? -4.797 -1.046 19.625 1 94.06 149 ILE B N 1
ATOM 5863 C CA . ILE B 1 149 ? -5.852 -1.844 19.016 1 94.06 149 ILE B CA 1
ATOM 5864 C C . ILE B 1 149 ? -5.992 -3.172 19.75 1 94.06 149 ILE B C 1
ATOM 5866 O O . ILE B 1 149 ? -7.105 -3.611 20.047 1 94.06 149 ILE B O 1
ATOM 5870 N N . TRP B 1 150 ? -4.84 -3.77 20.031 1 94 150 TRP B N 1
ATOM 5871 C CA . TRP B 1 150 ? -4.855 -5.031 20.766 1 94 150 TRP B CA 1
ATOM 5872 C C . TRP B 1 150 ? -5.492 -4.855 22.141 1 94 150 TRP B C 1
ATOM 5874 O O . TRP B 1 150 ? -6.258 -5.711 22.578 1 94 150 TRP B O 1
ATOM 5884 N N . ALA B 1 151 ? -5.176 -3.793 22.812 1 91.81 151 ALA B N 1
ATOM 5885 C CA . ALA B 1 151 ? -5.738 -3.516 24.141 1 91.81 151 ALA B CA 1
ATOM 5886 C C . ALA B 1 151 ? -7.254 -3.363 24.062 1 91.81 151 ALA B C 1
ATOM 5888 O O . ALA B 1 151 ? -7.973 -3.828 24.953 1 91.81 151 ALA B O 1
ATOM 5889 N N . GLY B 1 152 ? -7.73 -2.641 23.078 1 89.88 152 GLY B N 1
ATOM 5890 C CA . GLY B 1 152 ? -9.172 -2.531 22.891 1 89.88 152 GLY B CA 1
ATOM 5891 C C . GLY B 1 152 ? -9.82 -3.85 22.516 1 89.88 152 GLY B C 1
ATOM 5892 O O . GLY B 1 152 ? -10.914 -4.164 23 1 89.88 152 GLY B O 1
ATOM 5893 N N . ALA B 1 153 ? -9.117 -4.609 21.641 1 89.06 153 ALA B N 1
ATOM 5894 C CA . ALA B 1 153 ? -9.617 -5.922 21.25 1 89.06 153 ALA B CA 1
ATOM 5895 C C . ALA B 1 153 ? -9.672 -6.867 22.453 1 89.06 153 ALA B C 1
ATOM 5897 O O . ALA B 1 153 ? -10.539 -7.742 22.516 1 89.06 153 ALA B O 1
ATOM 5898 N N . LEU B 1 154 ? -8.758 -6.703 23.375 1 87.12 154 LEU B N 1
ATOM 5899 C CA . LEU B 1 154 ? -8.758 -7.496 24.609 1 87.12 154 LEU B CA 1
ATOM 5900 C C . LEU B 1 154 ? -10.039 -7.262 25.406 1 87.12 154 LEU B C 1
ATOM 5902 O O . LEU B 1 154 ? -10.609 -8.203 25.953 1 87.12 154 LEU B O 1
ATOM 5906 N N . LEU B 1 155 ? -10.469 -6.051 25.406 1 80.75 155 LEU B N 1
ATOM 5907 C CA . LEU B 1 155 ? -11.695 -5.707 26.125 1 80.75 155 LEU B CA 1
ATOM 5908 C C . LEU B 1 155 ? -12.922 -6.266 25.406 1 80.75 155 LEU B C 1
ATOM 5910 O O . LEU B 1 155 ? -13.836 -6.789 26.047 1 80.75 155 LEU B O 1
ATOM 5914 N N . VAL B 1 156 ? -12.906 -6.195 24.094 1 79.81 156 VAL B N 1
ATOM 5915 C CA . VAL B 1 156 ? -14.047 -6.633 23.297 1 79.81 156 VAL B CA 1
ATOM 5916 C C . VAL B 1 156 ? -14.125 -8.156 23.297 1 79.81 156 VAL B C 1
ATOM 5918 O O . VAL B 1 156 ? -15.219 -8.727 23.25 1 79.81 156 VAL B O 1
ATOM 5921 N N . SER B 1 157 ? -12.953 -8.797 23.406 1 77.12 157 SER B N 1
ATOM 5922 C CA . SER B 1 157 ? -12.906 -10.25 23.344 1 77.12 157 SER B CA 1
ATOM 5923 C C . SER B 1 157 ? -12.992 -10.867 24.734 1 77.12 157 SER B C 1
ATOM 5925 O O . SER B 1 157 ? -12.578 -12.008 24.953 1 77.12 157 SER B O 1
ATOM 5927 N N . GLY B 1 158 ? -13.414 -10.234 25.734 1 73.38 158 GLY B N 1
ATOM 5928 C CA . GLY B 1 158 ? -13.562 -10.773 27.078 1 73.38 158 GLY B CA 1
ATOM 5929 C C . GLY B 1 158 ? -12.234 -11.062 27.75 1 73.38 158 GLY B C 1
ATOM 5930 O O . GLY B 1 158 ? -12.078 -12.086 28.422 1 73.38 158 GLY B O 1
ATOM 5931 N N . PHE B 1 159 ? -11.258 -10.32 27.453 1 77.19 159 PHE B N 1
ATOM 5932 C CA . PHE B 1 159 ? -9.938 -10.367 28.078 1 77.19 159 PHE B CA 1
ATOM 5933 C C . PHE B 1 159 ? -9.188 -11.625 27.656 1 77.19 159 PHE B C 1
ATOM 5935 O O . PHE B 1 159 ? -8.367 -12.141 28.406 1 77.19 159 PHE B O 1
ATOM 5942 N N . ASN B 1 160 ? -9.539 -12.211 26.578 1 80.38 160 ASN B N 1
ATOM 5943 C CA . ASN B 1 160 ? -8.781 -13.297 25.969 1 80.38 160 ASN B CA 1
ATOM 5944 C C . ASN B 1 160 ? -7.648 -12.773 25.094 1 80.38 160 ASN B C 1
ATOM 5946 O O . ASN B 1 160 ? -7.898 -12.203 24.016 1 80.38 160 ASN B O 1
ATOM 5950 N N . PRO B 1 161 ? -6.445 -12.992 25.484 1 88.31 161 PRO B N 1
ATOM 5951 C CA . PRO B 1 161 ? -5.32 -12.398 24.75 1 88.31 161 PRO B CA 1
ATOM 5952 C C . PRO B 1 161 ? -5.176 -12.953 23.328 1 88.31 161 PRO B C 1
ATOM 5954 O O . PRO B 1 161 ? -4.836 -12.211 22.406 1 88.31 161 PRO B O 1
ATOM 5957 N N . LEU B 1 162 ? -5.414 -14.211 23.188 1 86.38 162 LEU B N 1
ATOM 5958 C CA . LEU B 1 162 ? -5.301 -14.805 21.859 1 86.38 162 LEU B CA 1
ATOM 5959 C C . LEU B 1 162 ? -6.426 -14.32 20.953 1 86.38 162 LEU B C 1
ATOM 5961 O O . LEU B 1 162 ? -6.199 -14.023 19.781 1 86.38 162 LEU B O 1
ATOM 5965 N N . GLY B 1 163 ? -7.621 -14.312 21.531 1 85 163 GLY B N 1
ATOM 5966 C CA . GLY B 1 163 ? -8.734 -13.766 20.766 1 85 163 GLY B CA 1
ATOM 5967 C C . GLY B 1 163 ? -8.523 -12.32 20.344 1 85 163 GLY B C 1
ATOM 5968 O O . GLY B 1 163 ? -8.875 -11.93 19.234 1 85 163 GLY B O 1
ATOM 5969 N N . ALA B 1 164 ? -7.934 -11.602 21.25 1 88.31 164 ALA B N 1
ATOM 5970 C CA . ALA B 1 164 ? -7.641 -10.195 20.969 1 88.31 164 ALA B CA 1
ATOM 5971 C C . ALA B 1 164 ? -6.625 -10.062 19.844 1 88.31 164 ALA B C 1
ATOM 5973 O O . ALA B 1 164 ? -6.738 -9.172 19 1 88.31 164 ALA B O 1
ATOM 5974 N N . PHE B 1 165 ? -5.684 -10.984 19.875 1 89.5 165 PHE B N 1
ATOM 5975 C CA . PHE B 1 165 ? -4.664 -10.977 18.828 1 89.5 165 PHE B CA 1
ATOM 5976 C C . PHE B 1 165 ? -5.281 -11.289 17.469 1 89.5 165 PHE B C 1
ATOM 5978 O O . PHE B 1 165 ? -4.988 -10.609 16.484 1 89.5 165 PHE B O 1
ATOM 5985 N N . LEU B 1 166 ? -6.09 -12.266 17.453 1 87.75 166 LEU B N 1
ATOM 5986 C CA . LEU B 1 166 ? -6.727 -12.648 16.203 1 87.75 166 LEU B CA 1
ATOM 5987 C C . LEU B 1 166 ? -7.637 -11.539 15.68 1 87.75 166 LEU B C 1
ATOM 5989 O O . LEU B 1 166 ? -7.594 -11.195 14.5 1 87.75 166 LEU B O 1
ATOM 5993 N N . ARG B 1 167 ? -8.367 -10.883 16.516 1 87.94 167 ARG B N 1
ATOM 5994 C CA . ARG B 1 167 ? -9.328 -9.852 16.141 1 87.94 167 ARG B CA 1
ATOM 5995 C C . ARG B 1 167 ? -8.617 -8.57 15.711 1 87.94 167 ARG B C 1
ATOM 5997 O O . ARG B 1 167 ? -9.125 -7.824 14.867 1 87.94 167 ARG B O 1
ATOM 6004 N N . THR B 1 168 ? -7.496 -8.359 16.297 1 91.75 168 THR B N 1
ATOM 6005 C CA . THR B 1 168 ? -6.711 -7.188 15.906 1 91.75 168 THR B CA 1
ATOM 6006 C C . THR B 1 168 ? -6.422 -7.199 14.414 1 91.75 168 THR B C 1
ATOM 6008 O O . THR B 1 168 ? -6.551 -6.172 13.742 1 91.75 168 THR B O 1
ATOM 6011 N N . PHE B 1 169 ? -6.172 -8.359 13.898 1 89.88 169 PHE B N 1
ATOM 6012 C CA . PHE B 1 169 ? -5.691 -8.414 12.523 1 89.88 169 PHE B CA 1
ATOM 6013 C C . PHE B 1 169 ? -6.812 -8.812 11.578 1 89.88 169 PHE B C 1
ATOM 6015 O O . PHE B 1 169 ? -6.891 -8.305 10.453 1 89.88 169 PHE B O 1
ATOM 6022 N N . ASP B 1 170 ? -7.66 -9.711 12.023 1 86.06 170 ASP B N 1
ATOM 6023 C CA . ASP B 1 170 ? -8.664 -10.203 11.086 1 86.06 170 ASP B CA 1
ATOM 6024 C C . ASP B 1 170 ? -9.883 -9.281 11.055 1 86.06 170 ASP B C 1
ATOM 6026 O O . ASP B 1 170 ? -10.594 -9.219 10.055 1 86.06 170 ASP B O 1
ATOM 6030 N N . THR B 1 171 ? -10.188 -8.602 12.117 1 87.12 171 THR B N 1
ATOM 6031 C CA . THR B 1 171 ? -11.391 -7.789 12.195 1 87.12 171 THR B CA 1
ATOM 6032 C C . THR B 1 171 ? -11.055 -6.309 12.078 1 87.12 171 THR B C 1
ATOM 6034 O O . THR B 1 171 ? -11.492 -5.633 11.148 1 87.12 171 THR B O 1
ATOM 6037 N N . TYR B 1 172 ? -10.25 -5.828 12.953 1 89.12 172 TYR B N 1
ATOM 6038 C CA . TYR B 1 172 ? -10.039 -4.387 13.023 1 89.12 172 TYR B CA 1
ATOM 6039 C C . TYR B 1 172 ? -9.102 -3.922 11.922 1 89.12 172 TYR B C 1
ATOM 6041 O O . TYR B 1 172 ? -9.352 -2.902 11.273 1 89.12 172 TYR B O 1
ATOM 6049 N N . PHE B 1 173 ? -8.023 -4.633 11.727 1 89.56 173 PHE B N 1
ATOM 6050 C CA . PHE B 1 173 ? -7.059 -4.254 10.695 1 89.56 173 PHE B CA 1
ATOM 6051 C C . PHE B 1 173 ? -7.676 -4.375 9.305 1 89.56 173 PHE B C 1
ATOM 6053 O O . PHE B 1 173 ? -7.574 -3.455 8.492 1 89.56 173 PHE B O 1
ATOM 6060 N N . VAL B 1 174 ? -8.344 -5.449 9.039 1 86.38 174 VAL B N 1
ATOM 6061 C CA . VAL B 1 174 ? -8.969 -5.688 7.738 1 86.38 174 VAL B CA 1
ATOM 6062 C C . VAL B 1 174 ? -10.148 -4.738 7.551 1 86.38 174 VAL B C 1
ATOM 6064 O O . VAL B 1 174 ? -10.336 -4.184 6.465 1 86.38 174 VAL B O 1
ATOM 6067 N N . GLY B 1 175 ? -10.922 -4.555 8.586 1 85.81 175 GLY B N 1
ATOM 6068 C CA . GLY B 1 175 ? -12.07 -3.656 8.523 1 85.81 175 GLY B CA 1
ATOM 6069 C C . GLY B 1 175 ? -11.688 -2.225 8.195 1 85.81 175 GLY B C 1
ATOM 6070 O O . GLY B 1 175 ? -12.43 -1.519 7.516 1 85.81 175 GLY B O 1
ATOM 6071 N N . ALA B 1 176 ? -10.594 -1.882 8.672 1 85.44 176 ALA B N 1
ATOM 6072 C CA . ALA B 1 176 ? -10.102 -0.529 8.422 1 85.44 176 ALA B CA 1
ATOM 6073 C C . ALA B 1 176 ? -9.727 -0.344 6.957 1 85.44 176 ALA B C 1
ATOM 6075 O O . ALA B 1 176 ? -9.852 0.756 6.414 1 85.44 176 ALA B O 1
ATOM 6076 N N . PHE B 1 177 ? -9.438 -1.373 6.328 1 81.69 177 PHE B N 1
ATOM 6077 C CA . PHE B 1 177 ? -8.953 -1.336 4.957 1 81.69 177 PHE B CA 1
ATOM 6078 C C . PHE B 1 177 ? -10.109 -1.354 3.965 1 81.69 177 PHE B C 1
ATOM 6080 O O . PHE B 1 177 ? -10.008 -0.788 2.875 1 81.69 177 PHE B O 1
ATOM 6087 N N . VAL B 1 178 ? -11.273 -1.944 4.215 1 77.25 178 VAL B N 1
ATOM 6088 C CA . VAL B 1 178 ? -12.352 -2.252 3.277 1 77.25 178 VAL B CA 1
ATOM 6089 C C . VAL B 1 178 ? -13.32 -1.076 3.199 1 77.25 178 VAL B C 1
ATOM 6091 O O . VAL B 1 178 ? -14.016 -0.905 2.197 1 77.25 178 VAL B O 1
ATOM 6094 N N . GLY B 1 179 ? -13.352 -0.152 3.936 1 74.44 179 GLY B N 1
ATOM 6095 C CA . GLY B 1 179 ? -14.305 0.94 3.783 1 74.44 179 GLY B CA 1
ATOM 6096 C C . GLY B 1 179 ? -14.109 1.719 2.494 1 74.44 179 GLY B C 1
ATOM 6097 O O . GLY B 1 179 ? -12.984 2.049 2.123 1 74.44 179 GLY B O 1
ATOM 6098 N N . GLU B 1 180 ? -15.133 1.738 1.583 1 66.19 180 GLU B N 1
ATOM 6099 C CA . GLU B 1 180 ? -15.055 2.398 0.284 1 66.19 180 GLU B CA 1
ATOM 6100 C C . GLU B 1 180 ? -14.398 3.773 0.405 1 66.19 180 GLU B C 1
ATOM 6102 O O . GLU B 1 180 ? -13.523 4.125 -0.389 1 66.19 180 GLU B O 1
ATOM 6107 N N . GLY B 1 181 ? -14.867 4.547 1.357 1 77.31 181 GLY B N 1
ATOM 6108 C CA . GLY B 1 181 ? -14.25 5.852 1.547 1 77.31 181 GLY B CA 1
ATOM 6109 C C . GLY B 1 181 ? -12.773 5.773 1.879 1 77.31 181 GLY B C 1
ATOM 6110 O O . GLY B 1 181 ? -11.977 6.582 1.397 1 77.31 181 GLY B O 1
ATOM 6111 N N . ASN B 1 182 ? -12.406 4.758 2.596 1 85.25 182 ASN B N 1
ATOM 6112 C CA . ASN B 1 182 ? -11.008 4.582 2.996 1 85.25 182 ASN B CA 1
ATOM 6113 C C . ASN B 1 182 ? -10.133 4.184 1.812 1 85.25 182 ASN B C 1
ATOM 6115 O O . ASN B 1 182 ? -9 4.652 1.688 1 85.25 182 ASN B O 1
ATOM 6119 N N . ALA B 1 183 ? -10.719 3.365 0.922 1 85.56 183 ALA B N 1
ATOM 6120 C CA . ALA B 1 183 ? -9.977 2.891 -0.238 1 85.56 183 ALA B CA 1
ATOM 6121 C C . ALA B 1 183 ? -9.633 4.039 -1.183 1 85.56 183 ALA B C 1
ATOM 6123 O O . ALA B 1 183 ? -8.539 4.09 -1.741 1 85.56 183 ALA B O 1
ATOM 6124 N N . GLU B 1 184 ? -10.578 4.91 -1.376 1 87.31 184 GLU B N 1
ATOM 6125 C CA . GLU B 1 184 ? -10.367 6.047 -2.268 1 87.31 184 GLU B CA 1
ATOM 6126 C C . GLU B 1 184 ? -9.25 6.953 -1.747 1 87.31 184 GLU B C 1
ATOM 6128 O O . GLU B 1 184 ? -8.43 7.441 -2.523 1 87.31 184 GLU B O 1
ATOM 6133 N N . VAL B 1 185 ? -9.281 7.133 -0.427 1 87.19 185 VAL B N 1
ATOM 6134 C CA . VAL B 1 185 ? -8.273 7.984 0.199 1 87.19 185 VAL B CA 1
ATOM 6135 C C . VAL B 1 185 ? -6.891 7.359 0.029 1 87.19 185 VAL B C 1
ATOM 6137 O O . VAL B 1 185 ? -5.926 8.055 -0.297 1 87.19 185 VAL B O 1
ATOM 6140 N N . LEU B 1 186 ? -6.82 6.105 0.237 1 89.81 186 LEU B N 1
ATOM 6141 C CA . LEU B 1 186 ? -5.547 5.402 0.11 1 89.81 186 LEU B CA 1
ATOM 6142 C C . LEU B 1 186 ? -5.035 5.461 -1.325 1 89.81 186 LEU B C 1
ATOM 6144 O O . LEU B 1 186 ? -3.863 5.758 -1.561 1 89.81 186 LEU B O 1
ATOM 6148 N N . LEU B 1 187 ? -5.883 5.219 -2.283 1 89.56 187 LEU B N 1
ATOM 6149 C CA . LEU B 1 187 ? -5.484 5.125 -3.684 1 89.56 187 LEU B CA 1
ATOM 6150 C C . LEU B 1 187 ? -5.047 6.484 -4.219 1 89.56 187 LEU B C 1
ATOM 6152 O O . LEU B 1 187 ? -4.051 6.578 -4.941 1 89.56 187 LEU B O 1
ATOM 6156 N N . PHE B 1 188 ? -5.824 7.504 -3.982 1 90.81 188 PHE B N 1
ATOM 6157 C CA . PHE B 1 188 ? -5.406 8.781 -4.551 1 90.81 188 PHE B CA 1
ATOM 6158 C C . PHE B 1 188 ? -4.109 9.258 -3.908 1 90.81 188 PHE B C 1
ATOM 6160 O O . PHE B 1 188 ? -3.307 9.938 -4.551 1 90.81 188 PHE B O 1
ATOM 6167 N N . THR B 1 189 ? -3.857 8.922 -2.566 1 90 189 THR B N 1
ATOM 6168 C CA . THR B 1 189 ? -2.605 9.281 -1.911 1 90 189 THR B CA 1
ATOM 6169 C C . THR B 1 189 ? -1.425 8.586 -2.578 1 90 189 THR B C 1
ATOM 6171 O O . THR B 1 189 ? -0.362 9.188 -2.756 1 90 189 THR B O 1
ATOM 6174 N N . PHE B 1 190 ? -1.622 7.332 -2.918 1 92 190 PHE B N 1
ATOM 6175 C CA . PHE B 1 190 ? -0.581 6.605 -3.635 1 92 190 PHE B CA 1
ATOM 6176 C C . PHE B 1 190 ? -0.305 7.246 -4.988 1 92 190 PHE B C 1
ATOM 6178 O O . PHE B 1 190 ? 0.853 7.434 -5.367 1 92 190 PHE B O 1
ATOM 6185 N N . LEU B 1 191 ? -1.34 7.582 -5.727 1 92.5 191 LEU B N 1
ATOM 6186 C CA . LEU B 1 191 ? -1.186 8.188 -7.047 1 92.5 191 LEU B CA 1
ATOM 6187 C C . LEU B 1 191 ? -0.447 9.516 -6.953 1 92.5 191 LEU B C 1
ATOM 6189 O O . LEU B 1 191 ? 0.443 9.797 -7.762 1 92.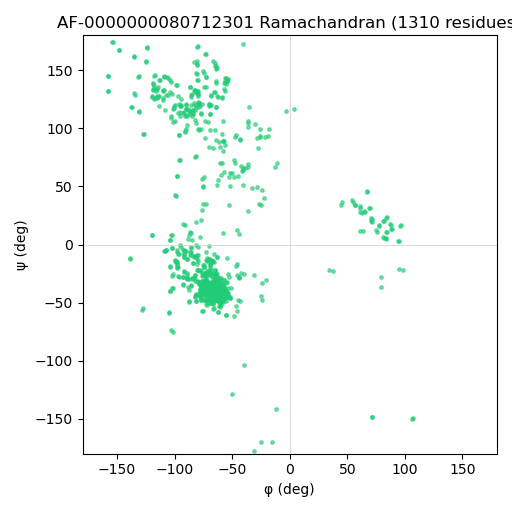5 191 LEU B O 1
ATOM 6193 N N . LEU B 1 192 ? -0.856 10.227 -5.965 1 91.75 192 LEU B N 1
ATOM 6194 C CA . LEU B 1 192 ? -0.22 11.523 -5.773 1 91.75 192 LEU B CA 1
ATOM 6195 C C . LEU B 1 192 ? 1.245 11.359 -5.383 1 91.75 192 LEU B C 1
ATOM 6197 O O . LEU B 1 192 ? 2.1 12.125 -5.832 1 91.75 192 LEU B O 1
ATOM 6201 N N . GLY B 1 193 ? 1.5 10.438 -4.449 1 91.31 193 GLY B N 1
ATOM 6202 C CA . GLY B 1 193 ? 2.881 10.141 -4.098 1 91.31 193 GLY B CA 1
ATOM 6203 C C . GLY B 1 193 ? 3.734 9.781 -5.301 1 91.31 193 GLY B C 1
ATOM 6204 O O . GLY B 1 193 ? 4.883 10.219 -5.406 1 91.31 193 GLY B O 1
ATOM 6205 N N . GLY B 1 194 ? 3.213 8.969 -6.172 1 93 194 GLY B N 1
ATOM 6206 C CA . GLY B 1 194 ? 3.916 8.648 -7.406 1 93 194 GLY B CA 1
ATOM 6207 C C . GLY B 1 194 ? 4.188 9.867 -8.273 1 93 194 GLY B C 1
ATOM 6208 O O . GLY B 1 194 ? 5.262 9.992 -8.859 1 93 194 GLY B O 1
ATOM 6209 N N . THR B 1 195 ? 3.203 10.758 -8.367 1 92.88 195 THR B N 1
ATOM 6210 C CA . THR B 1 195 ? 3.359 11.984 -9.148 1 92.88 195 THR B CA 1
ATOM 6211 C C . THR B 1 195 ? 4.488 12.844 -8.586 1 92.88 195 THR B C 1
ATOM 6213 O O . THR B 1 195 ? 5.289 13.398 -9.344 1 92.88 195 THR B O 1
ATOM 6216 N N . ILE B 1 196 ? 4.496 12.938 -7.305 1 91.31 196 ILE B N 1
ATOM 6217 C CA . ILE B 1 196 ? 5.543 13.703 -6.641 1 91.31 196 ILE B CA 1
ATOM 6218 C C . ILE B 1 196 ? 6.91 13.094 -6.969 1 91.31 196 ILE B C 1
ATOM 6220 O O . ILE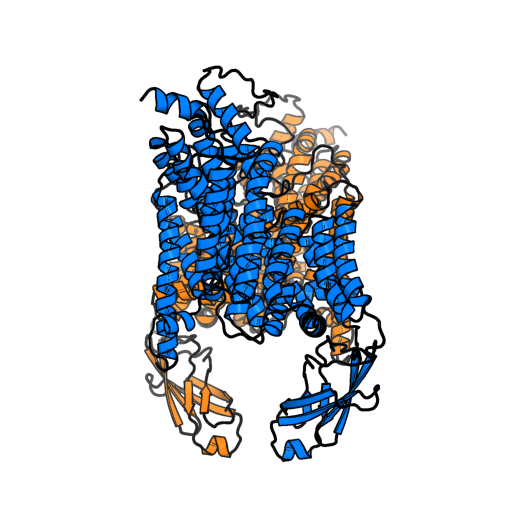 B 1 196 ? 7.867 13.82 -7.242 1 91.31 196 ILE B O 1
ATOM 6224 N N . GLY B 1 197 ? 7.004 11.781 -6.98 1 90.5 197 GLY B N 1
ATOM 6225 C CA . GLY B 1 197 ? 8.242 11.109 -7.352 1 90.5 197 GLY B CA 1
ATOM 6226 C C . GLY B 1 197 ? 8.68 11.422 -8.773 1 90.5 197 GLY B C 1
ATOM 6227 O O . GLY B 1 197 ? 9.867 11.68 -9.016 1 90.5 197 GLY B O 1
ATOM 6228 N N . LEU B 1 198 ? 7.797 11.43 -9.688 1 92.38 198 LEU B N 1
ATOM 6229 C CA . LEU B 1 198 ? 8.094 11.727 -11.086 1 92.38 198 LEU B CA 1
ATOM 6230 C C . LEU B 1 198 ? 8.57 13.172 -11.25 1 92.38 198 LEU B C 1
ATOM 6232 O O . LEU B 1 198 ? 9.492 13.438 -12.016 1 92.38 198 LEU B O 1
ATOM 6236 N N . VAL B 1 199 ? 7.918 14.047 -10.586 1 90.75 199 VAL B N 1
ATOM 6237 C CA . VAL B 1 199 ? 8.266 15.469 -10.672 1 90.75 199 VAL B CA 1
ATOM 6238 C C . VAL B 1 199 ? 9.672 15.688 -10.125 1 90.75 199 VAL B C 1
ATOM 6240 O O . VAL B 1 199 ? 10.438 16.484 -10.672 1 90.75 199 VAL B O 1
ATOM 6243 N N . GLN B 1 200 ? 10 15.008 -9.102 1 88.38 200 GLN B N 1
ATOM 6244 C CA . GLN B 1 200 ? 11.328 15.133 -8.523 1 88.38 200 GLN B CA 1
ATOM 6245 C C . GLN B 1 200 ? 12.398 14.594 -9.469 1 88.38 200 GLN B C 1
ATOM 6247 O O . GLN B 1 200 ? 13.414 15.242 -9.703 1 88.38 200 GLN B O 1
ATOM 6252 N N . ARG B 1 201 ? 12.125 13.445 -9.992 1 90.69 201 ARG B N 1
ATOM 6253 C CA . ARG B 1 201 ? 13.109 12.812 -10.859 1 90.69 201 ARG B CA 1
ATOM 6254 C C . ARG B 1 201 ? 13.227 13.555 -12.188 1 90.69 201 ARG B C 1
ATOM 6256 O O . ARG B 1 201 ? 14.273 13.508 -12.836 1 90.69 201 ARG B O 1
ATOM 6263 N N . SER B 1 202 ? 12.219 14.242 -12.609 1 91.56 202 SER B N 1
ATOM 6264 C CA . SER B 1 202 ? 12.234 14.992 -13.859 1 91.56 202 SER B CA 1
ATOM 6265 C C . SER B 1 202 ? 13.125 16.234 -13.75 1 91.56 202 SER B C 1
ATOM 6267 O O . SER B 1 202 ? 13.484 16.828 -14.766 1 91.56 202 SER B O 1
ATOM 6269 N N . GLY B 1 203 ? 13.492 16.594 -12.508 1 88.88 203 GLY B N 1
ATOM 6270 C CA . GLY B 1 203 ? 14.289 17.797 -12.289 1 88.88 203 GLY B CA 1
ATOM 6271 C C . GLY B 1 203 ? 13.461 19.062 -12.273 1 88.88 203 GLY B C 1
ATOM 6272 O O . GLY B 1 203 ? 14.016 20.172 -12.297 1 88.88 203 GLY B O 1
ATOM 6273 N N . GLY B 1 204 ? 12.219 18.922 -12.328 1 88 204 GLY B N 1
ATOM 6274 C CA . GLY B 1 204 ? 11.359 20.094 -12.344 1 88 204 GLY B CA 1
ATOM 6275 C C . GLY B 1 204 ? 11.562 21.016 -11.148 1 88 204 GLY B C 1
ATOM 6276 O O . GLY B 1 204 ? 11.664 22.234 -11.305 1 88 204 GLY B O 1
ATOM 6277 N N . ALA B 1 205 ? 11.617 20.469 -9.977 1 85.62 205 ALA B N 1
ATOM 6278 C CA . ALA B 1 205 ? 11.812 21.266 -8.766 1 85.62 205 ALA B CA 1
ATOM 6279 C C . ALA B 1 205 ? 13.188 21.922 -8.742 1 85.62 205 ALA B C 1
ATOM 6281 O O . ALA B 1 205 ? 13.344 23.047 -8.266 1 85.62 205 ALA B O 1
ATOM 6282 N N . LEU B 1 206 ? 14.156 21.188 -9.266 1 87.38 206 LEU B N 1
ATOM 6283 C CA . LEU B 1 206 ? 15.492 21.75 -9.375 1 87.38 206 LEU B CA 1
ATOM 6284 C C . LEU B 1 206 ? 15.508 22.906 -10.383 1 87.38 206 LEU B C 1
ATOM 6286 O O . LEU B 1 206 ? 16.266 23.875 -10.219 1 87.38 206 LEU B O 1
ATOM 6290 N N . GLY B 1 207 ? 14.727 22.75 -11.398 1 88.38 207 GLY B N 1
ATOM 6291 C CA . GLY B 1 207 ? 14.57 23.859 -12.344 1 88.38 207 GLY B CA 1
ATOM 6292 C C . GLY B 1 207 ? 14.047 25.125 -11.695 1 88.38 207 GLY B C 1
ATOM 6293 O O . GLY B 1 207 ? 14.492 26.219 -12.031 1 88.38 207 GLY B O 1
ATOM 6294 N N . LEU B 1 208 ? 13.141 25 -10.805 1 87.75 208 LEU B N 1
ATOM 6295 C CA . LEU B 1 208 ? 12.609 26.125 -10.047 1 87.75 208 LEU B CA 1
ATOM 6296 C C . LEU B 1 208 ? 13.703 26.766 -9.195 1 87.75 208 LEU B C 1
ATOM 6298 O O . LEU B 1 208 ? 13.781 28 -9.102 1 87.75 208 LEU B O 1
ATOM 6302 N N . ALA B 1 209 ? 14.469 25.938 -8.555 1 87.56 209 ALA B N 1
ATOM 6303 C CA . ALA B 1 209 ? 15.57 26.422 -7.719 1 87.56 209 ALA B CA 1
ATOM 6304 C C . ALA B 1 209 ? 16.578 27.219 -8.547 1 87.56 209 ALA B C 1
ATOM 6306 O O . ALA B 1 209 ? 17.031 28.281 -8.117 1 87.56 209 ALA B O 1
ATOM 6307 N N . ASN B 1 210 ? 16.875 26.734 -9.703 1 87.5 210 ASN B N 1
ATOM 6308 C CA . ASN B 1 210 ? 17.828 27.406 -10.578 1 87.5 210 ASN B CA 1
ATOM 6309 C C . ASN B 1 210 ? 17.297 28.766 -11.055 1 87.5 210 ASN B C 1
ATOM 6311 O O . ASN B 1 210 ? 18.047 29.719 -11.211 1 87.5 210 ASN B O 1
ATOM 6315 N N . ALA B 1 211 ? 16.094 28.828 -11.32 1 88.5 211 ALA B N 1
ATOM 6316 C CA . ALA B 1 211 ? 15.461 30.078 -11.766 1 88.5 211 ALA B CA 1
ATOM 6317 C C . ALA B 1 211 ? 15.539 31.156 -10.688 1 88.5 211 ALA B C 1
ATOM 6319 O O . ALA B 1 211 ? 15.672 32.344 -10.992 1 88.5 211 ALA B O 1
ATOM 6320 N N . LEU B 1 212 ? 15.555 30.766 -9.43 1 90.06 212 LEU B N 1
ATOM 6321 C CA . LEU B 1 212 ? 15.508 31.719 -8.336 1 90.06 212 LEU B CA 1
ATOM 6322 C C . LEU B 1 212 ? 16.906 32.125 -7.883 1 90.06 212 LEU B C 1
ATOM 6324 O O . LEU B 1 212 ? 17.094 33.156 -7.262 1 90.06 212 LEU B O 1
ATOM 6328 N N . LYS B 1 213 ? 17.906 31.266 -8.148 1 87.88 213 LYS B N 1
ATOM 6329 C CA . LYS B 1 213 ? 19.297 31.531 -7.754 1 87.88 213 LYS B CA 1
ATOM 6330 C C . LYS B 1 213 ? 19.781 32.844 -8.344 1 87.88 213 LYS B C 1
ATOM 6332 O O . LYS B 1 213 ? 20.578 33.562 -7.723 1 87.88 213 LYS B O 1
ATOM 6337 N N . GLY B 1 214 ? 19.25 33.156 -9.477 1 84.94 214 GLY B N 1
ATOM 6338 C CA . GLY B 1 214 ? 19.672 34.375 -10.141 1 84.94 214 GLY B CA 1
ATOM 6339 C C . GLY B 1 214 ? 19.219 35.625 -9.414 1 84.94 214 GLY B C 1
ATOM 6340 O O . GLY B 1 214 ? 19.797 36.719 -9.602 1 84.94 214 GLY B O 1
ATOM 6341 N N . PHE B 1 215 ? 18.328 35.531 -8.477 1 90 215 PHE B N 1
ATOM 6342 C CA . PHE B 1 215 ? 17.781 36.688 -7.801 1 90 215 PHE B CA 1
ATOM 6343 C C . PHE B 1 215 ? 18.375 36.844 -6.41 1 90 215 PHE B C 1
ATOM 6345 O O . PHE B 1 215 ? 18.062 37.812 -5.695 1 90 215 PHE B O 1
ATOM 6352 N N . MET B 1 216 ? 19.375 35.969 -6.012 1 89.06 216 MET B N 1
ATOM 6353 C CA . MET B 1 216 ? 19.891 35.938 -4.648 1 89.06 216 MET B CA 1
ATOM 6354 C C . MET B 1 216 ? 21.156 36.781 -4.535 1 89.06 216 MET B C 1
ATOM 6356 O O . MET B 1 216 ? 22.25 36.25 -4.301 1 89.06 216 MET B O 1
ATOM 6360 N N . GLY B 1 217 ? 20.984 38.094 -4.582 1 85.56 217 GLY B N 1
ATOM 6361 C CA . GLY B 1 217 ? 22.141 38.969 -4.566 1 85.56 217 GLY B CA 1
ATOM 6362 C C . GLY B 1 217 ? 22.406 39.594 -3.211 1 85.56 217 GLY B C 1
ATOM 6363 O O . GLY B 1 217 ? 23.516 40.062 -2.939 1 85.56 217 GLY B O 1
ATOM 6364 N N . THR B 1 218 ? 21.422 39.75 -2.373 1 88.19 218 THR B N 1
ATOM 6365 C CA . THR B 1 218 ? 21.547 40.344 -1.047 1 88.19 218 THR B CA 1
ATOM 6366 C C . THR B 1 218 ? 21.031 39.406 0.026 1 88.19 218 THR B C 1
ATOM 6368 O O . THR B 1 218 ? 20.422 38.375 -0.287 1 88.19 218 THR B O 1
ATOM 6371 N N . ARG B 1 219 ? 21.328 39.781 1.229 1 89.44 219 ARG B N 1
ATOM 6372 C CA . ARG B 1 219 ? 20.906 38.969 2.365 1 89.44 219 ARG B CA 1
ATOM 6373 C C . ARG B 1 219 ? 19.391 38.812 2.406 1 89.44 219 ARG B C 1
ATOM 6375 O O . ARG B 1 219 ? 18.875 37.719 2.562 1 89.44 219 ARG B O 1
ATOM 6382 N N . THR B 1 220 ? 18.734 39.906 2.24 1 90.75 220 THR B N 1
ATOM 6383 C CA . THR B 1 220 ? 17.266 39.906 2.273 1 90.75 220 THR B CA 1
ATOM 6384 C C . THR B 1 220 ? 16.703 39.125 1.089 1 90.75 220 THR B C 1
ATOM 6386 O O . THR B 1 220 ? 15.773 38.344 1.248 1 90.75 220 THR B O 1
ATOM 6389 N N . ARG B 1 221 ? 17.219 39.312 -0.023 1 92.12 221 ARG B N 1
ATOM 6390 C CA . ARG B 1 221 ? 16.75 38.594 -1.215 1 92.12 221 ARG B CA 1
ATOM 6391 C C . ARG B 1 221 ? 17 37.094 -1.106 1 92.12 221 ARG B C 1
ATOM 6393 O O . ARG B 1 221 ? 16.219 36.281 -1.607 1 92.12 221 ARG B O 1
ATOM 6400 N N . GLY B 1 222 ? 18.156 36.812 -0.499 1 91.69 222 GLY B N 1
ATOM 6401 C CA . GLY B 1 222 ? 18.438 35.406 -0.272 1 91.69 222 GLY B CA 1
ATOM 6402 C C . GLY B 1 222 ? 17.406 34.719 0.593 1 91.69 222 GLY B C 1
ATOM 6403 O O . GLY B 1 222 ? 17 33.594 0.303 1 91.69 222 GLY B O 1
ATOM 6404 N N . GLN B 1 223 ? 17.016 35.375 1.621 1 94.5 223 GLN B N 1
ATOM 6405 C CA . GLN B 1 223 ? 16.016 34.812 2.52 1 94.5 223 GLN B CA 1
ATOM 6406 C C . GLN B 1 223 ? 14.656 34.75 1.838 1 94.5 223 GLN B C 1
ATOM 6408 O O . GLN B 1 223 ? 13.945 33.75 1.973 1 94.5 223 GLN B O 1
ATOM 6413 N N . VAL B 1 224 ? 14.312 35.75 1.109 1 94.69 224 VAL B N 1
ATOM 6414 C CA . VAL B 1 224 ? 13.031 35.812 0.421 1 94.69 224 VAL B CA 1
ATOM 6415 C C . VAL B 1 224 ? 12.977 34.719 -0.655 1 94.69 224 VAL B C 1
ATOM 6417 O O . VAL B 1 224 ? 11.945 34.062 -0.841 1 94.69 224 VAL B O 1
ATOM 6420 N N . CYS B 1 225 ? 14.062 34.531 -1.334 1 93.75 225 CYS B N 1
ATOM 6421 C CA . CYS B 1 225 ? 14.125 33.5 -2.355 1 93.75 225 CYS B CA 1
ATOM 6422 C C . CYS B 1 225 ? 13.984 32.125 -1.734 1 93.75 225 CYS B C 1
ATOM 6424 O O . CYS B 1 225 ? 13.359 31.219 -2.318 1 93.75 225 CYS B O 1
ATOM 6426 N N . THR B 1 226 ? 14.586 31.938 -0.606 1 94.81 226 THR B N 1
ATOM 6427 C CA . THR B 1 226 ? 14.469 30.672 0.112 1 94.81 226 THR B CA 1
ATOM 6428 C C . THR B 1 226 ? 13.008 30.391 0.446 1 94.81 226 THR B C 1
ATOM 6430 O O . THR B 1 226 ? 12.523 29.281 0.193 1 94.81 226 THR B O 1
ATOM 6433 N N . VAL B 1 227 ? 12.344 31.344 0.954 1 96.12 227 VAL B N 1
ATOM 6434 C CA . VAL B 1 227 ? 10.945 31.188 1.348 1 96.12 227 VAL B CA 1
ATOM 6435 C C . VAL B 1 227 ? 10.07 31.016 0.105 1 96.12 227 VAL B C 1
ATOM 6437 O O . VAL B 1 227 ? 9.148 30.188 0.097 1 96.12 227 VAL B O 1
ATOM 6440 N N . THR B 1 228 ? 10.328 31.766 -0.922 1 95 228 THR B N 1
ATOM 6441 C CA . THR B 1 228 ? 9.555 31.688 -2.156 1 95 228 THR B CA 1
ATOM 6442 C C . THR B 1 228 ? 9.688 30.297 -2.789 1 95 228 THR B C 1
ATOM 6444 O O . THR B 1 228 ? 8.703 29.734 -3.25 1 95 228 THR B O 1
ATOM 6447 N N . LEU B 1 229 ? 10.922 29.828 -2.811 1 93.31 229 LEU B N 1
ATOM 6448 C CA . LEU B 1 229 ? 11.125 28.484 -3.354 1 93.31 229 LEU B CA 1
ATOM 6449 C C . LEU B 1 229 ? 10.367 27.438 -2.533 1 93.31 229 LEU B C 1
ATOM 6451 O O . LEU B 1 229 ? 9.766 26.516 -3.092 1 93.31 229 LEU B O 1
ATOM 6455 N N . GLY B 1 230 ? 10.43 27.562 -1.238 1 93.88 230 GLY B N 1
ATOM 6456 C CA . GLY B 1 230 ? 9.641 26.703 -0.382 1 93.88 230 GLY B CA 1
ATOM 6457 C C . GLY B 1 230 ? 8.148 26.766 -0.669 1 93.88 230 GLY B C 1
ATOM 6458 O O . GLY B 1 230 ? 7.465 25.734 -0.656 1 93.88 230 GLY B O 1
ATOM 6459 N N . CYS B 1 231 ? 7.715 27.906 -0.962 1 93.94 231 CYS B N 1
ATOM 6460 C CA . CYS B 1 231 ? 6.305 28.109 -1.264 1 93.94 231 CYS B CA 1
ATOM 6461 C C . CYS B 1 231 ? 5.941 27.469 -2.604 1 93.94 231 CYS B C 1
ATOM 6463 O O . CYS B 1 231 ? 4.828 26.969 -2.775 1 93.94 231 CYS B O 1
ATOM 6465 N N . LEU B 1 232 ? 6.844 27.5 -3.467 1 91.31 232 LEU B N 1
ATOM 6466 C CA . LEU B 1 232 ? 6.59 26.938 -4.789 1 91.31 232 LEU B CA 1
ATOM 6467 C C . LEU B 1 232 ? 6.605 25.406 -4.734 1 91.31 232 LEU B C 1
ATOM 6469 O O . LEU B 1 232 ? 5.906 24.75 -5.512 1 91.31 232 LEU B O 1
ATOM 6473 N N . ILE B 1 233 ? 7.418 24.953 -3.824 1 91.25 233 ILE B N 1
ATOM 6474 C CA . ILE B 1 233 ? 7.453 23.5 -3.643 1 91.25 233 ILE B CA 1
ATOM 6475 C C . ILE B 1 233 ? 6.57 23.109 -2.463 1 91.25 233 ILE B C 1
ATOM 6477 O O . ILE B 1 233 ? 7.027 22.438 -1.532 1 91.25 233 ILE B O 1
ATOM 6481 N N . PHE B 1 234 ? 5.332 23.438 -2.537 1 91.12 234 PHE B N 1
ATOM 6482 C CA . PHE B 1 234 ? 4.379 23.281 -1.444 1 91.12 234 PHE B CA 1
ATOM 6483 C C . PHE B 1 234 ? 3.844 21.859 -1.384 1 91.12 234 PHE B C 1
ATOM 6485 O O . PHE B 1 234 ? 3.227 21.469 -0.392 1 91.12 234 PHE B O 1
ATOM 6492 N N . PHE B 1 235 ? 4.105 21.047 -2.348 1 88.19 235 PHE B N 1
ATOM 6493 C CA . PHE B 1 235 ? 3.377 19.797 -2.549 1 88.19 235 PHE B CA 1
ATOM 6494 C C . PHE B 1 235 ? 3.949 18.688 -1.678 1 88.19 235 PHE B C 1
ATOM 6496 O O . PHE B 1 235 ? 3.316 17.641 -1.494 1 88.19 235 PHE B O 1
ATOM 6503 N N . ASP B 1 236 ? 5.117 18.906 -1.175 1 90.25 236 ASP B N 1
ATOM 6504 C CA . ASP B 1 236 ? 5.734 17.891 -0.335 1 90.25 236 ASP B CA 1
ATOM 6505 C C . ASP B 1 236 ? 6.801 18.5 0.574 1 90.25 236 ASP B C 1
ATOM 6507 O O . ASP B 1 236 ? 7.684 19.219 0.108 1 90.25 236 ASP B O 1
ATOM 6511 N N . ASP B 1 237 ? 6.758 18.172 1.84 1 93.12 237 ASP B N 1
ATOM 6512 C CA . ASP B 1 237 ? 7.688 18.797 2.783 1 93.12 237 ASP B CA 1
ATOM 6513 C C . ASP B 1 237 ? 9.086 18.188 2.645 1 93.12 237 ASP B C 1
ATOM 6515 O O . ASP B 1 237 ? 10.078 18.922 2.674 1 93.12 237 ASP B O 1
ATOM 6519 N N . TYR B 1 238 ? 9.227 16.906 2.465 1 88 238 TYR B N 1
ATOM 6520 C CA . TYR B 1 238 ? 10.539 16.281 2.309 1 88 238 TYR B CA 1
ATOM 6521 C C . TYR B 1 238 ? 11.258 16.812 1.074 1 88 238 TYR B C 1
ATOM 6523 O O . TYR B 1 238 ? 12.422 17.203 1.146 1 88 238 TYR B O 1
ATOM 6531 N N . SER B 1 239 ? 10.547 16.828 0.013 1 88.81 239 SER B N 1
ATOM 6532 C CA . SER B 1 239 ? 11.117 17.344 -1.226 1 88.81 239 SER B CA 1
ATOM 6533 C C . SER B 1 239 ? 11.492 18.812 -1.093 1 88.81 239 SER B C 1
ATOM 6535 O O . SER B 1 239 ? 12.539 19.25 -1.586 1 88.81 239 SER B O 1
ATOM 6537 N N . SER B 1 240 ? 10.602 19.547 -0.461 1 93.56 240 SER B N 1
ATOM 6538 C CA . SER B 1 240 ? 10.875 20.969 -0.266 1 93.56 240 SER B CA 1
ATOM 6539 C C . SER B 1 240 ? 12.156 21.188 0.532 1 93.56 240 SER B C 1
ATOM 6541 O O . SER B 1 240 ? 13.031 21.938 0.116 1 93.56 240 SER B O 1
ATOM 6543 N N . ILE B 1 241 ? 12.336 20.484 1.599 1 93.19 241 ILE B N 1
ATOM 6544 C CA . ILE B 1 241 ? 13.484 20.625 2.482 1 93.19 241 ILE B CA 1
ATOM 6545 C C . ILE B 1 241 ? 14.758 20.188 1.752 1 93.19 241 ILE B C 1
ATOM 6547 O O . ILE B 1 241 ? 15.773 20.891 1.787 1 93.19 241 ILE B O 1
ATOM 6551 N N . LEU B 1 242 ? 14.68 19.109 1.066 1 87.44 242 LEU B N 1
ATOM 6552 C CA . LEU B 1 242 ? 15.852 18.547 0.402 1 87.44 242 LEU B CA 1
ATOM 6553 C C . LEU B 1 242 ? 16.281 19.422 -0.771 1 87.44 242 LEU B C 1
ATOM 6555 O O . LEU B 1 242 ? 17.469 19.703 -0.948 1 87.44 242 LEU B O 1
ATOM 6559 N N . ILE B 1 243 ? 15.336 19.859 -1.525 1 88.06 243 ILE B N 1
ATOM 6560 C CA . ILE B 1 243 ? 15.656 20.609 -2.744 1 88.06 243 ILE B CA 1
ATOM 6561 C C . ILE B 1 243 ? 16.062 22.031 -2.391 1 88.06 243 ILE B C 1
ATOM 6563 O O . ILE B 1 243 ? 17.078 22.531 -2.883 1 88.06 243 ILE B O 1
ATOM 6567 N N . VAL B 1 244 ? 15.312 22.672 -1.58 1 93 244 VAL B N 1
ATOM 6568 C CA . VAL B 1 244 ? 15.656 24.031 -1.184 1 93 244 VAL B CA 1
ATOM 6569 C C . VAL B 1 244 ? 16.984 24.031 -0.412 1 93 244 VAL B C 1
ATOM 6571 O O . VAL B 1 244 ? 17.859 24.844 -0.676 1 93 244 VAL B O 1
ATOM 6574 N N . GLY B 1 245 ? 17.156 23.141 0.492 1 92.06 245 GLY B N 1
ATOM 6575 C CA . GLY B 1 245 ? 18.344 23.047 1.311 1 92.06 245 GLY B CA 1
ATOM 6576 C C . GLY B 1 245 ? 19.609 22.766 0.504 1 92.06 245 GLY B C 1
ATOM 6577 O O . GLY B 1 245 ? 20.594 23.484 0.616 1 92.06 245 GLY B O 1
ATOM 6578 N N . ASN B 1 246 ? 19.547 21.844 -0.369 1 85.88 246 ASN B N 1
ATOM 6579 C CA . ASN B 1 246 ? 20.719 21.438 -1.141 1 85.88 246 ASN B CA 1
ATOM 6580 C C . ASN B 1 246 ? 21.031 22.422 -2.258 1 85.88 246 ASN B C 1
ATOM 6582 O O . ASN B 1 246 ? 22.203 22.672 -2.568 1 85.88 246 ASN B O 1
ATOM 6586 N N . SER B 1 247 ? 20.047 22.953 -2.791 1 87.38 247 SER B N 1
ATOM 6587 C CA . SER B 1 247 ? 20.25 23.781 -3.977 1 87.38 247 SER B CA 1
ATOM 6588 C C . SER B 1 247 ? 20.75 25.172 -3.6 1 87.38 247 SER B C 1
ATOM 6590 O O . SER B 1 247 ? 21.469 25.812 -4.363 1 87.38 247 SER B O 1
ATOM 6592 N N . LEU B 1 248 ? 20.344 25.656 -2.469 1 91.19 248 LEU B N 1
ATOM 6593 C CA . LEU B 1 248 ? 20.625 27.047 -2.164 1 91.19 248 LEU B CA 1
ATOM 6594 C C . LEU B 1 248 ? 21.703 27.172 -1.081 1 91.19 248 LEU B C 1
ATOM 6596 O O . LEU B 1 248 ? 22.141 28.266 -0.761 1 91.19 248 LEU B O 1
ATOM 6600 N N . ARG B 1 249 ? 22.109 26.109 -0.542 1 88.56 249 AR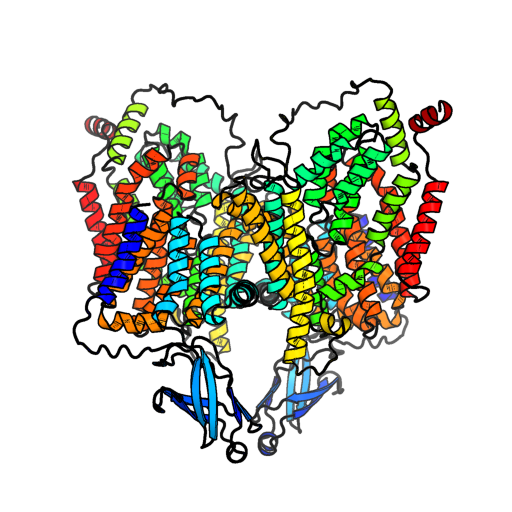G B N 1
ATOM 6601 C CA . ARG B 1 249 ? 23.016 26.094 0.602 1 88.56 249 ARG B CA 1
ATOM 6602 C C . ARG B 1 249 ? 24.25 26.938 0.332 1 88.56 249 ARG B C 1
ATOM 6604 O O . ARG B 1 249 ? 24.625 27.781 1.153 1 88.56 249 ARG B O 1
ATOM 6611 N N . ASP B 1 250 ? 24.859 26.828 -0.834 1 82.38 250 ASP B N 1
ATOM 6612 C CA . ASP B 1 250 ? 26.109 27.531 -1.15 1 82.38 250 ASP B CA 1
ATOM 6613 C C . ASP B 1 250 ? 25.844 29.016 -1.433 1 82.38 250 ASP B C 1
ATOM 6615 O O . ASP B 1 250 ? 26.609 29.875 -1.015 1 82.38 250 ASP B O 1
ATOM 6619 N N . VAL B 1 251 ? 24.797 29.266 -2.037 1 86.94 251 VAL B N 1
ATOM 6620 C CA . VAL B 1 251 ? 24.484 30.641 -2.43 1 86.94 251 VAL B CA 1
ATOM 6621 C C . VAL B 1 251 ? 24.094 31.453 -1.197 1 86.94 251 VAL B C 1
ATOM 6623 O O . VAL B 1 251 ? 24.453 32.625 -1.077 1 86.94 251 VAL B O 1
ATOM 6626 N N . VAL B 1 252 ? 23.375 30.875 -0.344 1 89.19 252 VAL B N 1
ATOM 6627 C CA . VAL B 1 252 ? 22.875 31.578 0.839 1 89.19 252 VAL B CA 1
ATOM 6628 C C . VAL B 1 252 ? 24.047 31.938 1.751 1 89.19 252 VAL B C 1
ATOM 6630 O O . VAL B 1 252 ? 24.031 33 2.4 1 89.19 252 VAL B O 1
ATOM 6633 N N . ARG B 1 253 ? 25.016 31.188 1.786 1 83.12 253 ARG B N 1
ATOM 6634 C CA . ARG B 1 253 ? 26.203 31.453 2.596 1 83.12 253 ARG B CA 1
ATOM 6635 C C . ARG B 1 253 ? 26.969 32.656 2.061 1 83.12 253 ARG B C 1
ATOM 6637 O O . ARG B 1 253 ? 27.531 33.438 2.832 1 83.12 253 ARG B O 1
ATOM 6644 N N . THR B 1 254 ? 26.938 32.812 0.826 1 84.12 254 THR B N 1
ATOM 6645 C CA . THR B 1 254 ? 27.656 33.906 0.193 1 84.12 254 THR B CA 1
ATOM 6646 C C . THR B 1 254 ? 26.984 35.25 0.476 1 84.12 254 THR B C 1
ATOM 6648 O O . THR B 1 254 ? 27.641 36.312 0.452 1 84.12 254 THR B O 1
ATOM 6651 N N . VAL B 1 255 ? 25.766 35.219 0.718 1 87.75 255 VAL B N 1
ATOM 6652 C CA . VAL B 1 255 ? 25.047 36.5 0.902 1 87.75 255 VAL B CA 1
ATOM 6653 C C . VAL B 1 255 ? 24.984 36.812 2.389 1 87.75 255 VAL B C 1
ATOM 6655 O O . VAL B 1 255 ? 24.391 37.844 2.771 1 87.75 255 VAL B O 1
ATOM 6658 N N . GLY B 1 256 ? 25.516 35.969 3.268 1 86.62 256 GLY B N 1
ATOM 6659 C CA . GLY B 1 256 ? 25.688 36.312 4.668 1 86.62 256 GLY B CA 1
ATOM 6660 C C . GLY B 1 256 ? 24.562 35.812 5.555 1 86.62 256 GLY B C 1
ATOM 6661 O O . GLY B 1 256 ? 24.344 36.312 6.648 1 86.62 256 GLY B O 1
ATOM 6662 N N . VAL B 1 257 ? 23.797 34.938 5.133 1 91.62 257 VAL B N 1
ATOM 6663 C CA . VAL B 1 257 ? 22.766 34.312 5.957 1 91.62 257 VAL B CA 1
ATOM 6664 C C . VAL B 1 257 ? 23.359 33.125 6.742 1 91.62 257 VAL B C 1
ATOM 6666 O O . VAL B 1 257 ? 24.078 32.312 6.18 1 91.62 257 VAL B O 1
ATOM 6669 N N . SER B 1 258 ? 23.172 33.125 7.984 1 92.5 258 SER B N 1
ATOM 6670 C CA . SER B 1 258 ? 23.703 32.062 8.805 1 92.5 258 SER B CA 1
ATOM 6671 C C . SER B 1 258 ? 23.078 30.719 8.43 1 92.5 258 SER B C 1
ATOM 6673 O O . SER B 1 258 ? 21.922 30.672 7.984 1 92.5 258 SER B O 1
ATOM 6675 N N . PRO B 1 259 ? 23.75 29.641 8.617 1 93.44 259 PRO B N 1
ATOM 6676 C CA . PRO B 1 259 ? 23.188 28.312 8.359 1 93.44 259 PRO B CA 1
ATOM 6677 C C . PRO B 1 259 ? 21.969 28.016 9.234 1 93.44 259 PRO B C 1
ATOM 6679 O O . PRO B 1 259 ? 21.062 27.312 8.797 1 93.44 259 PRO B O 1
ATOM 6682 N N . GLU B 1 260 ? 21.969 28.562 10.391 1 95 260 GLU B N 1
ATOM 6683 C CA . GLU B 1 260 ? 20.859 28.344 11.312 1 95 260 GLU B CA 1
ATOM 6684 C C . GLU B 1 260 ? 19.594 29 10.797 1 95 260 GLU B C 1
ATOM 6686 O O . GLU B 1 260 ? 18.516 28.391 10.812 1 95 260 GLU B O 1
ATOM 6691 N N . LYS B 1 261 ? 19.75 30.219 10.344 1 95.38 261 LYS B N 1
ATOM 6692 C CA . LYS B 1 261 ? 18.594 30.938 9.789 1 95.38 261 LYS B CA 1
ATOM 6693 C C . LYS B 1 261 ? 18.094 30.266 8.508 1 95.38 261 LYS B C 1
ATOM 6695 O O . LYS B 1 261 ? 16.891 30.125 8.305 1 95.38 261 LYS B O 1
ATOM 6700 N N . PHE B 1 262 ? 19.062 29.922 7.703 1 95.62 262 PHE B N 1
ATOM 6701 C CA . PHE B 1 262 ? 18.734 29.203 6.473 1 95.62 262 PHE B CA 1
ATOM 6702 C C . PHE B 1 262 ? 17.969 27.922 6.781 1 95.62 262 PHE B C 1
ATOM 6704 O O . PHE B 1 262 ? 16.938 27.641 6.18 1 95.62 262 PHE B O 1
ATOM 6711 N N . ALA B 1 263 ? 18.391 27.172 7.742 1 96.75 263 ALA B N 1
ATOM 6712 C CA . ALA B 1 263 ? 17.766 25.906 8.148 1 96.75 263 ALA B CA 1
ATOM 6713 C C . ALA B 1 263 ? 16.359 26.141 8.703 1 96.75 263 ALA B C 1
ATOM 6715 O O . ALA B 1 263 ? 15.438 25.375 8.43 1 96.75 263 ALA B O 1
ATOM 6716 N N . TRP B 1 264 ? 16.266 27.172 9.484 1 97.25 264 TRP B N 1
ATOM 6717 C CA . TRP B 1 264 ? 14.977 27.484 10.07 1 97.25 264 TRP B CA 1
ATOM 6718 C C . TRP B 1 264 ? 13.953 27.828 8.984 1 97.25 264 TRP B C 1
ATOM 6720 O O . TRP B 1 264 ? 12.805 27.375 9.047 1 97.25 264 TRP B O 1
ATOM 6730 N N . LEU B 1 265 ? 14.297 28.594 8.016 1 96.94 265 LEU B N 1
ATOM 6731 C CA . LEU B 1 265 ? 13.414 28.984 6.926 1 96.94 265 LEU B CA 1
ATOM 6732 C C . LEU B 1 265 ? 13.008 27.766 6.094 1 96.94 265 LEU B C 1
ATOM 6734 O O . LEU B 1 265 ? 11.82 27.562 5.812 1 96.94 265 LEU B O 1
ATOM 6738 N N . VAL B 1 266 ? 14 26.984 5.746 1 96.31 266 VAL B N 1
ATOM 6739 C CA . VAL B 1 266 ? 13.773 25.812 4.91 1 96.31 266 VAL B CA 1
ATOM 6740 C C . VAL B 1 266 ? 12.852 24.844 5.629 1 96.31 266 VAL B C 1
ATOM 6742 O O . VAL B 1 266 ? 11.891 24.328 5.043 1 96.31 266 VAL B O 1
ATOM 6745 N N . HIS B 1 267 ? 13.102 24.609 6.828 1 96.56 267 HIS B N 1
ATOM 6746 C CA . HIS B 1 267 ? 12.391 23.641 7.656 1 96.56 267 HIS B CA 1
ATOM 6747 C C . HIS B 1 267 ? 10.945 24.062 7.879 1 96.56 267 HIS B C 1
ATOM 6749 O O . HIS B 1 267 ? 10.016 23.297 7.59 1 96.56 267 HIS B O 1
ATOM 6755 N N . SER B 1 268 ? 10.781 25.234 8.367 1 95.94 268 SER B N 1
ATOM 6756 C CA . SER B 1 268 ? 9.469 25.719 8.805 1 95.94 268 SER B CA 1
ATOM 6757 C C . SER B 1 268 ? 8.539 25.938 7.613 1 95.94 268 SER B C 1
ATOM 6759 O O . SER B 1 268 ? 7.367 25.562 7.656 1 95.94 268 SER B O 1
ATOM 6761 N N . VAL B 1 269 ? 9.016 26.531 6.586 1 95.75 269 VAL B N 1
ATOM 6762 C CA . VAL B 1 269 ? 8.195 26.781 5.406 1 95.75 269 VAL B CA 1
ATOM 6763 C C . VAL B 1 269 ? 7.797 25.453 4.758 1 95.75 269 VAL B C 1
ATOM 6765 O O . VAL B 1 269 ? 6.637 25.266 4.379 1 95.75 269 VAL B O 1
ATOM 6768 N N . GLY B 1 270 ? 8.742 24.594 4.668 1 94.38 270 GLY B N 1
ATOM 6769 C CA . GLY B 1 270 ? 8.469 23.312 4.051 1 94.38 270 GLY B CA 1
ATOM 6770 C C . GLY B 1 270 ? 7.359 22.547 4.75 1 94.38 270 GLY B C 1
ATOM 6771 O O . GLY B 1 270 ? 6.414 22.078 4.105 1 94.38 270 GLY B O 1
ATOM 6772 N N . VAL B 1 271 ? 7.422 22.469 6.016 1 95.25 271 VAL B N 1
ATOM 6773 C CA . VAL B 1 271 ? 6.484 21.656 6.793 1 95.25 271 VAL B CA 1
ATOM 6774 C C . VAL B 1 271 ? 5.145 22.391 6.891 1 95.25 271 VAL B C 1
ATOM 6776 O O . VAL B 1 271 ? 4.09 21.766 6.699 1 95.25 271 VAL B O 1
ATOM 6779 N N . ALA B 1 272 ? 5.141 23.656 7.16 1 96 272 ALA B N 1
ATOM 6780 C CA . ALA B 1 272 ? 3.914 24.422 7.355 1 96 272 ALA B CA 1
ATOM 6781 C C . ALA B 1 272 ? 3.098 24.484 6.066 1 96 272 ALA B C 1
ATOM 6783 O O . ALA B 1 272 ? 1.881 24.281 6.086 1 96 272 ALA B O 1
ATOM 6784 N N . LEU B 1 273 ? 3.713 24.703 4.996 1 94.75 273 LEU B N 1
ATOM 6785 C CA . LEU B 1 273 ? 2.986 24.859 3.74 1 94.75 273 LEU B CA 1
ATOM 6786 C C . LEU B 1 273 ? 2.418 23.516 3.277 1 94.75 273 LEU B C 1
ATOM 6788 O O . LEU B 1 273 ? 1.312 23.469 2.734 1 94.75 273 LEU B O 1
ATOM 6792 N N . ALA B 1 274 ? 3.23 22.516 3.379 1 93 274 ALA B N 1
ATOM 6793 C CA . ALA B 1 274 ? 2.744 21.188 3.006 1 93 274 ALA B CA 1
ATOM 6794 C C . ALA B 1 274 ? 1.516 20.797 3.824 1 93 274 ALA B C 1
ATOM 6796 O O . ALA B 1 274 ? 0.605 20.141 3.318 1 93 274 ALA B O 1
ATOM 6797 N N . SER B 1 275 ? 1.463 21.188 5.062 1 94.81 275 SER B N 1
ATOM 6798 C CA . SER B 1 275 ? 0.352 20.844 5.949 1 94.81 275 SER B CA 1
ATOM 6799 C C . SER B 1 275 ? -0.887 21.672 5.621 1 94.81 275 SER B C 1
ATOM 6801 O O . SER B 1 275 ? -2.014 21.234 5.859 1 94.81 275 SER B O 1
ATOM 6803 N N . LEU B 1 276 ? -0.708 22.844 5.062 1 95.25 276 LEU B N 1
ATOM 6804 C CA . LEU B 1 276 ? -1.813 23.766 4.832 1 95.25 276 LEU B CA 1
ATOM 6805 C C . LEU B 1 276 ? -2.328 23.656 3.4 1 95.25 276 LEU B C 1
ATOM 6807 O O . LEU B 1 276 ? -3.463 24.047 3.111 1 95.25 276 LEU B O 1
ATOM 6811 N N . SER B 1 277 ? -1.541 23.109 2.521 1 92 277 SER B N 1
ATOM 6812 C CA . SER B 1 277 ? -1.889 23.062 1.104 1 92 277 SER B CA 1
ATOM 6813 C C . SER B 1 277 ? -2.996 22.047 0.834 1 92 277 SER B C 1
ATOM 6815 O O . SER B 1 277 ? -2.969 20.938 1.364 1 92 277 SER B O 1
ATOM 6817 N N . PRO B 1 278 ? -3.959 22.484 0.01 1 88.25 278 PRO B N 1
ATOM 6818 C CA . PRO B 1 278 ? -5.055 21.562 -0.328 1 88.25 278 PRO B CA 1
ATOM 6819 C C . PRO B 1 278 ? -4.602 20.406 -1.207 1 88.25 278 PRO B C 1
ATOM 6821 O O . PRO B 1 278 ? -5.316 19.406 -1.334 1 88.25 278 PRO B O 1
ATOM 6824 N N . ILE B 1 279 ? -3.484 20.609 -1.847 1 87.06 279 ILE B N 1
ATOM 6825 C CA . ILE B 1 279 ? -2.938 19.547 -2.68 1 87.06 279 ILE B CA 1
ATOM 6826 C C . ILE B 1 279 ? -1.486 19.281 -2.285 1 87.06 279 ILE B C 1
ATOM 6828 O O . ILE B 1 279 ? -0.586 20.031 -2.65 1 87.06 279 ILE B O 1
ATOM 6832 N N . SER B 1 280 ? -1.263 18.375 -1.475 1 90.31 280 SER B N 1
ATOM 6833 C CA . SER B 1 280 ? 0.068 17.984 -1.015 1 90.31 280 SER B CA 1
ATOM 6834 C C . SER B 1 280 ? 0.098 16.531 -0.573 1 90.31 280 SER B C 1
ATOM 6836 O O . SER B 1 280 ? -0.929 15.852 -0.59 1 90.31 280 SER B O 1
ATOM 6838 N N . SER B 1 281 ? 1.248 16.109 -0.271 1 87.62 281 SER B N 1
ATOM 6839 C CA . SER B 1 281 ? 1.423 14.75 0.226 1 87.62 281 SER B CA 1
ATOM 6840 C C . SER B 1 281 ? 0.7 14.555 1.554 1 87.62 281 SER B C 1
ATOM 6842 O O . SER B 1 281 ? 0.489 13.414 1.986 1 87.62 281 SER B O 1
ATOM 6844 N N . TRP B 1 282 ? 0.213 15.609 2.191 1 92.12 282 TRP B N 1
ATOM 6845 C CA . TRP B 1 282 ? -0.416 15.547 3.506 1 92.12 282 TRP B CA 1
ATOM 6846 C C . TRP B 1 282 ? -1.927 15.383 3.381 1 92.12 282 TRP B C 1
ATOM 6848 O O . TRP B 1 282 ? -2.582 14.891 4.305 1 92.12 282 TRP B O 1
ATOM 6858 N N . VAL B 1 283 ? -2.434 15.852 2.332 1 90.25 283 VAL B N 1
ATOM 6859 C CA . VAL B 1 283 ? -3.869 16.078 2.221 1 90.25 283 VAL B CA 1
ATOM 6860 C C . VAL B 1 283 ? -4.621 14.758 2.322 1 90.25 283 VAL B C 1
ATOM 6862 O O . VAL B 1 283 ? -5.68 14.688 2.947 1 90.25 283 VAL B O 1
ATOM 6865 N N . GLY B 1 284 ? -4.145 13.766 1.694 1 88.62 284 GLY B N 1
ATOM 6866 C CA . GLY B 1 284 ? -4.801 12.469 1.763 1 88.62 284 GLY B CA 1
ATOM 6867 C C . GLY B 1 284 ? -4.969 11.953 3.182 1 88.62 284 GLY B C 1
ATOM 6868 O O . GLY B 1 284 ? -6.047 11.492 3.559 1 88.62 284 GLY B O 1
ATOM 6869 N N . LEU B 1 285 ? -3.982 12.062 3.918 1 91.12 285 LEU B N 1
ATOM 6870 C CA . LEU B 1 285 ? -4.016 11.594 5.301 1 91.12 285 LEU B CA 1
ATOM 6871 C C . LEU B 1 285 ? -4.93 12.469 6.152 1 91.12 285 LEU B C 1
ATOM 6873 O O . LEU B 1 285 ? -5.688 11.961 6.98 1 91.12 285 LEU B O 1
ATOM 6877 N N . GLN B 1 286 ? -4.875 13.727 5.93 1 94.81 286 GLN B N 1
ATOM 6878 C CA . GLN B 1 286 ? -5.727 14.633 6.691 1 94.81 286 GLN B CA 1
ATOM 6879 C C . GLN B 1 286 ? -7.203 14.359 6.418 1 94.81 286 GLN B C 1
ATOM 6881 O O . GLN B 1 286 ? -8.016 14.328 7.344 1 94.81 286 GLN B O 1
ATOM 6886 N N . ILE B 1 287 ? -7.5 14.211 5.191 1 92.56 287 ILE B N 1
ATOM 6887 C CA . ILE B 1 287 ? -8.867 13.875 4.816 1 92.56 287 ILE B CA 1
ATOM 6888 C C . ILE B 1 287 ? -9.258 12.523 5.406 1 92.56 287 ILE B C 1
ATOM 6890 O O . ILE B 1 287 ? -10.375 12.352 5.902 1 92.56 287 ILE B O 1
ATOM 6894 N N . GLY B 1 288 ? -8.336 11.586 5.324 1 91.5 288 GLY B N 1
ATOM 6895 C CA . GLY B 1 288 ? -8.602 10.258 5.844 1 91.5 288 GLY B CA 1
ATOM 6896 C C . GLY B 1 288 ? -8.969 10.25 7.316 1 91.5 288 GLY B C 1
ATOM 6897 O O . GLY B 1 288 ? -9.938 9.602 7.715 1 91.5 288 GLY B O 1
ATOM 6898 N N . TYR B 1 289 ? -8.25 10.969 8.125 1 93.19 289 TYR B N 1
ATOM 6899 C CA . TYR B 1 289 ? -8.531 11.047 9.555 1 93.19 289 TYR B CA 1
ATOM 6900 C C . TYR B 1 289 ? -9.875 11.727 9.812 1 93.19 289 TYR B C 1
ATOM 6902 O O . TYR B 1 289 ? -10.688 11.234 10.602 1 93.19 289 TYR B O 1
ATOM 6910 N N . THR B 1 290 ? -10.109 12.781 9.133 1 93.38 290 THR B N 1
ATOM 6911 C CA . THR B 1 290 ? -11.305 13.586 9.344 1 93.38 290 THR B CA 1
ATOM 6912 C C . THR B 1 290 ? -12.547 12.844 8.875 1 93.38 290 THR B C 1
ATOM 6914 O O . THR B 1 290 ? -13.547 12.773 9.594 1 93.38 290 THR B O 1
ATOM 6917 N N . ALA B 1 291 ? -12.453 12.273 7.734 1 89.62 291 ALA B N 1
ATOM 6918 C CA . ALA B 1 291 ? -13.594 11.562 7.164 1 89.62 291 ALA B CA 1
ATOM 6919 C C . ALA B 1 291 ? -13.969 10.352 8.016 1 89.62 291 ALA B C 1
ATOM 6921 O O . ALA B 1 291 ? -15.148 10.031 8.156 1 89.62 291 ALA B O 1
ATOM 6922 N N . ALA B 1 292 ? -13.023 9.742 8.523 1 87.75 292 ALA B N 1
ATOM 6923 C CA . ALA B 1 292 ? -13.289 8.562 9.344 1 87.75 292 ALA B CA 1
ATOM 6924 C C . ALA B 1 292 ? -14.078 8.93 10.594 1 87.75 292 ALA B C 1
ATOM 6926 O O . ALA B 1 292 ? -15 8.211 10.984 1 87.75 292 ALA B O 1
ATOM 6927 N N . VAL B 1 293 ? -13.672 10 11.211 1 88.94 293 VAL B N 1
ATOM 6928 C CA . VAL B 1 293 ? -14.375 10.445 12.406 1 88.94 293 VAL B CA 1
ATOM 6929 C C . VAL B 1 293 ? -15.797 10.875 12.039 1 88.94 293 VAL B C 1
ATOM 6931 O O . VAL B 1 293 ? -16.75 10.539 12.742 1 88.94 293 VAL B O 1
ATOM 6934 N N . LEU B 1 294 ? -15.945 11.586 10.969 1 89.06 294 LEU B N 1
ATOM 6935 C CA . LEU B 1 294 ? -17.25 12.055 10.531 1 89.06 294 LEU B CA 1
ATOM 6936 C C . LEU B 1 294 ? -18.172 10.875 10.227 1 89.06 294 LEU B C 1
ATOM 6938 O O . LEU B 1 294 ? -19.359 10.906 10.562 1 89.06 294 LEU B O 1
ATOM 6942 N N . ASP B 1 295 ? -17.641 9.898 9.633 1 84 295 ASP B N 1
ATOM 6943 C CA . ASP B 1 295 ? -18.406 8.703 9.312 1 84 295 ASP B CA 1
ATOM 6944 C C . ASP B 1 295 ? -18.844 7.977 10.586 1 84 295 ASP B C 1
ATOM 6946 O O . ASP B 1 295 ? -19.969 7.484 10.664 1 84 295 ASP B O 1
ATOM 6950 N N . SER B 1 296 ? -17.953 7.957 11.469 1 79.94 296 SER B N 1
ATOM 6951 C CA . SER B 1 296 ? -18.266 7.285 12.727 1 79.94 296 SER B CA 1
ATOM 6952 C C . SER B 1 296 ? -19.359 8.016 13.492 1 79.94 296 SER B C 1
ATOM 6954 O O . SER B 1 296 ? -20.109 7.406 14.258 1 79.94 296 SER B O 1
ATOM 6956 N N . LEU B 1 297 ? -19.484 9.305 13.242 1 81.5 297 LEU B N 1
ATOM 6957 C CA . LEU B 1 297 ? -20.469 10.141 13.922 1 81.5 297 LEU B CA 1
ATOM 6958 C C . LEU B 1 297 ? -21.766 10.195 13.133 1 81.5 297 LEU B C 1
ATOM 6960 O O . LEU B 1 297 ? -22.797 10.625 13.648 1 81.5 297 LEU B O 1
ATOM 6964 N N . GLY B 1 298 ? -21.703 9.68 11.891 1 79 298 GLY B N 1
ATOM 6965 C CA . GLY B 1 298 ? -22.859 9.773 11.023 1 79 298 GLY B CA 1
ATOM 6966 C C . GLY B 1 298 ? -23.141 11.188 10.547 1 79 298 GLY B C 1
ATOM 6967 O O . GLY B 1 298 ? -24.281 11.531 10.227 1 79 298 GLY B O 1
ATOM 6968 N N . ALA B 1 299 ? -22.156 12.008 10.617 1 78.81 299 ALA B N 1
ATOM 6969 C CA . ALA B 1 299 ? -22.297 13.391 10.164 1 78.81 299 ALA B CA 1
ATOM 6970 C C . ALA B 1 299 ? -22.203 13.477 8.641 1 78.81 299 ALA B C 1
ATOM 6972 O O . ALA B 1 299 ? -21.266 12.945 8.047 1 78.81 299 ALA B O 1
ATOM 6973 N N . PRO B 1 300 ? -23.156 13.969 8.016 1 77.56 300 PRO B N 1
ATOM 6974 C CA . PRO B 1 300 ? -23.141 14.055 6.555 1 77.56 300 PRO B CA 1
ATOM 6975 C C . PRO B 1 300 ? -22.234 15.164 6.031 1 77.56 300 PRO B C 1
ATOM 6977 O O . PRO B 1 300 ? -22.703 16.078 5.336 1 77.56 300 PRO B O 1
ATOM 6980 N N . LEU B 1 301 ? -21.078 15.266 6.438 1 83.94 301 LEU B N 1
ATOM 6981 C CA . LEU B 1 301 ? -20.109 16.266 6 1 83.94 301 LEU B CA 1
ATOM 6982 C C . LEU B 1 301 ? -19.016 15.641 5.156 1 83.94 301 LEU B C 1
ATOM 6984 O O . LEU B 1 301 ? -18.609 14.5 5.402 1 83.94 301 LEU B O 1
ATOM 6988 N N . ASP B 1 302 ? -18.578 16.438 4.156 1 86.88 302 ASP B N 1
ATOM 6989 C CA . ASP B 1 302 ? -17.484 15.992 3.287 1 86.88 302 ASP B CA 1
ATOM 6990 C C . ASP B 1 302 ? -16.141 16.219 3.953 1 86.88 302 ASP B C 1
ATOM 6992 O O . ASP B 1 302 ? -15.844 17.312 4.445 1 86.88 302 ASP B O 1
ATOM 6996 N N . GLY B 1 303 ? -15.32 15.18 3.924 1 88.38 303 GLY B N 1
ATOM 6997 C CA . GLY B 1 303 ? -14.023 15.227 4.59 1 88.38 303 GLY B CA 1
ATOM 6998 C C . GLY B 1 303 ? -13.117 16.312 4.047 1 88.38 303 GLY B C 1
ATOM 6999 O O . GLY B 1 303 ? -12.445 17 4.812 1 88.38 303 GLY B O 1
ATOM 7000 N N . PHE B 1 304 ? -13.023 16.469 2.748 1 89.38 304 PHE B N 1
ATOM 7001 C CA . PHE B 1 304 ? -12.156 17.469 2.121 1 89.38 304 PHE B CA 1
ATOM 7002 C C . PHE B 1 304 ? -12.617 18.875 2.455 1 89.38 304 PHE B C 1
ATOM 7004 O O . PHE B 1 304 ? -11.797 19.75 2.773 1 89.38 304 PHE B O 1
ATOM 7011 N N . LEU B 1 305 ? -13.891 19.078 2.408 1 88.19 305 LEU B N 1
ATOM 7012 C CA . LEU B 1 305 ? -14.43 20.406 2.689 1 88.19 305 LEU B CA 1
ATOM 7013 C C . LEU B 1 305 ? -14.219 20.781 4.152 1 88.19 305 LEU B C 1
ATOM 7015 O O . LEU B 1 305 ? -13.977 21.938 4.473 1 88.19 305 LEU B O 1
ATOM 7019 N N . VAL B 1 306 ? -14.336 19.797 4.996 1 90.88 306 VAL B N 1
ATOM 7020 C CA . VAL B 1 306 ? -14.109 20.047 6.414 1 90.88 306 VAL B CA 1
ATOM 7021 C C . VAL B 1 306 ? -12.641 20.438 6.641 1 90.88 306 VAL B C 1
ATOM 7023 O O . VAL B 1 306 ? -12.344 21.328 7.438 1 90.88 306 VAL B O 1
ATOM 7026 N N . VAL B 1 307 ? -11.773 19.766 5.934 1 92.94 307 VAL B N 1
ATOM 7027 C CA . VAL B 1 307 ? -10.352 20.062 6.047 1 92.94 307 VAL B CA 1
ATOM 7028 C C . VAL B 1 307 ? -10.078 21.484 5.547 1 92.94 307 VAL B C 1
ATOM 7030 O O . VAL B 1 307 ? -9.297 22.219 6.156 1 92.94 307 VAL B O 1
ATOM 7033 N N . LEU B 1 308 ? -10.711 21.875 4.512 1 90.62 308 LEU B N 1
ATOM 7034 C CA . LEU B 1 308 ? -10.523 23.203 3.955 1 90.62 308 LEU B CA 1
ATOM 7035 C C . LEU B 1 308 ? -11.109 24.266 4.879 1 90.62 308 LEU B C 1
ATOM 7037 O O . LEU B 1 308 ? -10.516 25.328 5.066 1 90.62 308 LEU B O 1
ATOM 7041 N N . ARG B 1 309 ? -12.188 23.969 5.469 1 91.12 309 ARG B N 1
ATOM 7042 C CA . ARG B 1 309 ? -12.859 24.922 6.348 1 91.12 309 ARG B CA 1
ATOM 7043 C C . ARG B 1 309 ? -12.125 25.047 7.676 1 91.12 309 ARG B C 1
ATOM 7045 O O . ARG B 1 309 ? -12.297 26.047 8.391 1 91.12 309 ARG B O 1
ATOM 7052 N N . SER B 1 310 ? -11.336 24.094 7.969 1 94.19 310 SER B N 1
ATOM 7053 C CA . SER B 1 310 ? -10.586 24.125 9.219 1 94.19 310 SER B CA 1
ATOM 7054 C C . SER B 1 310 ? -9.352 25.016 9.094 1 94.19 310 SER B C 1
ATOM 7056 O O . SER B 1 310 ? -8.727 25.359 10.094 1 94.19 310 SER B O 1
ATOM 7058 N N . LEU B 1 311 ? -9.008 25.469 7.91 1 95 311 LEU B N 1
ATOM 7059 C CA . LEU B 1 311 ? -7.746 26.141 7.629 1 95 311 LEU B CA 1
ATOM 7060 C C . LEU B 1 311 ? -7.605 27.406 8.477 1 95 311 LEU B C 1
ATOM 7062 O O . LEU B 1 311 ? -6.562 27.625 9.102 1 95 311 LEU B O 1
ATOM 7066 N N . PRO B 1 312 ? -8.68 28.219 8.633 1 94.19 312 PRO B N 1
ATOM 7067 C CA . PRO B 1 312 ? -8.508 29.453 9.406 1 94.19 312 PRO B CA 1
ATOM 7068 C C . PRO B 1 312 ? -8.289 29.188 10.898 1 94.19 312 PRO B C 1
ATOM 7070 O O . PRO B 1 312 ? -7.766 30.031 11.609 1 94.19 312 PRO B O 1
ATOM 7073 N N . PHE B 1 313 ? -8.648 27.969 11.336 1 95.69 313 PHE B N 1
ATOM 7074 C CA . PHE B 1 313 ? -8.539 27.625 12.75 1 95.69 313 PHE B CA 1
ATOM 7075 C C . PHE B 1 313 ? -7.191 26.969 13.039 1 95.69 313 PHE B C 1
ATOM 7077 O O . PHE B 1 313 ? -6.871 26.688 14.195 1 95.69 313 PHE B O 1
ATOM 7084 N N . ARG B 1 314 ? -6.395 26.734 11.977 1 97.38 314 ARG B N 1
ATOM 7085 C CA . ARG B 1 314 ? -5.09 26.125 12.172 1 97.38 314 ARG B CA 1
ATOM 7086 C C . ARG B 1 314 ? -4.051 27.156 12.602 1 97.38 314 ARG B C 1
ATOM 7088 O O . ARG B 1 314 ? -3.109 27.438 11.867 1 97.38 314 ARG B O 1
ATOM 7095 N N . PHE B 1 315 ? -4.086 27.531 13.734 1 97.38 315 PHE B N 1
ATOM 7096 C CA . PHE B 1 315 ? -3.365 28.703 14.227 1 97.38 315 PHE B CA 1
ATOM 7097 C C . PHE B 1 315 ? -1.864 28.438 14.258 1 97.38 315 PHE B C 1
ATOM 7099 O O . PHE B 1 315 ? -1.07 29.297 13.875 1 97.38 315 PHE B O 1
ATOM 7106 N N . PHE B 1 316 ? -1.451 27.297 14.648 1 97.38 316 PHE B N 1
ATOM 7107 C CA . PHE B 1 316 ? -0.024 27.062 14.828 1 97.38 316 PHE B CA 1
ATOM 7108 C C . PHE B 1 316 ? 0.722 27.219 13.508 1 97.38 316 PHE B C 1
ATOM 7110 O O . PHE B 1 316 ? 1.627 28.047 13.398 1 97.38 316 PHE B O 1
ATOM 7117 N N . PRO B 1 317 ? 0.378 26.453 12.469 1 97.5 317 PRO B N 1
ATOM 7118 C CA . PRO B 1 317 ? 1.127 26.625 11.219 1 97.5 317 PRO B CA 1
ATOM 7119 C C . PRO B 1 317 ? 0.921 28.016 10.594 1 97.5 317 PRO B C 1
ATOM 7121 O O . PRO B 1 317 ? 1.84 28.562 9.984 1 97.5 317 PRO B O 1
ATOM 7124 N N . LEU B 1 318 ? -0.193 28.578 10.719 1 97.44 318 LEU B N 1
ATOM 7125 C CA . LEU B 1 318 ? -0.446 29.891 10.148 1 97.44 318 LEU B CA 1
ATOM 7126 C C . LEU B 1 318 ? 0.369 30.953 10.867 1 97.44 318 LEU B C 1
ATOM 7128 O O . LEU B 1 318 ? 0.973 31.828 10.234 1 97.44 318 LEU B O 1
ATOM 7132 N N . PHE B 1 319 ? 0.335 30.906 12.203 1 97.12 319 PHE B N 1
ATOM 7133 C CA . PHE B 1 319 ? 1.149 31.828 12.977 1 97.12 319 PHE B CA 1
ATOM 7134 C C . PHE B 1 319 ? 2.629 31.656 12.648 1 97.12 319 PHE B C 1
ATOM 7136 O O . PHE B 1 319 ? 3.389 32.625 12.656 1 97.12 319 PHE B O 1
ATOM 7143 N N . TYR B 1 320 ? 2.988 30.391 12.438 1 96 320 TYR B N 1
ATOM 7144 C CA . TYR B 1 320 ? 4.387 30.125 12.117 1 96 320 TYR B CA 1
ATOM 7145 C C . TYR B 1 320 ? 4.785 30.781 10.805 1 96 320 TYR B C 1
ATOM 7147 O O . TYR B 1 320 ? 5.867 31.375 10.703 1 96 320 TYR B O 1
ATOM 7155 N N . LEU B 1 321 ? 3.982 30.656 9.789 1 96.31 321 LEU B N 1
ATOM 7156 C CA . LEU B 1 321 ? 4.246 31.297 8.508 1 96.31 321 LEU B CA 1
ATOM 7157 C C . LEU B 1 321 ? 4.246 32.812 8.648 1 96.31 321 LEU B C 1
ATOM 7159 O O . LEU B 1 321 ? 5.07 33.5 8.031 1 96.31 321 LEU B O 1
ATOM 7163 N N . LEU B 1 322 ? 3.371 33.344 9.414 1 96.31 322 LEU B N 1
ATOM 7164 C CA . LEU B 1 322 ? 3.303 34.781 9.641 1 96.31 322 LEU B CA 1
ATOM 7165 C C . LEU B 1 322 ? 4.543 35.281 10.375 1 96.31 322 LEU B C 1
ATOM 7167 O O . LEU B 1 322 ? 5.035 36.375 10.102 1 96.31 322 LEU B O 1
ATOM 7171 N N . LEU B 1 323 ? 4.977 34.5 11.344 1 96.56 323 LEU B N 1
ATOM 7172 C CA . LEU B 1 323 ? 6.211 34.844 12.039 1 96.56 323 LEU B CA 1
ATOM 7173 C C . LEU B 1 323 ? 7.371 34.969 11.055 1 96.56 323 LEU B C 1
ATOM 7175 O O . LEU B 1 323 ? 8.195 35.875 11.164 1 96.56 323 LEU B O 1
ATOM 7179 N N . ILE B 1 324 ? 7.469 34.031 10.141 1 96.44 324 ILE B N 1
ATOM 7180 C CA . ILE B 1 324 ? 8.531 34.031 9.141 1 96.44 324 ILE B CA 1
ATOM 7181 C C . ILE B 1 324 ? 8.461 35.344 8.312 1 96.44 324 ILE B C 1
ATOM 7183 O O . ILE B 1 324 ? 9.484 35.969 8.078 1 96.44 324 ILE B O 1
ATOM 7187 N N . ILE B 1 325 ? 7.273 35.719 7.926 1 95.81 325 ILE B N 1
ATOM 7188 C CA . ILE B 1 325 ? 7.09 36.938 7.148 1 95.81 325 ILE B CA 1
ATOM 7189 C C . ILE B 1 325 ? 7.512 38.156 7.98 1 95.81 325 ILE B C 1
ATOM 7191 O O . ILE B 1 325 ? 8.188 39.031 7.477 1 95.81 325 ILE B O 1
ATOM 7195 N N . ILE B 1 326 ? 7.18 38.188 9.219 1 95.75 326 ILE B N 1
ATOM 7196 C CA . ILE B 1 326 ? 7.5 39.312 10.109 1 95.75 326 ILE B CA 1
ATOM 7197 C C . ILE B 1 326 ? 9.016 39.406 10.289 1 95.75 326 ILE B C 1
ATOM 7199 O O . ILE B 1 326 ? 9.57 40.5 10.266 1 95.75 326 ILE B O 1
ATOM 7203 N N . VAL B 1 327 ? 9.633 38.281 10.453 1 94.62 327 VAL B N 1
ATOM 7204 C CA . VAL B 1 327 ? 11.086 38.25 10.641 1 94.62 327 VAL B CA 1
ATOM 7205 C C . VAL B 1 327 ? 11.781 38.688 9.367 1 94.62 327 VAL B C 1
ATOM 7207 O O . VAL B 1 327 ? 12.781 39.406 9.422 1 94.62 327 VAL B O 1
ATOM 7210 N N . LEU B 1 328 ? 11.273 38.344 8.219 1 93.44 328 LEU B N 1
ATOM 7211 C CA . LEU B 1 328 ? 11.852 38.75 6.938 1 93.44 328 LEU B CA 1
ATOM 7212 C C . LEU B 1 328 ? 11.68 40.25 6.691 1 93.44 328 LEU B C 1
ATOM 7214 O O . LEU B 1 328 ? 12.594 40.906 6.184 1 93.44 328 LEU B O 1
ATOM 7218 N N . VAL B 1 329 ? 10.547 40.781 7.066 1 92.38 329 VAL B N 1
ATOM 7219 C CA . VAL B 1 329 ? 10.25 42.188 6.824 1 92.38 329 VAL B CA 1
ATOM 7220 C C . VAL B 1 329 ? 10.992 43.062 7.836 1 92.38 329 VAL B C 1
ATOM 7222 O O . VAL B 1 329 ? 11.523 44.125 7.484 1 92.38 329 VAL B O 1
ATOM 7225 N N . SER B 1 330 ? 11.102 42.656 9.055 1 91.81 330 SER B N 1
ATOM 7226 C CA . SER B 1 330 ? 11.75 43.469 10.102 1 91.81 330 SER B CA 1
ATOM 7227 C C . SER B 1 330 ? 13.273 43.344 10 1 91.81 330 SER B C 1
ATOM 7229 O O . SER B 1 330 ? 13.984 44.281 10.391 1 91.81 330 SER B O 1
ATOM 7231 N N . GLY B 1 331 ? 13.742 42.156 9.57 1 90.31 331 GLY B N 1
ATOM 7232 C CA . GLY B 1 331 ? 15.172 41.875 9.523 1 90.31 331 GLY B CA 1
ATOM 7233 C C . GLY B 1 331 ? 15.773 41.625 10.891 1 90.31 331 GLY B C 1
ATOM 7234 O O . GLY B 1 331 ? 17 41.656 11.047 1 90.31 331 GLY B O 1
ATOM 7235 N N . LYS B 1 332 ? 14.852 41.438 11.859 1 93.06 332 LYS B N 1
ATOM 7236 C CA . LYS B 1 332 ? 15.312 41.25 13.234 1 93.06 332 LYS B CA 1
ATOM 7237 C C . LYS B 1 332 ? 15.141 39.781 13.664 1 93.06 332 LYS B C 1
ATOM 7239 O O . LYS B 1 332 ? 14.219 39.125 13.227 1 93.06 332 LYS B O 1
ATOM 7244 N N . ASP B 1 333 ? 16.109 39.375 14.438 1 94.31 333 ASP B N 1
ATOM 7245 C CA . ASP B 1 333 ? 16.062 38.062 15.062 1 94.31 333 ASP B CA 1
ATOM 7246 C C . ASP B 1 333 ? 16.219 38.156 16.578 1 94.31 333 ASP B C 1
ATOM 7248 O O . ASP B 1 333 ? 16.672 39.188 17.094 1 94.31 333 ASP B O 1
ATOM 7252 N N . PHE B 1 334 ? 15.758 37.188 17.266 1 92.12 334 PHE B N 1
ATOM 7253 C CA . PHE B 1 334 ? 15.914 37.219 18.719 1 92.12 334 PHE B CA 1
ATOM 7254 C C . PHE B 1 334 ? 16.375 35.875 19.234 1 92.12 334 PHE B C 1
ATOM 7256 O O . PHE B 1 334 ? 16.359 34.875 18.516 1 92.12 334 PHE B O 1
ATOM 7263 N N . GLY B 1 335 ? 16.922 35.875 20.5 1 91.62 335 GLY B N 1
ATOM 7264 C CA . GLY B 1 335 ? 17.391 34.625 21.125 1 91.62 335 GLY B CA 1
ATOM 7265 C C . GLY B 1 335 ? 18.656 34.094 20.484 1 91.62 335 GLY B C 1
ATOM 7266 O O . GLY B 1 335 ? 19.516 34.844 20.031 1 91.62 335 GLY B O 1
ATOM 7267 N N . PRO B 1 336 ? 18.766 32.812 20.484 1 93.5 336 PRO B N 1
ATOM 7268 C CA . PRO B 1 336 ? 19.953 32.188 19.906 1 93.5 336 PRO B CA 1
ATOM 7269 C C . PRO B 1 336 ? 20.094 32.438 18.406 1 93.5 336 PRO B C 1
ATOM 7271 O O . PRO B 1 336 ? 21.219 32.438 17.891 1 93.5 336 PRO B O 1
ATOM 7274 N N . MET B 1 337 ? 19.031 32.656 17.734 1 94.62 337 MET B N 1
ATOM 7275 C CA . MET B 1 337 ? 19.078 32.938 16.297 1 94.62 337 MET B CA 1
ATOM 7276 C C . MET B 1 337 ? 19.766 34.25 16.031 1 94.62 337 MET B C 1
ATOM 7278 O O . MET B 1 337 ? 20.484 34.406 15.031 1 94.62 337 MET B O 1
ATOM 7282 N N . ALA B 1 338 ? 19.531 35.219 16.891 1 93.06 338 ALA B N 1
ATOM 7283 C CA . ALA B 1 338 ? 20.188 36.5 16.75 1 93.06 338 ALA B CA 1
ATOM 7284 C C . ALA B 1 338 ? 21.688 36.375 16.875 1 93.06 338 ALA B C 1
ATOM 7286 O O . ALA B 1 338 ? 22.453 37.031 16.156 1 93.06 338 ALA B O 1
ATOM 7287 N N . SER B 1 339 ? 22.062 35.531 17.828 1 91.31 339 SER B N 1
ATOM 7288 C CA . SER B 1 339 ? 23.484 35.312 18.016 1 91.31 339 SER B CA 1
ATOM 7289 C C . SER B 1 339 ? 24.094 34.594 16.812 1 91.31 339 SER B C 1
ATOM 7291 O O . SER B 1 339 ? 25.234 34.844 16.422 1 91.31 339 SER B O 1
ATOM 7293 N N . ALA B 1 340 ? 23.359 33.719 16.25 1 91.62 340 ALA B N 1
ATOM 7294 C CA . ALA B 1 340 ? 23.828 32.969 15.078 1 91.62 340 ALA B CA 1
ATOM 7295 C C . ALA B 1 340 ? 23.953 33.875 13.867 1 91.62 340 ALA B C 1
ATOM 7297 O O . ALA B 1 340 ? 24.906 33.781 13.094 1 91.62 340 ALA B O 1
ATOM 7298 N N . GLU B 1 341 ? 23 34.75 13.688 1 90.31 341 GLU B N 1
ATOM 7299 C CA . GLU B 1 341 ? 23 35.656 12.562 1 90.31 341 GLU B CA 1
ATOM 7300 C C . GLU B 1 341 ? 24.125 36.688 12.68 1 90.31 341 GLU B C 1
ATOM 7302 O O . GLU B 1 341 ? 24.688 37.125 11.672 1 90.31 341 GLU B O 1
ATOM 7307 N N . ASP B 1 342 ? 24.438 37.062 13.812 1 86.81 342 ASP B N 1
ATOM 7308 C CA . ASP B 1 342 ? 25.547 38 14.039 1 86.81 342 ASP B CA 1
ATOM 7309 C C . ASP B 1 342 ? 26.891 37.375 13.711 1 86.81 342 ASP B C 1
ATOM 7311 O O . ASP B 1 342 ? 27.766 38.031 13.156 1 86.81 342 ASP B O 1
ATOM 7315 N N . SER B 1 343 ? 26.984 36.125 14.062 1 82.12 343 SER B N 1
ATOM 7316 C CA . SER B 1 343 ? 28.203 35.406 13.766 1 82.12 343 SER B CA 1
ATOM 7317 C C . SER B 1 343 ? 28.344 35.156 12.266 1 82.12 343 SER B C 1
ATOM 7319 O O . SER B 1 343 ? 29.453 35.219 11.719 1 82.12 343 SER B O 1
ATOM 7321 N N . GLY B 1 344 ? 27.312 34.781 11.617 1 72.25 344 GLY B N 1
ATOM 7322 C CA . GLY B 1 344 ? 27.328 34.5 10.195 1 72.25 344 GLY B CA 1
ATOM 7323 C C . GLY B 1 344 ? 27.641 35.719 9.352 1 72.25 344 GLY B C 1
ATOM 7324 O O . GLY B 1 344 ? 28.359 35.625 8.344 1 72.25 344 GLY B O 1
ATOM 7325 N N . SER B 1 345 ? 27.188 36.844 9.719 1 67.62 345 SER B N 1
ATOM 7326 C CA . SER B 1 345 ? 27.406 38.094 9.008 1 67.62 345 SER B CA 1
ATOM 7327 C C . SER B 1 345 ? 28.859 38.531 9.125 1 67.62 345 SER B C 1
ATOM 7329 O O . SER B 1 345 ? 29.406 39.125 8.188 1 67.62 345 SER B O 1
ATOM 7331 N N . SER B 1 346 ? 29.391 38.219 10.25 1 63.53 346 SER B N 1
ATOM 7332 C CA . SER B 1 346 ? 30.797 38.562 10.453 1 63.53 346 SER B CA 1
ATOM 7333 C C . SER B 1 346 ? 31.719 37.688 9.617 1 63.53 346 SER B C 1
ATOM 7335 O O . SER B 1 346 ? 32.75 38.188 9.125 1 63.53 346 SER B O 1
ATOM 7337 N N . ASP B 1 347 ? 31.375 36.469 9.508 1 57.75 347 ASP B N 1
ATOM 7338 C CA . ASP B 1 347 ? 32.188 35.531 8.727 1 57.75 347 ASP B CA 1
ATOM 7339 C C . ASP B 1 347 ? 32.188 35.906 7.246 1 57.75 347 ASP B C 1
ATOM 7341 O O . ASP B 1 347 ? 33.188 35.75 6.547 1 57.75 347 ASP B O 1
ATOM 7345 N N . ALA B 1 348 ? 31.125 36.312 6.699 1 56.56 348 ALA B N 1
ATOM 7346 C CA . ALA B 1 348 ? 31.031 36.719 5.297 1 56.56 348 ALA B CA 1
ATOM 7347 C C . ALA B 1 348 ? 31.875 37.969 5.016 1 56.56 348 ALA B C 1
ATOM 7349 O O . ALA B 1 348 ? 32.438 38.094 3.928 1 56.56 348 ALA B O 1
ATOM 7350 N N . VAL B 1 349 ? 32 39 5.969 1 49.12 349 VAL B N 1
ATOM 7351 C CA . VAL B 1 349 ? 32.844 40.188 5.789 1 49.12 349 VAL B CA 1
ATOM 7352 C C . VAL B 1 349 ? 34.312 39.812 5.895 1 49.12 349 VAL B C 1
ATOM 7354 O O . VAL B 1 349 ? 35.156 40.344 5.156 1 49.12 349 VAL B O 1
ATOM 7357 N N . SER B 1 350 ? 34.625 39 6.984 1 46.91 350 SER B N 1
ATOM 7358 C CA . SER B 1 350 ? 36.062 38.781 7.16 1 46.91 350 SER B CA 1
ATOM 7359 C C . SER B 1 350 ? 36.594 37.781 6.113 1 46.91 350 SER B C 1
ATOM 7361 O O . SER B 1 350 ? 37.812 37.625 5.965 1 46.91 350 SER B O 1
ATOM 7363 N N . GLY B 1 351 ? 36.219 37.656 4.949 1 42.62 351 GLY B N 1
ATOM 7364 C CA . GLY B 1 351 ? 36.812 36.812 3.922 1 42.62 351 GLY B CA 1
ATOM 7365 C C . GLY B 1 351 ? 37.312 35.469 4.465 1 42.62 351 GLY B C 1
ATOM 7366 O O . GLY B 1 351 ? 38.062 34.781 3.783 1 42.62 351 GLY B O 1
ATOM 7367 N N . ASP B 1 352 ? 37.594 35.312 5.691 1 36.59 352 ASP B N 1
ATOM 7368 C CA . ASP B 1 352 ? 38.25 34.125 6.258 1 36.59 352 ASP B CA 1
ATOM 7369 C C . ASP B 1 352 ? 37.406 32.875 6.027 1 36.59 352 ASP B C 1
ATOM 7371 O O . ASP B 1 352 ? 36.344 32.719 6.664 1 36.59 352 ASP B O 1
ATOM 7375 N N . GLN B 1 353 ? 37.312 32.469 4.93 1 36.94 353 GLN B N 1
ATOM 7376 C CA . GLN B 1 353 ? 36.75 31.203 4.477 1 36.94 353 GLN B CA 1
ATOM 7377 C C . GLN B 1 353 ? 37.25 30.031 5.336 1 36.94 353 GLN B C 1
ATOM 7379 O O . GLN B 1 353 ? 36.875 28.875 5.09 1 36.94 353 GLN B O 1
ATOM 7384 N N . ASN B 1 354 ? 38.406 30.219 6.156 1 32.41 354 ASN B N 1
ATOM 7385 C CA . ASN B 1 354 ? 39.062 29.062 6.723 1 32.41 354 ASN B CA 1
ATOM 7386 C C . ASN B 1 354 ? 38.281 28.469 7.887 1 32.41 354 ASN B C 1
ATOM 7388 O O . ASN B 1 354 ? 38.844 27.75 8.719 1 32.41 354 ASN B O 1
ATOM 7392 N N . THR B 1 355 ? 37.531 29.172 8.523 1 32.34 355 THR B N 1
ATOM 7393 C CA . THR B 1 355 ? 37 28.375 9.641 1 32.34 355 THR B CA 1
ATOM 7394 C C . THR B 1 355 ? 36.625 26.984 9.164 1 32.34 355 THR B C 1
ATOM 7396 O O . THR B 1 355 ? 35.75 26.844 8.305 1 32.34 355 THR B O 1
ATOM 7399 N N . GLU B 1 356 ? 37.625 26.125 9.273 1 29.12 356 GLU B N 1
ATOM 7400 C CA . GLU B 1 356 ? 37.594 24.672 9.102 1 29.12 356 GLU B CA 1
ATOM 7401 C C . GLU B 1 356 ? 36.281 24.094 9.625 1 29.12 356 GLU B C 1
ATOM 7403 O O . GLU B 1 356 ? 35.938 24.266 10.797 1 29.12 356 GLU B O 1
ATOM 7408 N N . SER B 1 357 ? 35.25 24.297 9.07 1 30.97 357 SER B N 1
ATOM 7409 C CA . SER B 1 357 ? 34.25 23.297 9.422 1 30.97 357 SER B CA 1
ATOM 7410 C C . SER B 1 357 ? 34.906 21.984 9.844 1 30.97 357 SER B C 1
ATOM 7412 O O . SER B 1 357 ? 35.844 21.516 9.211 1 30.97 357 SER B O 1
ATOM 7414 N N . PRO B 1 358 ? 35.188 21.703 11.156 1 27.09 358 PRO B N 1
ATOM 7415 C CA . PRO B 1 358 ? 35.781 20.391 11.375 1 27.09 358 PRO B CA 1
ATOM 7416 C C . PRO B 1 358 ? 35.5 19.422 10.227 1 27.09 358 PRO B C 1
ATOM 7418 O O . PRO B 1 358 ? 34.344 19.219 9.844 1 27.09 358 PRO B O 1
ATOM 7421 N N . ALA B 1 359 ? 36.438 19.406 9.305 1 27.06 359 ALA B N 1
ATOM 7422 C CA . ALA B 1 359 ? 36.625 18.375 8.281 1 27.06 359 ALA B CA 1
ATOM 7423 C C . ALA B 1 359 ? 36.531 16.984 8.891 1 27.06 359 ALA B C 1
ATOM 7425 O O . ALA B 1 359 ? 37.531 16.375 9.273 1 27.06 359 ALA B O 1
ATOM 7426 N N . SER B 1 360 ? 36.094 16.625 10.125 1 25.7 360 SER B N 1
ATOM 7427 C CA . SER B 1 360 ? 36.094 15.164 10.047 1 25.7 360 SER B CA 1
ATOM 7428 C C . SER B 1 360 ? 35.812 14.695 8.617 1 25.7 360 SER B C 1
ATOM 7430 O O . SER B 1 360 ? 34.969 15.266 7.914 1 25.7 360 SER B O 1
ATOM 7432 N N . GLY B 1 361 ? 36.875 14.25 7.93 1 25.58 361 GLY B N 1
ATOM 7433 C CA . GLY B 1 361 ? 37.312 13.609 6.695 1 25.58 361 GLY B CA 1
ATOM 7434 C C . GLY B 1 361 ? 36.219 12.773 6.043 1 25.58 361 GLY B C 1
ATOM 7435 O O . GLY B 1 361 ? 36.5 11.992 5.133 1 25.58 361 GLY B O 1
ATOM 7436 N N . SER B 1 362 ? 35.375 12.188 6.863 1 25.16 362 SER B N 1
ATOM 7437 C CA . SER B 1 362 ? 34.656 11.352 5.902 1 25.16 362 SER B CA 1
ATOM 7438 C C . SER B 1 362 ? 34.156 12.172 4.715 1 25.16 362 SER B C 1
ATOM 7440 O O . SER B 1 362 ? 33.375 13.086 4.879 1 25.16 362 SER B O 1
ATOM 7442 N N . GLN B 1 363 ? 35.156 12.766 3.986 1 24.25 363 GLN B N 1
ATOM 7443 C CA . GLN B 1 363 ? 34.875 13.125 2.598 1 24.25 363 GLN B CA 1
ATOM 7444 C C . GLN B 1 363 ? 33.594 12.484 2.113 1 24.25 363 GLN B C 1
ATOM 7446 O O . GLN B 1 363 ? 33.531 11.281 1.888 1 24.25 363 GLN B O 1
ATOM 7451 N N . LEU B 1 364 ? 32.531 12.969 2.744 1 26.2 364 LEU B N 1
ATOM 7452 C CA . LEU B 1 364 ? 31.391 12.633 1.894 1 26.2 364 LEU B CA 1
ATOM 7453 C C . LEU B 1 364 ? 31.734 12.867 0.424 1 26.2 364 LEU B C 1
ATOM 7455 O O . LEU B 1 364 ? 32 13.992 0.017 1 26.2 364 LEU B O 1
ATOM 7459 N N . GLU B 1 365 ? 32.719 12.164 -0.239 1 25.77 365 GLU B N 1
ATOM 7460 C CA . GLU B 1 365 ? 32.781 12.023 -1.69 1 25.77 365 GLU B CA 1
ATOM 7461 C C . GLU B 1 365 ? 31.562 12.68 -2.354 1 25.77 365 GLU B C 1
ATOM 7463 O O . GLU B 1 365 ? 30.438 12.492 -1.905 1 25.77 365 GLU B O 1
ATOM 7468 N N . GLY B 1 366 ? 31.906 13.773 -3.154 1 24.8 366 GLY B N 1
ATOM 7469 C CA . GLY B 1 366 ? 31.203 14.852 -3.832 1 24.8 366 GLY B CA 1
ATOM 7470 C C . GLY B 1 366 ? 29.766 14.508 -4.168 1 24.8 366 GLY B C 1
ATOM 7471 O O . GLY B 1 366 ? 29.328 13.367 -4.004 1 24.8 366 GLY B O 1
ATOM 7472 N N . ASP B 1 367 ? 29.156 15.57 -5.082 1 26.47 367 ASP B N 1
ATOM 7473 C CA . ASP B 1 367 ? 27.969 16.266 -5.574 1 26.47 367 ASP B CA 1
ATOM 7474 C C . ASP B 1 367 ? 26.938 15.281 -6.117 1 26.47 367 ASP B C 1
ATOM 7476 O O . ASP B 1 367 ? 25.859 15.688 -6.559 1 26.47 367 ASP B O 1
ATOM 7480 N N . SER B 1 368 ? 27.438 14.484 -6.883 1 26.83 368 SER B N 1
ATOM 7481 C CA . SER B 1 368 ? 26.484 13.648 -7.609 1 26.83 368 SER B CA 1
ATOM 7482 C C . SER B 1 368 ? 25.625 12.828 -6.652 1 26.83 368 SER B C 1
ATOM 7484 O O . SER B 1 368 ? 24.578 12.289 -7.047 1 26.83 368 SER B O 1
ATOM 7486 N N . ALA B 1 369 ? 26.297 12.43 -5.484 1 29.73 369 ALA B N 1
ATOM 7487 C CA . ALA B 1 369 ? 25.547 11.508 -4.637 1 29.73 369 ALA B CA 1
ATOM 7488 C C . ALA B 1 369 ? 24.562 12.258 -3.74 1 29.73 369 ALA B C 1
ATOM 7490 O O . ALA B 1 369 ? 23.984 11.672 -2.824 1 29.73 369 ALA B O 1
ATOM 7491 N N . ALA B 1 370 ? 24.781 13.539 -3.387 1 28.62 370 ALA B N 1
ATOM 7492 C CA . ALA B 1 370 ? 24.109 14.25 -2.307 1 28.62 370 ALA B CA 1
ATOM 7493 C C . ALA B 1 370 ? 22.594 14 -2.348 1 28.62 370 ALA B C 1
ATOM 7495 O O . ALA B 1 370 ? 21.844 14.562 -1.545 1 28.62 370 ALA B O 1
ATOM 7496 N N . GLY B 1 371 ? 21.922 14.297 -3.441 1 30.55 371 GLY B N 1
ATOM 7497 C CA . GLY B 1 371 ? 20.5 14.055 -3.174 1 30.55 371 GLY B CA 1
ATOM 7498 C C . GLY B 1 371 ? 20.266 12.797 -2.363 1 30.55 371 GLY B C 1
ATOM 7499 O O . GLY B 1 371 ? 20.453 11.68 -2.859 1 30.55 371 GLY B O 1
ATOM 7500 N N . GLY B 1 372 ? 20.641 12.711 -1.23 1 32.56 372 GLY B N 1
ATOM 7501 C CA . GLY B 1 372 ? 20.406 11.664 -0.244 1 32.56 372 GLY B CA 1
ATOM 7502 C C . GLY B 1 372 ? 19.156 10.852 -0.51 1 32.56 372 GLY B C 1
ATOM 7503 O O . GLY B 1 372 ? 18.688 10.125 0.366 1 32.56 372 GLY B O 1
ATOM 7504 N N . GLY B 1 373 ? 18.141 11.68 -0.763 1 34.25 373 GLY B N 1
ATOM 7505 C CA . GLY B 1 373 ? 17.047 10.734 -0.889 1 34.25 373 GLY B CA 1
ATOM 7506 C C . GLY B 1 373 ? 17.469 9.43 -1.534 1 34.25 373 GLY B C 1
ATOM 7507 O O . GLY B 1 373 ? 18.406 9.391 -2.32 1 34.25 373 GLY B O 1
ATOM 7508 N N . GLY B 1 374 ? 17.344 8.469 -0.869 1 38.22 374 GLY B N 1
ATOM 7509 C CA . GLY B 1 374 ? 17.578 7.156 -1.454 1 38.22 374 GLY B CA 1
ATOM 7510 C C . GLY B 1 374 ? 17.594 7.172 -2.971 1 38.22 374 GLY B C 1
ATOM 7511 O O . GLY B 1 374 ? 17.359 8.211 -3.588 1 38.22 374 GLY B O 1
ATOM 7512 N N . GLY B 1 375 ? 17.594 5.906 -3.607 1 44.44 375 GLY B N 1
ATOM 7513 C CA . GLY B 1 375 ? 17.75 5.266 -4.902 1 44.44 375 GLY B CA 1
ATOM 7514 C C . GLY B 1 375 ? 17.094 6.035 -6.035 1 44.44 375 GLY B C 1
ATOM 7515 O O . GLY B 1 375 ? 17.109 7.27 -6.039 1 44.44 375 GLY B O 1
ATOM 7516 N N . GLY B 1 376 ? 15.977 5.684 -6.562 1 57.47 376 GLY B N 1
ATOM 7517 C CA . GLY B 1 376 ? 15.32 5.645 -7.859 1 57.47 376 GLY B CA 1
ATOM 7518 C C . GLY B 1 376 ? 14.641 6.953 -8.219 1 57.47 376 GLY B C 1
ATOM 7519 O O . GLY B 1 376 ? 14.102 7.094 -9.32 1 57.47 376 GLY B O 1
ATOM 7520 N N . ILE B 1 377 ? 14.781 8.25 -7.219 1 72.38 377 ILE B N 1
ATOM 7521 C CA . ILE B 1 377 ? 13.984 9.398 -7.629 1 72.38 377 ILE B CA 1
ATOM 7522 C C . ILE B 1 377 ? 14.898 10.594 -7.891 1 72.38 377 ILE B C 1
ATOM 7524 O O . ILE B 1 377 ? 14.422 11.711 -8.109 1 72.38 377 ILE B O 1
ATOM 7528 N N . THR B 1 378 ? 16.203 10.531 -7.914 1 74.88 378 THR B N 1
ATOM 7529 C CA . THR B 1 378 ? 17.141 11.594 -8.266 1 74.88 378 THR B CA 1
ATOM 7530 C C . THR B 1 378 ? 17.297 11.688 -9.781 1 74.88 378 THR B C 1
ATOM 7532 O O . THR B 1 378 ? 17.312 10.672 -10.477 1 74.88 378 THR B O 1
ATOM 7535 N N . PRO B 1 379 ? 17.203 12.945 -10.227 1 83.56 379 PRO B N 1
ATOM 7536 C CA . PRO B 1 379 ? 17.359 13.094 -11.672 1 83.56 379 PRO B CA 1
ATOM 7537 C C . PRO B 1 379 ? 18.672 12.516 -12.195 1 83.56 379 PRO B C 1
ATOM 7539 O O . PRO B 1 379 ? 19.703 12.609 -11.523 1 83.56 379 PRO B O 1
ATOM 7542 N N . LYS B 1 380 ? 18.578 11.93 -13.406 1 80 380 LYS B N 1
ATOM 7543 C CA . LYS B 1 380 ? 19.766 11.422 -14.062 1 80 380 LYS B CA 1
ATOM 7544 C C . LYS B 1 380 ? 20.734 12.555 -14.406 1 80 380 LYS B C 1
ATOM 7546 O O . LYS B 1 380 ? 20.328 13.703 -14.547 1 80 380 LYS B O 1
ATOM 7551 N N . ALA B 1 381 ? 22 12.148 -14.477 1 78.62 381 ALA B N 1
ATOM 7552 C CA . ALA B 1 381 ? 23.016 13.133 -14.867 1 78.62 381 ALA B CA 1
ATOM 7553 C C . ALA B 1 381 ? 22.703 13.719 -16.234 1 78.62 381 ALA B C 1
ATOM 7555 O O . ALA B 1 381 ? 22.375 12.984 -17.172 1 78.62 381 ALA B O 1
ATOM 7556 N N . GLY B 1 382 ? 22.641 15.023 -16.375 1 78.69 382 GLY B N 1
ATOM 7557 C CA . GLY B 1 382 ? 22.453 15.68 -17.656 1 78.69 382 GLY B CA 1
ATOM 7558 C C . GLY B 1 382 ? 21 16 -17.969 1 78.69 382 GLY B C 1
ATOM 7559 O O . GLY B 1 382 ? 20.688 16.516 -19.047 1 78.69 382 GLY B O 1
ATOM 7560 N N . THR B 1 383 ? 20.188 15.711 -17.062 1 86.81 383 THR B N 1
ATOM 7561 C CA . THR B 1 383 ? 18.781 15.977 -17.281 1 86.81 383 THR B CA 1
ATOM 7562 C C . THR B 1 383 ? 18.516 17.484 -17.328 1 86.81 383 THR B C 1
ATOM 7564 O O . THR B 1 383 ? 19.016 18.234 -16.5 1 86.81 383 THR B O 1
ATOM 7567 N N . PRO B 1 384 ? 17.844 17.953 -18.375 1 87.75 384 PRO B N 1
ATOM 7568 C CA . PRO B 1 384 ? 17.484 19.375 -18.422 1 87.75 384 PRO B CA 1
ATOM 7569 C C . PRO B 1 384 ? 16.547 19.766 -17.281 1 87.75 384 PRO B C 1
ATOM 7571 O O . PRO B 1 384 ? 15.523 19.109 -17.047 1 87.75 384 PRO B O 1
ATOM 7574 N N . LEU B 1 385 ? 16.969 20.75 -16.625 1 88.94 385 LEU B N 1
ATOM 7575 C CA . LEU B 1 385 ? 16.188 21.203 -15.469 1 88.94 385 LEU B CA 1
ATOM 7576 C C . LEU B 1 385 ? 15.18 22.266 -15.891 1 88.94 385 LEU B C 1
ATOM 7578 O O . LEU B 1 385 ? 15.531 23.438 -16.047 1 88.94 385 LEU B O 1
ATOM 7582 N N . ARG B 1 386 ? 13.93 21.828 -16.109 1 90.94 386 ARG B N 1
ATOM 7583 C CA . ARG B 1 386 ? 12.859 22.734 -16.547 1 90.94 386 ARG B CA 1
ATOM 7584 C C . ARG B 1 386 ? 11.781 22.859 -15.477 1 90.94 386 ARG B C 1
ATOM 7586 O O . ARG B 1 386 ? 11.156 21.859 -15.102 1 90.94 386 ARG B O 1
ATOM 7593 N N . SER B 1 387 ? 11.43 24.078 -15.07 1 91.25 387 SER B N 1
ATOM 7594 C CA . SER B 1 387 ? 10.453 24.344 -14.016 1 91.25 387 SER B CA 1
ATOM 7595 C C . SER B 1 387 ? 9.062 23.875 -14.422 1 91.25 387 SER B C 1
ATOM 7597 O O . SER B 1 387 ? 8.242 23.531 -13.57 1 91.25 387 SER B O 1
ATOM 7599 N N . ARG B 1 388 ? 8.75 23.797 -15.648 1 92.62 388 ARG B N 1
ATOM 7600 C CA . ARG B 1 388 ? 7.441 23.391 -16.156 1 92.62 388 ARG B CA 1
ATOM 7601 C C . ARG B 1 388 ? 7.121 21.953 -15.75 1 92.62 388 ARG B C 1
ATOM 7603 O O . ARG B 1 388 ? 5.949 21.594 -15.609 1 92.62 388 ARG B O 1
ATOM 7610 N N . ASN B 1 389 ? 8.148 21.156 -15.609 1 92.94 389 ASN B N 1
ATOM 7611 C CA . ASN B 1 389 ? 7.953 19.766 -15.258 1 92.94 389 ASN B CA 1
ATOM 7612 C C . ASN B 1 389 ? 7.465 19.609 -13.82 1 92.94 389 ASN B C 1
ATOM 7614 O O . ASN B 1 389 ? 6.996 18.531 -13.43 1 92.94 389 ASN B O 1
ATOM 7618 N N . ALA B 1 390 ? 7.539 20.672 -13.047 1 90.12 390 ALA B N 1
ATOM 7619 C CA . ALA B 1 390 ? 6.977 20.656 -11.703 1 90.12 390 ALA B CA 1
ATOM 7620 C C . ALA B 1 390 ? 5.652 21.422 -11.656 1 90.12 390 ALA B C 1
ATOM 7622 O O . ALA B 1 390 ? 4.688 20.953 -11.039 1 90.12 390 ALA B O 1
ATOM 7623 N N . LEU B 1 391 ? 5.527 22.469 -12.289 1 92.06 391 LEU B N 1
ATOM 7624 C CA . LEU B 1 391 ? 4.398 23.375 -12.18 1 92.06 391 LEU B CA 1
ATOM 7625 C C . LEU B 1 391 ? 3.184 22.828 -12.922 1 92.06 391 LEU B C 1
ATOM 7627 O O . LEU B 1 391 ? 2.055 22.938 -12.445 1 92.06 391 LEU B O 1
ATOM 7631 N N . VAL B 1 392 ? 3.346 22.25 -14.07 1 93.62 392 VAL B N 1
ATOM 7632 C CA . VAL B 1 392 ? 2.234 21.859 -14.93 1 93.62 392 VAL B CA 1
ATOM 7633 C C . VAL B 1 392 ? 1.477 20.703 -14.289 1 93.62 392 VAL B C 1
ATOM 7635 O O . VAL B 1 392 ? 0.245 20.719 -14.219 1 93.62 392 VAL B O 1
ATOM 7638 N N . PRO B 1 393 ? 2.178 19.641 -13.867 1 92.81 393 PRO B N 1
ATOM 7639 C CA . PRO B 1 393 ? 1.448 18.547 -13.242 1 92.81 393 PRO B CA 1
ATOM 7640 C C . PRO B 1 393 ? 0.625 18.984 -12.039 1 92.81 393 PRO B C 1
ATOM 7642 O O . PRO B 1 393 ? -0.526 18.562 -11.883 1 92.81 393 PRO B O 1
ATOM 7645 N N . PHE B 1 394 ? 1.147 19.797 -11.203 1 90.06 394 PHE B N 1
ATOM 7646 C CA . PHE B 1 394 ? 0.422 20.203 -10 1 90.06 394 PHE B CA 1
ATOM 7647 C C . PHE B 1 394 ? -0.654 21.234 -10.344 1 90.06 394 PHE B C 1
ATOM 7649 O O . PHE B 1 394 ? -1.705 21.266 -9.695 1 90.06 394 PHE B O 1
ATOM 7656 N N . ALA B 1 395 ? -0.438 22.031 -11.32 1 92.19 395 ALA B N 1
ATOM 7657 C CA . ALA B 1 395 ? -1.514 22.875 -11.82 1 92.19 395 ALA B CA 1
ATOM 7658 C C . ALA B 1 395 ? -2.68 22.047 -12.336 1 92.19 395 ALA B C 1
ATOM 7660 O O . ALA B 1 395 ? -3.844 22.406 -12.148 1 92.19 395 ALA B O 1
ATOM 7661 N N . ALA B 1 396 ? -2.301 20.969 -13.008 1 92.69 396 ALA B N 1
ATOM 7662 C CA . ALA B 1 396 ? -3.332 20.047 -13.5 1 92.69 396 ALA B CA 1
ATOM 7663 C C . ALA B 1 396 ? -4.117 19.438 -12.344 1 92.69 396 ALA B C 1
ATOM 7665 O O . ALA B 1 396 ? -5.344 19.328 -12.406 1 92.69 396 ALA B O 1
ATOM 7666 N N . VAL B 1 397 ? -3.451 18.969 -11.305 1 92.25 397 VAL B N 1
ATOM 7667 C CA . VAL B 1 397 ? -4.121 18.391 -10.148 1 92.25 397 VAL B CA 1
ATOM 7668 C C . VAL B 1 397 ? -5.062 19.422 -9.523 1 92.25 397 VAL B C 1
ATOM 7670 O O . VAL B 1 397 ? -6.215 19.109 -9.227 1 92.25 397 VAL B O 1
ATOM 7673 N N . ILE B 1 398 ? -4.586 20.625 -9.312 1 91.31 398 ILE B N 1
ATOM 7674 C CA . ILE B 1 398 ? -5.379 21.688 -8.711 1 91.31 398 ILE B CA 1
ATOM 7675 C C . ILE B 1 398 ? -6.566 22.016 -9.609 1 91.31 398 ILE B C 1
ATOM 7677 O O . ILE B 1 398 ? -7.703 22.109 -9.141 1 91.31 398 ILE B O 1
ATOM 7681 N N . GLY B 1 399 ? -6.34 22.188 -10.844 1 91.75 399 GLY B N 1
ATOM 7682 C CA . GLY B 1 399 ? -7.391 22.5 -11.797 1 91.75 399 GLY B CA 1
ATOM 7683 C C . GLY B 1 399 ? -8.469 21.438 -11.867 1 91.75 399 GLY B C 1
ATOM 7684 O O . GLY B 1 399 ? -9.664 21.75 -11.812 1 91.75 399 GLY B O 1
ATOM 7685 N N . VAL B 1 400 ? -8.07 20.188 -11.992 1 91.88 400 VAL B N 1
ATOM 7686 C CA . VAL B 1 400 ? -9.023 19.094 -12.086 1 91.88 400 VAL B CA 1
ATOM 7687 C C . VAL B 1 400 ? -9.773 18.938 -10.766 1 91.88 400 VAL B C 1
ATOM 7689 O O . VAL B 1 400 ? -10.961 18.594 -10.758 1 91.88 400 VAL B O 1
ATOM 7692 N N . THR B 1 401 ? -9.133 19.172 -9.664 1 89.94 401 THR B N 1
ATOM 7693 C CA . THR B 1 401 ? -9.797 19.094 -8.375 1 89.94 401 THR B CA 1
ATOM 7694 C C . THR B 1 401 ? -10.953 20.078 -8.289 1 89.94 401 THR B C 1
ATOM 7696 O O . THR B 1 401 ? -12.094 19.703 -8 1 89.94 401 THR B O 1
ATOM 7699 N N . PHE B 1 402 ? -10.695 21.297 -8.586 1 89.69 402 PHE B N 1
ATOM 7700 C CA . PHE B 1 402 ? -11.719 22.328 -8.445 1 89.69 402 PHE B CA 1
ATOM 7701 C C . PHE B 1 402 ? -12.766 22.203 -9.547 1 89.69 402 PHE B C 1
ATOM 7703 O O . PHE B 1 402 ? -13.969 22.281 -9.281 1 89.69 402 PHE B O 1
ATOM 7710 N N . LEU B 1 403 ? -12.32 22 -10.727 1 90.06 403 LEU B N 1
ATOM 7711 C CA . LEU B 1 403 ? -13.266 21.812 -11.82 1 90.06 403 LEU B CA 1
ATOM 7712 C C . LEU B 1 403 ? -14.07 20.531 -11.641 1 90.06 403 LEU B C 1
ATOM 7714 O O . LEU B 1 403 ? -15.273 20.5 -11.93 1 90.06 403 LEU B O 1
ATOM 7718 N N . GLY B 1 404 ? -13.43 19.469 -11.219 1 89 404 GLY B N 1
ATOM 7719 C CA . GLY B 1 404 ? -14.109 18.219 -10.977 1 89 404 GLY B CA 1
ATOM 7720 C C . GLY B 1 404 ? -15.156 18.312 -9.883 1 89 404 GLY B C 1
ATOM 7721 O O . GLY B 1 404 ? -16.234 17.719 -10 1 89 404 GLY B O 1
ATOM 7722 N N . MET B 1 405 ? -14.859 19.016 -8.867 1 88 405 MET B N 1
ATOM 7723 C CA . MET B 1 405 ? -15.812 19.188 -7.773 1 88 405 MET B CA 1
ATOM 7724 C C . MET B 1 405 ? -17.047 19.938 -8.242 1 88 405 MET B C 1
ATOM 7726 O O . MET B 1 405 ? -18.172 19.562 -7.891 1 88 405 MET B O 1
ATOM 7730 N N . ILE B 1 406 ? -16.859 20.922 -9.023 1 88.38 406 ILE B N 1
ATOM 7731 C CA . ILE B 1 406 ? -17.969 21.719 -9.539 1 88.38 406 ILE B CA 1
ATOM 7732 C C . ILE B 1 406 ? -18.812 20.859 -10.484 1 88.38 406 ILE B C 1
ATOM 7734 O O . ILE B 1 406 ? -20.031 20.812 -10.352 1 88.38 406 ILE B O 1
ATOM 7738 N N . LEU B 1 407 ? -18.156 20.141 -11.336 1 87.38 407 LEU B N 1
ATOM 7739 C CA . LEU B 1 407 ? -18.875 19.344 -12.32 1 87.38 407 LEU B CA 1
ATOM 7740 C C . LEU B 1 407 ? -19.578 18.172 -11.656 1 87.38 407 LEU B C 1
ATOM 7742 O O . LEU B 1 407 ? -20.719 17.828 -12.023 1 87.38 407 LEU B O 1
ATOM 7746 N N . ASP B 1 408 ? -18.938 17.531 -10.75 1 87.19 408 ASP B N 1
ATOM 7747 C CA . ASP B 1 408 ? -19.547 16.422 -10.031 1 87.19 408 ASP B CA 1
ATOM 7748 C C . ASP B 1 408 ? -20.734 16.891 -9.203 1 87.19 408 ASP B C 1
ATOM 7750 O O . ASP B 1 408 ? -21.766 16.219 -9.141 1 87.19 408 ASP B O 1
ATOM 7754 N N . GLY B 1 409 ? -20.578 18.016 -8.539 1 86.62 409 GLY B N 1
ATOM 7755 C CA . GLY B 1 409 ? -21.672 18.578 -7.773 1 86.62 409 GLY B CA 1
ATOM 7756 C C . GLY B 1 409 ? -22.891 18.906 -8.625 1 86.62 409 GLY B C 1
ATOM 7757 O O . GLY B 1 409 ? -24.016 18.625 -8.227 1 86.62 409 GLY B O 1
ATOM 7758 N N . ILE B 1 410 ? -22.672 19.484 -9.781 1 87.12 410 ILE B N 1
ATOM 7759 C CA . ILE B 1 410 ? -23.75 19.828 -10.695 1 87.12 410 ILE B CA 1
ATOM 7760 C C . ILE B 1 410 ? -24.453 18.562 -11.164 1 87.12 410 ILE B C 1
ATOM 7762 O O . ILE B 1 410 ? -25.688 18.5 -11.203 1 87.12 410 ILE B O 1
ATOM 7766 N N . SER B 1 411 ? -23.641 17.562 -11.484 1 84.94 411 SER B N 1
ATOM 7767 C CA . SER B 1 411 ? -24.203 16.312 -11.961 1 84.94 411 SER B CA 1
ATOM 7768 C C . SER B 1 411 ? -25.047 15.641 -10.891 1 84.94 411 SER B C 1
ATOM 7770 O O . SER B 1 411 ? -26.094 15.055 -11.195 1 84.94 411 SER B O 1
ATOM 7772 N N . LYS B 1 412 ? -24.672 15.703 -9.695 1 83.81 412 LYS B N 1
ATOM 7773 C CA . LYS B 1 412 ? -25.422 15.07 -8.609 1 83.81 412 LYS B CA 1
ATOM 7774 C C . LYS B 1 412 ? -26.703 15.836 -8.312 1 83.81 412 LYS B C 1
ATOM 7776 O O . LYS B 1 412 ? -27.719 15.234 -7.977 1 83.81 412 LYS B O 1
ATOM 7781 N N . ILE B 1 413 ? -26.625 17.125 -8.383 1 84.75 413 ILE B N 1
ATOM 7782 C CA . ILE B 1 413 ? -27.812 17.938 -8.188 1 84.75 413 ILE B CA 1
ATOM 7783 C C . ILE B 1 413 ? -28.812 17.672 -9.312 1 84.75 413 ILE B C 1
ATOM 7785 O O . ILE B 1 413 ? -30.016 17.578 -9.062 1 84.75 413 ILE B O 1
ATOM 7789 N N . GLU B 1 414 ? -28.281 17.531 -10.445 1 81.44 414 GLU B N 1
ATOM 7790 C CA . GLU B 1 414 ? -29.141 17.25 -11.586 1 81.44 414 GLU B CA 1
ATOM 7791 C C . GLU B 1 414 ? -29.734 15.844 -11.484 1 81.44 414 GLU B C 1
ATOM 7793 O O . GLU B 1 414 ? -30.906 15.633 -11.812 1 81.44 414 GLU B O 1
ATOM 7798 N N . ALA B 1 415 ? -28.938 14.93 -11.062 1 76.31 415 ALA B N 1
ATOM 7799 C CA . ALA B 1 415 ? -29.406 13.555 -10.898 1 76.31 415 ALA B CA 1
ATOM 7800 C C . ALA B 1 415 ? -30.469 13.453 -9.805 1 76.31 415 ALA B C 1
ATOM 7802 O O . ALA B 1 415 ? -31.344 12.586 -9.859 1 76.31 415 ALA B O 1
ATOM 7803 N N . ALA B 1 416 ? -30.359 14.406 -8.812 1 73.69 416 ALA B N 1
ATOM 7804 C CA . ALA B 1 416 ? -31.344 14.438 -7.723 1 73.69 416 ALA B CA 1
ATOM 7805 C C . ALA B 1 416 ? -32.562 15.242 -8.109 1 73.69 416 ALA B C 1
ATOM 7807 O O . ALA B 1 416 ? -33.469 15.453 -7.281 1 73.69 416 ALA B O 1
ATOM 7808 N N . GLY B 1 417 ? -32.719 15.625 -9.328 1 74.81 417 GLY B N 1
ATOM 7809 C CA . GLY B 1 417 ? -33.906 16.266 -9.828 1 74.81 417 GLY B CA 1
ATOM 7810 C C . GLY B 1 417 ? -33.906 17.781 -9.648 1 74.81 417 GLY B C 1
ATOM 7811 O O . GLY B 1 417 ? -34.969 18.391 -9.492 1 74.81 417 GLY B O 1
ATOM 7812 N N . ASN B 1 418 ? -32.688 18.359 -9.414 1 73.19 418 ASN B N 1
ATOM 7813 C CA . ASN B 1 418 ? -32.531 19.797 -9.289 1 73.19 418 ASN B CA 1
ATOM 7814 C C . ASN B 1 418 ? -33.344 20.359 -8.117 1 73.19 418 ASN B C 1
ATOM 7816 O O . ASN B 1 418 ? -33.938 21.422 -8.234 1 73.19 418 ASN B O 1
ATOM 7820 N N . GLU B 1 419 ? -33.469 19.594 -7.164 1 73.56 419 GLU B N 1
ATOM 7821 C CA . GLU B 1 419 ? -34.219 20 -5.984 1 73.56 419 GLU B CA 1
ATOM 7822 C C . GLU B 1 419 ? -33.531 21.125 -5.234 1 73.56 419 GLU B C 1
ATOM 7824 O O . GLU B 1 419 ? -34.156 21.891 -4.512 1 73.56 419 GLU B O 1
ATOM 7829 N N . VAL B 1 420 ? -32.312 21.141 -5.371 1 78.38 420 VAL B N 1
ATOM 7830 C CA . VAL B 1 420 ? -31.516 22.156 -4.688 1 78.38 420 VAL B CA 1
ATOM 7831 C C . VAL B 1 420 ? -30.953 23.141 -5.707 1 78.38 420 VAL B C 1
ATOM 7833 O O . VAL B 1 420 ? -30.578 22.75 -6.816 1 78.38 420 VAL B O 1
ATOM 7836 N N . PRO B 1 421 ? -31.109 24.422 -5.383 1 82.75 421 PRO B N 1
ATOM 7837 C CA . PRO B 1 421 ? -30.547 25.406 -6.309 1 82.75 421 PRO B CA 1
ATOM 7838 C C . PRO B 1 421 ? -29.062 25.219 -6.543 1 82.75 421 PRO B C 1
ATOM 7840 O O . PRO B 1 421 ? -28.328 24.828 -5.625 1 82.75 421 PRO B O 1
ATOM 7843 N N . LYS B 1 422 ? -28.688 25.375 -7.758 1 84.75 422 LYS B N 1
ATOM 7844 C CA . LYS B 1 422 ? -27.312 25.188 -8.164 1 84.75 422 LYS B CA 1
ATOM 7845 C C . LYS B 1 422 ? -26.438 26.344 -7.723 1 84.75 422 LYS B C 1
ATOM 7847 O O . LYS B 1 422 ? -25.859 27.047 -8.555 1 84.75 422 LYS B O 1
ATOM 7852 N N . THR B 1 423 ? -26.359 26.656 -6.441 1 83.62 423 THR B N 1
ATOM 7853 C CA . THR B 1 423 ? -25.422 27.625 -5.871 1 83.62 423 THR B CA 1
ATOM 7854 C C . THR B 1 423 ? -24.062 26.969 -5.625 1 83.62 423 THR B C 1
ATOM 7856 O O . THR B 1 423 ? -23.953 25.75 -5.543 1 83.62 423 THR B O 1
ATOM 7859 N N . MET B 1 424 ? -23.062 27.812 -5.578 1 85.75 424 MET B N 1
ATOM 7860 C CA . MET B 1 424 ? -21.703 27.297 -5.387 1 85.75 424 MET B CA 1
ATOM 7861 C C . MET B 1 424 ? -21.609 26.484 -4.094 1 85.75 424 MET B C 1
ATOM 7863 O O . MET B 1 424 ? -20.938 25.453 -4.047 1 85.75 424 MET B O 1
ATOM 7867 N N . VAL B 1 425 ? -22.328 26.922 -3.139 1 79.56 425 VAL B N 1
ATOM 7868 C CA . VAL B 1 425 ? -22.312 26.266 -1.839 1 79.56 425 VAL B CA 1
ATOM 7869 C C . VAL B 1 425 ? -22.984 24.891 -1.95 1 79.56 425 VAL B C 1
ATOM 7871 O O . VAL B 1 425 ? -22.469 23.906 -1.424 1 79.56 425 VAL B O 1
ATOM 7874 N N . ASN B 1 426 ? -24.078 24.828 -2.643 1 83.44 426 ASN B N 1
ATOM 7875 C CA . ASN B 1 426 ? -24.781 23.562 -2.797 1 83.44 426 ASN B CA 1
ATOM 7876 C C . ASN B 1 426 ? -24.016 22.609 -3.699 1 83.44 426 ASN B C 1
ATOM 7878 O O . ASN B 1 426 ? -24.031 21.391 -3.475 1 83.44 426 ASN B O 1
ATOM 7882 N N . ILE B 1 427 ? -23.422 23.219 -4.676 1 86.38 427 ILE B N 1
ATOM 7883 C CA . ILE B 1 427 ? -22.641 22.406 -5.605 1 86.38 427 ILE B CA 1
ATOM 7884 C C . ILE B 1 427 ? -21.484 21.734 -4.859 1 86.38 427 ILE B C 1
ATOM 7886 O O . ILE B 1 427 ? -21.281 20.531 -4.977 1 86.38 427 ILE B O 1
ATOM 7890 N N . LEU B 1 428 ? -20.859 22.484 -4.043 1 81.56 428 LEU B N 1
ATOM 7891 C CA . LEU B 1 428 ? -19.688 21.969 -3.342 1 81.56 428 LEU B CA 1
ATOM 7892 C C . LEU B 1 428 ? -20.094 21.016 -2.217 1 81.56 428 LEU B C 1
ATOM 7894 O O . LEU B 1 428 ? -19.359 20.094 -1.879 1 81.56 428 LEU B O 1
ATOM 7898 N N . SER B 1 429 ? -21.25 21.234 -1.761 1 79.44 429 SER B N 1
ATOM 7899 C CA . SER B 1 429 ? -21.734 20.391 -0.678 1 79.44 429 SER B CA 1
ATOM 7900 C C . SER B 1 429 ? -22.234 19.047 -1.21 1 79.44 429 SER B C 1
ATOM 7902 O O . SER B 1 429 ? -22.25 18.047 -0.481 1 79.44 429 SER B O 1
ATOM 7904 N N . SER B 1 430 ? -22.562 19.047 -2.439 1 79.38 430 SER B N 1
ATOM 7905 C CA . SER B 1 430 ? -23.141 17.828 -3.006 1 79.38 430 SER B CA 1
ATOM 7906 C C . SER B 1 430 ? -22.094 16.984 -3.711 1 79.38 430 SER B C 1
ATOM 7908 O O . SER B 1 430 ? -22.328 15.812 -4.02 1 79.38 430 SER B O 1
ATOM 7910 N N . CYS B 1 431 ? -20.969 17.547 -3.824 1 83.81 431 CYS B N 1
ATOM 7911 C CA . CYS B 1 431 ? -19.953 16.844 -4.598 1 83.81 431 CYS B CA 1
ATOM 7912 C C . CYS B 1 431 ? -19.297 15.766 -3.758 1 83.81 431 CYS B C 1
ATOM 7914 O O . CYS B 1 431 ? -19.312 15.82 -2.527 1 83.81 431 CYS B O 1
ATOM 7916 N N . ASP B 1 432 ? -18.766 14.758 -4.426 1 86 432 ASP B N 1
ATOM 7917 C CA . ASP B 1 432 ? -17.891 13.75 -3.822 1 86 432 ASP B CA 1
ATOM 7918 C C . ASP B 1 432 ? -16.422 14.102 -4.043 1 86 432 ASP B C 1
ATOM 7920 O O . ASP B 1 432 ? -15.82 13.68 -5.031 1 86 432 ASP B O 1
ATOM 7924 N N . SER B 1 433 ? -15.93 14.75 -3.072 1 85 433 SER B N 1
ATOM 7925 C CA . SER B 1 433 ? -14.586 15.297 -3.197 1 85 433 SER B CA 1
ATOM 7926 C C . SER B 1 433 ? -13.547 14.188 -3.332 1 85 433 SER B C 1
ATOM 7928 O O . SER B 1 433 ? -12.539 14.352 -4.027 1 85 433 SER B O 1
ATOM 7930 N N . VAL B 1 434 ? -13.719 13.078 -2.686 1 83.19 434 VAL B N 1
ATOM 7931 C CA . VAL B 1 434 ? -12.719 12.016 -2.658 1 83.19 434 VAL B CA 1
ATOM 7932 C C . VAL B 1 434 ? -12.602 11.383 -4.043 1 83.19 434 VAL B C 1
ATOM 7934 O O . VAL B 1 434 ? -11.5 11.094 -4.508 1 83.19 434 VAL B O 1
ATOM 7937 N N . SER B 1 435 ? -13.672 11.172 -4.695 1 85.81 435 SER B N 1
ATOM 7938 C CA . SER B 1 435 ? -13.648 10.656 -6.059 1 85.81 435 SER B CA 1
ATOM 7939 C C . SER B 1 435 ? -12.961 11.633 -7.008 1 85.81 435 SER B C 1
ATOM 7941 O O . SER B 1 435 ? -12.219 11.219 -7.902 1 85.81 435 SER B O 1
ATOM 7943 N N . VAL B 1 436 ? -13.281 12.867 -6.812 1 89.31 436 VAL B N 1
ATOM 7944 C CA . VAL B 1 436 ? -12.688 13.898 -7.66 1 89.31 436 VAL B CA 1
ATOM 7945 C C . VAL B 1 436 ? -11.18 13.914 -7.465 1 89.31 436 VAL B C 1
ATOM 7947 O O . VAL B 1 436 ? -10.422 14.117 -8.422 1 89.31 436 VAL B O 1
ATOM 7950 N N . LEU B 1 437 ? -10.789 13.758 -6.238 1 89.06 437 LEU B N 1
ATOM 7951 C CA . LEU B 1 437 ? -9.359 13.789 -5.945 1 89.06 437 LEU B CA 1
ATOM 7952 C C . LEU B 1 437 ? -8.633 12.641 -6.645 1 89.06 437 LEU B C 1
ATOM 7954 O O . LEU B 1 437 ? -7.473 12.773 -7.035 1 89.06 437 LEU B O 1
ATOM 7958 N N . ILE B 1 438 ? -9.258 11.516 -6.777 1 90.69 438 ILE B N 1
ATOM 7959 C CA . ILE B 1 438 ? -8.664 10.398 -7.504 1 90.69 438 ILE B CA 1
ATOM 7960 C C . ILE B 1 438 ? -8.484 10.773 -8.969 1 90.69 438 ILE B C 1
ATOM 7962 O O . ILE B 1 438 ? -7.449 10.469 -9.57 1 90.69 438 ILE B O 1
ATOM 7966 N N . TRP B 1 439 ? -9.484 11.469 -9.586 1 92.75 439 TRP B N 1
ATOM 7967 C CA . TRP B 1 439 ? -9.375 11.961 -10.953 1 92.75 439 TRP B CA 1
ATOM 7968 C C . TRP B 1 439 ? -8.211 12.938 -11.094 1 92.75 439 TRP B C 1
ATOM 7970 O O . TRP B 1 439 ? -7.434 12.859 -12.047 1 92.75 439 TRP B O 1
ATOM 7980 N N . ALA B 1 440 ? -8.227 13.773 -10.133 1 92.25 440 ALA B N 1
ATOM 7981 C CA . ALA B 1 440 ? -7.211 14.82 -10.156 1 92.25 440 ALA B CA 1
ATOM 7982 C C . ALA B 1 440 ? -5.809 14.227 -10.055 1 92.25 440 ALA B C 1
ATOM 7984 O O . ALA B 1 440 ? -4.898 14.648 -10.766 1 92.25 440 ALA B O 1
ATOM 7985 N N . SER B 1 441 ? -5.629 13.32 -9.133 1 93 441 SER B N 1
ATOM 7986 C CA . SER B 1 441 ? -4.332 12.68 -8.961 1 93 441 SER B CA 1
ATOM 7987 C C . SER B 1 441 ? -3.938 11.883 -10.203 1 93 441 SER B C 1
ATOM 7989 O O . SER B 1 441 ? -2.766 11.859 -10.586 1 93 441 SER B O 1
ATOM 7991 N N . ALA B 1 442 ? -4.875 11.188 -10.812 1 93.38 442 ALA B N 1
ATOM 7992 C CA . ALA B 1 442 ? -4.617 10.461 -12.055 1 93.38 442 ALA B CA 1
ATOM 7993 C C . ALA B 1 442 ? -4.219 11.414 -13.18 1 93.38 442 ALA B C 1
ATOM 7995 O O . ALA B 1 442 ? -3.311 11.117 -13.961 1 93.38 442 ALA B O 1
ATOM 7996 N N . ALA B 1 443 ? -4.91 12.508 -13.258 1 92.62 443 ALA B N 1
ATOM 7997 C CA . ALA B 1 443 ? -4.59 13.523 -14.258 1 92.62 443 ALA B CA 1
ATOM 7998 C C . ALA B 1 443 ? -3.186 14.078 -14.047 1 92.62 443 ALA B C 1
ATOM 8000 O O . ALA B 1 443 ? -2.457 14.328 -15.016 1 92.62 443 ALA B O 1
ATOM 8001 N N . GLY B 1 444 ? -2.92 14.336 -12.781 1 92.62 444 GLY B N 1
ATOM 8002 C CA . GLY B 1 444 ? -1.571 14.789 -12.484 1 92.62 444 GLY B CA 1
ATOM 8003 C C . GLY B 1 444 ? -0.501 13.797 -12.898 1 92.62 444 GLY B C 1
ATOM 8004 O O . GLY B 1 444 ? 0.523 14.188 -13.469 1 92.62 444 GLY B O 1
ATOM 8005 N N . TRP B 1 445 ? -0.74 12.516 -12.602 1 93.44 445 TRP B N 1
ATOM 8006 C CA . TRP B 1 445 ? 0.182 11.453 -12.992 1 93.44 445 TRP B CA 1
ATOM 8007 C C . TRP B 1 445 ? 0.335 11.398 -14.508 1 93.44 445 TRP B C 1
ATOM 8009 O O . TRP B 1 445 ? 1.455 11.344 -15.023 1 93.44 445 TRP B O 1
ATOM 8019 N N . LEU B 1 446 ? -0.731 11.43 -15.219 1 92.69 446 LEU B N 1
ATOM 8020 C CA . LEU B 1 446 ? -0.701 11.352 -16.672 1 92.69 446 LEU B CA 1
ATOM 8021 C C . LEU B 1 446 ? 0.035 12.547 -17.266 1 92.69 446 LEU B C 1
ATOM 8023 O O . LEU B 1 446 ? 0.825 12.398 -18.203 1 92.69 446 LEU B O 1
ATOM 8027 N N . THR B 1 447 ? -0.261 13.719 -16.781 1 93.81 447 THR B N 1
ATOM 8028 C CA . THR B 1 447 ? 0.404 14.93 -17.266 1 93.81 447 THR B CA 1
ATOM 8029 C C . THR B 1 447 ? 1.911 14.836 -17.047 1 93.81 447 THR B C 1
ATOM 8031 O O . THR B 1 447 ? 2.695 15.188 -17.922 1 93.81 447 THR B O 1
ATOM 8034 N N . SER B 1 448 ? 2.26 14.414 -15.836 1 93.94 448 SER B N 1
ATOM 8035 C CA . SER B 1 448 ? 3.678 14.266 -15.531 1 93.94 448 SER B CA 1
ATOM 8036 C C . SER B 1 448 ? 4.328 13.211 -16.422 1 93.94 448 SER B C 1
ATOM 8038 O O . SER B 1 448 ? 5.449 13.406 -16.906 1 93.94 448 SER B O 1
ATOM 8040 N N . LEU B 1 449 ? 3.641 12.148 -16.656 1 93.25 449 LEU B N 1
ATOM 8041 C CA . LEU B 1 449 ? 4.141 11.062 -17.5 1 93.25 449 LEU B CA 1
ATOM 8042 C C . LEU B 1 449 ? 4.359 11.547 -18.938 1 93.25 449 LEU B C 1
ATOM 8044 O O . LEU B 1 449 ? 5.395 11.258 -19.531 1 93.25 449 LEU B O 1
ATOM 8048 N N . VAL B 1 450 ? 3.426 12.289 -19.453 1 92.62 450 VAL B N 1
ATOM 8049 C CA . VAL B 1 450 ? 3.504 12.797 -20.828 1 92.62 450 VAL B CA 1
ATOM 8050 C C . VAL B 1 450 ? 4.656 13.789 -20.938 1 92.62 450 VAL B C 1
ATOM 8052 O O . VAL B 1 450 ? 5.395 13.781 -21.922 1 92.62 450 VAL B O 1
ATOM 8055 N N . LEU B 1 451 ? 4.809 14.594 -19.969 1 92.81 451 LEU B N 1
ATOM 8056 C CA . LEU B 1 451 ? 5.863 15.602 -20 1 92.81 451 LEU B CA 1
ATOM 8057 C C . LEU B 1 451 ? 7.242 14.953 -19.953 1 92.81 451 LEU B C 1
ATOM 8059 O O . LEU B 1 451 ? 8.125 15.297 -20.734 1 92.81 451 LEU B O 1
ATOM 8063 N N . VAL B 1 452 ? 7.418 14.016 -19.031 1 93.25 452 VAL B N 1
ATOM 8064 C CA . VAL B 1 452 ? 8.734 13.422 -18.812 1 93.25 452 VAL B CA 1
ATOM 8065 C C . VAL B 1 452 ? 9.102 12.523 -19.984 1 93.25 452 VAL B C 1
ATOM 8067 O O . VAL B 1 452 ? 10.25 12.523 -20.438 1 93.25 452 VAL B O 1
ATOM 8070 N N . CYS B 1 453 ? 8.188 11.758 -20.5 1 91.81 453 CYS B N 1
ATOM 8071 C CA . CYS B 1 453 ? 8.445 10.883 -21.641 1 91.81 453 CYS B CA 1
ATOM 8072 C C . CYS B 1 453 ? 8.5 11.672 -22.938 1 91.81 453 CYS B C 1
ATOM 8074 O O . CYS B 1 453 ? 9.32 11.383 -23.812 1 91.81 453 CYS B O 1
ATOM 8076 N N . GLY B 1 454 ? 7.668 12.664 -23.109 1 92.38 454 GLY B N 1
ATOM 8077 C CA . GLY B 1 454 ? 7.625 13.484 -24.297 1 92.38 454 GLY B CA 1
ATOM 8078 C C . GLY B 1 454 ? 8.898 14.281 -24.531 1 92.38 454 GLY B C 1
ATOM 8079 O O . GLY B 1 454 ? 9.305 14.5 -25.672 1 92.38 454 GLY B O 1
ATOM 8080 N N . GLN B 1 455 ? 9.477 14.695 -23.484 1 92.5 455 GLN B N 1
ATOM 8081 C CA . GLN B 1 455 ? 10.711 15.469 -23.562 1 92.5 455 GLN B CA 1
ATOM 8082 C C . GLN B 1 455 ? 11.93 14.555 -23.641 1 92.5 455 GLN B C 1
ATOM 8084 O O . GLN B 1 455 ? 13.062 15.031 -23.812 1 92.5 455 GLN B O 1
ATOM 8089 N N . GLY B 1 456 ? 11.719 13.219 -23.5 1 91.31 456 GLY B N 1
ATOM 8090 C CA . GLY B 1 456 ? 12.812 12.266 -23.594 1 91.31 456 GLY B CA 1
ATOM 8091 C C . GLY B 1 456 ? 13.664 12.219 -22.344 1 91.31 456 GLY B C 1
ATOM 8092 O O . GLY B 1 456 ? 14.828 11.805 -22.406 1 91.31 456 GLY B O 1
ATOM 8093 N N . ILE B 1 457 ? 13.125 12.758 -21.297 1 91.75 457 ILE B N 1
ATOM 8094 C CA . ILE B 1 457 ? 13.875 12.773 -20.047 1 91.75 457 ILE B CA 1
ATOM 8095 C C . ILE B 1 457 ? 13.977 11.352 -19.5 1 91.75 457 ILE B C 1
ATOM 8097 O O . ILE B 1 457 ? 15.047 10.938 -19.047 1 91.75 457 ILE B O 1
ATOM 8101 N N . LEU B 1 458 ? 12.883 10.648 -19.5 1 92.25 458 LEU B N 1
ATOM 8102 C CA . LEU B 1 458 ? 12.812 9.258 -19.062 1 92.25 458 LEU B CA 1
ATOM 8103 C C . LEU B 1 458 ? 12.07 8.406 -20.078 1 92.25 458 LEU B C 1
ATOM 8105 O O . LEU B 1 458 ? 11.164 8.891 -20.766 1 92.25 458 LEU B O 1
ATOM 8109 N N . THR B 1 459 ? 12.539 7.195 -20.203 1 89.81 459 THR B N 1
ATOM 8110 C CA . THR B 1 459 ? 11.75 6.219 -20.953 1 89.81 459 THR B CA 1
ATOM 8111 C C . THR B 1 459 ? 10.523 5.793 -20.156 1 89.81 459 THR B C 1
ATOM 8113 O O . THR B 1 459 ? 10.438 6.043 -18.953 1 89.81 459 THR B O 1
ATOM 8116 N N . LEU B 1 460 ? 9.562 5.191 -20.781 1 89.62 460 LEU B N 1
ATOM 8117 C CA . LEU B 1 460 ? 8.32 4.789 -20.109 1 89.62 460 LEU B CA 1
ATOM 8118 C C . LEU B 1 460 ? 8.609 3.824 -18.969 1 89.62 460 LEU B C 1
ATOM 8120 O O . LEU B 1 460 ? 8.086 3.994 -17.859 1 89.62 460 LEU B O 1
ATOM 8124 N N . PRO B 1 461 ? 9.461 2.793 -19.188 1 86.12 461 PRO B N 1
ATOM 8125 C CA . PRO B 1 461 ? 9.766 1.905 -18.062 1 86.12 461 PRO B CA 1
ATOM 8126 C C . PRO B 1 461 ? 10.43 2.635 -16.906 1 86.12 461 PRO B C 1
ATOM 8128 O O . PRO B 1 461 ? 10.102 2.377 -15.742 1 86.12 461 PRO B O 1
ATOM 8131 N N . GLU B 1 462 ? 11.273 3.52 -17.234 1 88.69 462 GLU B N 1
ATOM 8132 C CA . GLU B 1 462 ? 11.938 4.301 -16.188 1 88.69 462 GLU B CA 1
ATOM 8133 C C . GLU B 1 462 ? 10.938 5.172 -15.43 1 88.69 462 GLU B C 1
ATOM 8135 O O . GLU B 1 462 ? 11.039 5.324 -14.211 1 88.69 462 GLU B O 1
ATOM 8140 N N . ALA B 1 463 ? 10.102 5.77 -16.234 1 92.5 463 ALA B N 1
ATOM 8141 C CA . ALA B 1 463 ? 9.102 6.648 -15.625 1 92.5 463 ALA B CA 1
ATOM 8142 C C . ALA B 1 463 ? 8.195 5.875 -14.68 1 92.5 463 ALA B C 1
ATOM 8144 O O . ALA B 1 463 ? 7.863 6.359 -13.594 1 92.5 463 ALA B O 1
ATOM 8145 N N . MET B 1 464 ? 7.832 4.711 -15.047 1 90.06 464 MET B N 1
ATOM 8146 C CA . MET B 1 464 ? 6.941 3.904 -14.219 1 90.06 464 MET B CA 1
ATOM 8147 C C . MET B 1 464 ? 7.664 3.395 -12.977 1 90.06 464 MET B C 1
ATOM 8149 O O . MET B 1 464 ? 7.062 3.279 -11.906 1 90.06 464 MET B O 1
ATOM 8153 N N . GLU B 1 465 ? 8.844 3.055 -13.172 1 88.5 465 GLU B N 1
ATOM 8154 C CA . GLU B 1 465 ? 9.656 2.672 -12.016 1 88.5 465 GLU B CA 1
ATOM 8155 C C . GLU B 1 465 ? 9.766 3.816 -11.016 1 88.5 465 GLU B C 1
ATOM 8157 O O . GLU B 1 465 ? 9.68 3.6 -9.805 1 88.5 465 GLU B O 1
ATOM 8162 N N . THR B 1 466 ? 10.008 5.004 -11.539 1 91.5 466 THR B N 1
ATOM 8163 C CA . THR B 1 466 ? 10.094 6.191 -10.695 1 91.5 466 THR B CA 1
ATOM 8164 C C . THR B 1 466 ? 8.766 6.449 -9.992 1 91.5 466 THR B C 1
ATOM 8166 O O . THR B 1 466 ? 8.742 6.816 -8.82 1 91.5 466 THR B O 1
ATOM 8169 N N . TRP B 1 467 ? 7.73 6.281 -10.766 1 92.69 467 TRP B N 1
ATOM 8170 C CA . TRP B 1 467 ? 6.391 6.441 -10.203 1 92.69 467 TRP B CA 1
ATOM 8171 C C . TRP B 1 467 ? 6.172 5.488 -9.039 1 92.69 467 TRP B C 1
ATOM 8173 O O . TRP B 1 467 ? 5.617 5.875 -8.008 1 92.69 467 TRP B O 1
ATOM 8183 N N . MET B 1 468 ? 6.613 4.316 -9.117 1 90.75 468 MET B N 1
ATOM 8184 C CA . MET B 1 468 ? 6.488 3.312 -8.062 1 90.75 468 MET B CA 1
ATOM 8185 C C . MET B 1 468 ? 7.336 3.688 -6.848 1 90.75 468 MET B C 1
ATOM 8187 O O . MET B 1 468 ? 6.906 3.508 -5.707 1 90.75 468 MET B O 1
ATOM 8191 N N . GLU B 1 469 ? 8.484 4.141 -7.117 1 91.12 469 GLU B N 1
ATOM 8192 C CA . GLU B 1 469 ? 9.344 4.59 -6.027 1 91.12 469 GLU B CA 1
ATOM 8193 C C . GLU B 1 469 ? 8.688 5.715 -5.23 1 91.12 469 GLU B C 1
ATOM 8195 O O . GLU B 1 469 ? 8.812 5.773 -4.008 1 91.12 469 GLU B O 1
ATOM 8200 N N . GLY B 1 470 ? 8.062 6.629 -5.984 1 91 470 GLY B N 1
ATOM 8201 C CA . GLY B 1 470 ? 7.316 7.684 -5.312 1 91 470 GLY B CA 1
ATOM 8202 C C . GLY B 1 470 ? 6.191 7.156 -4.441 1 91 470 GLY B C 1
ATOM 8203 O O . GLY B 1 470 ? 5.945 7.68 -3.354 1 91 470 GLY B O 1
ATOM 8204 N N . MET B 1 471 ? 5.512 6.129 -4.875 1 92.19 471 MET B N 1
ATOM 8205 C CA . MET B 1 471 ? 4.438 5.508 -4.105 1 92.19 471 MET B CA 1
ATOM 8206 C C . MET B 1 471 ? 4.98 4.84 -2.846 1 92.19 471 MET B C 1
ATOM 8208 O O . MET B 1 471 ? 4.328 4.848 -1.803 1 92.19 471 MET B O 1
ATOM 8212 N N . LYS B 1 472 ? 6.125 4.262 -2.963 1 91.69 472 LYS B N 1
ATOM 8213 C CA . LYS B 1 472 ? 6.746 3.596 -1.821 1 91.69 472 LYS B CA 1
ATOM 8214 C C . LYS B 1 472 ? 6.992 4.578 -0.68 1 91.69 472 LYS B C 1
ATOM 8216 O O . LYS B 1 472 ? 6.906 4.211 0.494 1 91.69 472 LYS B O 1
ATOM 8221 N N . GLU B 1 473 ? 7.191 5.844 -1.022 1 86.5 473 GLU B N 1
ATOM 8222 C CA . GLU B 1 473 ? 7.52 6.855 -0.025 1 86.5 473 GLU B CA 1
ATOM 8223 C C . GLU B 1 473 ? 6.309 7.191 0.84 1 86.5 473 GLU B C 1
ATOM 8225 O O . GLU B 1 473 ? 6.457 7.648 1.976 1 86.5 473 GLU B O 1
ATOM 8230 N N . VAL B 1 474 ? 5.172 6.945 0.343 1 89.62 474 VAL B N 1
ATOM 8231 C CA . VAL B 1 474 ? 3.986 7.328 1.108 1 89.62 474 VAL B CA 1
ATOM 8232 C C . VAL B 1 474 ? 3.381 6.09 1.77 1 89.62 474 VAL B C 1
ATOM 8234 O O . VAL B 1 474 ? 2.332 6.176 2.414 1 89.62 474 VAL B O 1
ATOM 8237 N N . LEU B 1 475 ? 4.023 5 1.718 1 91.31 475 LEU B N 1
ATOM 8238 C CA . LEU B 1 475 ? 3.488 3.752 2.252 1 91.31 475 LEU B CA 1
ATOM 8239 C C . LEU B 1 475 ? 3.385 3.812 3.771 1 91.31 475 LEU B C 1
ATOM 8241 O O . LEU B 1 475 ? 2.354 3.455 4.344 1 91.31 475 LEU B O 1
ATOM 8245 N N . GLU B 1 476 ? 4.402 4.254 4.457 1 89.62 476 GLU B N 1
ATOM 8246 C CA . GLU B 1 476 ? 4.422 4.254 5.918 1 89.62 476 GLU B CA 1
ATOM 8247 C C . GLU B 1 476 ? 3.311 5.129 6.484 1 89.62 476 GLU B C 1
ATOM 8249 O O . GLU B 1 476 ? 2.529 4.68 7.324 1 89.62 476 GLU B O 1
ATOM 8254 N N . PRO B 1 477 ? 3.176 6.395 5.984 1 88.88 477 PRO B N 1
ATOM 8255 C CA . PRO B 1 477 ? 2.057 7.203 6.469 1 88.88 477 PRO B CA 1
ATOM 8256 C C . PRO B 1 477 ? 0.7 6.555 6.207 1 88.88 477 PRO B C 1
ATOM 8258 O O . PRO B 1 477 ? -0.234 6.727 6.996 1 88.88 477 PRO B O 1
ATOM 8261 N N . GLN B 1 478 ? 0.58 5.879 5.164 1 90.69 478 GLN B N 1
ATOM 8262 C CA . GLN B 1 478 ? -0.683 5.223 4.84 1 90.69 478 GLN B CA 1
ATOM 8263 C C . GLN B 1 478 ? -0.98 4.094 5.82 1 90.69 478 GLN B C 1
ATOM 8265 O O . GLN B 1 478 ? -2.135 3.883 6.203 1 90.69 478 GLN B O 1
ATOM 8270 N N . PHE B 1 479 ? -0.027 3.377 6.199 1 90.81 479 PHE B N 1
ATOM 8271 C CA . PHE B 1 479 ? -0.249 2.32 7.18 1 90.81 479 PHE B CA 1
ATOM 8272 C C . PHE B 1 479 ? -0.601 2.91 8.539 1 90.81 479 PHE B C 1
ATOM 8274 O O . PHE B 1 479 ? -1.381 2.324 9.289 1 90.81 479 PHE B O 1
ATOM 8281 N N . VAL B 1 480 ? 0.009 4.047 8.867 1 90.56 480 VAL B N 1
ATOM 8282 C CA . VAL B 1 480 ? -0.365 4.75 10.094 1 90.56 480 VAL B CA 1
ATOM 8283 C C . VAL B 1 480 ? -1.843 5.129 10.039 1 90.56 480 VAL B C 1
ATOM 8285 O O . VAL B 1 480 ? -2.564 4.98 11.031 1 90.56 480 VAL B O 1
ATOM 8288 N N . LEU B 1 481 ? -2.229 5.578 8.898 1 89.75 481 LEU B N 1
ATOM 8289 C CA . LEU B 1 481 ? -3.621 5.965 8.703 1 89.75 481 LEU B CA 1
ATOM 8290 C C . LEU B 1 481 ? -4.547 4.77 8.883 1 89.75 481 LEU B C 1
ATOM 8292 O O . LEU B 1 481 ? -5.57 4.867 9.562 1 89.75 481 LEU B O 1
ATOM 8296 N N . VAL B 1 482 ? -4.207 3.648 8.281 1 91 482 VAL B N 1
ATOM 8297 C CA . VAL B 1 482 ? -5.035 2.449 8.367 1 91 482 VAL B CA 1
ATOM 8298 C C . VAL B 1 482 ? -5.137 1.995 9.82 1 91 482 VAL B C 1
ATOM 8300 O O . VAL B 1 482 ? -6.219 1.631 10.289 1 91 482 VAL B O 1
ATOM 8303 N N . LEU B 1 483 ? -4.066 1.955 10.531 1 91.94 483 LEU B N 1
ATOM 8304 C CA . LEU B 1 483 ? -4.078 1.555 11.93 1 91.94 483 LEU B CA 1
ATOM 8305 C C . LEU B 1 483 ? -4.863 2.555 12.773 1 91.94 483 LEU B C 1
ATOM 8307 O O . LEU B 1 483 ? -5.512 2.176 13.75 1 91.94 483 LEU B O 1
ATOM 8311 N N . ALA B 1 484 ? -4.777 3.822 12.383 1 89.88 484 ALA B N 1
ATOM 8312 C CA . ALA B 1 484 ? -5.574 4.836 13.07 1 89.88 484 ALA B CA 1
ATOM 8313 C C . ALA B 1 484 ? -7.066 4.574 12.898 1 89.88 484 ALA B C 1
ATOM 8315 O O . ALA B 1 484 ? -7.848 4.766 13.828 1 89.88 484 ALA B O 1
ATOM 8316 N N . TRP B 1 485 ? -7.477 4.219 11.688 1 89.31 485 TRP B N 1
ATOM 8317 C CA . TRP B 1 485 ? -8.867 3.848 11.43 1 89.31 485 TRP B CA 1
ATOM 8318 C C . TRP B 1 485 ? -9.273 2.658 12.289 1 89.31 485 TRP B C 1
ATOM 8320 O O . TRP B 1 485 ? -10.383 2.633 12.836 1 89.31 485 TRP B O 1
ATOM 8330 N N . ALA B 1 486 ? -8.375 1.703 12.367 1 91.38 486 ALA B N 1
ATOM 8331 C CA . ALA B 1 486 ? -8.641 0.533 13.203 1 91.38 486 ALA B CA 1
ATOM 8332 C C . ALA B 1 486 ? -8.789 0.927 14.672 1 91.38 486 ALA B C 1
ATOM 8334 O O . ALA B 1 486 ? -9.672 0.427 15.367 1 91.38 486 ALA B O 1
ATOM 8335 N N . LEU B 1 487 ? -7.914 1.748 15.109 1 91.19 487 LEU B N 1
ATOM 8336 C CA . LEU B 1 487 ? -8 2.229 16.484 1 91.19 487 LEU B CA 1
ATOM 8337 C C . LEU B 1 487 ? -9.312 2.971 16.719 1 91.19 487 LEU B C 1
ATOM 8339 O O . LEU B 1 487 ? -9.938 2.816 17.766 1 91.19 487 LEU B O 1
ATOM 8343 N N . GLY B 1 488 ? -9.695 3.822 15.805 1 86.75 488 GLY B N 1
ATOM 8344 C CA . GLY B 1 488 ? -10.961 4.523 15.906 1 86.75 488 GLY B CA 1
ATOM 8345 C C . GLY B 1 488 ? -12.148 3.594 16.078 1 86.75 488 GLY B C 1
ATOM 8346 O O . GLY B 1 488 ? -13.047 3.865 16.891 1 86.75 488 GLY B O 1
ATOM 8347 N N . GLN B 1 489 ? -12.086 2.531 15.336 1 85.56 489 GLN B N 1
ATOM 8348 C CA . GLN B 1 489 ? -13.18 1.566 15.414 1 85.56 489 GLN B CA 1
ATOM 8349 C C . GLN B 1 489 ? -13.195 0.862 16.766 1 85.56 489 GLN B C 1
ATOM 8351 O O . GLN B 1 489 ? -14.266 0.627 17.328 1 85.56 489 GLN B O 1
ATOM 8356 N N . VAL B 1 490 ? -12.023 0.498 17.219 1 87.88 490 VAL B N 1
ATOM 8357 C CA . VAL B 1 490 ? -11.969 -0.202 18.484 1 87.88 490 VAL B CA 1
ATOM 8358 C C . VAL B 1 490 ? -12.406 0.735 19.609 1 87.88 490 VAL B C 1
ATOM 8360 O O . VAL B 1 490 ? -13.117 0.322 20.531 1 87.88 490 VAL B O 1
ATOM 8363 N N . VAL B 1 491 ? -12.031 1.919 19.578 1 84.31 491 VAL B N 1
ATOM 8364 C CA . VAL B 1 491 ? -12.414 2.92 20.562 1 84.31 491 VAL B CA 1
ATOM 8365 C C . VAL B 1 491 ? -13.922 3.127 20.531 1 84.31 491 VAL B C 1
ATOM 8367 O O . VAL B 1 491 ? -14.555 3.303 21.578 1 84.31 491 VAL B O 1
ATOM 8370 N N . LYS B 1 492 ? -14.453 3.15 19.344 1 80.5 492 LYS B N 1
ATOM 8371 C CA . LYS B 1 492 ? -15.898 3.244 19.203 1 80.5 492 LYS B CA 1
ATOM 8372 C C . LYS B 1 492 ? -16.594 2.029 19.812 1 80.5 492 LYS B C 1
ATOM 8374 O O . LYS B 1 492 ? -17.609 2.164 20.484 1 80.5 492 LYS B O 1
ATOM 8379 N N . ASP B 1 493 ? -15.969 0.884 19.578 1 79.62 493 ASP B N 1
ATOM 8380 C CA . ASP B 1 493 ? -16.562 -0.357 20.062 1 79.62 493 ASP B CA 1
ATOM 8381 C C . ASP B 1 493 ? -16.547 -0.427 21.578 1 79.62 493 ASP B C 1
ATOM 8383 O O . ASP B 1 493 ? -17.438 -0.993 22.203 1 79.62 493 ASP B O 1
ATOM 8387 N N . VAL B 1 494 ? -15.516 0.143 22.156 1 79.56 494 VAL B N 1
ATOM 8388 C CA . VAL B 1 494 ? -15.422 0.092 23.609 1 79.56 494 VAL B CA 1
ATOM 8389 C C . VAL B 1 494 ? -16.109 1.312 24.219 1 79.56 494 VAL B C 1
ATOM 8391 O O . VAL B 1 494 ? -16.156 1.465 25.438 1 79.56 494 VAL B O 1
ATOM 8394 N N . GLN B 1 495 ? -16.562 2.256 23.406 1 77.31 495 GLN B N 1
ATOM 8395 C CA . GLN B 1 495 ? -17.406 3.385 23.781 1 77.31 495 GLN B CA 1
ATOM 8396 C C . GLN B 1 495 ? -16.656 4.359 24.688 1 77.31 495 GLN B C 1
ATOM 8398 O O . GLN B 1 495 ? -17.172 4.797 25.719 1 77.31 495 GLN B O 1
ATOM 8403 N N . THR B 1 496 ? -15.516 4.637 24.328 1 76.38 496 THR B N 1
ATOM 8404 C CA . THR B 1 496 ? -14.664 5.559 25.062 1 76.38 496 THR B CA 1
ATOM 8405 C C . THR B 1 496 ? -15.258 6.965 25.062 1 76.38 496 THR B C 1
ATOM 8407 O O . THR B 1 496 ? -15.25 7.652 26.078 1 76.38 496 THR B O 1
ATOM 8410 N N . ALA B 1 497 ? -15.75 7.41 23.953 1 71.75 497 ALA B N 1
ATOM 8411 C CA . ALA B 1 497 ? -16.297 8.758 23.812 1 71.75 497 ALA B CA 1
ATOM 8412 C C . ALA B 1 497 ? -17.5 8.953 24.734 1 71.75 497 ALA B C 1
ATOM 8414 O O . ALA B 1 497 ? -17.688 10.031 25.297 1 71.75 497 ALA B O 1
ATOM 8415 N N . GLU B 1 498 ? -18.266 7.98 24.766 1 67 498 GLU B N 1
ATOM 8416 C CA . GLU B 1 498 ? -19.438 8.039 25.625 1 67 498 GLU B CA 1
ATOM 8417 C C . GLU B 1 498 ? -19.047 8.164 27.094 1 67 498 GLU B C 1
ATOM 8419 O O . GLU B 1 498 ? -19.641 8.93 27.844 1 67 498 GLU B O 1
ATOM 8424 N N . TYR B 1 499 ? -18.047 7.438 27.422 1 70.81 499 TYR B N 1
ATOM 8425 C CA . TYR B 1 499 ? -17.547 7.49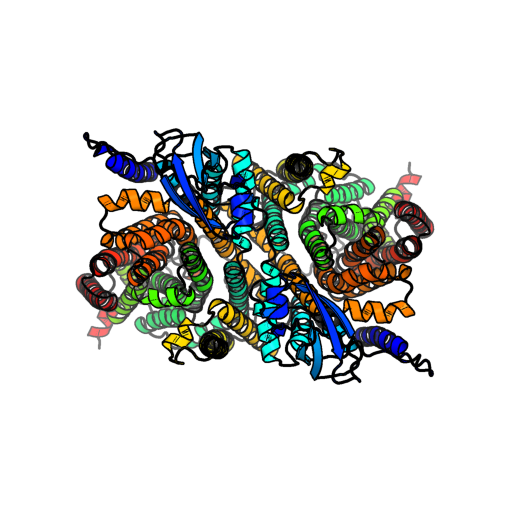6 28.781 1 70.81 499 TYR B CA 1
ATOM 8426 C C . TYR B 1 499 ? -16.969 8.875 29.094 1 70.81 499 TYR B C 1
ATOM 8428 O O . TYR B 1 499 ? -17.297 9.469 30.125 1 70.81 499 TYR B O 1
ATOM 8436 N N . LEU B 1 500 ? -16.203 9.352 28.234 1 70.06 500 LEU B N 1
ATOM 8437 C CA . LEU B 1 500 ? -15.539 10.633 28.453 1 70.06 500 LEU B CA 1
ATOM 8438 C C . LEU B 1 500 ? -16.547 11.773 28.484 1 70.06 500 LEU B C 1
ATOM 8440 O O . LEU B 1 500 ? -16.391 12.727 29.266 1 70.06 500 LEU B O 1
ATOM 8444 N N . SER B 1 501 ? -17.484 11.781 27.609 1 66.56 501 SER B N 1
ATOM 8445 C CA . SER B 1 501 ? -18.5 12.828 27.578 1 66.56 501 SER B CA 1
ATOM 8446 C C . SER B 1 501 ? -19.281 12.875 28.891 1 66.56 501 SER B C 1
ATOM 8448 O O . SER B 1 501 ? -19.625 13.953 29.375 1 66.56 501 SER B O 1
ATOM 8450 N N . GLY B 1 502 ? -19.516 11.734 29.359 1 63.22 502 GLY B N 1
ATOM 8451 C CA . GLY B 1 502 ? -20.188 11.672 30.641 1 63.22 502 GLY B CA 1
ATOM 8452 C C . GLY B 1 502 ? -19.328 12.156 31.797 1 63.22 502 GLY B C 1
ATOM 8453 O O . GLY B 1 502 ? -19.812 12.859 32.688 1 63.22 502 GLY B O 1
ATOM 8454 N N . ALA B 1 503 ? -18.125 11.852 31.703 1 61.91 503 ALA B N 1
ATOM 8455 C CA . ALA B 1 503 ? -17.188 12.18 32.781 1 61.91 503 ALA B CA 1
ATOM 8456 C C . ALA B 1 503 ? -16.828 13.664 32.75 1 61.91 503 ALA B C 1
ATOM 8458 O O . ALA B 1 503 ? -16.578 14.266 33.812 1 61.91 503 ALA B O 1
ATOM 8459 N N . LEU B 1 504 ? -16.766 14.258 31.547 1 62.19 504 LEU B N 1
ATOM 8460 C CA . LEU B 1 504 ? -16.312 15.633 31.391 1 62.19 504 LEU B CA 1
ATOM 8461 C C . LEU B 1 504 ? -17.484 16.609 31.5 1 62.19 504 LEU B C 1
ATOM 8463 O O . LEU B 1 504 ? -17.281 17.797 31.734 1 62.19 504 LEU B O 1
ATOM 8467 N N . GLU B 1 505 ? -18.578 16.219 31.172 1 55.81 505 GLU B N 1
ATOM 8468 C CA . GLU B 1 505 ? -19.719 17.109 31.297 1 55.81 505 GLU B CA 1
ATOM 8469 C C . GLU B 1 505 ? -19.703 17.844 32.625 1 55.81 505 GLU B C 1
ATOM 8471 O O . GLU B 1 505 ? -20.109 19.016 32.688 1 55.81 505 GLU B O 1
ATOM 8476 N N . THR B 1 506 ? -19.141 17.25 33.562 1 54.66 506 THR B N 1
ATOM 8477 C CA . THR B 1 506 ? -19.219 17.891 34.844 1 54.66 506 THR B CA 1
ATOM 8478 C C . THR B 1 506 ? -17.938 18.688 35.125 1 54.66 506 THR B C 1
ATOM 8480 O O . THR B 1 506 ? -17.891 19.516 36.031 1 54.66 506 THR B O 1
ATOM 8483 N N . GLY B 1 507 ? -16.969 18.594 34.312 1 59.62 507 GLY B N 1
ATOM 8484 C CA . GLY B 1 507 ? -15.703 19.156 34.781 1 59.62 507 GLY B CA 1
ATOM 8485 C C . GLY B 1 507 ? -15.094 20.141 33.812 1 59.62 507 GLY B C 1
ATOM 8486 O O . GLY B 1 507 ? -14.859 21.297 34.156 1 59.62 507 GLY B O 1
ATOM 8487 N N . ILE B 1 508 ? -14.883 19.812 32.625 1 66.31 508 ILE B N 1
ATOM 8488 C CA . ILE B 1 508 ? -14.133 20.656 31.703 1 66.31 508 ILE B CA 1
ATOM 8489 C C . ILE B 1 508 ? -15.102 21.391 30.781 1 66.31 508 ILE B C 1
ATOM 8491 O O . ILE B 1 508 ? -15.922 20.75 30.109 1 66.31 508 ILE B O 1
ATOM 8495 N N . PRO B 1 509 ? -15.031 22.734 30.953 1 77.69 509 PRO B N 1
ATOM 8496 C CA . PRO B 1 509 ? -15.875 23.469 30 1 77.69 509 PRO B CA 1
ATOM 8497 C C . PRO B 1 509 ? -15.547 23.141 28.547 1 77.69 509 PRO B C 1
ATOM 8499 O O . PRO B 1 509 ? -14.375 23.047 28.188 1 77.69 509 PRO B O 1
ATOM 8502 N N . PRO B 1 510 ? -16.516 22.875 27.766 1 81.38 510 PRO B N 1
ATOM 8503 C CA . PRO B 1 510 ? -16.312 22.484 26.359 1 81.38 510 PRO B CA 1
ATOM 8504 C C . PRO B 1 510 ? -15.43 23.469 25.594 1 81.38 510 PRO B C 1
ATOM 8506 O O . PRO B 1 510 ? -14.711 23.078 24.672 1 81.38 510 PRO B O 1
ATOM 8509 N N . TYR B 1 511 ? -15.438 24.734 26.016 1 86.38 511 TYR B N 1
ATOM 8510 C CA . TYR B 1 511 ? -14.695 25.75 25.266 1 86.38 511 TYR B CA 1
ATOM 8511 C C . TYR B 1 511 ? -13.195 25.578 25.453 1 86.38 511 TYR B C 1
ATOM 8513 O O . TYR B 1 511 ? -12.406 26.109 24.672 1 86.38 511 TYR B O 1
ATOM 8521 N N . MET B 1 512 ? -12.734 24.75 26.406 1 88.69 512 MET B N 1
ATOM 8522 C CA . MET B 1 512 ? -11.32 24.531 26.672 1 88.69 512 MET B CA 1
ATOM 8523 C C . MET B 1 512 ? -10.797 23.344 25.875 1 88.69 512 MET B C 1
ATOM 8525 O O . MET B 1 512 ? -9.586 23.141 25.797 1 88.69 512 MET B O 1
ATOM 8529 N N . LEU B 1 513 ? -11.695 22.672 25.266 1 89.44 513 LEU B N 1
ATOM 8530 C CA . LEU B 1 513 ? -11.305 21.438 24.594 1 89.44 513 LEU B CA 1
ATOM 8531 C C . LEU B 1 513 ? -10.305 21.719 23.484 1 89.44 513 LEU B C 1
ATOM 8533 O O . LEU B 1 513 ? -9.289 21.031 23.359 1 89.44 513 LEU B O 1
ATOM 8537 N N . PRO B 1 514 ? -10.5 22.75 22.656 1 93.94 514 PRO B N 1
ATOM 8538 C CA . PRO B 1 514 ? -9.516 23.016 21.609 1 93.94 514 PRO B CA 1
ATOM 8539 C C . PRO B 1 514 ? -8.117 23.297 22.172 1 93.94 514 PRO B C 1
ATOM 8541 O O . PRO B 1 514 ? -7.125 22.828 21.609 1 93.94 514 PRO B O 1
ATOM 8544 N N . ALA B 1 515 ? -8.078 24.047 23.203 1 93.44 515 ALA B N 1
ATOM 8545 C CA . ALA B 1 515 ? -6.797 24.359 23.828 1 93.44 515 ALA B CA 1
ATOM 8546 C C . ALA B 1 515 ? -6.125 23.094 24.359 1 93.44 515 ALA B C 1
ATOM 8548 O O . ALA B 1 515 ? -4.91 22.922 24.234 1 93.44 515 ALA B O 1
ATOM 8549 N N . LEU B 1 516 ? -6.91 22.297 24.953 1 89.06 516 LEU B N 1
ATOM 8550 C CA . LEU B 1 516 ? -6.387 21.047 25.5 1 89.06 516 LEU B CA 1
ATOM 8551 C C . LEU B 1 516 ? -5.898 20.125 24.391 1 89.06 516 LEU B C 1
ATOM 8553 O O . LEU B 1 516 ? -4.879 19.453 24.547 1 89.06 516 LEU B O 1
ATOM 8557 N N . ILE B 1 517 ? -6.645 20.062 23.359 1 93.06 517 ILE B N 1
ATOM 8558 C CA . ILE B 1 517 ? -6.262 19.266 22.203 1 93.06 517 ILE B CA 1
ATOM 8559 C C . ILE B 1 517 ? -4.914 19.75 21.656 1 93.06 517 ILE B C 1
ATOM 8561 O O . ILE B 1 517 ? -4.027 18.938 21.391 1 93.06 517 ILE B O 1
ATOM 8565 N N . SER B 1 518 ? -4.773 21.031 21.5 1 96.06 518 SER B N 1
ATOM 8566 C CA . SER B 1 518 ? -3.531 21.594 20.984 1 96.06 518 SER B CA 1
ATOM 8567 C C . SER B 1 518 ? -2.35 21.234 21.875 1 96.06 518 SER B C 1
ATOM 8569 O O . SER B 1 518 ? -1.295 20.828 21.391 1 96.06 518 SER B O 1
ATOM 8571 N N . ALA B 1 519 ? -2.527 21.375 23.109 1 92.5 519 ALA B N 1
ATOM 8572 C CA . ALA B 1 519 ? -1.465 21.078 24.062 1 92.5 519 ALA B CA 1
ATOM 8573 C C . ALA B 1 519 ? -1.081 19.594 24 1 92.5 519 ALA B C 1
ATOM 8575 O O . ALA B 1 519 ? 0.103 19.25 24.031 1 92.5 519 ALA B O 1
ATOM 8576 N N . LEU B 1 520 ? -2.08 18.812 23.938 1 88.5 520 LEU B N 1
ATOM 8577 C CA . LEU B 1 520 ? -1.843 17.375 23.844 1 88.5 520 LEU B CA 1
ATOM 8578 C C . LEU B 1 520 ? -1.071 17.016 22.578 1 88.5 520 LEU B C 1
ATOM 8580 O O . LEU B 1 520 ? -0.142 16.219 22.609 1 88.5 520 LEU B O 1
ATOM 8584 N N . CYS B 1 521 ? -1.439 17.562 21.516 1 94.25 521 CYS B N 1
ATOM 8585 C CA . CYS B 1 521 ? -0.78 17.312 20.234 1 94.25 521 CYS B CA 1
ATOM 8586 C C . CYS B 1 521 ? 0.666 17.781 20.266 1 94.25 521 CYS B C 1
ATOM 8588 O O . CYS B 1 521 ? 1.546 17.156 19.672 1 94.25 521 CYS B O 1
ATOM 8590 N N . TYR B 1 522 ? 0.919 18.969 20.953 1 94.69 522 TYR B N 1
ATOM 8591 C CA . TYR B 1 522 ? 2.287 19.453 21.094 1 94.69 522 TYR B CA 1
ATOM 8592 C C . TYR B 1 522 ? 3.162 18.422 21.797 1 94.69 522 TYR B C 1
ATOM 8594 O O . TYR B 1 522 ? 4.262 18.109 21.344 1 94.69 522 TYR B O 1
ATOM 8602 N N . VAL B 1 523 ? 2.664 17.875 22.781 1 88.81 523 VAL B N 1
ATOM 8603 C CA . VAL B 1 523 ? 3.432 16.969 23.625 1 88.81 523 VAL B CA 1
ATOM 8604 C C . VAL B 1 523 ? 3.686 15.664 22.875 1 88.81 523 VAL B C 1
ATOM 8606 O O . VAL B 1 523 ? 4.82 15.18 22.812 1 88.81 523 VAL B O 1
ATOM 8609 N N . ILE B 1 524 ? 2.662 15.117 22.281 1 87 524 ILE B N 1
ATOM 8610 C CA . ILE B 1 524 ? 2.771 13.828 21.609 1 87 524 ILE B CA 1
ATOM 8611 C C . ILE B 1 524 ? 3.686 13.953 20.406 1 87 524 ILE B C 1
ATOM 8613 O O . ILE B 1 524 ? 4.574 13.125 20.188 1 87 524 ILE B O 1
ATOM 8617 N N . SER B 1 525 ? 3.463 14.953 19.625 1 93.06 525 SER B N 1
ATOM 8618 C CA . SER B 1 525 ? 4.238 15.109 18.391 1 93.06 525 SER B CA 1
ATOM 8619 C C . SER B 1 525 ? 5.707 15.375 18.703 1 93.06 525 SER B C 1
ATOM 8621 O O . SER B 1 525 ? 6.59 14.938 17.953 1 93.06 525 SER B O 1
ATOM 8623 N N . TYR B 1 526 ? 5.984 16.125 19.734 1 90.81 526 TYR B N 1
ATOM 8624 C CA . TYR B 1 526 ? 7.367 16.391 20.125 1 90.81 526 TYR B CA 1
ATOM 8625 C C . TYR B 1 526 ? 8.047 15.102 20.578 1 90.81 526 TYR B C 1
ATOM 8627 O O . TYR B 1 526 ? 9.211 14.859 20.25 1 90.81 526 TYR B O 1
ATOM 8635 N N . ALA B 1 527 ? 7.359 14.336 21.297 1 83.69 527 ALA B N 1
ATOM 8636 C CA . ALA B 1 527 ? 7.922 13.125 21.891 1 83.69 527 ALA B CA 1
ATOM 8637 C C . ALA B 1 527 ? 8.164 12.062 20.812 1 83.69 527 ALA B C 1
ATOM 8639 O O . ALA B 1 527 ? 9.188 11.367 20.844 1 83.69 527 ALA B O 1
ATOM 8640 N N . CYS B 1 528 ? 7.293 11.906 19.875 1 82.56 528 CYS B N 1
ATOM 8641 C CA . CYS B 1 528 ? 7.41 10.82 18.906 1 82.56 528 CYS B CA 1
ATOM 8642 C C . CYS B 1 528 ? 8.008 11.312 17.609 1 82.56 528 CYS B C 1
ATOM 8644 O O . CYS B 1 528 ? 8.461 10.516 16.781 1 82.56 528 CYS B O 1
ATOM 8646 N N . GLY B 1 529 ? 8.023 12.617 17.484 1 84.06 529 GLY B N 1
ATOM 8647 C CA . GLY B 1 529 ? 8.586 13.18 16.266 1 84.06 529 GLY B CA 1
ATOM 8648 C C . GLY B 1 529 ? 7.781 12.836 15.023 1 84.06 529 GLY B C 1
ATOM 8649 O O . GLY B 1 529 ? 8.352 12.656 13.945 1 84.06 529 GLY B O 1
ATOM 8650 N N . SER B 1 530 ? 6.453 12.609 15.188 1 87.94 530 SER B N 1
ATOM 8651 C CA . SER B 1 530 ? 5.609 12.211 14.07 1 87.94 530 SER B CA 1
ATOM 8652 C C . SER B 1 530 ? 4.277 12.953 14.086 1 87.94 530 SER B C 1
ATOM 8654 O O . SER B 1 530 ? 3.5 12.812 15.031 1 87.94 530 SER B O 1
ATOM 8656 N N . THR B 1 531 ? 4.059 13.727 13.023 1 93.81 531 THR B N 1
ATOM 8657 C CA . THR B 1 531 ? 2.807 14.461 12.883 1 93.81 531 THR B CA 1
ATOM 8658 C C . THR B 1 531 ? 1.651 13.516 12.578 1 93.81 531 THR B C 1
ATOM 8660 O O . THR B 1 531 ? 0.6 13.586 13.219 1 93.81 531 THR B O 1
ATOM 8663 N N . PHE B 1 532 ? 1.806 12.641 11.672 1 90.75 532 PHE B N 1
ATOM 8664 C CA . PHE B 1 532 ? 0.741 11.734 11.25 1 90.75 532 PHE B CA 1
ATOM 8665 C C . PHE B 1 532 ? 0.419 10.727 12.344 1 90.75 532 PHE B C 1
ATOM 8667 O O . PHE B 1 532 ? -0.739 10.336 12.523 1 90.75 532 PHE B O 1
ATOM 8674 N N . GLY B 1 533 ? 1.467 10.32 13.016 1 89.81 533 GLY B N 1
ATOM 8675 C CA . GLY B 1 533 ? 1.24 9.469 14.172 1 89.81 533 GLY B CA 1
ATOM 8676 C C . GLY B 1 533 ? 0.406 10.133 15.25 1 89.81 533 GLY B C 1
ATOM 8677 O O . GLY B 1 533 ? -0.514 9.523 15.797 1 89.81 533 GLY B O 1
ATOM 8678 N N . THR B 1 534 ? 0.717 11.367 15.469 1 92.31 534 THR B N 1
ATOM 8679 C CA . THR B 1 534 ? -0.027 12.133 16.469 1 92.31 534 THR B CA 1
ATOM 8680 C C . THR B 1 534 ? -1.489 12.273 16.047 1 92.31 534 THR B C 1
ATOM 8682 O O . THR B 1 534 ? -2.393 12.047 16.859 1 92.31 534 THR B O 1
ATOM 8685 N N . MET B 1 535 ? -1.72 12.617 14.828 1 95.25 535 MET B N 1
ATOM 8686 C CA . MET B 1 535 ? -3.082 12.734 14.312 1 95.25 535 MET B CA 1
ATOM 8687 C C . MET B 1 535 ? -3.826 11.406 14.453 1 95.25 535 MET B C 1
ATOM 8689 O O . MET B 1 535 ? -4.992 11.383 14.852 1 95.25 535 MET B O 1
ATOM 8693 N N . GLY B 1 536 ? -3.145 10.352 14.156 1 90.94 536 GLY B N 1
ATOM 8694 C CA . GLY B 1 536 ? -3.744 9.031 14.211 1 90.94 536 GLY B CA 1
ATOM 8695 C C . GLY B 1 536 ? -4.168 8.617 15.609 1 90.94 536 GLY B C 1
ATOM 8696 O O . GLY B 1 536 ? -5.152 7.898 15.781 1 90.94 536 GLY B O 1
ATOM 8697 N N . ILE B 1 537 ? -3.506 9.109 16.562 1 87.69 537 ILE B N 1
ATOM 8698 C CA . ILE B 1 537 ? -3.779 8.766 17.953 1 87.69 537 ILE B CA 1
ATOM 8699 C C . ILE B 1 537 ? -4.887 9.672 18.5 1 87.69 537 ILE B C 1
ATOM 8701 O O . ILE B 1 537 ? -5.781 9.203 19.203 1 87.69 537 ILE B O 1
ATOM 8705 N N . VAL B 1 538 ? -4.91 10.891 18.094 1 91 538 VAL B N 1
ATOM 8706 C CA . VAL B 1 538 ? -5.734 11.883 18.766 1 91 538 VAL B CA 1
ATOM 8707 C C . VAL B 1 538 ? -7.102 11.969 18.094 1 91 538 VAL B C 1
ATOM 8709 O O . VAL B 1 538 ? -8.117 12.164 18.766 1 91 538 VAL B O 1
ATOM 8712 N N . PHE B 1 539 ? -7.219 11.797 16.812 1 92.88 539 PHE B N 1
ATOM 8713 C CA . PHE B 1 539 ? -8.477 11.961 16.094 1 92.88 539 PHE B CA 1
ATOM 8714 C C . PHE B 1 539 ? -9.531 10.992 16.609 1 92.88 539 PHE B C 1
ATOM 8716 O O . PHE B 1 539 ? -10.656 11.398 16.922 1 92.88 539 PHE B O 1
ATOM 8723 N N . PRO B 1 540 ? -9.164 9.75 16.719 1 86.94 540 PRO B N 1
ATOM 8724 C CA . PRO B 1 540 ? -10.188 8.812 17.203 1 86.94 540 PRO B CA 1
ATOM 8725 C C . PRO B 1 540 ? -10.648 9.117 18.625 1 86.94 540 PRO B C 1
ATOM 8727 O O . PRO B 1 540 ? -11.789 8.812 18.969 1 86.94 540 PRO B O 1
ATOM 8730 N N . LEU B 1 541 ? -9.805 9.688 19.359 1 81.62 541 LEU B N 1
ATOM 8731 C CA . LEU B 1 541 ? -10.102 9.992 20.75 1 81.62 541 LEU B CA 1
ATOM 8732 C C . LEU B 1 541 ? -10.914 11.281 20.859 1 81.62 541 LEU B C 1
ATOM 8734 O O . LEU B 1 541 ? -11.938 11.312 21.547 1 81.62 541 LEU B O 1
ATOM 8738 N N . VAL B 1 542 ? -10.578 12.258 20.156 1 85.81 542 VAL B N 1
ATOM 8739 C CA . VAL B 1 542 ? -11.086 13.609 20.375 1 85.81 542 VAL B CA 1
ATOM 8740 C C . VAL B 1 542 ? -12.266 13.875 19.453 1 85.81 542 VAL B C 1
ATOM 8742 O O . VAL B 1 542 ? -13.164 14.656 19.781 1 85.81 542 VAL B O 1
ATOM 8745 N N . GLY B 1 543 ? -12.32 13.219 18.297 1 87.19 543 GLY B N 1
ATOM 8746 C CA . GLY B 1 543 ? -13.391 13.461 17.344 1 87.19 543 GLY B CA 1
ATOM 8747 C C . GLY B 1 543 ? -14.773 13.266 17.938 1 87.19 543 GLY B C 1
ATOM 8748 O O . GLY B 1 543 ? -15.562 14.211 18.016 1 87.19 543 GLY B O 1
ATOM 8749 N N . PRO B 1 544 ? -15.023 12.086 18.391 1 82.69 544 PRO B N 1
ATOM 8750 C CA . PRO B 1 544 ? -16.328 11.828 18.984 1 82.69 544 PRO B CA 1
ATOM 8751 C C . PRO B 1 544 ? -16.578 12.664 20.234 1 82.69 544 PRO B C 1
ATOM 8753 O O . PRO B 1 544 ? -17.719 13.078 20.484 1 82.69 544 PRO B O 1
ATOM 8756 N N . LEU B 1 545 ? -15.547 12.961 20.953 1 81.88 545 LEU B N 1
ATOM 8757 C CA . LEU B 1 545 ? -15.664 13.789 22.156 1 81.88 545 LEU B CA 1
ATOM 8758 C C . LEU B 1 545 ? -16.078 15.211 21.797 1 81.88 545 LEU B C 1
ATOM 8760 O O . LEU B 1 545 ? -16.938 15.797 22.453 1 81.88 545 LEU B O 1
ATOM 8764 N N . ALA B 1 546 ? -15.445 15.734 20.812 1 88.25 546 ALA B N 1
ATOM 8765 C CA . ALA B 1 546 ? -15.766 17.078 20.344 1 88.25 546 ALA B CA 1
ATOM 8766 C C . ALA B 1 546 ? -17.203 17.172 19.859 1 88.25 546 ALA B C 1
ATOM 8768 O O . ALA B 1 546 ? -17.891 18.172 20.094 1 88.25 546 ALA B O 1
ATOM 8769 N N . TRP B 1 547 ? -17.641 16.156 19.203 1 86.38 547 TRP B N 1
ATOM 8770 C CA . TRP B 1 547 ? -19.016 16.125 18.688 1 86.38 547 TRP B CA 1
ATOM 8771 C C . TRP B 1 547 ? -20.016 16.109 19.844 1 86.38 547 TRP B C 1
ATOM 8773 O O . TRP B 1 547 ? -21.031 16.828 19.797 1 86.38 547 TRP B O 1
ATOM 8783 N N . ARG B 1 548 ? -19.75 15.383 20.828 1 78.44 548 ARG B N 1
ATOM 8784 C CA . ARG B 1 548 ? -20.656 15.234 21.969 1 78.44 548 ARG B CA 1
ATOM 8785 C C . ARG B 1 548 ? -20.656 16.484 22.828 1 78.44 548 ARG B C 1
ATOM 8787 O O . ARG B 1 548 ? -21.719 17 23.203 1 78.44 548 ARG B O 1
ATOM 8794 N N . LEU B 1 549 ? -19.5 16.969 23.141 1 80.69 549 LEU B N 1
ATOM 8795 C CA . LEU B 1 549 ? -19.391 18.125 24 1 80.69 549 LEU B CA 1
ATOM 8796 C C . LEU B 1 549 ? -19.891 19.391 23.297 1 80.69 549 LEU B C 1
ATOM 8798 O O . LEU B 1 549 ? -20.406 20.297 23.938 1 80.69 549 LEU B O 1
ATOM 8802 N N . GLY B 1 550 ? -19.672 19.422 22.016 1 85 550 GLY B N 1
ATOM 8803 C CA . GLY B 1 550 ? -20.125 20.562 21.234 1 85 550 GLY B CA 1
ATOM 8804 C C . GLY B 1 550 ? -21.594 20.484 20.859 1 85 550 GLY B C 1
ATOM 8805 O O . GLY B 1 550 ? -22.141 21.422 20.266 1 85 550 GLY B O 1
ATOM 8806 N N . ASN B 1 551 ? -22.281 19.469 21.234 1 81.75 551 ASN B N 1
ATOM 8807 C CA . ASN B 1 551 ? -23.703 19.266 20.969 1 81.75 551 ASN B CA 1
ATOM 8808 C C . ASN B 1 551 ? -24.016 19.359 19.469 1 81.75 551 ASN B C 1
ATOM 8810 O O . ASN B 1 551 ? -24.953 20.047 19.062 1 81.75 551 ASN B O 1
ATOM 8814 N N . GLY B 1 552 ? -23.047 18.844 18.688 1 82.5 552 GLY B N 1
ATOM 8815 C CA . GLY B 1 552 ? -23.266 18.75 17.25 1 82.5 552 GLY B CA 1
ATOM 8816 C C . GLY B 1 552 ? -22.922 20.047 16.531 1 82.5 552 GLY B C 1
ATOM 8817 O O . GLY B 1 552 ? -23.25 20.203 15.352 1 82.5 552 GLY B O 1
ATOM 8818 N N . ASP B 1 553 ? -22.297 20.984 17.188 1 87.88 553 ASP B N 1
ATOM 8819 C CA . ASP B 1 553 ? -21.891 22.234 16.547 1 87.88 553 ASP B CA 1
ATOM 8820 C C . ASP B 1 553 ? -20.75 22.016 15.562 1 87.88 553 ASP B C 1
ATOM 8822 O O . ASP B 1 553 ? -19.641 21.641 15.961 1 87.88 553 ASP B O 1
ATOM 8826 N N . ILE B 1 554 ? -20.984 22.359 14.336 1 88.25 554 ILE B N 1
ATOM 8827 C CA . ILE B 1 554 ? -20.062 22.062 13.242 1 88.25 554 ILE B CA 1
ATOM 8828 C C . ILE B 1 554 ? -18.844 22.984 13.352 1 88.25 554 ILE B C 1
ATOM 8830 O O . ILE B 1 554 ? -17.719 22.562 13.047 1 88.25 554 ILE B O 1
ATOM 8834 N N . GLU B 1 555 ? -19.078 24.172 13.688 1 89.38 555 GLU B N 1
ATOM 8835 C CA . GLU B 1 555 ? -17.953 25.109 13.812 1 89.38 555 GLU B CA 1
ATOM 8836 C C . GLU B 1 555 ? -17.016 24.703 14.93 1 89.38 555 GLU B C 1
ATOM 8838 O O . GLU B 1 555 ? -15.789 24.828 14.805 1 89.38 555 GLU B O 1
ATOM 8843 N N . PHE B 1 556 ? -17.625 24.25 16.016 1 91.44 556 PHE B N 1
ATOM 8844 C CA . PHE B 1 556 ? -16.828 23.75 17.125 1 91.44 556 PHE B CA 1
ATOM 8845 C C . PHE B 1 556 ? -16.016 22.531 16.703 1 91.44 556 PHE B C 1
ATOM 8847 O O . PHE B 1 556 ? -14.836 22.406 17.062 1 91.44 556 PHE B O 1
ATOM 8854 N N . LEU B 1 557 ? -16.625 21.719 15.945 1 92.12 557 LEU B N 1
ATOM 8855 C CA . LEU B 1 557 ? -15.938 20.531 15.438 1 92.12 557 LEU B CA 1
ATOM 8856 C C . LEU B 1 557 ? -14.781 20.938 14.531 1 92.12 557 LEU B C 1
ATOM 8858 O O . LEU B 1 557 ? -13.695 20.359 14.617 1 92.12 557 LEU B O 1
ATOM 8862 N N . HIS B 1 558 ? -14.992 21.922 13.672 1 93.69 558 HIS B N 1
ATOM 8863 C CA . HIS B 1 558 ? -13.938 22.422 12.797 1 93.69 558 HIS B CA 1
ATOM 8864 C C . HIS B 1 558 ? -12.758 22.953 13.609 1 93.69 558 HIS B C 1
ATOM 8866 O O . HIS B 1 558 ? -11.602 22.719 13.25 1 93.69 558 HIS B O 1
ATOM 8872 N N . HIS B 1 559 ? -13.141 23.641 14.609 1 95.06 559 HIS B N 1
ATOM 8873 C CA . HIS B 1 559 ? -12.109 24.203 15.477 1 95.06 559 HIS B CA 1
ATOM 8874 C C . HIS B 1 559 ? -11.281 23.109 16.141 1 95.06 559 HIS B C 1
ATOM 8876 O O . HIS B 1 559 ? -10.055 23.172 16.156 1 95.06 559 HIS B O 1
ATOM 8882 N N . CYS B 1 560 ? -11.906 22.094 16.656 1 94.69 560 CYS B N 1
ATOM 8883 C CA . CYS B 1 560 ? -11.211 20.984 17.312 1 94.69 560 CYS B CA 1
ATOM 8884 C C . CYS B 1 560 ? -10.344 20.234 16.312 1 94.69 560 CYS B C 1
ATOM 8886 O O . CYS B 1 560 ? -9.195 19.891 16.594 1 94.69 560 CYS B O 1
ATOM 8888 N N . PHE B 1 561 ? -10.883 19.953 15.125 1 96.44 561 PHE B N 1
ATOM 8889 C CA . PHE B 1 561 ? -10.125 19.266 14.078 1 96.44 561 PHE B CA 1
ATOM 8890 C C . PHE B 1 561 ? -8.914 20.078 13.656 1 96.44 561 PHE B C 1
ATOM 8892 O O . PHE B 1 561 ? -7.832 19.531 13.438 1 96.44 561 PHE B O 1
ATOM 8899 N N . ALA B 1 562 ? -9.133 21.344 13.539 1 97.44 562 ALA B N 1
ATOM 8900 C CA . ALA B 1 562 ? -8.047 22.25 13.156 1 97.44 562 ALA B CA 1
ATOM 8901 C C . ALA B 1 562 ? -6.922 22.219 14.188 1 97.44 562 ALA B C 1
ATOM 8903 O O . ALA B 1 562 ? -5.746 22.328 13.828 1 97.44 562 ALA B O 1
ATOM 8904 N N . CYS B 1 563 ? -7.301 22.172 15.43 1 96.81 563 CYS B N 1
ATOM 8905 C CA . CYS B 1 563 ? -6.305 22.094 16.5 1 96.81 563 CYS B CA 1
ATOM 8906 C C . CYS B 1 563 ? -5.465 20.828 16.359 1 96.81 563 CYS B C 1
ATOM 8908 O O . CYS B 1 563 ? -4.25 20.859 16.578 1 96.81 563 CYS B O 1
ATOM 8910 N N . ILE B 1 564 ? -6.086 19.734 16.016 1 96.75 564 ILE B N 1
ATOM 8911 C CA . ILE B 1 564 ? -5.344 18.5 15.82 1 96.75 564 ILE B CA 1
ATOM 8912 C C . ILE B 1 564 ? -4.418 18.625 14.617 1 96.75 564 ILE B C 1
ATOM 8914 O O . ILE B 1 564 ? -3.217 18.375 14.711 1 96.75 564 ILE B O 1
ATOM 8918 N N . LEU B 1 565 ? -4.961 19.062 13.508 1 97.31 565 LEU B N 1
ATOM 8919 C CA . LEU B 1 565 ? -4.246 19.125 12.234 1 97.31 565 LEU B CA 1
ATOM 8920 C C . LEU B 1 565 ? -3.107 20.141 12.312 1 97.31 565 LEU B C 1
ATOM 8922 O O . LEU B 1 565 ? -2.068 19.969 11.672 1 97.31 565 LEU B O 1
ATOM 8926 N N . GLY B 1 566 ? -3.303 21.188 13.055 1 97.31 566 GLY B N 1
ATOM 8927 C CA . GLY B 1 566 ? -2.316 22.25 13.141 1 97.31 566 GLY B CA 1
ATOM 8928 C C . GLY B 1 566 ? -1.271 22 14.219 1 97.31 566 GLY B C 1
ATOM 8929 O O . GLY B 1 566 ? -0.071 22.125 13.961 1 97.31 566 GLY B O 1
ATOM 8930 N N . ALA B 1 567 ? -1.688 21.656 15.391 1 96.88 567 ALA B N 1
ATOM 8931 C CA . ALA B 1 567 ? -0.803 21.516 16.547 1 96.88 567 ALA B CA 1
ATOM 8932 C C . ALA B 1 567 ? 0.093 20.297 16.406 1 96.88 567 ALA B C 1
ATOM 8934 O O . ALA B 1 567 ? 1.186 20.25 16.984 1 96.88 567 ALA B O 1
ATOM 8935 N N . SER B 1 568 ? -0.31 19.312 15.625 1 96.38 568 SER B N 1
ATOM 8936 C CA . SER B 1 568 ? 0.469 18.094 15.461 1 96.38 568 SER B CA 1
ATOM 8937 C C . SER B 1 568 ? 1.775 18.359 14.719 1 96.38 568 SER B C 1
ATOM 8939 O O . SER B 1 568 ? 2.689 17.531 14.742 1 96.38 568 SER B O 1
ATOM 8941 N N . ILE B 1 569 ? 1.876 19.484 14.109 1 96.69 569 ILE B N 1
ATOM 8942 C CA . ILE B 1 569 ? 3.041 19.812 13.305 1 96.69 569 ILE B CA 1
ATOM 8943 C C . ILE B 1 569 ? 4.184 20.281 14.203 1 96.69 569 ILE B C 1
ATOM 8945 O O . ILE B 1 569 ? 5.336 20.344 13.773 1 96.69 569 ILE B O 1
ATOM 8949 N N . PHE B 1 570 ? 3.898 20.562 15.445 1 96.38 570 PHE B N 1
ATOM 8950 C CA . PHE B 1 570 ? 4.855 21.094 16.406 1 96.38 570 PHE B CA 1
ATOM 8951 C C . PHE B 1 570 ? 6.094 20.203 16.484 1 96.38 570 PHE B C 1
ATOM 8953 O O . PHE B 1 570 ? 7.223 20.703 16.438 1 96.38 570 PHE B O 1
ATOM 8960 N N . GLY B 1 571 ? 5.945 18.953 16.547 1 91.81 571 GLY B N 1
ATOM 8961 C CA . GLY B 1 571 ? 7.059 18.016 16.641 1 91.81 571 GLY B CA 1
ATOM 8962 C C . GLY B 1 571 ? 7.918 18 15.383 1 91.81 571 GLY B C 1
ATOM 8963 O O . GLY B 1 571 ? 9.141 17.906 15.469 1 91.81 571 GLY B O 1
ATOM 8964 N N . ASN B 1 572 ? 7.328 18.078 14.258 1 92 572 ASN B N 1
ATOM 8965 C CA . ASN B 1 572 ? 8.047 18.062 12.984 1 92 572 ASN B CA 1
ATOM 8966 C C . ASN B 1 572 ? 8.961 19.266 12.844 1 92 572 ASN B C 1
ATOM 8968 O O . ASN B 1 572 ? 9.969 19.203 12.133 1 92 572 ASN B O 1
ATOM 8972 N N . VAL B 1 573 ? 8.617 20.328 13.531 1 93 573 VAL B N 1
ATOM 8973 C CA . VAL B 1 573 ? 9.391 21.547 13.328 1 93 573 VAL B CA 1
ATOM 8974 C C . VAL B 1 573 ? 10.43 21.688 14.438 1 93 573 VAL B C 1
ATOM 8976 O O . VAL B 1 573 ? 11.438 22.391 14.273 1 93 573 VAL B O 1
ATOM 8979 N N . CYS B 1 574 ? 10.281 20.938 15.516 1 90.12 574 CYS B N 1
ATOM 8980 C CA . CYS B 1 574 ? 11.141 21.297 16.641 1 90.12 574 CYS B CA 1
ATOM 8981 C C . CYS B 1 574 ? 11.703 20.062 17.328 1 90.12 574 CYS B C 1
ATOM 8983 O O . CYS B 1 574 ? 12.664 20.156 18.078 1 90.12 574 CYS B O 1
ATOM 8985 N N . SER B 1 575 ? 11.203 18.906 17.031 1 91.25 575 SER B N 1
ATOM 8986 C CA . SER B 1 575 ? 11.695 17.703 17.688 1 91.25 575 SER B CA 1
ATOM 8987 C C . SER B 1 575 ? 13.008 17.234 17.062 1 91.25 575 SER B C 1
ATOM 8989 O O . SER B 1 575 ? 13.117 17.156 15.836 1 91.25 575 SER B O 1
ATOM 8991 N N . PRO B 1 576 ? 14.07 16.969 17.859 1 89.75 576 PRO B N 1
ATOM 8992 C CA . PRO B 1 576 ? 15.359 16.516 17.328 1 89.75 576 PRO B CA 1
ATOM 8993 C C . PRO B 1 576 ? 15.289 15.117 16.703 1 89.75 576 PRO B C 1
ATOM 8995 O O . PRO B 1 576 ? 16.188 14.727 15.961 1 89.75 576 PRO B O 1
ATOM 8998 N N . ILE B 1 577 ? 14.234 14.438 16.984 1 84.12 577 ILE B N 1
ATOM 8999 C CA . ILE B 1 577 ? 14.164 13.055 16.516 1 84.12 577 ILE B CA 1
ATOM 9000 C C . ILE B 1 577 ? 13.266 12.969 15.281 1 84.12 577 ILE B C 1
ATOM 9002 O O . ILE B 1 577 ? 13.117 11.898 14.688 1 84.12 577 ILE B O 1
ATOM 9006 N N . SER B 1 578 ? 12.688 14.086 14.922 1 88.94 578 SER B N 1
ATOM 9007 C CA . SER B 1 578 ? 11.812 14.078 13.75 1 88.94 578 SER B CA 1
ATOM 9008 C C . SER B 1 578 ? 12.609 13.953 12.461 1 88.94 578 SER B C 1
ATOM 9010 O O . SER B 1 578 ? 13.711 14.508 12.352 1 88.94 578 SER B O 1
ATOM 9012 N N . ASP B 1 579 ? 12.047 13.25 11.547 1 85.5 579 ASP B N 1
ATOM 9013 C CA . ASP B 1 579 ? 12.695 13.047 10.258 1 85.5 579 ASP B CA 1
ATOM 9014 C C . ASP B 1 579 ? 12.953 14.383 9.562 1 85.5 579 ASP B C 1
ATOM 9016 O O . ASP B 1 579 ? 14 14.578 8.945 1 85.5 579 ASP B O 1
ATOM 9020 N N . THR B 1 580 ? 12.008 15.25 9.648 1 91.94 580 THR B N 1
ATOM 9021 C CA . THR B 1 580 ? 12.148 16.531 8.961 1 91.94 580 THR B CA 1
ATOM 9022 C C . THR B 1 580 ? 13.25 17.375 9.602 1 91.94 580 THR B C 1
ATOM 9024 O O . THR B 1 580 ? 13.961 18.094 8.906 1 91.94 580 THR B O 1
ATOM 9027 N N . THR B 1 581 ? 13.438 17.266 10.898 1 92.31 581 THR B N 1
ATOM 9028 C CA . THR B 1 581 ? 14.508 17.984 11.586 1 92.31 581 THR B CA 1
ATOM 9029 C C . THR B 1 581 ? 15.875 17.453 11.164 1 92.31 581 THR B C 1
ATOM 9031 O O . THR B 1 581 ? 16.781 18.234 10.867 1 92.31 581 THR B O 1
ATOM 9034 N N . ILE B 1 582 ? 15.984 16.234 11.117 1 88.62 582 ILE B N 1
ATOM 9035 C CA . ILE B 1 582 ? 17.234 15.578 10.719 1 88.62 582 ILE B CA 1
ATOM 9036 C C . ILE B 1 582 ? 17.531 15.891 9.258 1 88.62 582 ILE B C 1
ATOM 9038 O O . ILE B 1 582 ? 18.656 16.234 8.898 1 88.62 582 ILE B O 1
ATOM 9042 N N . LEU B 1 583 ? 16.5 15.781 8.5 1 89.94 583 LEU B N 1
ATOM 9043 C CA . LEU B 1 583 ? 16.656 16.031 7.07 1 89.94 583 LEU B CA 1
ATOM 9044 C C . LEU B 1 583 ? 17.078 17.469 6.812 1 89.94 583 LEU B C 1
ATOM 9046 O O . LEU B 1 583 ? 17.875 17.734 5.906 1 89.94 583 LEU B O 1
ATOM 9050 N N . THR B 1 584 ? 16.484 18.375 7.535 1 94.38 584 THR B N 1
ATOM 9051 C CA . THR B 1 584 ? 16.844 19.781 7.395 1 94.38 584 THR B CA 1
ATOM 9052 C C . THR B 1 584 ? 18.328 20 7.719 1 94.38 584 THR B C 1
ATOM 9054 O O . THR B 1 584 ? 19.016 20.734 7.008 1 94.38 584 THR B O 1
ATOM 9057 N N . SER B 1 585 ? 18.812 19.391 8.75 1 92.38 585 SER B N 1
ATOM 9058 C CA . SER B 1 585 ? 20.219 19.5 9.125 1 92.38 585 SER B CA 1
ATOM 9059 C C . SER B 1 585 ? 21.125 18.953 8.031 1 92.38 585 SER B C 1
ATOM 9061 O O . SER B 1 585 ? 22.125 19.594 7.664 1 92.38 585 SER B O 1
ATOM 9063 N N . LEU B 1 586 ? 20.766 17.906 7.457 1 87.12 586 LEU B N 1
ATOM 9064 C CA . LEU B 1 586 ? 21.547 17.281 6.402 1 87.12 586 LEU B CA 1
ATOM 9065 C C . LEU B 1 586 ? 21.531 18.125 5.133 1 87.12 586 LEU B C 1
ATOM 9067 O O . LEU B 1 586 ? 22.578 18.312 4.496 1 87.12 586 LEU B O 1
ATOM 9071 N N . ALA B 1 587 ? 20.391 18.609 4.805 1 90.31 587 ALA B N 1
ATOM 9072 C CA . ALA B 1 587 ? 20.203 19.328 3.549 1 90.31 587 ALA B CA 1
ATOM 9073 C C . ALA B 1 587 ? 20.875 20.703 3.605 1 90.31 587 ALA B C 1
ATOM 9075 O O . ALA B 1 587 ? 21.422 21.188 2.605 1 90.31 587 ALA B O 1
ATOM 9076 N N . THR B 1 588 ? 20.891 21.375 4.742 1 93 588 THR B N 1
ATOM 9077 C CA . THR B 1 588 ? 21.344 22.75 4.859 1 93 588 THR B CA 1
ATOM 9078 C C . THR B 1 588 ? 22.781 22.797 5.348 1 93 588 THR B C 1
ATOM 9080 O O . THR B 1 588 ? 23.453 23.828 5.238 1 93 588 THR B O 1
ATOM 9083 N N . GLY B 1 589 ? 23.219 21.656 5.977 1 89.19 589 GLY B N 1
ATOM 9084 C CA . GLY B 1 589 ? 24.547 21.641 6.535 1 89.19 589 GLY B CA 1
ATOM 9085 C C . GLY B 1 589 ? 24.625 22.25 7.926 1 89.19 589 GLY B C 1
ATOM 9086 O O . GLY B 1 589 ? 25.719 22.453 8.453 1 89.19 589 GLY B O 1
ATOM 9087 N N . CYS B 1 590 ? 23.484 22.609 8.445 1 93 590 CYS B N 1
ATOM 9088 C CA . CYS B 1 590 ? 23.422 23.125 9.812 1 93 590 CYS B CA 1
ATOM 9089 C C . CYS B 1 590 ? 23.422 21.984 10.82 1 93 590 CYS B C 1
ATOM 9091 O O . CYS B 1 590 ? 22.688 21.016 10.672 1 93 590 CYS B O 1
ATOM 9093 N N . GLY B 1 591 ? 24.297 22.094 11.836 1 91.38 591 GLY B N 1
ATOM 9094 C CA . GLY B 1 591 ? 24.312 21.078 12.875 1 91.38 591 GLY B CA 1
ATOM 9095 C C . GLY B 1 591 ? 22.953 20.859 13.523 1 91.38 591 GLY B C 1
ATOM 9096 O O . GLY B 1 591 ? 22.203 21.812 13.727 1 91.38 591 GLY B O 1
ATOM 9097 N N . LEU B 1 592 ? 22.609 19.656 13.805 1 92.5 592 LEU B N 1
ATOM 9098 C CA . LEU B 1 592 ? 21.312 19.297 14.352 1 92.5 592 LEU B CA 1
ATOM 9099 C C . LEU B 1 592 ? 21.047 20.016 15.664 1 92.5 592 LEU B C 1
ATOM 9101 O O . LEU B 1 592 ? 19.969 20.578 15.852 1 92.5 592 LEU B O 1
ATOM 9105 N N . GLY B 1 593 ? 21.984 20 16.531 1 91.38 593 GLY B N 1
ATOM 9106 C CA . GLY B 1 593 ? 21.844 20.656 17.812 1 91.38 593 GLY B CA 1
ATOM 9107 C C . GLY B 1 593 ? 21.625 22.156 17.688 1 91.38 593 GLY B C 1
ATOM 9108 O O . GLY B 1 593 ? 20.781 22.734 18.375 1 91.38 593 GLY B O 1
ATOM 9109 N N . GLU B 1 594 ? 22.359 22.797 16.828 1 93.5 594 GLU B N 1
ATOM 9110 C CA . GLU B 1 594 ? 22.25 24.234 16.625 1 93.5 594 GLU B CA 1
ATOM 9111 C C . GLU B 1 594 ? 20.906 24.594 15.977 1 93.5 594 GLU B C 1
ATOM 9113 O O . GLU B 1 594 ? 20.297 25.609 16.312 1 93.5 594 GLU B O 1
ATOM 9118 N N . HIS B 1 595 ? 20.484 23.781 15.102 1 95.19 595 HIS B N 1
ATOM 9119 C CA . HIS B 1 595 ? 19.188 24 14.461 1 95.19 595 HIS B CA 1
ATOM 9120 C C . HIS B 1 595 ? 18.062 23.969 15.484 1 95.19 595 HIS B C 1
ATOM 9122 O O . HIS B 1 595 ? 17.203 24.859 15.508 1 95.19 595 HIS B O 1
ATOM 9128 N N . VAL B 1 596 ? 18.094 22.969 16.312 1 94.62 596 VAL B N 1
ATOM 9129 C CA . VAL B 1 596 ? 17.047 22.797 17.312 1 94.62 596 VAL B CA 1
ATOM 9130 C C . VAL B 1 596 ? 17.109 23.938 18.328 1 94.62 596 VAL B C 1
ATOM 9132 O O . VAL B 1 596 ? 16.078 24.484 18.719 1 94.62 596 VAL B O 1
ATOM 9135 N N . ARG B 1 597 ? 18.297 24.266 18.688 1 94.31 597 ARG B N 1
ATOM 9136 C CA . ARG B 1 597 ? 18.5 25.312 19.688 1 94.31 597 ARG B CA 1
ATOM 9137 C C . ARG B 1 597 ? 17.984 26.656 19.172 1 94.31 597 ARG B C 1
ATOM 9139 O O . ARG B 1 597 ? 17.375 27.422 19.922 1 94.31 597 ARG B O 1
ATOM 9146 N N . THR B 1 598 ? 18.203 26.984 18 1 95.12 598 THR B N 1
ATOM 9147 C CA . THR B 1 598 ? 17.875 28.297 17.453 1 95.12 598 THR B CA 1
ATOM 9148 C C . THR B 1 598 ? 16.406 28.359 17.047 1 95.12 598 THR B C 1
ATOM 9150 O O . THR B 1 598 ? 15.789 29.422 17.078 1 95.12 598 THR B O 1
ATOM 9153 N N . THR B 1 599 ? 15.766 27.25 16.641 1 95.5 599 THR B N 1
ATOM 9154 C CA . THR B 1 599 ? 14.383 27.203 16.172 1 95.5 599 THR B CA 1
ATOM 9155 C C . THR B 1 599 ? 13.414 27.125 17.344 1 95.5 599 THR B C 1
ATOM 9157 O O . THR B 1 599 ? 12.289 27.609 17.266 1 95.5 599 THR B O 1
ATOM 9160 N N . SER B 1 600 ? 13.828 26.578 18.438 1 95.06 600 SER B N 1
ATOM 9161 C CA . SER B 1 600 ? 12.961 26.234 19.562 1 95.06 600 SER B CA 1
ATOM 9162 C C . SER B 1 600 ? 12.281 27.484 20.141 1 95.06 600 SER B C 1
ATOM 9164 O O . SER B 1 600 ? 11.07 27.484 20.375 1 95.06 600 SER B O 1
ATOM 9166 N N . PRO B 1 601 ? 13 28.578 20.359 1 94.94 601 PRO B N 1
ATOM 9167 C CA . PRO B 1 601 ? 12.32 29.75 20.906 1 94.94 601 PRO B CA 1
ATOM 9168 C C . PRO B 1 601 ? 11.203 30.25 20 1 94.94 601 PRO B C 1
ATOM 9170 O O . PRO B 1 601 ? 10.133 30.641 20.484 1 94.94 601 PRO B O 1
ATOM 9173 N N . TYR B 1 602 ? 11.438 30.297 18.703 1 96.06 602 TYR B N 1
ATOM 9174 C CA . TYR B 1 602 ? 10.422 30.719 17.75 1 96.06 602 TYR B CA 1
ATOM 9175 C C . TYR B 1 602 ? 9.211 29.797 17.797 1 96.06 602 TYR B C 1
ATOM 9177 O O . TYR B 1 602 ? 8.07 30.281 17.828 1 96.06 602 TYR B O 1
ATOM 9185 N N . THR B 1 603 ? 9.461 28.5 17.828 1 96.62 603 THR B N 1
ATOM 9186 C CA . THR B 1 603 ? 8.406 27.5 17.781 1 96.62 603 THR B CA 1
ATOM 9187 C C . THR B 1 603 ? 7.57 27.531 19.047 1 96.62 603 THR B C 1
ATOM 9189 O O . THR B 1 603 ? 6.344 27.422 19 1 96.62 603 THR B O 1
ATOM 9192 N N . PHE B 1 604 ? 8.227 27.672 20.188 1 95.94 604 PHE B N 1
ATOM 9193 C CA . PHE B 1 604 ? 7.52 27.688 21.469 1 95.94 604 PHE B CA 1
ATOM 9194 C C . PHE B 1 604 ? 6.668 28.938 21.609 1 95.94 604 PHE B C 1
ATOM 9196 O O . PHE B 1 604 ? 5.57 28.891 22.172 1 95.94 604 PHE B O 1
ATOM 9203 N N . ILE B 1 605 ? 7.145 30.031 21.141 1 95.38 605 ILE B N 1
ATOM 9204 C CA . ILE B 1 605 ? 6.379 31.266 21.188 1 95.38 605 ILE B CA 1
ATOM 9205 C C . ILE B 1 605 ? 5.129 31.141 20.312 1 95.38 605 ILE B C 1
ATOM 9207 O O . ILE B 1 605 ? 4.031 31.516 20.734 1 95.38 605 ILE B O 1
ATOM 9211 N N . VAL B 1 606 ? 5.309 30.641 19.141 1 97.19 606 VAL B N 1
ATOM 9212 C CA . VAL B 1 606 ? 4.184 30.453 18.234 1 97.19 606 VAL B CA 1
ATOM 9213 C C . VAL B 1 606 ? 3.178 29.484 18.844 1 97.19 606 VAL B C 1
ATOM 9215 O O . VAL B 1 606 ? 1.967 29.688 18.734 1 97.19 606 VAL B O 1
ATOM 9218 N N . ALA B 1 607 ? 3.711 28.391 19.438 1 97.5 607 ALA B N 1
ATOM 9219 C CA . ALA B 1 607 ? 2.848 27.406 20.078 1 97.5 607 ALA B CA 1
ATOM 9220 C C . ALA B 1 607 ? 2.029 28.031 21.203 1 97.5 607 ALA B C 1
ATOM 9222 O O . ALA B 1 607 ? 0.822 27.812 21.297 1 97.5 607 ALA B O 1
ATOM 9223 N N . ALA B 1 608 ? 2.656 28.828 22 1 96.62 608 ALA B N 1
ATOM 9224 C CA . ALA B 1 608 ? 1.984 29.484 23.125 1 96.62 608 ALA B CA 1
ATOM 9225 C C . ALA B 1 608 ? 0.936 30.484 22.625 1 96.62 608 ALA B C 1
ATOM 9227 O O . ALA B 1 608 ? -0.184 30.516 23.141 1 96.62 608 ALA B O 1
ATOM 9228 N N . LEU B 1 609 ? 1.295 31.266 21.672 1 96.69 609 LEU B N 1
ATOM 9229 C CA . LEU B 1 609 ? 0.377 32.281 21.141 1 96.69 609 LEU B CA 1
ATOM 9230 C C . LEU B 1 609 ? -0.817 31.609 20.469 1 96.69 609 LEU B C 1
ATOM 9232 O O . LEU B 1 609 ? -1.928 32.156 20.5 1 96.69 609 LEU B O 1
ATOM 9236 N N . SER B 1 610 ? -0.552 30.469 19.797 1 97.5 610 SER B N 1
ATOM 9237 C CA . SER B 1 610 ? -1.638 29.734 19.156 1 97.5 610 SER B CA 1
ATOM 9238 C C . SER B 1 610 ? -2.699 29.312 20.172 1 97.5 610 SER B C 1
ATOM 9240 O O . SER B 1 610 ? -3.893 29.312 19.859 1 97.5 610 SER B O 1
ATOM 9242 N N . ILE B 1 611 ? -2.258 28.984 21.344 1 96.38 611 ILE B N 1
ATOM 9243 C CA . ILE B 1 611 ? -3.193 28.547 22.375 1 96.38 611 ILE B CA 1
ATOM 9244 C C . ILE B 1 611 ? -3.818 29.766 23.062 1 96.38 611 ILE B C 1
ATOM 9246 O O . ILE B 1 611 ? -5.043 29.859 23.172 1 96.38 611 ILE B O 1
ATOM 9250 N N . ILE B 1 612 ? -3.072 30.781 23.406 1 96.38 612 ILE B N 1
ATOM 9251 C CA . ILE B 1 612 ? -3.492 31.906 24.25 1 96.38 612 ILE B CA 1
ATOM 9252 C C . ILE B 1 612 ? -4.379 32.844 23.422 1 96.38 612 ILE B C 1
ATOM 9254 O O . ILE B 1 612 ? -5.367 33.375 23.938 1 96.38 612 ILE B O 1
ATOM 9258 N N . LEU B 1 613 ? -4 33.062 22.203 1 96.19 613 LEU B N 1
ATOM 9259 C CA . LEU B 1 613 ? -4.742 34.031 21.391 1 96.19 613 LEU B CA 1
ATOM 9260 C C . LEU B 1 613 ? -5.648 33.312 20.391 1 96.19 613 LEU B C 1
ATOM 9262 O O . LEU B 1 613 ? -6.574 33.906 19.844 1 96.19 613 LEU B O 1
ATOM 9266 N N . GLY B 1 614 ? -5.359 32.094 20.156 1 96.06 614 GLY B N 1
ATOM 9267 C CA . GLY B 1 614 ? -6.121 31.359 19.156 1 96.06 614 GLY B CA 1
ATOM 9268 C C . GLY B 1 614 ? -7.145 30.406 19.75 1 96.06 614 GLY B C 1
ATOM 9269 O O . GLY B 1 614 ? -8.312 30.766 19.906 1 96.06 614 GLY B O 1
ATOM 9270 N N . SER B 1 615 ? -6.734 29.312 20.297 1 95.06 615 SER B N 1
ATOM 9271 C CA . SER B 1 615 ? -7.598 28.203 20.688 1 95.06 615 SER B CA 1
ATOM 9272 C C . SER B 1 615 ? -8.5 28.594 21.859 1 95.06 615 SER B C 1
ATOM 9274 O O . SER B 1 615 ? -9.688 28.25 21.875 1 95.06 615 SER B O 1
ATOM 9276 N N . ILE B 1 616 ? -8.008 29.328 22.844 1 93.69 616 ILE B N 1
ATOM 9277 C CA . ILE B 1 616 ? -8.781 29.625 24.047 1 93.69 616 ILE B CA 1
ATOM 9278 C C . ILE B 1 616 ? -9.828 30.688 23.734 1 93.69 616 ILE B C 1
ATOM 9280 O O . ILE B 1 616 ? -11.031 30.453 23.906 1 93.69 616 ILE B O 1
ATOM 9284 N N . PRO B 1 617 ? -9.453 31.875 23.234 1 95.12 617 PRO B N 1
ATOM 9285 C CA . PRO B 1 617 ? -10.461 32.906 22.984 1 95.12 617 PRO B CA 1
ATOM 9286 C C . PRO B 1 617 ? -11.461 32.5 21.906 1 95.12 617 PRO B C 1
ATOM 9288 O O . PRO B 1 617 ? -12.648 32.844 22.016 1 95.12 617 PRO B O 1
ATOM 9291 N N . VAL B 1 618 ? -11.031 31.844 20.906 1 94.31 618 VAL B N 1
ATOM 9292 C CA . VAL B 1 618 ? -11.93 31.422 19.844 1 94.31 618 VAL B CA 1
ATOM 9293 C C . VAL B 1 618 ? -12.867 30.328 20.359 1 94.31 618 VAL B C 1
ATOM 9295 O O . VAL B 1 618 ? -14.047 30.297 20 1 94.31 618 VAL B O 1
ATOM 9298 N N . GLY B 1 619 ? -12.359 29.438 21.156 1 90.94 619 GLY B N 1
ATOM 9299 C CA . GLY B 1 619 ? -13.188 28.422 21.766 1 90.94 619 GLY B CA 1
ATOM 9300 C C . GLY B 1 619 ? -14.25 28.984 22.703 1 90.94 619 GLY B C 1
ATOM 9301 O O . GLY B 1 619 ? -15.344 28.422 22.797 1 90.94 619 GLY B O 1
ATOM 9302 N N . MET B 1 620 ? -13.953 30.141 23.297 1 91.19 620 MET B N 1
ATOM 9303 C CA . MET B 1 620 ? -14.891 30.812 24.203 1 91.19 620 MET B CA 1
ATOM 9304 C C . MET B 1 620 ? -15.906 31.641 23.406 1 91.19 620 MET B C 1
ATOM 9306 O O . MET B 1 620 ? -16.891 32.094 23.969 1 91.19 620 MET B O 1
ATOM 9310 N N . GLY B 1 621 ? -15.641 31.766 22.188 1 89.88 621 GLY B N 1
ATOM 9311 C CA . GLY B 1 621 ? -16.547 32.531 21.344 1 89.88 621 GLY B CA 1
ATOM 9312 C C . GLY B 1 621 ? -16.312 34.031 21.438 1 89.88 621 GLY B C 1
ATOM 9313 O O . GLY B 1 621 ? -17.188 34.812 21.078 1 89.88 621 GLY B O 1
ATOM 9314 N N . LEU B 1 622 ? -15.133 34.469 21.891 1 92.12 622 LEU B N 1
ATOM 9315 C CA . LEU B 1 622 ? -14.844 35.875 22.062 1 92.12 622 LEU B CA 1
ATOM 9316 C C . LEU B 1 622 ? -14.688 36.562 20.719 1 92.12 622 LEU B C 1
ATOM 9318 O O . LEU B 1 622 ? -15.156 37.719 20.531 1 92.12 622 LEU B O 1
ATOM 9322 N N . TYR B 1 623 ? -13.922 35.938 19.844 1 92.75 623 TYR B N 1
ATOM 9323 C CA . TYR B 1 623 ? -13.773 36.438 18.469 1 92.75 623 TYR B CA 1
ATOM 9324 C C . TYR B 1 623 ? -13.555 35.281 17.5 1 92.75 623 TYR B C 1
ATOM 9326 O O . TYR B 1 623 ? -13.336 34.156 17.922 1 92.75 623 TYR B O 1
ATOM 9334 N N . GLY B 1 624 ? -13.672 35.594 16.219 1 92.75 624 GLY B N 1
ATOM 9335 C CA . GLY B 1 624 ? -13.5 34.594 15.18 1 92.75 624 GLY B CA 1
ATOM 9336 C C . GLY B 1 624 ? -12.039 34.312 14.867 1 92.75 624 GLY B C 1
ATOM 9337 O O . GLY B 1 624 ? -11.148 34.969 15.375 1 92.75 624 GLY B O 1
ATOM 9338 N N . PRO B 1 625 ? -11.82 33.25 14.062 1 94.62 625 PRO B N 1
ATOM 9339 C CA . PRO B 1 625 ? -10.453 32.844 13.742 1 94.62 625 PRO B CA 1
ATOM 9340 C C . PRO B 1 625 ? -9.656 33.938 13.023 1 94.62 625 PRO B C 1
ATOM 9342 O O . PRO B 1 625 ? -8.453 34.062 13.242 1 94.62 625 PRO B O 1
ATOM 9345 N N . TRP B 1 626 ? -10.258 34.719 12.195 1 95.06 626 TRP B N 1
ATOM 9346 C CA . TRP B 1 626 ? -9.562 35.781 11.445 1 95.06 626 TRP B CA 1
ATOM 9347 C C . TRP B 1 626 ? -9.078 36.875 12.375 1 95.06 626 TRP B C 1
ATOM 9349 O O . TRP B 1 626 ? -7.996 37.438 12.172 1 95.06 626 TRP B O 1
ATOM 9359 N N . VAL B 1 627 ? -9.875 37.156 13.352 1 95.62 627 VAL B N 1
ATOM 9360 C CA . VAL B 1 627 ? -9.477 38.156 14.336 1 95.62 627 VAL B CA 1
ATOM 9361 C C . VAL B 1 627 ? -8.312 37.625 15.172 1 95.62 627 VAL B C 1
ATOM 9363 O O . VAL B 1 627 ? -7.391 38.375 15.516 1 95.62 627 VAL B O 1
ATOM 9366 N N . ALA B 1 628 ? -8.438 36.375 15.484 1 95.88 628 ALA B N 1
ATOM 9367 C CA . ALA B 1 628 ? -7.336 35.75 16.219 1 95.88 628 ALA B CA 1
ATOM 9368 C C . ALA B 1 628 ? -6.027 35.844 15.438 1 95.88 628 ALA B C 1
ATOM 9370 O O . ALA B 1 628 ? -4.973 36.125 16.016 1 95.88 628 ALA B O 1
ATOM 9371 N N . LEU B 1 629 ? -6.051 35.625 14.133 1 96.06 629 LEU B N 1
ATOM 9372 C CA . LEU B 1 629 ? -4.863 35.688 13.289 1 96.06 629 LEU B CA 1
ATOM 9373 C C . LEU B 1 629 ? -4.32 37.125 13.227 1 96.06 629 LEU B C 1
ATOM 9375 O O . LEU B 1 629 ? -3.104 37.312 13.242 1 96.06 629 LEU B O 1
ATOM 9379 N N . LEU B 1 630 ? -5.184 38.094 13.18 1 95.94 630 LEU B N 1
ATOM 9380 C CA . LEU B 1 630 ? -4.77 39.5 13.141 1 95.94 630 LEU B CA 1
ATOM 9381 C C . LEU B 1 630 ? -4.129 39.906 14.461 1 95.94 630 LEU B C 1
ATOM 9383 O O . LEU B 1 630 ? -3.076 40.531 14.469 1 95.94 630 LEU B O 1
ATOM 9387 N N . LEU B 1 631 ? -4.82 39.531 15.539 1 96.06 631 LEU B N 1
ATOM 9388 C CA . LEU B 1 631 ? -4.297 39.875 16.859 1 96.06 631 LEU B CA 1
ATOM 9389 C C . LEU B 1 631 ? -2.963 39.156 17.109 1 96.06 631 LEU B C 1
ATOM 9391 O O . LEU B 1 631 ? -2.039 39.75 17.672 1 96.06 631 LEU B O 1
ATOM 9395 N N . GLY B 1 632 ? -2.93 37.906 16.734 1 95.56 632 GLY B N 1
ATOM 9396 C CA . GLY B 1 632 ? -1.688 37.156 16.891 1 95.56 632 GLY B CA 1
ATOM 9397 C C . GLY B 1 632 ? -0.542 37.719 16.078 1 95.56 632 GLY B C 1
ATOM 9398 O O . GLY B 1 632 ? 0.6 37.75 16.547 1 95.56 632 GLY B O 1
ATOM 9399 N N . THR B 1 633 ? -0.865 38.125 14.859 1 96.06 633 THR B N 1
ATOM 9400 C CA . THR B 1 633 ? 0.143 38.781 14.016 1 96.06 633 THR B CA 1
ATOM 9401 C C . THR B 1 633 ? 0.664 40.031 14.68 1 96.06 633 THR B C 1
ATOM 9403 O O . THR B 1 633 ? 1.868 40.312 14.664 1 96.06 633 THR B O 1
ATOM 9406 N N . GLY B 1 634 ? -0.219 40.812 15.234 1 96.31 634 GLY B N 1
ATOM 9407 C CA . GLY B 1 634 ? 0.173 42.031 15.93 1 96.31 634 GLY B CA 1
ATOM 9408 C C . GLY B 1 634 ? 1.074 41.781 17.125 1 96.31 634 GLY B C 1
ATOM 9409 O O . GLY B 1 634 ? 2.09 42.469 17.297 1 96.31 634 GLY B O 1
ATOM 9410 N N . VAL B 1 635 ? 0.701 40.781 17.906 1 96.81 635 VAL B N 1
ATOM 9411 C CA . VAL B 1 635 ? 1.476 40.469 19.094 1 96.81 635 VAL B CA 1
ATOM 9412 C C . VAL B 1 635 ? 2.844 39.938 18.688 1 96.81 635 VAL B C 1
ATOM 9414 O O . VAL B 1 635 ? 3.855 40.25 19.312 1 96.81 635 VAL B O 1
ATOM 9417 N N . MET B 1 636 ? 2.895 39.062 17.703 1 96.12 636 MET B N 1
ATOM 9418 C CA . MET B 1 636 ? 4.164 38.531 17.234 1 96.12 636 MET B CA 1
ATOM 9419 C C . MET B 1 636 ? 5.062 39.625 16.672 1 96.12 636 MET B C 1
ATOM 9421 O O . MET B 1 636 ? 6.273 39.625 16.922 1 96.12 636 MET B O 1
ATOM 9425 N N . ALA B 1 637 ? 4.477 40.562 15.922 1 95.94 637 ALA B N 1
ATOM 9426 C CA . ALA B 1 637 ? 5.242 41.688 15.414 1 95.94 637 ALA B CA 1
ATOM 9427 C C . ALA B 1 637 ? 5.82 42.531 16.562 1 95.94 637 ALA B C 1
ATOM 9429 O O . ALA B 1 637 ? 6.984 42.906 16.516 1 95.94 637 ALA B O 1
ATOM 9430 N N . ALA B 1 638 ? 4.984 42.75 17.562 1 95.94 638 ALA B N 1
ATOM 9431 C CA . ALA B 1 638 ? 5.438 43.5 18.719 1 95.94 638 ALA B CA 1
ATOM 9432 C C . ALA B 1 638 ? 6.582 42.781 19.438 1 95.94 638 ALA B C 1
ATOM 9434 O O . ALA B 1 638 ? 7.531 43.438 19.891 1 95.94 638 ALA B O 1
ATOM 9435 N N . LEU B 1 639 ? 6.492 41.531 19.516 1 94.88 639 LEU B N 1
ATOM 9436 C CA . LEU B 1 639 ? 7.527 40.75 20.172 1 94.88 639 LEU B CA 1
ATOM 9437 C C . LEU B 1 639 ? 8.828 40.781 19.391 1 94.88 639 LEU B C 1
ATOM 9439 O O . LEU B 1 639 ? 9.906 40.906 19.969 1 94.88 639 LEU B O 1
ATOM 9443 N N . VAL B 1 640 ? 8.758 40.594 18.078 1 93.81 640 VAL B N 1
ATOM 9444 C CA . VAL B 1 640 ? 9.945 40.594 17.234 1 93.81 640 VAL B CA 1
ATOM 9445 C C . VAL B 1 640 ? 10.594 41.969 17.219 1 93.81 640 VAL B C 1
ATOM 9447 O O . VAL B 1 640 ? 11.82 42.094 17.297 1 93.81 640 VAL B O 1
ATOM 9450 N N . TYR B 1 641 ? 9.766 43.031 17.141 1 92.81 641 TYR B N 1
ATOM 9451 C CA . TYR B 1 641 ? 10.297 44.375 17.125 1 92.81 641 TYR B CA 1
ATOM 9452 C C . TYR B 1 641 ? 10.844 44.781 18.484 1 92.81 641 TYR B C 1
ATOM 9454 O O . TYR B 1 641 ? 11.797 45.531 18.594 1 92.81 641 TYR B O 1
ATOM 9462 N N . GLY B 1 642 ? 10.258 44.281 19.484 1 92.5 642 GLY B N 1
ATOM 9463 C CA . GLY B 1 642 ? 10.688 44.594 20.828 1 92.5 642 GLY B CA 1
ATOM 9464 C C . GLY B 1 642 ? 11.906 43.812 21.281 1 92.5 642 GLY B C 1
ATOM 9465 O O . GLY B 1 642 ? 12.828 44.344 21.875 1 92.5 642 GLY B O 1
ATOM 9466 N N . LEU B 1 643 ? 11.922 42.531 20.969 1 90.31 643 LEU B N 1
ATOM 9467 C CA . LEU B 1 643 ? 12.984 41.656 21.453 1 90.31 643 LEU B CA 1
ATOM 9468 C C . LEU B 1 643 ? 14.055 41.438 20.391 1 90.31 643 LEU B C 1
ATOM 9470 O O . LEU B 1 643 ? 15.172 41.031 20.703 1 90.31 643 LEU B O 1
ATOM 9474 N N . GLY B 1 644 ? 13.766 41.781 19.188 1 90 644 GLY B N 1
ATOM 9475 C CA . GLY B 1 644 ? 14.641 41.438 18.078 1 90 644 GLY B CA 1
ATOM 9476 C C . GLY B 1 644 ? 15.805 42.375 17.922 1 90 644 GLY B C 1
ATOM 9477 O O . GLY B 1 644 ? 15.711 43.562 18.297 1 90 644 GLY B O 1
ATOM 9478 N N . LYS B 1 645 ? 16.938 41.812 17.453 1 88.5 645 LYS B N 1
ATOM 9479 C CA . LYS B 1 645 ? 18.156 42.594 17.156 1 88.5 645 LYS B CA 1
ATOM 9480 C C . LYS B 1 645 ? 18.516 42.469 15.68 1 88.5 645 LYS B C 1
ATOM 9482 O O . LYS B 1 645 ? 18.344 41.406 15.078 1 88.5 645 LYS B O 1
ATOM 9487 N N . GLU B 1 646 ? 18.906 43.531 15.102 1 85.44 646 GLU B N 1
ATOM 9488 C CA . GLU B 1 646 ? 19.422 43.5 13.734 1 85.44 646 GLU B CA 1
ATOM 9489 C C . GLU B 1 646 ? 20.875 43.031 13.703 1 85.44 646 GLU B C 1
ATOM 9491 O O . GLU B 1 646 ? 21.656 43.375 14.602 1 85.44 646 GLU B O 1
ATOM 9496 N N . PRO B 1 647 ? 21.125 42.281 12.703 1 78.12 647 PRO B N 1
ATOM 9497 C CA . PRO B 1 647 ? 22.531 41.875 12.617 1 78.12 647 PRO B CA 1
ATOM 9498 C C . PRO B 1 647 ? 23.484 43.031 12.391 1 78.12 647 PRO B C 1
ATOM 9500 O O . PRO B 1 647 ? 23.109 44.031 11.758 1 78.12 647 PRO B O 1
ATOM 9503 N N . THR B 1 648 ? 24.625 43.062 13.031 1 65.44 648 THR B N 1
ATOM 9504 C CA . THR B 1 648 ? 25.594 44.125 13.039 1 65.44 648 THR B CA 1
ATOM 9505 C C . THR B 1 648 ? 26.031 44.5 11.625 1 65.44 648 THR B C 1
ATOM 9507 O O . THR B 1 648 ? 26.328 45.656 11.328 1 65.44 648 THR B O 1
ATOM 9510 N N . SER B 1 649 ? 26.266 43.594 10.781 1 57.53 649 SER B N 1
ATOM 9511 C CA . SER B 1 649 ? 26.797 43.969 9.469 1 57.53 649 SER B CA 1
ATOM 9512 C C . SER B 1 649 ? 25.766 44.75 8.664 1 57.53 649 SER B C 1
ATOM 9514 O O . SER B 1 649 ? 26.125 45.5 7.742 1 57.53 649 SER B O 1
ATOM 9516 N N . SER B 1 650 ? 24.578 44.531 8.781 1 54 650 SER B N 1
ATOM 9517 C CA . SER B 1 650 ? 23.578 45.25 8.016 1 54 650 SER B CA 1
ATOM 9518 C C . SER B 1 650 ? 23.484 46.719 8.477 1 54 650 SER B C 1
ATOM 9520 O O . SER B 1 650 ? 23.062 47.594 7.719 1 54 650 SER B O 1
ATOM 9522 N N . THR B 1 651 ? 23.844 47.031 9.68 1 46.25 651 THR B N 1
ATOM 9523 C CA . THR B 1 651 ? 23.828 48.406 10.195 1 46.25 651 THR B CA 1
ATOM 9524 C C . THR B 1 651 ? 24.984 49.188 9.609 1 46.25 651 THR B C 1
ATOM 9526 O O . THR B 1 651 ? 24.859 50.406 9.391 1 46.25 651 THR B O 1
ATOM 9529 N N . SER B 1 652 ? 26.094 48.625 9.453 1 42.91 652 SER B N 1
ATOM 9530 C CA . SER B 1 652 ? 27.203 49.406 8.914 1 42.91 652 SER B CA 1
ATOM 9531 C C . SER B 1 652 ? 26.922 49.812 7.477 1 42.91 652 SER B C 1
ATOM 9533 O O . SER B 1 652 ? 27.328 50.906 7.062 1 42.91 652 SER B O 1
ATOM 9535 N N . SER B 1 653 ? 26.312 49.062 6.762 1 41.53 653 SER B N 1
ATOM 9536 C CA . SER B 1 653 ? 26.047 49.469 5.379 1 41.53 653 SER B CA 1
ATOM 9537 C C . SER B 1 653 ? 24.938 50.5 5.297 1 41.53 653 SER B C 1
ATOM 9539 O O . SER B 1 653 ? 24.859 51.281 4.332 1 41.53 653 SER B O 1
ATOM 9541 N N . LYS B 1 654 ? 24.047 50.656 6.129 1 43.66 654 LYS B N 1
ATOM 9542 C CA . LYS B 1 654 ? 23.031 51.719 6.133 1 43.66 654 LYS B CA 1
ATOM 9543 C C . LYS B 1 654 ? 23.641 53.062 6.57 1 43.66 654 LYS B C 1
ATOM 9545 O O . LYS B 1 654 ? 23.203 54.125 6.141 1 43.66 654 LYS B O 1
ATOM 9550 N N . LYS B 1 655 ? 24.703 53.281 7.469 1 39.72 655 LYS B N 1
ATOM 9551 C CA . LYS B 1 655 ? 25.391 54.531 7.82 1 39.72 655 LYS B CA 1
ATOM 9552 C C . LYS B 1 655 ? 26.297 55 6.684 1 39.72 655 LYS B C 1
ATOM 9554 O O . LYS B 1 655 ? 26.609 56.188 6.586 1 39.72 655 LYS B O 1
ATOM 9559 N N . ALA B 1 656 ? 26.734 54 6.016 1 45.75 656 ALA B N 1
ATOM 9560 C CA . ALA B 1 656 ? 27.547 54.469 4.906 1 45.75 656 ALA B CA 1
ATOM 9561 C C . ALA B 1 656 ? 26.688 54.969 3.752 1 45.75 656 ALA B C 1
ATOM 9563 O O . ALA B 1 656 ? 27.172 55.688 2.875 1 45.75 656 ALA B O 1
ATOM 9564 N N . ALA B 1 657 ? 25.469 54.594 3.578 1 36.88 657 ALA B N 1
ATOM 9565 C CA . ALA B 1 657 ? 24.594 55.156 2.543 1 36.88 657 ALA B CA 1
ATOM 9566 C C . ALA B 1 657 ? 23.922 56.438 3.01 1 36.88 657 ALA B C 1
ATOM 9568 O O . ALA B 1 657 ? 23.797 57.406 2.236 1 36.88 657 ALA B O 1
#

Solvent-accessible surface area (backbone atoms only — not comparable to full-atom values): 64457 Å² total; per-residue (Å²): 112,64,64,58,48,46,50,52,36,48,54,43,40,53,53,38,59,67,53,59,76,59,65,80,70,72,63,73,66,63,41,37,9,36,41,32,54,68,43,66,46,72,44,68,44,60,67,64,47,41,70,68,65,52,53,60,41,64,29,40,33,19,31,56,77,71,77,56,39,76,67,45,79,45,78,39,64,35,48,79,86,21,50,20,63,36,68,44,60,55,72,82,42,54,38,72,53,78,39,80,39,41,39,29,39,34,37,92,87,39,75,42,78,42,82,40,65,21,48,56,42,75,62,30,45,44,19,64,50,48,19,52,50,36,16,52,74,62,43,29,50,68,60,10,41,50,51,12,28,31,49,30,26,17,62,66,46,73,66,31,65,65,55,5,54,49,40,34,54,59,45,34,47,35,54,33,46,29,39,65,72,47,31,39,36,52,49,27,40,38,38,37,26,12,32,53,20,39,23,45,26,51,21,3,58,57,16,46,53,57,65,46,56,79,61,44,77,40,48,68,40,32,53,50,44,51,49,48,50,23,60,71,35,25,44,31,33,69,59,18,22,43,50,54,20,54,71,39,40,69,58,37,45,72,37,28,46,17,48,50,57,53,32,45,48,40,39,46,43,8,48,36,40,11,68,66,30,86,66,24,76,44,32,35,58,54,28,47,57,47,33,51,45,31,57,73,69,67,48,95,65,58,30,60,60,49,54,60,66,12,53,67,43,19,35,34,40,52,48,46,54,49,49,53,53,47,34,65,73,68,55,30,31,48,70,59,39,29,56,44,36,38,51,27,29,48,45,53,70,60,66,55,76,65,74,65,61,83,65,75,64,75,65,72,63,85,52,85,66,55,73,59,64,70,74,77,41,64,47,61,90,85,58,68,57,40,38,61,54,36,51,50,23,52,48,43,24,54,50,37,32,57,52,36,28,47,53,45,5,48,50,47,34,52,73,63,67,52,77,53,72,87,41,73,67,48,18,57,68,55,25,60,57,62,55,25,41,35,50,8,22,49,48,15,32,51,46,40,48,50,51,36,42,72,72,63,74,34,55,68,61,54,43,52,54,17,24,49,50,17,25,45,69,46,44,64,65,49,52,45,49,38,42,22,47,17,32,29,50,35,39,58,40,42,35,28,40,62,39,47,45,63,63,32,72,78,66,57,62,62,38,48,46,31,32,51,44,25,53,49,26,34,52,49,2,37,53,38,19,28,35,67,48,32,41,35,59,44,44,53,56,44,42,57,30,42,40,60,63,43,71,65,37,63,67,56,37,31,38,40,51,11,19,42,68,22,24,8,44,47,2,38,68,51,14,83,76,4,63,56,34,48,45,26,20,65,27,38,68,23,54,59,67,56,40,39,60,38,38,37,64,60,51,51,50,36,51,48,46,23,34,66,47,30,30,38,38,39,42,67,63,76,48,53,48,68,54,27,52,52,52,45,48,50,52,50,46,50,46,45,68,69,62,27,44,63,42,63,62,64,54,57,58,56,74,72,99,112,63,64,59,47,44,49,50,38,46,55,43,40,54,52,38,55,67,51,58,81,56,62,84,68,72,64,71,65,68,23,35,11,38,34,37,61,66,42,66,44,72,43,68,44,58,67,65,48,40,71,67,66,50,53,61,42,66,27,40,32,20,31,57,75,69,79,55,40,76,69,44,79,44,78,41,64,36,45,80,85,21,47,22,63,35,66,47,58,54,72,80,44,55,37,69,55,78,38,80,39,40,37,29,39,32,37,92,85,39,74,40,77,40,82,38,66,21,50,58,48,75,60,30,45,45,20,64,49,48,19,52,49,37,17,51,74,63,44,30,50,65,60,10,39,52,50,13,29,31,48,29,27,17,62,71,46,73,66,30,65,67,54,5,53,48,39,33,53,59,45,34,45,34,53,32,46,28,38,64,72,48,32,40,36,53,50,25,40,37,38,38,26,12,32,54,20,39,23,45,27,50,21,3,57,57,16,47,52,57,67,47,56,79,60,44,76,38,47,66,40,32,52,51,45,51,48,49,51,22,59,72,35,24,44,31,32,68,59,18,21,44,50,54,20,54,69,39,41,72,57,36,46,71,37,28,46,18,49,50,58,52,32,44,48,40,39,46,44,9,50,36,38,11,68,69,31,88,67,25,74,43,34,37,58,54,27,47,56,47,33,51,46,31,57,75,68,67,47,95,64,58,31,58,60,49,54,60,67,11,52,66,43,20,37,35,40,51,47,45,54,50,48,53,52,47,34,66,72,68,53,30,32,47,71,60,39,29,56,44,36,38,53,28,31,49,44,53,71,61,67,59,77,64,74,67,61,83,64,74,65,76,64,71,72,69,78,85,59,61,72,62,65,68,74,78,41,63,49,60,90,87,59,68,57,40,37,61,53,36,51,50,24,52,49,43,23,54,49,36,32,57,51,36,30,48,52,46,5,49,52,46,36,52,73,63,65,53,76,54,71,88,40,73,66,50,18,60,67,55,25,60,56,60,54,24,40,36,50,10,22,50,48,16,32,50,48,40,49,49,53,36,40,72,70,62,75,34,54,68,61,55,45,51,52,19,24,48,51,17,26,44,69,46,44,64,62,48,53,43,48,38,43,22,46,18,33,31,49,35,39,57,40,44,34,28,39,63,41,47,46,63,63,31,73,79,66,59,61,61,36,47,46,32,31,51,45,24,53,50,28,34,53,48,2,36,54,38,18,29,36,68,47,34,43,34,61,44,43,54,56,45,43,56,29,41,39,59,61,45,71,66,38,62,67,55,36,31,39,40,51,11,20,43,70,22,24,11,45,48,2,38,68,51,14,84,76,4,64,57,34,48,45,26,21,66,28,37,67,25,55,59,68,56,39,40,60,36,39,37,62,60,50,51,50,35,50,49,47,24,35,66,45,30,28,37,40,40,44,66,62,74,46,55,48,68,54,26,52,52,52,46,50,51,53,51,47,52,46,44,67,68,62,27,43,63,44,64,61,64,52,56,58,61,76,72,103

Foldseek 3Di:
DVVLVVVVVVVVVVVCVLVPVPDPPCPCVLQQQWLLAQDWDWDQAPVVCLVVVDQWWWKFKFFPVPPRHGQDTDIAGADNVRGRRRSDRPGRGTHSDAAWTWIWIATPNDTDTDTTHTHGLVLLCVLLVQLLSCCLVVLDLLVSLLVSQLSLLCVNVVNDNVSSVVCSVPPLLVVLCPDPLLVLLLQLLLLLLLLVLLLQQLQQLVLLLVVQLVQLDAQLSLLVSLLVSLLLVLAALLSQLQNSLQSCLVVNLLRQAFLLSSLLSSQLSSLLSNLLDLHHSCNSLLLLLQVLLCVLVVNLFRSSVLSNVLNLLLQLSLLLVLLSVLCSVVLWDFDLSLVRSQVSNVCSVVVCPPPCPVCPPPPPPPPVVQSPPDDLRHHDPPNDNHNCLNPVLVVQLVVQLVVVLQVQLVVQCVVVVVPDPSDPVSSNSRGRNSVSNSVSSVSSLVVSLCVCVVVPRDPNVSSVVSSNVSSVVSVVLSSLSSSLSSSLVSSVSSPSLSSVLVSCVVPDQLLCLLLVLLVQLLVSCQSSLDLSSSSSSVSSNCSSNQCSNVVNDSVSSSSNSSSSSNSNCLNSSAHLVHPSLVSSCSSNVPDSVSNNNRNVVSSVVSSVLCSVLRSNCVSVVVDHSVVSSVVSSVVSSCCRVVRTDRHPVVVVVVVVD/DVVLVVVVVVVVVVVVVLVPVPDPPCPVLLQQQQLLPQDWDWFQAPVVCLVVVDQWWWKFKFFPPPPRHGQDTDIAGADNVRTRRCSDRPGRGRDSDAAWTWIWIATPNDTDTDTGHGHGLVLLCVLLVQLLSCCLVVLDLLVSLLVSQLSLLCVNVVNDNVSSVVCSVPPLLVVLCPDPLLVLLLQLLLLLLLLVLLLLQLQQLVLLLVVQLVQLDAQLSLLVSLLVSLLLVLAALLSQLQNSQQSCLVVNLLRQAFLLSSLLSSLLSSLLSNLLDLHHSCNSLLLLLQVLLCVLVVNLFRSSVLSNVLNLLLQLSLLLVLLSVLCSVVLWAFDLSLVRSQVSNVCSVVVCPPPPPVCPPPPPPDDPCQSPPDDQRHYDPPNDNHNCLNNVLVVQLVVQLVVVLQVQLVVQCVVVVVPDPSDPVSSNRRHRNSVSNSVSSVSSLVVSLCVCVVVVRDPNVSSVVSSNVSSVVSVVLSSLSSSLSSSLVSSVSSPSLSSVLVSCVVPDQLLCLLLVLLVQLLVSCQSSLDLSSSSSSVSSNCSSNQCSNVVNDSVSSSSNSSSSSNSNCLNSSAHLVHPSLVSSCSSNVPDSVSNNNRNVVSSVVSSVLSSVLRSNCVSVVVDHSVVSNVVSSVVSSCCRVVRTDRHPVVVVVVVVD

pLDDT: mean 78.58, std 20.37, range [22.44, 97.56]

Radius of gyration: 33.9 Å; Cα contacts (8 Å, |Δi|>4): 2406; chains: 2; bounding box: 99×99×96 Å

InterPro domains:
  IPR018461 Na+/H+ antiporter, NhaC-like, C-terminal [PF03553] (275-613)

Nearest PDB structures (foldseek):
  8thi-assembly1_A  TM=6.899E-01  e=6.877E-06  Haemophilus influenzae Rd KW20
  8y4x-assembly1_A  TM=6.759E-01  e=1.526E-05  Fusobacterium nucleatum
  7qha-assembly1_B  TM=6.928E-01  e=2.100E-05  Photobacterium profundum SS9
  4r0c-assembly1_B  TM=6.097E-01  e=9.091E-06  Alcanivorax borkumensis SK2
  7p5j-assembly1_B  TM=1.050E-01  e=9.169E-01  Homo sapiens